Protein AF-0000000079396011 (afdb_homodimer)

Foldseek 3Di:
DCPPPPPQPQQQALLSVQLVVLVVVLVVQVVDPVRDPVVNVVSVVSNCVSVVPVVVLLVPFDFAPLPVPPPPDDSLQGSLLRVLLVVCQVLVWQEEEEEEAHAQSSVVSNLVSHPPNGAYEYEYEPPRRPPRNVVSLVPDPSSVRYHYDYDDRLVVLVVCLVVVAATQEYEFELLDQCRLVVVCSCVVSVNYDQFHKYKYFLLCRSVLLPDPPRPDPSSVSSVVSVVSVVPDQQWDWDWDSPRSIIIMIHGDPVVVPPDDDDCVSCNNVNDDPVLLLAQALAEEEFEVLLDFLNVLQQVLNQVSHYEYEYEYLDQVSQVVSCVVSVVVVGHYHYYHADLLDLVRLLVSQVVRCVVRNAHAEYEYEWADFDFDAPVPQDVVNLCVRLSTLPVSLVSNCVNNLVRQLVVQAHFYEYEAACLLLDPDPDTHTVSNSVNSVNVLVVQLVCQVVRLVSHYAGEYEHEAAEDDPVCPDPVNVVVLCVLLVQAQQSDHHYSNQCRSVSSCSSGVVCSVDHSYYHYHHRCNSVD/DCPPPPPQPQQQFLLSVQLVVLVVVLVVQVVDPVRDPVVNVVSVVSNCVSVVPVVVLLVPFDFAPLPPPPPPDDSLQGSLLRVLLVVCLVLVWQEEEEEEAHAQSSVVSNLVSHPPNGAYEYEYEPPRRPPRNVVSLVPDPSSVRYHYDYDDRLVVLVVCLVVVAATQEYEFELLDQCRLVSVCSCVVSVNYDQFHKYKYPLLCRSVLLPDPPRPDPSSVSSVVSVVSVVPDQQWDWDWDSPRSIIIMIHGDPVVVPPDDDDCVSCNNVNDDPVLLLAQALAEEEFEVLLDFLNVLQQVLNQVSHYEYEYEYLDQVSQVVSCVVSVVVVGHYHYHHADLLDLVRLLVSQVVRCVVRNAHAEYEYEWADFDFDAPVPQDVVNLCVRLSTLPVSLVSNCVNNLVRQLVVQAHFYEYEAACLLQDPDPDTHTVSNSVNSVNVLVVQLVCQVVCLVSHYAGEYEHEAAEDDPVCPDPVNVVVLCVLLVQAQQSDHHYSNQCSSVSSCSSGVVCSVDHSYYHYHHRCNSVD

Radius of gyration: 31.45 Å; Cα contacts (8 Å, |Δi|>4): 2269; chains: 2; bounding box: 65×108×81 Å

Nearest PDB structures (foldseek):
  4g81-assembly1_D  TM=9.271E-01  e=4.682E-23  Salmonella enterica subsp. enterica serovar Enteritidis str. P125109
  4z9x-assembly1_A  TM=9.134E-01  e=8.597E-23  Streptococcus pyogenes serotype M1
  4itu-assembly1_B  TM=9.196E-01  e=2.199E-22  Xanthobacter autotrophicus Py2
  1x7g-assembly1_B-2  TM=9.383E-01  e=4.853E-21  Streptomyces coelicolor
  1w4z-assembly1_B-2  TM=9.283E-01  e=3.176E-20  Streptomyces coelicolor

Organism: Sphenodon punctatus (NCBI:txid8508)

InterPro domains:
  IPR002347 Short-chain dehydrogenase/reductase SDR [PF13561] (291-523)
  IPR002347 Short-chain dehydrogenase/reductase SDR [PR00080] (357-368)
  IPR002347 Short-chain dehydrogenase/reductase SDR [PR00080] (410-418)
  IPR002347 Short-chain dehydrogenase/reductase SDR [PR00080] (432-451)
  IPR002347 Short-chain dehydrogenase/reductase SDR [PR00081] (283-300)
  IPR002347 Short-chain dehydrogenase/reductase SDR [PR00081] (357-368)
  IPR002347 Short-chain dehydrogenase/reductase SDR [PR00081] (404-420)
  IPR002347 Short-chain dehydrogenase/reductase SDR [PR00081] (432-451)
  IPR002347 Short-chain dehydrogenase/reductase SDR [PR00081] (453-470)
  IPR002347 Short-chain dehydrogenase/reductase SDR [PR00081] (487-507)
  IPR002935 Class I-like SAM-dependent O-methyltransferase [PF01596] (71-251)
  IPR002935 Class I-like SAM-dependent O-methyltransferase [PS51682] (33-252)
  IPR029063 S-adenosyl-L-methionine-dependent methyltransferase superfamily [G3DSA:3.40.50.150] (39-252)
  IPR029063 S-adenosyl-L-methionine-dependent methyltransferase superfamily [SSF53335] (78-248)
  IPR036291 NAD(P)-binding domain superfamily [SSF51735] (280-525)

pLDDT: mean 86.31, std 14.1, range [21.58, 98.88]

Secondary structure (DSSP, 8-state):
----------TTSHHHHHHHHHHHHHHHHHH-TTS-HHHHHHHHHHHHHHHHHHHHHHHHSPPPGGGGS--SS-THHHHHHHHHHHHHHHHT-SEEEEES---HHHHHHHHHHS-TT-EEEEEE-TTHHHHHHHHHHTT-GGGGGEEEEES-HHHHHHHHHHTT--EEEEEEESSSTTHHHHHHHHHHTT-EEEEEEEEEE-SSGGGGGG-TT---HHHHHHHHHHHHHHH-TTEEEEEE-STT-EEEEEE-SGGGGGS---TTTS-GGG--TGGGG--TT-EEEEETTTSHHHHHHHHHHHHTT-EEEEEESSHHHHHHHHHHHHHTT--EEEEE--TTSHHHHHHHHHHHHHHHS---EEEE-------B-TTT--HHHHHHHHIIIIIHHHHHHHHHHHHHHHHT-EEEEEE--GGGTS--SSS-BHHHHHHHHHHHHHHHHHHHHHGGGTEEEEEEEE-SB--GGGGSGGGHHHHHHHHHHSTTSSPBPTHHHHHHHHHHHSGGGTT--S-EEEESTTGGG-/----------TTSHHHHHHHHHHHHHHHHHH-TTS-HHHHHHHHHHHHHHHHHHHHHHHHSPPPGGGGS--SS-THHHHHHHHHHHHHHHHT-SEEEEES---HHHHHHHHHHS-TT-EEEEEE-TTHHHHHHHHHHTT-GGGGGEEEEES-HHHHHHHHHHTT--EEEEEEESSSTTHHHHHHHHHHTT-EEEEEEEEEE-SSGGGGGG-TT---HHHHHHHHHHHHHHH-TTEEEEEE-STT-EEEEEE-SGGGGGS---TTTS-GGG--TGGGG--TT-EEEEETTTSHHHHHHHHHHHHTT-EEEEEESSHHHHHHHHHHHHHTT--EEEEE--TTSHHHHHHHHHHHHHHHS---EEEE-------B-TTT--HHHHHHHHIIIIIHHHHHHHHHHHHHHHHT-EEEEEE--GGGTS--SSS-BHHHHHHHHHHHHHHHHHHHHHGGGTEEEEEEEE-SB--GGGGSGGGHHHHHHHHHHSTTSSPBPTHHHHHHHHHHHSGGGTT--S-EEEESTTGGG-

Solvent-accessible surface area (backbone atoms only — not comparable to full-atom values): 52018 Å² total; per-residue (Å²): 137,83,79,71,71,73,77,65,87,51,57,55,12,38,56,27,40,32,24,51,28,32,48,55,24,44,54,49,44,69,74,34,84,70,38,55,68,69,37,51,51,28,39,48,52,28,25,52,48,38,62,39,45,62,62,47,40,48,68,5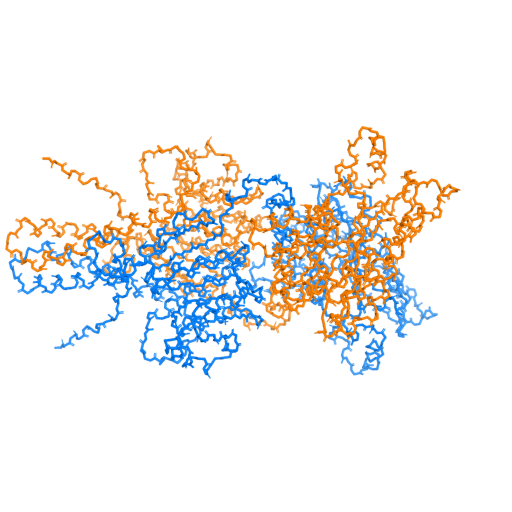3,25,46,80,63,78,83,52,76,66,72,67,85,75,73,69,70,36,52,50,52,10,40,48,49,21,49,52,40,52,58,56,62,38,43,33,36,38,37,41,45,72,65,55,23,60,26,53,49,37,37,43,65,55,31,43,80,86,22,38,34,40,37,31,16,45,85,67,68,38,52,59,47,33,52,68,51,39,78,77,42,93,47,33,81,32,55,45,80,44,75,40,64,50,70,58,52,54,51,49,39,42,56,55,58,46,61,21,36,30,36,37,36,32,31,84,39,96,59,32,55,57,52,52,47,51,36,64,76,54,38,31,42,34,54,88,21,41,36,39,32,32,36,57,28,52,38,38,42,37,69,42,88,84,60,81,52,64,66,33,51,49,23,38,49,32,52,50,52,56,58,69,34,70,61,43,37,40,38,58,40,75,45,64,25,15,34,31,43,32,33,66,36,77,70,70,60,72,87,50,84,81,41,52,66,76,52,18,59,77,56,31,54,61,71,62,41,43,45,30,69,87,34,31,31,37,24,31,38,14,37,44,68,59,22,31,28,44,46,46,31,39,26,71,34,40,16,32,32,36,22,25,11,72,48,45,69,36,5,40,52,45,30,49,54,33,45,75,52,30,30,56,55,43,54,38,62,35,53,58,77,36,66,69,37,44,53,46,54,51,50,52,41,28,73,48,51,70,49,59,37,33,42,33,50,48,49,67,68,82,65,75,37,50,72,93,65,55,46,67,67,57,38,50,51,36,35,41,41,40,31,52,26,45,50,52,50,50,52,58,52,42,54,55,10,51,72,71,45,36,26,25,36,37,35,58,44,29,40,41,45,76,31,84,66,73,88,62,40,35,54,51,41,30,53,25,24,36,46,37,51,52,50,27,31,51,52,7,38,72,31,28,60,46,36,24,31,19,28,29,38,16,43,38,64,62,67,46,81,82,58,68,40,78,88,35,44,67,57,48,53,51,49,33,70,58,22,41,42,53,55,68,41,48,49,71,53,49,22,49,57,54,32,45,61,62,14,70,42,31,71,50,37,26,33,37,75,48,62,39,40,27,26,28,79,80,101,138,83,80,72,71,74,78,66,88,50,55,56,12,39,55,26,40,32,25,52,28,33,48,55,26,44,53,47,43,70,74,34,83,68,39,55,68,69,39,51,50,27,39,48,52,29,26,52,50,38,62,37,45,62,61,47,38,49,68,53,26,47,81,64,81,82,54,75,68,70,66,85,73,74,69,69,38,52,51,50,10,40,48,49,20,49,53,40,51,57,58,62,37,42,34,34,37,35,41,46,71,65,55,24,61,27,52,49,36,37,43,64,54,29,42,80,86,23,38,34,41,38,31,17,44,83,66,67,39,52,59,47,33,52,68,49,39,80,77,43,92,47,33,81,32,54,44,80,46,77,39,63,52,70,59,50,54,51,48,40,41,59,54,60,46,59,20,36,30,37,37,36,32,31,86,40,94,58,32,54,57,51,55,48,52,36,64,76,54,37,33,43,35,54,88,20,39,37,39,35,34,36,55,28,53,36,37,43,35,70,44,88,86,60,81,53,65,65,31,50,50,23,38,49,33,52,50,52,55,59,69,33,70,62,43,36,39,36,56,40,76,46,62,25,15,35,31,44,31,34,65,36,76,72,70,59,70,84,50,85,81,41,52,67,75,52,18,60,79,56,30,54,61,71,62,40,42,44,30,69,88,35,30,33,37,23,31,39,13,36,45,68,58,21,31,27,43,45,46,30,40,28,71,35,40,16,32,32,35,22,25,11,69,48,46,68,36,6,41,51,46,32,50,56,34,46,75,53,30,30,57,56,43,57,38,62,36,53,59,75,36,67,68,38,44,52,45,53,53,50,53,42,29,73,48,50,69,48,60,37,32,41,33,48,47,49,65,67,81,65,77,36,52,70,94,64,56,46,68,66,57,38,51,52,36,36,39,41,39,31,51,25,44,50,53,50,49,52,59,54,43,54,57,8,52,72,72,46,36,28,26,36,40,34,56,43,29,42,41,44,76,31,84,65,74,88,61,42,35,54,52,42,30,53,26,24,35,46,37,51,53,50,27,32,52,51,6,37,72,31,29,61,45,36,24,30,19,29,30,39,16,44,38,64,61,66,47,82,81,58,70,40,79,88,34,43,68,58,46,54,51,49,34,70,59,22,40,42,55,55,68,39,50,48,72,52,49,23,50,57,52,34,44,61,61,15,69,43,32,71,49,37,27,32,37,75,50,61,40,39,26,25,30,80,79,101

Structure (mmCIF, N/CA/C/O backbone):
data_AF-0000000079396011-model_v1
#
loop_
_entity.id
_entity.type
_entity.pdbx_description
1 polymer 'D-arabinitol 2-dehydrogenase'
#
loop_
_atom_site.group_PDB
_atom_site.id
_atom_site.type_symbol
_atom_site.label_atom_id
_atom_site.label_alt_id
_atom_site.label_comp_id
_atom_site.label_asym_id
_atom_site.label_entity_id
_atom_site.label_seq_id
_atom_site.pdbx_PDB_ins_code
_atom_site.Cartn_x
_atom_site.Cartn_y
_atom_site.Cartn_z
_atom_site.occupancy
_atom_site.B_iso_or_equiv
_atom_site.auth_seq_id
_atom_site.auth_comp_id
_atom_site.auth_asym_id
_atom_site.auth_atom_id
_atom_site.pdbx_PDB_model_num
ATOM 1 N N . MET A 1 1 ? 9.898 59.906 2.256 1 21.64 1 MET A N 1
ATOM 2 C CA . MET A 1 1 ? 10.148 58.594 1.69 1 21.64 1 MET A CA 1
ATOM 3 C C . MET A 1 1 ? 9.109 57.594 2.174 1 21.64 1 MET A C 1
ATOM 5 O O . MET A 1 1 ? 8.961 57.344 3.377 1 21.64 1 MET A O 1
ATOM 9 N N . ASP A 1 2 ? 7.895 57.469 1.49 1 21.97 2 ASP A N 1
ATOM 10 C CA . ASP A 1 2 ? 6.508 57.031 1.539 1 21.97 2 ASP A CA 1
ATOM 11 C C . ASP A 1 2 ? 6.43 55.5 1.635 1 21.97 2 ASP A C 1
ATOM 13 O O . ASP A 1 2 ? 6.652 54.812 0.645 1 21.97 2 ASP A O 1
ATOM 17 N N . THR A 1 3 ? 7.082 54.938 2.65 1 25.16 3 THR A N 1
ATOM 18 C CA . THR A 1 3 ? 7.141 53.5 2.914 1 25.16 3 THR A CA 1
ATOM 19 C C . THR A 1 3 ? 5.746 52.906 2.867 1 25.16 3 THR A C 1
ATOM 21 O O . THR A 1 3 ? 4.984 53 3.834 1 25.16 3 THR A O 1
ATOM 24 N N . ARG A 1 4 ? 5.023 53.094 1.788 1 29.58 4 ARG A N 1
ATOM 25 C CA . ARG A 1 4 ? 3.783 52.438 1.397 1 29.58 4 ARG A CA 1
ATOM 26 C C . ARG A 1 4 ? 3.838 50.938 1.707 1 29.58 4 ARG A C 1
ATOM 28 O O . ARG A 1 4 ? 4.531 50.188 1.023 1 29.58 4 ARG A O 1
ATOM 35 N N . PHE A 1 5 ? 3.807 50.656 2.943 1 28.02 5 PHE A N 1
ATOM 36 C CA . PHE A 1 5 ? 3.6 49.312 3.441 1 28.02 5 PHE A CA 1
ATOM 37 C C . PHE A 1 5 ? 2.533 48.594 2.623 1 28.02 5 PHE A C 1
ATOM 39 O O . PHE A 1 5 ? 1.405 49.062 2.506 1 28.02 5 PHE A O 1
ATOM 46 N N . LEU A 1 6 ? 2.879 48.125 1.512 1 27.91 6 LEU A N 1
ATOM 47 C CA . LEU A 1 6 ? 2.076 47.219 0.703 1 27.91 6 LEU A CA 1
ATOM 48 C C . LEU A 1 6 ? 1.192 46.344 1.584 1 27.91 6 LEU A C 1
ATOM 50 O O . LEU A 1 6 ? 1.689 45.656 2.469 1 27.91 6 LEU A O 1
ATOM 54 N N . CYS A 1 7 ? 0.011 46.812 1.897 1 28.09 7 CYS A N 1
ATOM 55 C CA . CYS A 1 7 ? -1.134 46.188 2.527 1 28.09 7 CYS A CA 1
ATOM 56 C C . CYS A 1 7 ? -1.264 44.719 2.062 1 28.09 7 CYS A C 1
ATOM 58 O O . CYS A 1 7 ? -1.711 44.469 0.944 1 28.09 7 CYS A O 1
ATOM 60 N N . PHE A 1 8 ? -0.29 43.969 2.24 1 31 8 PHE A N 1
ATOM 61 C CA . PHE A 1 8 ? -0.362 42.531 1.984 1 31 8 PHE A CA 1
ATOM 62 C C . PHE A 1 8 ? -1.705 41.969 2.434 1 31 8 PHE A C 1
ATOM 64 O O . PHE A 1 8 ? -2.236 42.375 3.471 1 31 8 PHE A O 1
ATOM 71 N N . SER A 1 9 ? -2.602 41.688 1.634 1 34.16 9 SER A N 1
ATOM 72 C CA . SER A 1 9 ? -3.842 40.938 1.716 1 34.16 9 SER A CA 1
ATOM 73 C C . SER A 1 9 ? -3.725 39.812 2.729 1 34.16 9 SER A C 1
ATOM 75 O O . SER A 1 9 ? -3.504 38.656 2.355 1 34.16 9 SER A O 1
ATOM 77 N N . VAL A 1 10 ? -2.984 39.844 3.83 1 38.88 10 VAL A N 1
ATOM 78 C CA . VAL A 1 10 ? -2.562 38.969 4.91 1 38.88 10 VAL A CA 1
ATOM 79 C C . VAL A 1 10 ? -3.783 38.5 5.707 1 38.88 10 VAL A C 1
ATOM 81 O O . VAL A 1 10 ? -3.662 37.688 6.625 1 38.88 10 VAL A O 1
ATOM 84 N N . SER A 1 11 ? -5.031 39.062 5.426 1 43.94 11 SER A N 1
ATOM 85 C CA . SER A 1 11 ? -6.117 39.062 6.398 1 43.94 11 SER A CA 1
ATOM 86 C C . SER A 1 11 ? -6.871 37.719 6.375 1 43.94 11 SER A C 1
ATOM 88 O O . SER A 1 11 ? -7.887 37.594 7.059 1 43.94 11 SER A O 1
ATOM 90 N N . GLU A 1 12 ? -6.355 36.875 5.668 1 50.56 12 GLU A N 1
ATOM 91 C CA . GLU A 1 12 ? -7.312 35.781 5.555 1 50.56 12 GLU A CA 1
ATOM 92 C C . GLU A 1 12 ? -7.074 34.719 6.633 1 50.56 12 GLU A C 1
ATOM 94 O O . GLU A 1 12 ? -7.801 33.719 6.711 1 50.56 12 GLU A O 1
ATOM 99 N N . THR A 1 13 ? -6.082 35.062 7.543 1 58.91 13 THR A N 1
ATOM 100 C CA . THR A 1 13 ? -5.797 34.094 8.602 1 58.91 13 THR A CA 1
ATOM 101 C C . THR A 1 13 ? -6.039 34.719 9.977 1 58.91 13 THR A C 1
ATOM 103 O O . THR A 1 13 ? -6.051 35.938 10.117 1 58.91 13 THR A O 1
ATOM 106 N N . PRO A 1 14 ? -6.406 33.875 10.93 1 59.97 14 PRO A N 1
ATOM 107 C CA . PRO A 1 14 ? -6.484 34.438 12.281 1 59.97 14 PRO A CA 1
ATOM 108 C C . PRO A 1 14 ? -5.238 35.25 12.656 1 59.97 14 PRO A C 1
ATOM 110 O O . PRO A 1 14 ? -5.348 36.344 13.227 1 59.97 14 PRO A O 1
ATOM 113 N N . ILE A 1 15 ? -4.18 34.719 12.195 1 64.69 15 ILE A N 1
ATOM 114 C CA . ILE A 1 15 ? -2.918 35.375 12.508 1 64.69 15 ILE A CA 1
ATOM 115 C C . ILE A 1 15 ? -2.84 36.719 11.773 1 64.69 15 ILE A C 1
ATOM 117 O O . ILE A 1 15 ? -2.367 37.719 12.328 1 64.69 15 ILE A O 1
ATOM 121 N N . GLY A 1 16 ? -3.379 36.656 10.562 1 62.91 16 GLY A N 1
ATOM 122 C CA . GLY A 1 16 ? -3.43 37.906 9.805 1 62.91 16 GLY A CA 1
ATOM 123 C C . GLY A 1 16 ? -4.293 38.969 10.453 1 62.91 16 GLY A C 1
ATOM 124 O O . GLY A 1 16 ? -3.922 40.156 10.484 1 62.91 16 GLY A O 1
ATOM 125 N N . LEU A 1 17 ? -5.402 38.562 10.961 1 64.31 17 LEU A N 1
ATOM 126 C CA . LEU A 1 17 ? -6.293 39.5 11.617 1 64.31 17 LEU A CA 1
ATOM 127 C C . LEU A 1 17 ? -5.66 40.062 12.891 1 64.31 17 LEU A C 1
ATOM 129 O O . LEU A 1 17 ? -5.852 41.219 13.234 1 64.31 17 LEU A O 1
ATOM 133 N N . ILE A 1 18 ? -4.984 39.188 13.594 1 71.31 18 ILE A N 1
ATOM 134 C CA . ILE A 1 18 ? -4.262 39.656 14.781 1 71.31 18 ILE A CA 1
ATOM 135 C C . ILE A 1 18 ? -3.258 40.75 14.383 1 71.31 18 ILE A C 1
ATOM 137 O O . ILE A 1 18 ? -3.211 41.812 14.992 1 71.31 18 ILE A O 1
ATOM 141 N N . ALA A 1 19 ? -2.619 40.469 13.289 1 67.44 19 ALA A N 1
ATOM 142 C CA . ALA A 1 19 ? -1.616 41.406 12.812 1 67.44 19 ALA A CA 1
ATOM 143 C C . ALA A 1 19 ? -2.258 42.75 12.422 1 67.44 19 ALA A C 1
ATOM 145 O O . ALA A 1 19 ? -1.713 43.812 12.711 1 67.44 19 ALA A O 1
ATOM 146 N N . GLU A 1 20 ? -3.365 42.625 11.734 1 69.19 20 GLU A N 1
ATOM 147 C CA . GLU A 1 20 ? -4.066 43.844 11.312 1 69.19 20 GLU A CA 1
ATOM 148 C C . GLU A 1 20 ? -4.453 44.688 12.516 1 69.19 20 GLU A C 1
ATOM 150 O O . GLU A 1 20 ? -4.234 45.906 12.516 1 69.19 20 GLU A O 1
ATOM 155 N N . ASN A 1 21 ? -5.031 44.125 13.523 1 72.31 21 ASN A N 1
ATOM 156 C CA . ASN A 1 21 ? -5.453 44.875 14.711 1 72.31 21 ASN A CA 1
ATOM 157 C C . ASN A 1 21 ? -4.254 45.406 15.492 1 72.31 21 ASN A C 1
ATOM 159 O O . ASN A 1 21 ? -4.305 46.5 16.031 1 72.31 21 ASN A O 1
ATOM 163 N N . LEU A 1 22 ? -3.242 44.562 15.469 1 75.19 22 LEU A N 1
ATOM 164 C CA . LEU A 1 22 ? -2.031 45 16.141 1 75.19 22 LEU A CA 1
ATOM 165 C C . LEU A 1 22 ? -1.407 46.188 15.406 1 75.19 22 LEU A C 1
ATOM 167 O O . LEU A 1 22 ? -0.896 47.125 16.047 1 75.19 22 LEU A O 1
ATOM 171 N N . SER A 1 23 ? -1.498 46.156 14.117 1 72.38 23 SER A N 1
ATOM 172 C CA . SER A 1 23 ? -0.985 47.25 13.32 1 72.38 23 SER A CA 1
ATOM 173 C C . SER A 1 23 ? -1.777 48.531 13.586 1 72.38 23 SER A C 1
ATOM 175 O O . SER A 1 23 ? -1.195 49.625 13.758 1 72.38 23 SER A O 1
ATOM 177 N N . LYS A 1 24 ? -3.07 48.438 13.578 1 72 24 LYS A N 1
ATOM 178 C CA . LYS A 1 24 ? -3.922 49.562 13.891 1 72 24 LYS A CA 1
ATOM 179 C C . LYS A 1 24 ? -3.619 50.125 15.289 1 72 24 LYS A C 1
ATOM 181 O O . LYS A 1 24 ? -3.512 51.344 15.469 1 72 24 LYS A O 1
ATOM 186 N N . ALA A 1 25 ? -3.48 49.188 16.219 1 74.94 25 ALA A N 1
ATOM 187 C CA . ALA A 1 25 ? -3.162 49.562 17.594 1 74.94 25 ALA A CA 1
ATOM 188 C C . ALA A 1 25 ? -1.828 50.312 17.656 1 74.94 25 ALA A C 1
ATOM 190 O O . ALA A 1 25 ? -1.706 51.312 18.344 1 74.94 25 ALA A O 1
ATOM 191 N N . ARG A 1 26 ? -0.931 49.812 16.953 1 77.94 26 ARG A N 1
ATOM 192 C CA . ARG A 1 26 ? 0.401 50.406 16.938 1 77.94 26 ARG A CA 1
ATOM 193 C C . ARG A 1 26 ? 0.36 51.812 16.344 1 77.94 26 ARG A C 1
ATOM 195 O O . ARG A 1 26 ? 1.016 52.75 16.859 1 77.94 26 ARG A O 1
ATOM 202 N N . GLU A 1 27 ? -0.329 51.969 15.266 1 78.81 27 GLU A N 1
ATOM 203 C CA . GLU A 1 27 ? -0.45 53.281 14.648 1 78.81 27 GLU A CA 1
ATOM 204 C C . GLU A 1 27 ? -1.048 54.281 15.617 1 78.81 27 GLU A C 1
ATOM 206 O O . GLU A 1 27 ? -0.575 55.438 15.703 1 78.81 27 GLU A O 1
ATOM 211 N N . ILE A 1 28 ? -2.047 53.875 16.328 1 79.75 28 ILE A N 1
ATOM 212 C CA . ILE A 1 28 ? -2.684 54.75 17.312 1 79.75 28 ILE A CA 1
ATOM 213 C C . ILE A 1 28 ? -1.695 55.062 18.422 1 79.75 28 ILE A C 1
ATOM 215 O O . ILE A 1 28 ? -1.584 56.219 18.859 1 79.75 28 ILE A O 1
ATOM 219 N N . ALA A 1 29 ? -1.01 54.062 18.844 1 81.94 29 ALA A N 1
ATOM 220 C CA . ALA A 1 29 ? -0.06 54.219 19.953 1 81.94 29 ALA A CA 1
ATOM 221 C C . ALA A 1 29 ? 1.081 55.156 19.562 1 81.94 29 ALA A C 1
ATOM 223 O O . ALA A 1 29 ? 1.572 55.938 20.391 1 81.94 29 ALA A O 1
ATOM 224 N N . LEU A 1 30 ? 1.461 55.188 18.344 1 81.06 30 LEU A N 1
ATOM 225 C CA . LEU A 1 30 ? 2.562 56.031 17.859 1 81.06 30 LEU A CA 1
ATOM 226 C C . LEU A 1 30 ? 2.133 57.469 17.734 1 81.06 30 LEU A C 1
ATOM 228 O O . LEU A 1 30 ? 2.943 58.375 17.922 1 81.06 30 LEU A O 1
ATOM 232 N N . ARG A 1 31 ? 0.883 57.688 17.391 1 79.81 31 ARG A N 1
ATOM 233 C CA . ARG A 1 31 ? 0.374 59.031 17.156 1 79.81 31 ARG A CA 1
ATOM 234 C C . ARG A 1 31 ? 0.051 59.75 18.469 1 79.81 31 ARG A C 1
ATOM 236 O O . ARG A 1 31 ? -0.053 60.969 18.516 1 79.81 31 ARG A O 1
ATOM 243 N N . ASP A 1 32 ? -0.149 58.938 19.531 1 85.5 32 ASP A N 1
ATOM 244 C CA . ASP A 1 32 ? -0.536 59.5 20.812 1 85.5 32 ASP A CA 1
ATOM 245 C C . ASP A 1 32 ? 0.617 59.438 21.812 1 85.5 32 ASP A C 1
ATOM 247 O O . ASP A 1 32 ? 0.882 58.406 22.391 1 85.5 32 ASP A O 1
ATOM 251 N N . PRO A 1 33 ? 1.31 60.531 22.031 1 82.12 33 PRO A N 1
ATOM 252 C CA . PRO A 1 33 ? 2.469 60.562 22.922 1 82.12 33 PRO A CA 1
ATOM 253 C C . PRO A 1 33 ? 2.104 60.188 24.359 1 82.12 33 PRO A C 1
ATOM 255 O O . PRO A 1 33 ? 2.986 59.906 25.172 1 82.12 33 PRO A O 1
ATOM 258 N N . ARG A 1 34 ? 0.859 60.188 24.734 1 86.25 34 ARG A N 1
ATOM 259 C CA . ARG A 1 34 ? 0.421 59.844 26.094 1 86.25 34 ARG A CA 1
ATOM 260 C C . ARG A 1 34 ? 0.469 58.344 26.328 1 86.25 34 ARG A C 1
ATOM 262 O O . ARG A 1 34 ? 0.412 57.875 27.484 1 86.25 34 ARG A O 1
ATOM 269 N N . VAL A 1 35 ? 0.624 57.562 25.25 1 87.56 35 VAL A N 1
ATOM 270 C CA . VAL A 1 35 ? 0.664 56.094 25.391 1 87.56 35 VAL A CA 1
ATOM 271 C C . VAL A 1 35 ? 1.999 55.688 26 1 87.56 35 VAL A C 1
ATOM 273 O O . VAL A 1 35 ? 3.062 56.094 25.516 1 87.56 35 VAL A O 1
ATOM 276 N N . PRO A 1 36 ? 1.975 54.906 27.062 1 86.25 36 PRO A N 1
ATOM 277 C CA . PRO A 1 36 ? 3.195 54.469 27.734 1 86.25 36 PRO A CA 1
ATOM 278 C C . PRO A 1 36 ? 4.152 53.719 26.797 1 86.25 36 PRO A C 1
ATOM 280 O O . PRO A 1 36 ? 3.709 52.969 25.938 1 86.25 36 PRO A O 1
ATOM 283 N N . GLU A 1 37 ? 5.426 53.969 27.062 1 84.19 37 GLU A N 1
ATOM 284 C CA . GLU A 1 37 ? 6.473 53.344 26.234 1 84.19 37 GLU A CA 1
ATOM 285 C C . GLU A 1 37 ? 6.422 51.844 26.328 1 84.19 37 GLU A C 1
ATOM 287 O O . GLU A 1 37 ? 6.645 51.156 25.328 1 84.19 37 GLU A O 1
ATOM 292 N N . MET A 1 38 ? 6.148 51.344 27.422 1 80.62 38 MET A N 1
ATOM 293 C CA . MET A 1 38 ? 6.09 49.875 27.625 1 80.62 38 MET A CA 1
ATOM 294 C C . MET A 1 38 ? 4.965 49.281 26.797 1 80.62 38 MET A C 1
ATOM 296 O O . MET A 1 38 ? 5.102 48.156 26.281 1 80.62 38 MET A O 1
ATOM 300 N N . LEU A 1 39 ? 3.879 49.969 26.672 1 83.81 39 LEU A N 1
ATOM 301 C CA . LEU A 1 39 ? 2.766 49.5 25.859 1 83.81 39 LEU A CA 1
ATOM 302 C C . LEU A 1 39 ? 3.158 49.469 24.375 1 83.81 39 LEU A C 1
ATOM 304 O O . LEU A 1 39 ? 2.885 48.469 23.688 1 83.81 39 LEU A O 1
ATOM 308 N N . ARG A 1 40 ? 3.826 50.438 23.953 1 81.81 40 ARG A N 1
ATOM 309 C CA . ARG A 1 40 ? 4.312 50.5 22.578 1 81.81 40 ARG A CA 1
ATOM 310 C C . ARG A 1 40 ? 5.273 49.344 22.281 1 81.81 40 ARG A C 1
ATOM 312 O O . ARG A 1 40 ? 5.23 48.75 21.203 1 81.81 40 ARG A O 1
ATOM 319 N N . HIS A 1 41 ? 6.055 49.125 23.281 1 79.75 41 HIS A N 1
ATOM 320 C CA . HIS A 1 41 ? 7.055 48.062 23.141 1 79.75 41 HIS A CA 1
ATOM 321 C C . HIS A 1 41 ? 6.391 46.719 22.969 1 79.75 41 HIS A C 1
ATOM 323 O O . HIS A 1 41 ? 6.715 45.969 22.031 1 79.75 41 HIS A O 1
ATOM 329 N N . HIS A 1 42 ? 5.457 46.375 23.781 1 77.25 42 HIS A N 1
ATOM 330 C CA . HIS A 1 42 ? 4.77 45.094 23.703 1 77.25 42 HIS A CA 1
ATOM 331 C C . HIS A 1 42 ? 3.945 44.969 22.422 1 77.25 42 HIS A C 1
ATOM 333 O O . HIS A 1 42 ? 3.875 43.875 21.828 1 77.25 42 HIS A O 1
ATOM 339 N N . LEU A 1 43 ? 3.355 46 22.031 1 79.56 43 LEU A N 1
ATOM 340 C CA . LEU A 1 43 ? 2.576 46 20.797 1 79.56 43 LEU A CA 1
ATOM 341 C C . LEU A 1 43 ? 3.463 45.75 19.594 1 79.56 43 LEU A C 1
ATOM 343 O O . LEU A 1 43 ? 3.074 45 18.688 1 79.56 43 LEU A O 1
ATOM 347 N N . GLN A 1 44 ? 4.598 46.344 19.672 1 79.5 44 GLN A N 1
ATOM 348 C CA . GLN A 1 44 ? 5.523 46.156 18.562 1 79.5 44 GLN A CA 1
ATOM 349 C C . GLN A 1 44 ? 6.012 44.719 18.484 1 79.5 44 GLN A C 1
ATOM 351 O O . GLN A 1 44 ? 6.102 44.156 17.391 1 79.5 44 GLN A O 1
ATOM 356 N N . ILE A 1 45 ? 6.34 44.125 19.562 1 73.19 45 ILE A N 1
ATOM 357 C CA . ILE A 1 45 ? 6.781 42.75 19.594 1 73.19 45 ILE A CA 1
ATOM 358 C C . ILE A 1 45 ? 5.684 41.844 19.047 1 73.19 45 ILE A C 1
ATOM 360 O O . ILE A 1 45 ? 5.949 40.969 18.219 1 73.19 45 ILE A O 1
ATOM 364 N N . ALA A 1 46 ? 4.469 42.062 19.516 1 73.62 46 ALA A N 1
ATOM 365 C CA . ALA A 1 46 ? 3.334 41.281 19.062 1 73.62 46 ALA A CA 1
ATOM 366 C C . ALA A 1 46 ? 3.137 41.406 17.562 1 73.62 46 ALA A C 1
ATOM 368 O O . ALA A 1 46 ? 2.875 40.406 16.875 1 73.62 46 ALA A O 1
ATOM 369 N N . LEU A 1 47 ? 3.291 42.562 17.141 1 77.25 47 LEU A N 1
ATOM 370 C CA . LEU A 1 47 ? 3.117 42.812 15.711 1 77.25 47 LEU A CA 1
ATOM 371 C C . LEU A 1 47 ? 4.215 42.156 14.898 1 77.25 47 LEU A C 1
ATOM 373 O O . LEU A 1 47 ? 3.941 41.531 13.859 1 77.25 47 LEU A O 1
ATOM 377 N N . ASP A 1 48 ? 5.422 42.312 15.312 1 75.56 48 ASP A N 1
ATOM 378 C CA . ASP A 1 48 ? 6.539 41.688 14.602 1 75.56 48 ASP A CA 1
ATOM 379 C C . ASP A 1 48 ? 6.383 40.156 14.539 1 75.56 48 ASP A C 1
ATOM 381 O O . ASP A 1 48 ? 6.645 39.562 13.5 1 75.56 48 ASP A O 1
ATOM 385 N N . LEU A 1 49 ? 5.977 39.562 15.609 1 69.19 49 LEU A N 1
ATOM 386 C CA . LEU A 1 49 ? 5.77 38.125 15.68 1 69.19 49 LEU A CA 1
ATOM 387 C C . LEU A 1 49 ? 4.676 37.688 14.719 1 69.19 49 LEU A C 1
ATOM 389 O O . LEU A 1 49 ? 4.828 36.688 14.016 1 69.19 49 LEU A O 1
ATOM 393 N N . ASP A 1 50 ? 3.646 38.406 14.711 1 71.31 50 ASP A N 1
ATOM 394 C CA . ASP A 1 50 ? 2.5 38.062 13.883 1 71.31 50 ASP A CA 1
ATOM 395 C C . ASP A 1 50 ? 2.799 38.281 12.406 1 71.31 50 ASP A C 1
ATOM 397 O O . ASP A 1 50 ? 2.57 37.406 11.578 1 71.31 50 ASP A O 1
ATOM 401 N N . ALA A 1 51 ? 3.35 39.406 12.07 1 71.06 51 ALA A N 1
ATOM 402 C CA . ALA A 1 51 ? 3.57 39.812 10.68 1 71.06 51 ALA A CA 1
ATOM 403 C C . ALA A 1 51 ? 4.668 38.969 10.039 1 71.06 51 ALA A C 1
ATOM 405 O O . ALA A 1 51 ? 4.691 38.781 8.82 1 71.06 51 ALA A O 1
ATOM 406 N N . GLY A 1 52 ? 5.539 38.438 10.852 1 73.5 52 GLY A N 1
ATOM 407 C CA . GLY A 1 52 ? 6.668 37.688 10.312 1 73.5 52 GLY A CA 1
ATOM 408 C C . GLY A 1 52 ? 6.352 36.25 10.055 1 73.5 52 GLY A C 1
ATOM 409 O O . GLY A 1 52 ? 7.082 35.562 9.344 1 73.5 52 GLY A O 1
ATOM 410 N N . LEU A 1 53 ? 5.316 35.75 10.586 1 77.06 53 LEU A N 1
ATOM 411 C CA . LEU A 1 53 ? 5.043 34.312 10.562 1 77.06 53 LEU A CA 1
ATOM 412 C C . LEU A 1 53 ? 4.723 33.844 9.148 1 77.06 53 LEU A C 1
ATOM 414 O O . LEU A 1 53 ? 5.387 32.938 8.617 1 77.06 53 LEU A O 1
ATOM 418 N N . ASN A 1 54 ? 3.742 34.406 8.461 1 73.62 54 ASN A N 1
ATOM 419 C CA . ASN A 1 54 ? 3.281 33.938 7.156 1 73.62 54 ASN A CA 1
ATOM 420 C C . ASN A 1 54 ? 4.391 34 6.109 1 73.62 54 ASN A C 1
ATOM 422 O O . ASN A 1 54 ? 4.641 33.031 5.406 1 73.62 54 ASN A O 1
ATOM 426 N N . PRO A 1 55 ? 5.102 35.188 6.031 1 76.44 55 PRO A N 1
ATOM 427 C CA . PRO A 1 55 ? 6.223 35.219 5.09 1 76.44 55 PRO A CA 1
ATOM 428 C C . PRO A 1 55 ? 7.273 34.156 5.371 1 76.44 55 PRO A C 1
ATOM 430 O O . PRO A 1 55 ? 7.863 33.594 4.438 1 76.44 55 PRO A O 1
ATOM 433 N N . TYR A 1 56 ? 7.504 33.906 6.609 1 83.06 56 TYR A N 1
ATOM 434 C CA . TYR A 1 56 ? 8.484 32.906 6.977 1 83.06 56 TYR A CA 1
ATOM 435 C C . TYR A 1 56 ? 8.031 31.516 6.523 1 83.06 56 TYR A C 1
ATOM 437 O O . TYR A 1 56 ? 8.82 30.75 5.961 1 83.06 56 TYR A O 1
ATOM 445 N N . LEU A 1 57 ? 6.797 31.188 6.758 1 80.56 57 LEU A N 1
ATOM 446 C CA . LEU A 1 57 ? 6.262 29.891 6.348 1 80.56 57 LEU A CA 1
ATOM 447 C C . LEU A 1 57 ? 6.355 29.719 4.836 1 80.56 57 LEU A C 1
ATOM 449 O O . LEU A 1 57 ? 6.684 28.641 4.352 1 80.56 57 LEU A O 1
ATOM 453 N N . GLU A 1 58 ? 6.047 30.719 4.098 1 79.44 58 GLU A N 1
ATOM 454 C CA . GLU A 1 58 ? 6.098 30.672 2.641 1 79.44 58 GLU A CA 1
ATOM 455 C C . GLU A 1 58 ? 7.527 30.469 2.143 1 79.44 58 GLU A C 1
ATOM 457 O O . GLU A 1 58 ? 7.762 29.688 1.217 1 79.44 58 GLU A O 1
ATOM 462 N N . THR A 1 59 ? 8.414 31.172 2.803 1 81.31 59 THR A N 1
ATOM 463 C CA . THR A 1 59 ? 9.812 31.094 2.393 1 81.31 59 THR A CA 1
ATOM 464 C C . THR A 1 59 ? 10.398 29.719 2.699 1 81.31 59 THR A C 1
ATOM 466 O O . THR A 1 59 ? 11.219 29.203 1.938 1 81.31 59 THR A O 1
ATOM 469 N N . MET A 1 60 ? 9.938 29.156 3.762 1 83.5 60 MET A N 1
ATOM 470 C CA . MET A 1 60 ? 10.5 27.891 4.199 1 83.5 60 MET A CA 1
ATOM 471 C C . MET A 1 60 ? 9.859 26.719 3.459 1 83.5 60 MET A C 1
ATOM 473 O O . MET A 1 60 ? 10.391 25.609 3.459 1 83.5 60 MET A O 1
ATOM 477 N N . GLY A 1 61 ? 8.781 26.984 2.797 1 80.5 61 GLY A N 1
ATOM 478 C CA . GLY A 1 61 ? 8.133 25.938 2.031 1 80.5 61 GLY A CA 1
ATOM 479 C C . GLY A 1 61 ? 8.773 25.688 0.678 1 80.5 61 GLY A C 1
ATOM 480 O O . GLY A 1 61 ? 9.289 26.625 0.056 1 80.5 61 GLY A O 1
ATOM 481 N N . THR A 1 62 ? 8.789 24.375 0.248 1 74.75 62 THR A N 1
ATOM 482 C CA . THR A 1 62 ? 9.305 24.062 -1.08 1 74.75 62 THR A CA 1
ATOM 483 C C . THR A 1 62 ? 8.367 24.594 -2.162 1 74.75 62 THR A C 1
ATOM 485 O O . THR A 1 62 ? 7.168 24.328 -2.135 1 74.75 62 THR A O 1
ATOM 488 N N . PRO A 1 63 ? 8.977 25.344 -3.082 1 71.38 63 PRO A N 1
ATOM 489 C CA . PRO A 1 63 ? 8.133 25.938 -4.125 1 71.38 63 PRO A CA 1
ATOM 490 C C . PRO A 1 63 ? 7.57 24.906 -5.09 1 71.38 63 PRO A C 1
ATOM 492 O O . PRO A 1 63 ? 8.195 23.859 -5.324 1 71.38 63 PRO A O 1
ATOM 495 N N . THR A 1 64 ? 6.426 25.094 -5.539 1 68 64 THR A N 1
ATOM 496 C CA . THR A 1 64 ? 5.797 24.25 -6.547 1 68 64 THR A CA 1
ATOM 497 C C . THR A 1 64 ? 6.23 24.672 -7.949 1 68 64 THR A C 1
ATOM 499 O O . THR A 1 64 ? 6.676 25.797 -8.156 1 68 64 THR A O 1
ATOM 502 N N . LYS A 1 65 ? 6.449 23.781 -8.875 1 59.62 65 LYS A N 1
ATOM 503 C CA . LYS A 1 65 ? 6.875 24.062 -10.242 1 59.62 65 LYS A CA 1
ATOM 504 C C . LYS A 1 65 ? 5.93 25.047 -10.914 1 59.62 65 LYS A C 1
ATOM 506 O O . LYS A 1 65 ? 6.312 25.734 -11.867 1 59.62 65 LYS A O 1
ATOM 511 N N . SER A 1 66 ? 4.688 25 -10.648 1 52.28 66 SER A N 1
ATOM 512 C CA . SER A 1 66 ? 3.713 25.891 -11.281 1 52.28 66 SER A CA 1
ATOM 513 C C . SER A 1 66 ? 4.098 27.344 -11.102 1 52.28 66 SER A C 1
ATOM 515 O O . SER A 1 66 ? 3.387 28.25 -11.562 1 52.28 66 SER A O 1
ATOM 517 N N . ARG A 1 67 ? 5.227 27.703 -10.484 1 51 67 ARG A N 1
ATOM 518 C CA . ARG A 1 67 ? 5.656 29.078 -10.234 1 51 67 ARG A CA 1
ATOM 519 C C . ARG A 1 67 ? 6.023 29.781 -11.539 1 51 67 ARG A C 1
ATOM 521 O O . ARG A 1 67 ? 6.285 30.984 -11.547 1 51 67 ARG A O 1
ATOM 528 N N . ASP A 1 68 ? 6.461 29.094 -12.547 1 46.56 68 ASP A N 1
ATOM 529 C CA . ASP A 1 68 ? 7.125 29.938 -13.531 1 46.56 68 ASP A CA 1
ATOM 530 C C . ASP A 1 68 ? 6.254 31.141 -13.906 1 46.56 68 ASP A C 1
ATOM 532 O O . ASP A 1 68 ? 6.684 32.031 -14.648 1 46.56 68 ASP A O 1
ATOM 536 N N . LYS A 1 69 ? 4.938 31.109 -14.18 1 42.69 69 LYS A N 1
ATOM 537 C CA . LYS A 1 69 ? 4.473 32.406 -14.625 1 42.69 69 LYS A CA 1
ATOM 538 C C . LYS A 1 69 ? 4.051 33.281 -13.445 1 42.69 69 LYS A C 1
ATOM 540 O O . LYS A 1 69 ? 3.111 32.969 -12.727 1 42.69 69 LYS A O 1
ATOM 545 N N . PRO A 1 70 ? 5.07 33.969 -12.898 1 39.56 70 PRO A N 1
ATOM 546 C CA . PRO A 1 70 ? 4.68 34.969 -11.883 1 39.56 70 PRO A CA 1
ATOM 547 C C . PRO A 1 70 ? 3.318 35.594 -12.164 1 39.56 70 PRO A C 1
ATOM 549 O O . PRO A 1 70 ? 3.197 36.438 -13.062 1 39.56 70 PRO A O 1
ATOM 552 N N . HIS A 1 71 ? 2.342 34.938 -12.43 1 36.97 71 HIS A N 1
ATOM 553 C CA . HIS A 1 71 ? 1.284 35.938 -12.469 1 36.97 71 HIS A CA 1
ATOM 554 C C . HIS A 1 71 ? 1.26 36.75 -11.188 1 36.97 71 HIS A C 1
ATOM 556 O O . HIS A 1 71 ? 1.539 36.219 -10.102 1 36.97 71 HIS A O 1
ATOM 562 N N . GLN A 1 72 ? 1.5 38.062 -11.219 1 36.06 72 GLN A N 1
ATOM 563 C CA . GLN A 1 72 ? 1.589 39.125 -10.227 1 36.06 72 GLN A CA 1
ATOM 564 C C . GLN A 1 72 ? 0.859 38.75 -8.945 1 36.06 72 GLN A C 1
ATOM 566 O O . GLN A 1 72 ? 1.136 39.281 -7.879 1 36.06 72 GLN A O 1
ATOM 571 N N . GLY A 1 73 ? -0.403 38.25 -8.898 1 36.88 73 GLY A N 1
ATOM 572 C CA . GLY A 1 73 ? -1.297 38.531 -7.781 1 36.88 73 GLY A CA 1
ATOM 573 C C . GLY A 1 73 ? -1.023 37.625 -6.582 1 36.88 73 GLY A C 1
ATOM 574 O O . GLY A 1 73 ? -0.466 38.094 -5.582 1 36.88 73 GLY A O 1
ATOM 575 N N . CYS A 1 74 ? -1.867 36.469 -6.043 1 42.88 74 CYS A N 1
ATOM 576 C CA . CYS A 1 74 ? -2.252 36.062 -4.691 1 42.88 74 CYS A CA 1
ATOM 577 C C . CYS A 1 74 ? -1.282 35.031 -4.129 1 42.88 74 CYS A C 1
ATOM 579 O O . CYS A 1 74 ? -1.319 33.875 -4.516 1 42.88 74 CYS A O 1
ATOM 581 N N . SER A 1 75 ? 0.001 35.406 -3.461 1 47.62 75 SER A N 1
ATOM 582 C CA . SER A 1 75 ? 0.955 34.688 -2.641 1 47.62 75 SER A CA 1
ATOM 583 C C . SER A 1 75 ? 0.254 33.625 -1.792 1 47.62 75 SER A C 1
ATOM 585 O O . SER A 1 75 ? 0.791 32.531 -1.578 1 47.62 75 SER A O 1
ATOM 587 N N . SER A 1 76 ? -0.962 33.969 -1.355 1 54.16 76 SER A N 1
ATOM 588 C CA . SER A 1 76 ? -1.692 33.094 -0.435 1 54.16 76 SER A CA 1
ATOM 589 C C . SER A 1 76 ? -2.018 31.766 -1.08 1 54.16 76 SER A C 1
ATOM 591 O O . SER A 1 76 ? -2 30.719 -0.413 1 54.16 76 SER A O 1
ATOM 593 N N . GLY A 1 77 ? -2.031 31.766 -2.428 1 61.28 77 GLY A N 1
ATOM 594 C CA . GLY A 1 77 ? -2.375 30.531 -3.104 1 61.28 77 GLY A CA 1
ATOM 595 C C . GLY A 1 77 ? -1.212 29.547 -3.191 1 61.28 77 GLY A C 1
ATOM 596 O O . GLY A 1 77 ? -1.414 28.344 -3.248 1 61.28 77 GLY A O 1
ATOM 597 N N . GLN A 1 78 ? -0.028 30.094 -3 1 71.31 78 GLN A N 1
ATOM 598 C CA . GLN A 1 78 ? 1.154 29.25 -3.143 1 71.31 78 GLN A CA 1
ATOM 599 C C . GLN A 1 78 ? 1.388 28.406 -1.888 1 71.31 78 GLN A C 1
ATOM 601 O O . GLN A 1 78 ? 1.68 27.219 -1.977 1 71.31 78 GLN A O 1
ATOM 606 N N . ALA A 1 79 ? 1.242 29.094 -0.764 1 76.06 79 ALA A N 1
ATOM 607 C CA . ALA A 1 79 ? 1.453 28.375 0.492 1 76.06 79 ALA A CA 1
ATOM 608 C C . ALA A 1 79 ? 0.432 27.266 0.663 1 76.06 79 ALA A C 1
ATOM 610 O O . ALA A 1 79 ? 0.778 26.156 1.086 1 76.06 79 ALA A O 1
ATOM 611 N N . GLU A 1 80 ? -0.798 27.594 0.268 1 82.25 80 GLU A N 1
ATOM 612 C CA . GLU A 1 80 ? -1.851 26.578 0.354 1 82.25 80 GLU A CA 1
ATOM 613 C C . GLU A 1 80 ? -1.562 25.406 -0.57 1 82.25 80 GLU A C 1
ATOM 615 O O . GLU A 1 80 ? -1.729 24.25 -0.179 1 82.25 80 GLU A O 1
ATOM 620 N N . GLY A 1 81 ? -1.144 25.766 -1.728 1 86.62 81 GLY A N 1
ATOM 621 C CA . GLY A 1 81 ? -0.829 24.734 -2.697 1 86.62 81 GLY A CA 1
ATOM 622 C C . GLY A 1 81 ? 0.27 23.797 -2.234 1 86.62 81 GLY A C 1
ATOM 623 O O . GLY A 1 81 ? 0.202 22.578 -2.467 1 86.62 81 GLY A O 1
ATOM 624 N N . GLN A 1 82 ? 1.249 24.375 -1.545 1 87.88 82 GLN A N 1
ATOM 625 C CA . GLN A 1 82 ? 2.348 23.562 -1.024 1 87.88 82 GLN A CA 1
ATOM 626 C C . GLN A 1 82 ? 1.855 22.578 0.025 1 87.88 82 GLN A C 1
ATOM 628 O O . GLN A 1 82 ? 2.254 21.406 0.021 1 87.88 82 GLN A O 1
ATOM 633 N N . VAL A 1 83 ? 0.98 23.016 0.848 1 90.06 83 VAL A N 1
ATOM 634 C CA . VAL A 1 83 ? 0.46 22.188 1.928 1 90.06 83 VAL A CA 1
ATOM 635 C C . VAL A 1 83 ? -0.41 21.078 1.35 1 90.06 83 VAL A C 1
ATOM 637 O O . VAL A 1 83 ? -0.261 19.906 1.717 1 90.06 83 VAL A O 1
ATOM 640 N N . TYR A 1 84 ? -1.31 21.484 0.381 1 93.31 84 TYR A N 1
ATOM 641 C CA . TYR A 1 84 ? -2.182 20.5 -0.233 1 93.31 84 TYR A CA 1
ATOM 642 C C . TYR A 1 84 ? -1.37 19.438 -0.974 1 93.31 84 TYR A C 1
ATOM 644 O O . TYR A 1 84 ? -1.639 18.25 -0.852 1 93.31 84 TYR A O 1
ATOM 652 N N . ARG A 1 85 ? -0.418 19.938 -1.692 1 92.44 85 ARG A N 1
ATOM 653 C CA . ARG A 1 85 ? 0.458 19.031 -2.422 1 92.44 85 ARG A CA 1
ATOM 654 C C . ARG A 1 85 ? 1.123 18.031 -1.478 1 92.44 85 ARG A C 1
ATOM 656 O O . ARG A 1 85 ? 1.191 16.844 -1.773 1 92.44 85 ARG A O 1
ATOM 663 N N . MET A 1 86 ? 1.604 18.484 -0.351 1 92.19 86 MET A N 1
ATOM 664 C CA . MET A 1 86 ? 2.248 17.625 0.639 1 92.19 86 MET A CA 1
ATOM 665 C C . MET A 1 86 ? 1.285 16.547 1.14 1 92.19 86 MET A C 1
ATOM 667 O O . MET A 1 86 ? 1.643 15.375 1.213 1 92.19 86 MET A O 1
ATOM 671 N N . PHE A 1 87 ? 0.067 16.922 1.409 1 92.44 87 PHE A N 1
ATOM 672 C CA . PHE A 1 87 ? -0.909 15.953 1.903 1 92.44 87 PHE A CA 1
ATOM 673 C C . PHE A 1 87 ? -1.228 14.914 0.837 1 92.44 87 PHE A C 1
ATOM 675 O O . PHE A 1 87 ? -1.361 13.727 1.143 1 92.44 87 PHE A O 1
ATOM 682 N N . VAL A 1 88 ? -1.356 15.398 -0.414 1 93.25 88 VAL A N 1
ATOM 683 C CA . VAL A 1 88 ? -1.623 14.492 -1.525 1 93.25 88 VAL A CA 1
ATOM 684 C C . VAL A 1 88 ? -0.518 13.445 -1.613 1 93.25 88 VAL A C 1
ATOM 686 O O . VAL A 1 88 ? -0.795 12.25 -1.78 1 93.25 88 VAL A O 1
ATOM 689 N N . GLN A 1 89 ? 0.666 13.836 -1.455 1 89.38 89 GLN A N 1
ATOM 690 C CA . GLN A 1 89 ? 1.816 12.945 -1.565 1 89.38 89 GLN A CA 1
ATOM 691 C C . GLN A 1 89 ? 1.909 12.016 -0.36 1 89.38 89 GLN A C 1
ATOM 693 O O . GLN A 1 89 ? 2.225 10.836 -0.506 1 89.38 89 GLN A O 1
ATOM 698 N N . LEU A 1 90 ? 1.634 12.57 0.801 1 88 90 LEU A N 1
ATOM 699 C CA . LEU A 1 90 ? 1.729 11.781 2.02 1 88 90 LEU A CA 1
ATOM 700 C C . LEU A 1 90 ? 0.731 10.625 1.998 1 88 90 LEU A C 1
ATOM 702 O O . LEU A 1 90 ? 1.06 9.508 2.396 1 88 90 LEU A O 1
ATOM 706 N N . VAL A 1 91 ? -0.486 10.914 1.48 1 88.31 91 VAL A N 1
ATOM 707 C CA . VAL A 1 91 ? -1.522 9.883 1.511 1 88.31 91 VAL A CA 1
ATOM 708 C C . VAL A 1 91 ? -1.497 9.086 0.209 1 88.31 91 VAL A C 1
ATOM 710 O O . VAL A 1 91 ? -2.264 8.133 0.043 1 88.31 91 VAL A O 1
ATOM 713 N N . ARG A 1 92 ? -0.632 9.477 -0.692 1 86.56 92 ARG A N 1
ATOM 714 C CA . ARG A 1 92 ? -0.531 8.844 -2.002 1 86.56 92 ARG A CA 1
ATOM 715 C C . ARG A 1 92 ? -1.889 8.797 -2.695 1 86.56 92 ARG A C 1
ATOM 717 O O . ARG A 1 92 ? -2.334 7.727 -3.127 1 86.56 92 ARG A O 1
ATOM 724 N N . ALA A 1 93 ? -2.494 9.984 -2.793 1 91.62 93 ALA A N 1
ATOM 725 C CA . ALA A 1 93 ? -3.834 10.102 -3.365 1 91.62 93 ALA A CA 1
ATOM 726 C C . ALA A 1 93 ? -3.803 9.898 -4.879 1 91.62 93 ALA A C 1
ATOM 728 O O . ALA A 1 93 ? -2.83 10.266 -5.539 1 91.62 93 ALA A O 1
ATOM 729 N N . ARG A 1 94 ? -4.848 9.289 -5.398 1 90.62 94 ARG A N 1
ATOM 730 C CA . ARG A 1 94 ? -5.027 9.125 -6.836 1 90.62 94 ARG A CA 1
ATOM 731 C C . ARG A 1 94 ? -6.289 9.836 -7.316 1 90.62 94 ARG A C 1
ATOM 733 O O . ARG A 1 94 ? -6.34 10.32 -8.445 1 90.62 94 ARG A O 1
ATOM 740 N N . ARG A 1 95 ? -7.316 9.82 -6.594 1 94.38 95 ARG A N 1
ATOM 741 C CA . ARG A 1 95 ? -8.594 10.445 -6.906 1 94.38 95 ARG A CA 1
ATOM 742 C C . ARG A 1 95 ? -8.977 11.477 -5.848 1 94.38 95 ARG A C 1
ATOM 744 O O . ARG A 1 95 ? -9.117 11.141 -4.672 1 94.38 95 ARG A O 1
ATOM 751 N N . ILE A 1 96 ? -9.172 12.727 -6.254 1 97.19 96 ILE A N 1
ATOM 752 C CA . ILE A 1 96 ? -9.445 13.82 -5.328 1 97.19 96 ILE A CA 1
ATOM 753 C C . ILE A 1 96 ? -10.781 14.477 -5.691 1 97.19 96 ILE A C 1
ATOM 755 O O . ILE A 1 96 ? -11.07 14.695 -6.867 1 97.19 96 ILE A O 1
ATOM 759 N N . LEU A 1 97 ? -11.625 14.719 -4.715 1 97.56 97 LEU A N 1
ATOM 760 C CA . LEU A 1 97 ? -12.867 15.469 -4.875 1 97.56 97 LEU A CA 1
ATOM 761 C C . LEU A 1 97 ? -12.773 16.828 -4.184 1 97.56 97 LEU A C 1
ATOM 763 O O . LEU A 1 97 ? -12.438 16.906 -3 1 97.56 97 LEU A O 1
ATOM 767 N N . LEU A 1 98 ? -12.961 17.891 -4.934 1 96.56 98 LEU A N 1
ATOM 768 C CA . LEU A 1 98 ? -13.016 19.234 -4.383 1 96.56 98 LEU A CA 1
ATOM 769 C C . LEU A 1 98 ? -14.453 19.75 -4.332 1 96.56 98 LEU A C 1
ATOM 771 O O . LEU A 1 98 ? -15.133 19.797 -5.359 1 96.56 98 LEU A O 1
ATOM 775 N N . ILE A 1 99 ? -14.906 20.078 -3.211 1 96.12 99 ILE A N 1
ATOM 776 C CA . ILE A 1 99 ? -16.266 20.594 -3.012 1 96.12 99 ILE A CA 1
ATOM 777 C C . ILE A 1 99 ? -16.219 22.047 -2.586 1 96.12 99 ILE A C 1
ATOM 779 O O . ILE A 1 99 ? -15.828 22.359 -1.458 1 96.12 99 ILE A O 1
ATOM 783 N N . GLY A 1 100 ? -16.625 23 -3.418 1 92.31 100 GLY A N 1
ATOM 784 C CA . GLY A 1 100 ? -16.609 24.422 -3.115 1 92.31 100 GLY A CA 1
ATOM 785 C C . GLY A 1 100 ? -15.617 25.188 -3.965 1 92.31 100 GLY A C 1
ATOM 786 O O . GLY A 1 100 ? -15.398 24.859 -5.129 1 92.31 100 GLY A O 1
ATOM 787 N N . ILE A 1 101 ? -15.07 26.234 -3.428 1 87.94 101 ILE A N 1
ATOM 788 C CA . ILE A 1 101 ? -14.227 27.141 -4.199 1 87.94 101 ILE A CA 1
ATOM 789 C C . ILE A 1 101 ? -12.773 26.969 -3.775 1 87.94 101 ILE A C 1
ATOM 791 O O . ILE A 1 101 ? -12.453 27.062 -2.59 1 87.94 101 ILE A O 1
ATOM 795 N N . PHE A 1 102 ? -11.953 26.719 -4.746 1 88.81 102 PHE A N 1
ATOM 796 C CA . PHE A 1 102 ? -10.523 26.562 -4.504 1 88.81 102 PHE A CA 1
ATOM 797 C C . PHE A 1 102 ? -9.711 27.375 -5.504 1 88.81 102 PHE A C 1
ATOM 799 O O . PHE A 1 102 ? -10.125 27.547 -6.648 1 88.81 102 PHE A O 1
ATOM 806 N N . LYS A 1 103 ? -8.602 27.875 -5.043 1 83.88 103 LYS A N 1
ATOM 807 C CA . LYS A 1 103 ? -7.719 28.641 -5.906 1 83.88 103 LYS A CA 1
ATOM 808 C C . LYS A 1 103 ? -7.082 27.766 -6.977 1 83.88 103 LYS A C 1
ATOM 810 O O . LYS A 1 103 ? -6.699 26.625 -6.699 1 83.88 103 LYS A O 1
ATOM 815 N N . GLY A 1 104 ? -6.977 28.266 -8.148 1 84.25 104 GLY A N 1
ATOM 816 C CA . GLY A 1 104 ? -6.453 27.516 -9.281 1 84.25 104 GLY A CA 1
ATOM 817 C C . GLY A 1 104 ? -5.055 26.984 -9.055 1 84.25 104 GLY A C 1
ATOM 818 O O . GLY A 1 104 ? -4.77 25.828 -9.375 1 84.25 104 GLY A O 1
ATOM 819 N N . ASN A 1 105 ? -4.18 27.781 -8.461 1 83.69 105 ASN A N 1
ATOM 820 C CA . ASN A 1 105 ? -2.805 27.359 -8.227 1 83.69 105 ASN A CA 1
ATOM 821 C C . ASN A 1 105 ? -2.738 26.188 -7.242 1 83.69 105 ASN A C 1
ATOM 823 O O . ASN A 1 105 ? -1.893 25.312 -7.383 1 83.69 105 ASN A O 1
ATOM 827 N N . ALA A 1 106 ? -3.623 26.25 -6.305 1 88.81 106 ALA A N 1
ATOM 828 C CA . ALA A 1 106 ? -3.66 25.156 -5.34 1 88.81 106 ALA A CA 1
ATOM 829 C C . ALA A 1 106 ? -4.129 23.859 -5.996 1 88.81 106 ALA A C 1
ATOM 831 O O . ALA A 1 106 ? -3.582 22.797 -5.723 1 88.81 106 ALA A O 1
ATOM 832 N N . VAL A 1 107 ? -5.102 23.969 -6.883 1 91.12 107 VAL A N 1
ATOM 833 C CA . VAL A 1 107 ? -5.625 22.812 -7.586 1 91.12 107 VAL A CA 1
ATOM 834 C C . VAL A 1 107 ? -4.547 22.234 -8.5 1 91.12 107 VAL A C 1
ATOM 836 O O . VAL A 1 107 ? -4.355 21.016 -8.547 1 91.12 107 VAL A O 1
ATOM 839 N N . LEU A 1 108 ? -3.838 23.109 -9.141 1 89.44 108 LEU A N 1
ATOM 840 C CA . LEU A 1 108 ? -2.771 22.656 -10.031 1 89.44 108 LEU A CA 1
ATOM 841 C C . LEU A 1 108 ? -1.654 21.984 -9.242 1 89.44 108 LEU A C 1
ATOM 843 O O . LEU A 1 108 ? -1.091 20.984 -9.695 1 89.44 108 LEU A O 1
ATOM 847 N N . ALA A 1 109 ? -1.324 22.578 -8.094 1 90 109 ALA A N 1
ATOM 848 C CA . ALA A 1 109 ? -0.302 21.984 -7.242 1 90 109 ALA A CA 1
ATOM 849 C C . ALA A 1 109 ? -0.678 20.547 -6.855 1 90 109 ALA A C 1
ATOM 851 O O . ALA A 1 109 ? 0.177 19.672 -6.828 1 90 109 ALA A O 1
ATOM 852 N N . MET A 1 110 ? -1.948 20.297 -6.598 1 93.19 110 MET A N 1
ATOM 853 C CA . MET A 1 110 ? -2.42 18.953 -6.27 1 93.19 110 MET A CA 1
ATOM 854 C C . MET A 1 110 ? -2.322 18.031 -7.48 1 93.19 110 MET A C 1
ATOM 856 O O . MET A 1 110 ? -1.873 16.891 -7.363 1 93.19 110 MET A O 1
ATOM 860 N N . ALA A 1 111 ? -2.738 18.531 -8.625 1 92.75 111 ALA A N 1
ATOM 861 C CA . ALA A 1 111 ? -2.719 17.734 -9.852 1 92.75 111 ALA A CA 1
ATOM 862 C C . ALA A 1 111 ? -1.303 17.281 -10.188 1 92.75 111 ALA A C 1
ATOM 864 O O . ALA A 1 111 ? -1.102 16.156 -10.648 1 92.75 111 ALA A O 1
ATOM 865 N N . GLU A 1 112 ? -0.37 18.125 -9.914 1 88.31 112 GLU A N 1
ATOM 866 C CA . GLU A 1 112 ? 1.032 17.812 -10.18 1 88.31 112 GLU A CA 1
ATOM 867 C C . GLU A 1 112 ? 1.524 16.656 -9.328 1 88.31 112 GLU A C 1
ATOM 869 O O . GLU A 1 112 ? 2.424 15.914 -9.727 1 88.31 112 GLU A O 1
ATOM 874 N N . ALA A 1 113 ? 0.983 16.547 -8.195 1 89.75 113 ALA A N 1
ATOM 875 C CA . ALA A 1 113 ? 1.43 15.539 -7.25 1 89.75 113 ALA A CA 1
ATOM 876 C C . ALA A 1 113 ? 0.756 14.195 -7.527 1 89.75 113 ALA A C 1
ATOM 878 O O . ALA A 1 113 ? 1.146 13.172 -6.965 1 89.75 113 ALA A O 1
ATOM 879 N N . LEU A 1 114 ? -0.272 14.125 -8.406 1 90.69 114 LEU A N 1
ATOM 880 C CA . LEU A 1 114 ? -0.995 12.898 -8.719 1 90.69 114 LEU A CA 1
ATOM 881 C C . LEU A 1 114 ? -0.229 12.062 -9.734 1 90.69 114 LEU A C 1
ATOM 883 O O . LEU A 1 114 ? 0.528 12.602 -10.547 1 90.69 114 LEU A O 1
ATOM 887 N N . PRO A 1 115 ? -0.351 10.719 -9.648 1 86.44 115 PRO A N 1
ATOM 888 C CA . PRO A 1 115 ? 0.189 9.891 -10.734 1 86.44 115 PRO A CA 1
ATOM 889 C C . PRO A 1 115 ? -0.493 10.164 -12.07 1 86.44 115 PRO A C 1
ATOM 891 O O . PRO A 1 115 ? -1.481 10.898 -12.133 1 86.44 115 PRO A O 1
ATOM 894 N N . ASP A 1 116 ? 0.029 9.555 -13.156 1 84.69 116 ASP A N 1
ATOM 895 C CA . ASP A 1 116 ? -0.457 9.828 -14.508 1 84.69 116 ASP A CA 1
ATOM 896 C C . ASP A 1 116 ? -1.918 9.414 -14.656 1 84.69 116 ASP A C 1
ATOM 898 O O . ASP A 1 116 ? -2.678 10.047 -15.398 1 84.69 116 ASP A O 1
ATOM 902 N N . ASP A 1 117 ? -2.316 8.477 -13.969 1 82.81 117 ASP A N 1
ATOM 903 C CA . ASP A 1 117 ? -3.684 7.977 -14.094 1 82.81 117 ASP A CA 1
ATOM 904 C C . ASP A 1 117 ? -4.574 8.531 -12.984 1 82.81 117 ASP A C 1
ATOM 906 O O . ASP A 1 117 ? -5.711 8.078 -12.812 1 82.81 117 ASP A O 1
ATOM 910 N N . GLY A 1 118 ? -4.086 9.516 -12.25 1 89.5 118 GLY A N 1
ATOM 911 C CA . GLY A 1 118 ? -4.875 10.141 -11.203 1 89.5 118 GLY A CA 1
ATOM 912 C C . GLY A 1 118 ? -5.785 11.242 -11.719 1 89.5 118 GLY A C 1
ATOM 913 O O . GLY A 1 118 ? -5.711 11.617 -12.891 1 89.5 118 GLY A O 1
ATOM 914 N N . GLY A 1 119 ? -6.703 11.711 -10.859 1 93.88 119 GLY A N 1
ATOM 915 C CA . GLY A 1 119 ? -7.629 12.742 -11.297 1 93.88 119 GLY A CA 1
ATOM 916 C C . GLY A 1 119 ? -8.227 13.531 -10.141 1 93.88 119 GLY A C 1
ATOM 917 O O . GLY A 1 119 ? -8.289 13.047 -9.016 1 93.88 119 GLY A O 1
ATOM 918 N N . ILE A 1 120 ? -8.641 14.789 -10.508 1 96.19 120 ILE A N 1
ATOM 919 C CA . ILE A 1 120 ? -9.328 15.68 -9.578 1 96.19 120 ILE A CA 1
ATOM 920 C C . ILE A 1 120 ? -10.711 16.031 -10.125 1 96.19 120 ILE A C 1
ATOM 922 O O . ILE A 1 120 ? -10.844 16.469 -11.266 1 96.19 120 ILE A O 1
ATOM 926 N N . THR A 1 121 ? -11.742 15.75 -9.383 1 95.94 121 THR A N 1
ATOM 927 C CA . THR A 1 121 ? -13.102 16.203 -9.688 1 95.94 121 THR A CA 1
ATOM 928 C C . THR A 1 121 ? -13.453 17.438 -8.875 1 95.94 121 THR A C 1
ATOM 930 O O . THR A 1 121 ? -13.398 17.422 -7.641 1 95.94 121 THR A O 1
ATOM 933 N N . VAL A 1 122 ? -13.75 18.516 -9.531 1 94 122 VAL A N 1
ATOM 934 C CA . VAL A 1 122 ? -14.102 19.766 -8.867 1 94 122 VAL A CA 1
ATOM 935 C C . VAL A 1 122 ? -15.609 19.984 -8.953 1 94 122 VAL A C 1
ATOM 937 O O . VAL A 1 122 ? -16.172 20.047 -10.047 1 94 122 VAL A O 1
ATOM 940 N N . CYS A 1 123 ? -16.203 20.062 -7.773 1 93 123 CYS A N 1
ATOM 941 C CA . CYS A 1 123 ? -17.641 20.359 -7.684 1 93 123 CYS A CA 1
ATOM 942 C C . CYS A 1 123 ? -17.859 21.797 -7.25 1 93 123 CYS A C 1
ATOM 944 O O . CYS A 1 123 ? -17.469 22.188 -6.152 1 93 123 CYS A O 1
ATOM 946 N N . GLY A 1 124 ? -18.469 22.562 -8.023 1 86.62 124 GLY A N 1
ATOM 947 C CA . GLY A 1 124 ? -18.734 23.938 -7.676 1 86.62 124 GLY A CA 1
ATOM 948 C C . GLY A 1 124 ? -19.875 24.547 -8.477 1 86.62 124 GLY A C 1
ATOM 949 O O . GLY A 1 124 ? -20.438 23.891 -9.352 1 86.62 124 GLY A O 1
ATOM 950 N N . VAL A 1 125 ? -20.344 25.688 -8.039 1 80.12 125 VAL A N 1
ATOM 951 C CA . VAL A 1 125 ? -21.438 26.391 -8.695 1 80.12 125 VAL A CA 1
ATOM 952 C C . VAL A 1 125 ? -20.875 27.5 -9.586 1 80.12 125 VAL A C 1
ATOM 954 O O . VAL A 1 125 ? -19.797 28.031 -9.328 1 80.12 125 VAL A O 1
ATOM 957 N N . GLU A 1 126 ? -21.406 27.688 -10.828 1 66.12 126 GLU A N 1
ATOM 958 C CA . GLU A 1 126 ? -21.078 28.859 -11.641 1 66.12 126 GLU A CA 1
ATOM 959 C C . GLU A 1 126 ? -21.453 30.156 -10.922 1 66.12 126 GLU A C 1
ATOM 961 O O . GLU A 1 126 ? -22.438 30.188 -10.172 1 66.12 126 GLU A O 1
ATOM 966 N N . PRO A 1 127 ? -20.547 31.266 -11.039 1 60.06 127 PRO A N 1
ATOM 967 C CA . PRO A 1 127 ? -19.312 31.438 -11.812 1 60.06 127 PRO A CA 1
ATOM 968 C C . PRO A 1 127 ? -18.062 31.109 -11.008 1 60.06 127 PRO A C 1
ATOM 970 O O . PRO A 1 127 ? -16.953 31.141 -11.555 1 60.06 127 PRO A O 1
ATOM 973 N N . ASP A 1 128 ? -18.234 30.828 -9.758 1 59.06 128 ASP A N 1
ATOM 974 C CA . ASP A 1 128 ? -17.172 30.844 -8.773 1 59.06 128 ASP A CA 1
ATOM 975 C C . ASP A 1 128 ? -16.062 29.844 -9.148 1 59.06 128 ASP A C 1
ATOM 977 O O . ASP A 1 128 ? -14.875 30.172 -9.047 1 59.06 128 ASP A O 1
ATOM 981 N N . VAL A 1 129 ? -16.406 28.656 -9.453 1 60.69 129 VAL A N 1
ATOM 982 C CA . VAL A 1 129 ? -15.422 27.609 -9.664 1 60.69 129 VAL A CA 1
ATOM 983 C C . VAL A 1 129 ? -14.656 27.859 -10.961 1 60.69 129 VAL A C 1
ATOM 985 O O . VAL A 1 129 ? -13.453 27.609 -11.039 1 60.69 129 VAL A O 1
ATOM 988 N N . GLY A 1 130 ? -15.266 28.547 -12 1 57.22 130 GLY A N 1
ATOM 989 C CA . GLY A 1 130 ? -14.867 28.547 -13.398 1 57.22 130 GLY A CA 1
ATOM 990 C C . GLY A 1 130 ? -13.719 29.5 -13.688 1 57.22 130 GLY A C 1
ATOM 991 O O . GLY A 1 130 ? -12.789 29.156 -14.422 1 57.22 130 GLY A O 1
ATOM 992 N N . VAL A 1 131 ? -13.766 30.625 -13.023 1 54.97 131 VAL A N 1
ATOM 993 C CA . VAL A 1 131 ? -12.836 31.625 -13.523 1 54.97 131 VAL A CA 1
ATOM 994 C C . VAL A 1 131 ? -11.43 31.344 -13 1 54.97 131 VAL A C 1
ATOM 996 O O . VAL A 1 131 ? -10.461 31.375 -13.758 1 54.97 131 VAL A O 1
ATOM 999 N N . SER A 1 132 ? -11.391 30.922 -11.734 1 64.5 132 SER A N 1
ATOM 1000 C CA . SER A 1 132 ? -10.062 30.766 -11.148 1 64.5 132 SER A CA 1
ATOM 1001 C C . SER A 1 132 ? -9.375 29.5 -11.648 1 64.5 132 SER A C 1
ATOM 1003 O O . SER A 1 132 ? -8.203 29.531 -12.023 1 64.5 132 SER A O 1
ATOM 1005 N N . ILE A 1 133 ? -10.141 28.5 -11.844 1 73.06 133 ILE A N 1
ATOM 1006 C CA . ILE A 1 133 ? -9.531 27.219 -12.219 1 73.06 133 ILE A CA 1
ATOM 1007 C C . ILE A 1 133 ? -9.312 27.188 -13.734 1 73.06 133 ILE A C 1
ATOM 1009 O O . ILE A 1 133 ? -8.266 26.734 -14.203 1 73.06 133 ILE A O 1
ATOM 1013 N N . ARG A 1 134 ? -10.18 27.75 -14.516 1 70.12 134 ARG A N 1
ATOM 1014 C CA . ARG A 1 134 ? -10.086 27.734 -15.969 1 70.12 134 ARG A CA 1
ATOM 1015 C C . ARG A 1 134 ? -8.891 28.547 -16.453 1 70.12 134 ARG A C 1
ATOM 1017 O O . ARG A 1 134 ? -8.227 28.156 -17.422 1 70.12 134 ARG A O 1
ATOM 1024 N N . ASP A 1 135 ? -8.688 29.547 -15.672 1 69.62 135 ASP A N 1
ATOM 1025 C CA . ASP A 1 135 ? -7.59 30.422 -16.062 1 69.62 135 ASP A CA 1
ATOM 1026 C C . ASP A 1 135 ? -6.246 29.703 -15.922 1 69.62 135 ASP A C 1
ATOM 1028 O O . ASP A 1 135 ? -5.309 29.984 -16.672 1 69.62 135 ASP A O 1
ATOM 1032 N N . VAL A 1 136 ? -6.238 28.797 -15.016 1 71.12 136 VAL A N 1
ATOM 1033 C CA . VAL A 1 136 ? -4.965 28.141 -14.75 1 71.12 136 VAL A CA 1
ATOM 1034 C C . VAL A 1 136 ? -4.863 26.844 -15.555 1 71.12 136 VAL A C 1
ATOM 1036 O O . VAL A 1 136 ? -3.76 26.391 -15.859 1 71.12 136 VAL A O 1
ATOM 1039 N N . LEU A 1 137 ? -5.934 26.297 -16 1 72.31 137 LEU A N 1
ATOM 1040 C CA . LEU A 1 137 ? -5.953 24.984 -16.656 1 72.31 137 LEU A CA 1
ATOM 1041 C C . LEU A 1 137 ? -5.402 25.062 -18.078 1 72.31 137 LEU A C 1
ATOM 1043 O O . LEU A 1 137 ? -4.879 24.078 -18.594 1 72.31 137 LEU A O 1
ATOM 1047 N N . GLY A 1 138 ? -5.465 26.172 -18.719 1 67.31 138 GLY A N 1
ATOM 1048 C CA . GLY A 1 138 ? -5.074 26.266 -20.109 1 67.31 138 GLY A CA 1
ATOM 1049 C C . GLY A 1 138 ? -3.582 26.094 -20.328 1 67.31 138 GLY A C 1
ATOM 1050 O O . GLY A 1 138 ? -3.133 25.891 -21.453 1 67.31 138 GLY A O 1
ATOM 1051 N N . HIS A 1 139 ? -2.76 25.969 -19.281 1 70.12 139 HIS A N 1
ATOM 1052 C CA . HIS A 1 139 ? -1.332 26.047 -19.578 1 70.12 139 HIS A CA 1
ATOM 1053 C C . HIS A 1 139 ? -0.57 24.922 -18.875 1 70.12 139 HIS A C 1
ATOM 1055 O O . HIS A 1 139 ? 0.66 24.953 -18.797 1 70.12 139 HIS A O 1
ATOM 1061 N N . SER A 1 140 ? -1.163 23.984 -18.359 1 80 140 SER A N 1
ATOM 1062 C CA . SER A 1 140 ? -0.43 22.953 -17.641 1 80 140 SER A CA 1
ATOM 1063 C C . SER A 1 140 ? -0.721 21.562 -18.203 1 80 140 SER A C 1
ATOM 1065 O O . SER A 1 140 ? -1.86 21.266 -18.562 1 80 140 SER A O 1
ATOM 1067 N N . PRO A 1 141 ? 0.321 20.797 -18.438 1 82.94 141 PRO A N 1
ATOM 1068 C CA . PRO A 1 141 ? 0.098 19.406 -18.875 1 82.94 141 PRO A CA 1
ATOM 1069 C C . PRO A 1 141 ? -0.724 18.594 -17.875 1 82.94 141 PRO A C 1
ATOM 1071 O O . PRO A 1 141 ? -1.271 17.547 -18.219 1 82.94 141 PRO A O 1
ATOM 1074 N N . HIS A 1 142 ? -0.893 19.125 -16.734 1 87.31 142 HIS A N 1
ATOM 1075 C CA . HIS A 1 142 ? -1.615 18.391 -15.703 1 87.31 142 HIS A CA 1
ATOM 1076 C C . HIS A 1 142 ? -3.088 18.781 -15.672 1 87.31 142 HIS A C 1
ATOM 1078 O O . HIS A 1 142 ? -3.871 18.234 -14.898 1 87.31 142 HIS A O 1
ATOM 1084 N N . ALA A 1 143 ? -3.461 19.656 -16.547 1 86.94 143 ALA A N 1
ATOM 1085 C CA . ALA A 1 143 ? -4.848 20.125 -16.609 1 86.94 143 ALA A CA 1
ATOM 1086 C C . ALA A 1 143 ? -5.781 18.984 -17.031 1 86.94 143 ALA A C 1
ATOM 1088 O O . ALA A 1 143 ? -6.965 19 -16.672 1 86.94 143 ALA A O 1
ATOM 1089 N N . GLN A 1 144 ? -5.25 18.031 -17.672 1 88.69 144 GLN A N 1
ATOM 1090 C CA . GLN A 1 144 ? -6.051 16.906 -18.156 1 88.69 144 GLN A CA 1
ATOM 1091 C C . GLN A 1 144 ? -6.559 16.062 -17 1 88.69 144 GLN A C 1
ATOM 1093 O O . GLN A 1 144 ? -7.512 15.297 -17.156 1 88.69 144 GLN A O 1
ATOM 1098 N N . LYS A 1 145 ? -5.918 16.234 -15.859 1 92.69 145 LYS A N 1
ATOM 1099 C CA . LYS A 1 145 ? -6.309 15.445 -14.695 1 92.69 145 LYS A CA 1
ATOM 1100 C C . LYS A 1 145 ? -7.488 16.078 -13.969 1 92.69 145 LYS A C 1
ATOM 1102 O O . LYS A 1 145 ? -8.055 15.484 -13.055 1 92.69 145 LYS A O 1
ATOM 1107 N N . ILE A 1 146 ? -7.859 17.312 -14.391 1 92.88 146 ILE A N 1
ATOM 1108 C CA . ILE A 1 146 ? -8.859 18.078 -13.664 1 92.88 146 ILE A CA 1
ATOM 1109 C C . ILE A 1 146 ? -10.195 18.031 -14.414 1 92.88 146 ILE A C 1
ATOM 1111 O O . ILE A 1 146 ? -10.273 18.453 -15.562 1 92.88 146 ILE A O 1
ATOM 1115 N N . ASN A 1 147 ? -11.242 17.5 -13.766 1 91.94 147 ASN A N 1
ATOM 1116 C CA . ASN A 1 147 ? -12.594 17.438 -14.305 1 91.94 147 ASN A CA 1
ATOM 1117 C C . ASN A 1 147 ? -13.539 18.359 -13.539 1 91.94 147 ASN A C 1
ATOM 1119 O O . ASN A 1 147 ? -13.797 18.156 -12.352 1 91.94 147 ASN A O 1
ATOM 1123 N N . LEU A 1 148 ? -14.102 19.312 -14.227 1 90.38 148 LEU A N 1
ATOM 1124 C CA . LEU A 1 148 ? -14.992 20.281 -13.602 1 90.38 148 LEU A CA 1
ATOM 1125 C C . LEU A 1 148 ? -16.453 19.875 -13.758 1 90.38 148 LEU A C 1
ATOM 1127 O O . LEU A 1 148 ? -16.906 19.562 -14.867 1 90.38 148 LEU A O 1
ATOM 1131 N N . LYS A 1 149 ? -17.109 19.75 -12.633 1 91.62 149 LYS A N 1
ATOM 1132 C CA . LYS A 1 149 ? -18.547 19.531 -12.594 1 91.62 149 LYS A CA 1
ATOM 1133 C C . LYS A 1 149 ? -19.281 20.75 -12.078 1 91.62 149 LYS A C 1
ATOM 1135 O O . LYS A 1 149 ? -19.312 21 -10.867 1 91.62 149 LYS A O 1
ATOM 1140 N N . VAL A 1 150 ? -19.922 21.469 -12.984 1 88.25 150 VAL A N 1
ATOM 1141 C CA . VAL A 1 150 ? -20.594 22.719 -12.633 1 88.25 150 VAL A CA 1
ATOM 1142 C C . VAL A 1 150 ? -22.078 22.469 -12.445 1 88.25 150 VAL A C 1
ATOM 1144 O O . VAL A 1 150 ? -22.734 21.875 -13.312 1 88.25 150 VAL A O 1
ATOM 1147 N N . GLY A 1 151 ? -22.641 22.844 -11.375 1 89.19 151 GLY A N 1
ATOM 1148 C CA . GLY A 1 151 ? -24.031 22.672 -11.008 1 89.19 151 GLY A CA 1
ATOM 1149 C C . GLY A 1 151 ? -24.266 22.656 -9.508 1 89.19 151 GLY A C 1
ATOM 1150 O O . GLY A 1 151 ? -23.328 22.938 -8.734 1 89.19 151 GLY A O 1
ATOM 1151 N N . PRO A 1 152 ? -25.531 22.5 -9.141 1 91.56 152 PRO A N 1
ATOM 1152 C CA . PRO A 1 152 ? -25.75 22.391 -7.695 1 91.56 152 PRO A CA 1
ATOM 1153 C C . PRO A 1 152 ? -24.922 21.297 -7.043 1 91.56 152 PRO A C 1
ATOM 1155 O O . PRO A 1 152 ? -24.969 20.141 -7.477 1 91.56 152 PRO A O 1
ATOM 1158 N N . ILE A 1 153 ? -24.156 21.609 -6.062 1 93.69 153 ILE A N 1
ATOM 1159 C CA . ILE A 1 153 ? -23.156 20.734 -5.445 1 93.69 153 ILE A CA 1
ATOM 1160 C C . ILE A 1 153 ? -23.859 19.484 -4.914 1 93.69 153 ILE A C 1
ATOM 1162 O O . ILE A 1 153 ? -23.375 18.359 -5.125 1 93.69 153 ILE A O 1
ATOM 1166 N N . ALA A 1 154 ? -24.984 19.656 -4.258 1 94.31 154 ALA A N 1
ATOM 1167 C CA . ALA A 1 154 ? -25.688 18.516 -3.676 1 94.31 154 ALA A CA 1
ATOM 1168 C C . ALA A 1 154 ? -26.078 17.5 -4.75 1 94.31 154 ALA A C 1
ATOM 1170 O O . ALA A 1 154 ? -25.922 16.297 -4.562 1 94.31 154 ALA A O 1
ATOM 1171 N N . GLU A 1 155 ? -26.516 18.016 -5.863 1 94.31 155 GLU A N 1
ATOM 1172 C CA . GLU A 1 155 ? -26.906 17.141 -6.969 1 94.31 155 GLU A CA 1
ATOM 1173 C C . GLU A 1 155 ? -25.688 16.422 -7.566 1 94.31 155 GLU A C 1
ATOM 1175 O O . GLU A 1 155 ? -25.766 15.242 -7.91 1 94.31 155 GLU A O 1
ATOM 1180 N N . THR A 1 156 ? -24.672 17.188 -7.676 1 94.56 156 THR A N 1
ATOM 1181 C CA . THR A 1 156 ? -23.438 16.594 -8.203 1 94.56 156 THR A CA 1
ATOM 1182 C C . THR A 1 156 ? -22.953 15.477 -7.297 1 94.56 156 THR A C 1
ATOM 1184 O O . THR A 1 156 ? -22.562 14.406 -7.777 1 94.56 156 THR A O 1
ATOM 1187 N N . LEU A 1 157 ? -22.938 15.656 -5.977 1 95.5 157 LEU A N 1
ATOM 1188 C CA . LEU A 1 157 ? -22.5 14.648 -5.016 1 95.5 157 LEU A CA 1
ATOM 1189 C C . LEU A 1 157 ? -23.391 13.406 -5.082 1 95.5 157 LEU A C 1
ATOM 1191 O O . LEU A 1 157 ? -22.891 12.281 -5.043 1 95.5 157 LEU A O 1
ATOM 1195 N N . GLU A 1 158 ? -24.688 13.648 -5.266 1 93.75 158 GLU A N 1
ATOM 1196 C CA . GLU A 1 158 ? -25.609 12.531 -5.414 1 93.75 158 GLU A CA 1
ATOM 1197 C C . GLU A 1 158 ? -25.328 11.75 -6.699 1 93.75 158 GLU A C 1
ATOM 1199 O O . GLU A 1 158 ? -25.422 10.523 -6.711 1 93.75 158 GLU A O 1
ATOM 1204 N N . GLY A 1 159 ? -25.031 12.523 -7.711 1 92.69 159 GLY A N 1
ATOM 1205 C CA . GLY A 1 159 ? -24.672 11.875 -8.969 1 92.69 159 GLY A CA 1
ATOM 1206 C C . GLY A 1 159 ? -23.422 11.031 -8.859 1 92.69 159 GLY A C 1
ATOM 1207 O O . GLY A 1 159 ? -23.359 9.938 -9.422 1 92.69 159 GLY A O 1
ATOM 1208 N N . LEU A 1 160 ? -22.438 11.523 -8.156 1 92.75 160 LEU A N 1
ATOM 1209 C CA . LEU A 1 160 ? -21.203 10.773 -7.945 1 92.75 160 LEU A CA 1
ATOM 1210 C C . LEU A 1 160 ? -21.469 9.492 -7.16 1 92.75 160 LEU A C 1
ATOM 1212 O O . LEU A 1 160 ? -20.891 8.445 -7.461 1 92.75 160 LEU A O 1
ATOM 1216 N N . PHE A 1 161 ? -22.359 9.664 -6.207 1 88.81 161 PHE A N 1
ATOM 1217 C CA . PHE A 1 161 ? -22.766 8.5 -5.43 1 88.81 161 PHE A CA 1
ATOM 1218 C C . PHE A 1 161 ? -23.469 7.473 -6.316 1 88.81 161 PHE A C 1
ATOM 1220 O O . PHE A 1 161 ? -23.156 6.281 -6.262 1 88.81 161 PHE A O 1
ATOM 1227 N N . ALA A 1 162 ? -24.359 7.957 -7.109 1 86.5 162 ALA A N 1
ATOM 1228 C CA . ALA A 1 162 ? -25.125 7.082 -8 1 86.5 162 ALA A CA 1
ATOM 1229 C C . ALA A 1 162 ? -24.203 6.359 -8.977 1 86.5 162 ALA A C 1
ATOM 1231 O O . ALA A 1 162 ? -24.469 5.211 -9.344 1 86.5 162 ALA A O 1
ATOM 1232 N N . ALA A 1 163 ? -23.109 6.988 -9.273 1 85.12 163 ALA A N 1
ATOM 1233 C CA . ALA A 1 163 ? -22.156 6.414 -10.211 1 85.12 163 ALA A CA 1
ATOM 1234 C C . ALA A 1 163 ? -21.156 5.504 -9.5 1 85.12 163 ALA A C 1
ATOM 1236 O O . ALA A 1 163 ? -20.25 4.945 -10.125 1 85.12 163 ALA A O 1
ATOM 1237 N N . GLY A 1 164 ? -21.297 5.418 -8.133 1 82.94 164 GLY A N 1
ATOM 1238 C CA . GLY A 1 164 ? -20.438 4.543 -7.348 1 82.94 164 GLY A CA 1
ATOM 1239 C C . GLY A 1 164 ? -19.031 5.078 -7.184 1 82.94 164 GLY A C 1
ATOM 1240 O O . GLY A 1 164 ? -18.094 4.312 -6.949 1 82.94 164 GLY A O 1
ATOM 1241 N N . LYS A 1 165 ? -18.828 6.367 -7.309 1 88.38 165 LYS A N 1
ATOM 1242 C CA . LYS A 1 165 ? -17.484 6.953 -7.207 1 88.38 165 LYS A CA 1
ATOM 1243 C C . LYS A 1 165 ? -17.047 7.055 -5.75 1 88.38 165 LYS A C 1
ATOM 1245 O O . LYS A 1 165 ? -17.875 7.211 -4.852 1 88.38 165 LYS A O 1
ATOM 1250 N N . ASP A 1 166 ? -15.836 6.797 -5.543 1 90.56 166 ASP A N 1
ATOM 1251 C CA . ASP A 1 166 ? -15.219 7.102 -4.254 1 90.56 166 ASP A CA 1
ATOM 1252 C C . ASP A 1 166 ? -13.852 7.75 -4.441 1 90.56 166 ASP A C 1
ATOM 1254 O O . ASP A 1 166 ? -13.32 7.785 -5.555 1 90.56 166 ASP A O 1
ATOM 1258 N N . PHE A 1 167 ? -13.414 8.414 -3.41 1 94 167 PHE A N 1
ATOM 1259 C CA . PHE A 1 167 ? -12.219 9.242 -3.521 1 94 167 PHE A CA 1
ATOM 1260 C C . PHE A 1 167 ? -11.258 8.969 -2.367 1 94 167 PHE A C 1
ATOM 1262 O O . PHE A 1 167 ? -11.688 8.625 -1.264 1 94 167 PHE A O 1
ATOM 1269 N N . ASP A 1 168 ? -9.938 9.188 -2.648 1 92.69 168 ASP A N 1
ATOM 1270 C CA . ASP A 1 168 ? -8.883 9.078 -1.641 1 92.69 168 ASP A CA 1
ATOM 1271 C C . ASP A 1 168 ? -8.883 10.297 -0.724 1 92.69 168 ASP A C 1
ATOM 1273 O O . ASP A 1 168 ? -8.586 10.188 0.468 1 92.69 168 ASP A O 1
ATOM 1277 N N . MET A 1 169 ? -9.07 11.375 -1.349 1 96.06 169 MET A N 1
ATOM 1278 C CA . MET A 1 169 ? -9.039 12.641 -0.625 1 96.06 169 MET A CA 1
ATOM 1279 C C . MET A 1 169 ? -10.203 13.531 -1.04 1 96.06 169 MET A C 1
ATOM 1281 O O . MET A 1 169 ? -10.531 13.625 -2.225 1 96.06 169 MET A O 1
ATOM 1285 N N . ILE A 1 170 ? -10.805 14.102 -0.082 1 97.62 170 ILE A N 1
ATOM 1286 C CA . ILE A 1 170 ? -11.898 15.031 -0.331 1 97.62 170 ILE A CA 1
ATOM 1287 C C . ILE A 1 170 ? -11.609 16.359 0.352 1 97.62 170 ILE A C 1
ATOM 1289 O O . ILE A 1 170 ? -11.281 16.406 1.539 1 97.62 170 ILE A O 1
ATOM 1293 N N . PHE A 1 171 ? -11.625 17.375 -0.406 1 97.5 171 PHE A N 1
ATOM 1294 C CA . PHE A 1 171 ? -11.516 18.734 0.129 1 97.5 171 PHE A CA 1
ATOM 1295 C C . PHE A 1 171 ? -12.875 19.406 0.195 1 97.5 171 PHE A C 1
ATOM 1297 O O . PHE A 1 171 ? -13.625 19.391 -0.782 1 97.5 171 PHE A O 1
ATOM 1304 N N . LEU A 1 172 ? -13.211 19.922 1.305 1 97.12 172 LEU A N 1
ATOM 1305 C CA . LEU A 1 172 ? -14.469 20.625 1.517 1 97.12 172 LEU A CA 1
ATOM 1306 C C . LEU A 1 172 ? -14.219 22.062 1.978 1 97.12 172 LEU A C 1
ATOM 1308 O O . LEU A 1 172 ? -13.539 22.281 2.98 1 97.12 172 LEU A O 1
ATOM 1312 N N . ASP A 1 173 ? -14.688 23.016 1.218 1 94.25 173 ASP A N 1
ATOM 1313 C CA . ASP A 1 173 ? -14.656 24.422 1.627 1 94.25 173 ASP A CA 1
ATOM 1314 C C . ASP A 1 173 ? -15.719 24.719 2.678 1 94.25 173 ASP A C 1
ATOM 1316 O O . ASP A 1 173 ? -16.922 24.703 2.375 1 94.25 173 ASP A O 1
ATOM 1320 N N . ALA A 1 174 ? -15.312 24.984 3.871 1 94.56 174 ALA A N 1
ATOM 1321 C CA . ALA A 1 174 ? -16.234 25.219 4.977 1 94.56 174 ALA A CA 1
ATOM 1322 C C . ALA A 1 174 ? -17.016 26.5 4.766 1 94.56 174 ALA A C 1
ATOM 1324 O O . ALA A 1 174 ? -18.078 26.703 5.363 1 94.56 174 ALA A O 1
ATOM 1325 N N . ASP A 1 175 ? -16.422 27.406 3.998 1 88.75 175 ASP A N 1
ATOM 1326 C CA . ASP A 1 175 ? -17.047 28.703 3.752 1 88.75 175 ASP A CA 1
ATOM 1327 C C . ASP A 1 175 ? -18.125 28.594 2.674 1 88.75 175 ASP A C 1
ATOM 1329 O O . ASP A 1 175 ? -18.094 29.312 1.673 1 88.75 175 ASP A O 1
ATOM 1333 N N . GLN A 1 176 ? -18.906 27.547 2.684 1 87.31 176 GLN A N 1
ATOM 1334 C CA . GLN A 1 176 ? -20.062 27.328 1.83 1 87.31 176 GLN A CA 1
ATOM 1335 C C . GLN A 1 176 ? -21.344 27.281 2.654 1 87.31 176 GLN A C 1
ATOM 1337 O O . GLN A 1 176 ? -21.344 26.812 3.797 1 87.31 176 GLN A O 1
ATOM 1342 N N . ARG A 1 177 ? -22.406 27.797 2.135 1 82.12 177 ARG A N 1
ATOM 1343 C CA . ARG A 1 177 ? -23.672 27.891 2.848 1 82.12 177 ARG A CA 1
ATOM 1344 C C . ARG A 1 177 ? -24.172 26.516 3.291 1 82.12 177 ARG A C 1
ATOM 1346 O O . ARG A 1 177 ? -24.656 26.359 4.414 1 82.12 177 ARG A O 1
ATOM 1353 N N . ASP A 1 178 ? -24.016 25.484 2.521 1 91 178 ASP A N 1
ATOM 1354 C CA . ASP A 1 178 ? -24.547 24.156 2.836 1 91 178 ASP A CA 1
ATOM 1355 C C . ASP A 1 178 ? -23.422 23.172 3.088 1 91 178 ASP A C 1
ATOM 1357 O O . ASP A 1 178 ? -23.547 21.984 2.768 1 91 178 ASP A O 1
ATOM 1361 N N . ALA A 1 179 ? -22.359 23.672 3.707 1 94.44 179 ALA A N 1
ATOM 1362 C CA . ALA A 1 179 ? -21.172 22.844 3.877 1 94.44 179 ALA A CA 1
ATOM 1363 C C . ALA A 1 179 ? -21.469 21.641 4.773 1 94.44 179 ALA A C 1
ATOM 1365 O O . ALA A 1 179 ? -20.969 20.547 4.543 1 94.44 179 ALA A O 1
ATOM 1366 N N . ALA A 1 180 ? -22.266 21.828 5.82 1 95.25 180 ALA A N 1
ATOM 1367 C CA . ALA A 1 180 ? -22.625 20.734 6.727 1 95.25 180 ALA A CA 1
ATOM 1368 C C . ALA A 1 180 ? -23.375 19.625 5.988 1 95.25 180 ALA A C 1
ATOM 1370 O O . ALA A 1 180 ? -23.141 18.438 6.238 1 95.25 180 ALA A O 1
ATOM 1371 N N . ASN A 1 181 ? -24.234 20.031 5.125 1 95.5 181 ASN A N 1
ATOM 1372 C CA . ASN A 1 181 ? -24.953 19.062 4.305 1 95.5 181 ASN A CA 1
ATOM 1373 C C . ASN A 1 181 ? -24.016 18.312 3.373 1 95.5 181 ASN A C 1
ATOM 1375 O O . ASN A 1 181 ? -24.141 17.094 3.217 1 95.5 181 ASN A O 1
ATOM 1379 N N . TYR A 1 182 ? -23.125 19.047 2.746 1 96.19 182 TYR A N 1
ATOM 1380 C CA . TYR A 1 182 ? -22.156 18.391 1.862 1 96.19 182 TYR A CA 1
ATOM 1381 C C . TYR A 1 182 ? -21.328 17.359 2.619 1 96.19 182 TYR A C 1
ATOM 1383 O O . TYR A 1 182 ? -21.109 16.25 2.123 1 96.19 182 TYR A O 1
ATOM 1391 N N . TYR A 1 183 ? -20.875 17.719 3.824 1 96.94 183 TYR A N 1
ATOM 1392 C CA . TYR A 1 183 ? -20.141 16.812 4.688 1 96.94 183 TYR A CA 1
ATOM 1393 C C . TYR A 1 183 ? -20.938 15.539 4.957 1 96.94 183 TYR A C 1
ATOM 1395 O O . TYR A 1 183 ? -20.422 14.43 4.824 1 96.94 183 TYR A O 1
ATOM 1403 N N . SER A 1 184 ? -22.188 15.703 5.258 1 95.44 184 SER A N 1
ATOM 1404 C CA . SER A 1 184 ? -23.047 14.562 5.539 1 95.44 184 SER A CA 1
ATOM 1405 C C . SER A 1 184 ? -23.219 13.688 4.305 1 95.44 184 SER A C 1
ATOM 1407 O O . SER A 1 184 ? -23.188 12.453 4.406 1 95.44 184 SER A O 1
ATOM 1409 N N . LEU A 1 185 ? -23.391 14.305 3.178 1 95.06 185 LEU A N 1
ATOM 1410 C CA . LEU A 1 185 ? -23.547 13.562 1.933 1 95.06 185 LEU A CA 1
ATOM 1411 C C . LEU A 1 185 ? -22.312 12.734 1.631 1 95.06 185 LEU A C 1
ATOM 1413 O O . LEU A 1 185 ? -22.406 11.594 1.164 1 95.06 185 LEU A O 1
ATOM 1417 N N . VAL A 1 186 ? -21.141 13.281 1.907 1 94.75 186 VAL A N 1
ATOM 1418 C CA . VAL A 1 186 ? -19.875 12.609 1.646 1 94.75 186 VAL A CA 1
ATOM 1419 C C . VAL A 1 186 ? -19.781 11.344 2.494 1 94.75 186 VAL A C 1
ATOM 1421 O O . VAL A 1 186 ? -19.469 10.266 1.979 1 94.75 186 VAL A O 1
ATOM 1424 N N . LEU A 1 187 ? -20.078 11.438 3.807 1 91.88 187 LEU A N 1
ATOM 1425 C CA . LEU A 1 187 ? -19.891 10.32 4.727 1 91.88 187 LEU A CA 1
ATOM 1426 C C . LEU A 1 187 ? -21.031 9.312 4.605 1 91.88 187 LEU A C 1
ATOM 1428 O O . LEU A 1 187 ? -20.797 8.102 4.633 1 91.88 187 LEU A O 1
ATOM 1432 N N . ASP A 1 188 ? -22.266 9.836 4.41 1 90.06 188 ASP A N 1
ATOM 1433 C CA . ASP A 1 188 ? -23.438 8.969 4.355 1 90.06 188 ASP A CA 1
ATOM 1434 C C . ASP A 1 188 ? -23.422 8.109 3.09 1 90.06 188 ASP A C 1
ATOM 1436 O O . ASP A 1 188 ? -23.938 6.992 3.088 1 90.06 188 ASP A O 1
ATOM 1440 N N . ASN A 1 189 ? -22.812 8.648 2.074 1 88.62 189 ASN A N 1
ATOM 1441 C CA . ASN A 1 189 ? -22.844 7.945 0.795 1 88.62 189 ASN A CA 1
ATOM 1442 C C . ASN A 1 189 ? -21.5 7.297 0.477 1 88.62 189 ASN A C 1
ATOM 1444 O O . ASN A 1 189 ? -21.25 6.898 -0.663 1 88.62 189 ASN A O 1
ATOM 1448 N N . HIS A 1 190 ? -20.562 7.246 1.396 1 87.06 190 HIS A N 1
ATOM 1449 C CA . HIS A 1 190 ? -19.281 6.562 1.311 1 87.06 190 HIS A CA 1
ATOM 1450 C C . HIS A 1 190 ? -18.484 7.031 0.097 1 87.06 190 HIS A C 1
ATOM 1452 O O . HIS A 1 190 ? -17.938 6.211 -0.651 1 87.06 190 HIS A O 1
ATOM 1458 N N . LEU A 1 191 ? -18.547 8.383 -0.087 1 92.5 191 LEU A N 1
ATOM 1459 C CA . LEU A 1 191 ? -17.719 8.961 -1.139 1 92.5 191 LEU A CA 1
ATOM 1460 C C . LEU A 1 191 ? -16.25 8.922 -0.757 1 92.5 191 LEU A C 1
ATOM 1462 O O . LEU A 1 191 ? -15.375 9.039 -1.62 1 92.5 191 LEU A O 1
ATOM 1466 N N . LEU A 1 192 ? -16 8.805 0.555 1 92.56 192 LEU A N 1
ATOM 1467 C CA . LEU A 1 192 ? -14.633 8.664 1.034 1 92.56 192 LEU A CA 1
ATOM 1468 C C . LEU A 1 192 ? -14.242 7.195 1.142 1 92.56 192 LEU A C 1
ATOM 1470 O O . LEU A 1 192 ? -14.945 6.406 1.777 1 92.56 192 LEU A O 1
ATOM 1474 N N . ARG A 1 193 ? -13.148 6.934 0.529 1 88.5 193 ARG A N 1
ATOM 1475 C CA . ARG A 1 193 ? -12.641 5.57 0.63 1 88.5 193 ARG A CA 1
ATOM 1476 C C . ARG A 1 193 ? -12.25 5.234 2.066 1 88.5 193 ARG A C 1
ATOM 1478 O O . ARG A 1 193 ? -12.086 6.133 2.896 1 88.5 193 ARG A O 1
ATOM 1485 N N . MET A 1 194 ? -12.055 3.916 2.297 1 84.88 194 MET A N 1
ATOM 1486 C CA . MET A 1 194 ? -11.797 3.4 3.639 1 84.88 194 MET A CA 1
ATOM 1487 C C . MET A 1 194 ? -10.594 4.094 4.266 1 84.88 194 MET A C 1
ATOM 1489 O O . MET A 1 194 ? -10.648 4.508 5.426 1 84.88 194 MET A O 1
ATOM 1493 N N . ASP A 1 195 ? -9.523 4.281 3.574 1 83.62 195 ASP A N 1
ATOM 1494 C CA . ASP A 1 195 ? -8.297 4.859 4.121 1 83.62 195 ASP A CA 1
ATOM 1495 C C . ASP A 1 195 ? -8.062 6.266 3.576 1 83.62 195 ASP A C 1
ATOM 1497 O O . ASP A 1 195 ? -6.922 6.723 3.5 1 83.62 195 ASP A O 1
ATOM 1501 N N . GLY A 1 196 ? -9.203 6.879 3.268 1 89.62 196 GLY A N 1
ATOM 1502 C CA . GLY A 1 196 ? -9.078 8.211 2.707 1 89.62 196 GLY A CA 1
ATOM 1503 C C . GLY A 1 196 ? -9.023 9.305 3.762 1 89.62 196 GLY A C 1
ATOM 1504 O O . GLY A 1 196 ? -9.031 9.016 4.961 1 89.62 196 GLY A O 1
ATOM 1505 N N . MET A 1 197 ? -8.891 10.555 3.262 1 94.25 197 MET A N 1
ATOM 1506 C CA . MET A 1 197 ? -8.773 11.734 4.113 1 94.25 197 MET A CA 1
ATOM 1507 C C . MET A 1 197 ? -9.695 12.852 3.625 1 94.25 197 MET A C 1
ATOM 1509 O O . MET A 1 197 ? -9.883 13.023 2.42 1 94.25 197 MET A O 1
ATOM 1513 N N . ILE A 1 198 ? -10.289 13.539 4.594 1 96.44 198 ILE A N 1
ATOM 1514 C CA . ILE A 1 198 ? -11.039 14.75 4.273 1 96.44 198 ILE A CA 1
ATOM 1515 C C . ILE A 1 198 ? -10.289 15.969 4.805 1 96.44 198 ILE A C 1
ATOM 1517 O O . ILE A 1 198 ? -9.82 15.969 5.945 1 96.44 198 ILE A O 1
ATOM 1521 N N . CYS A 1 199 ? -10.086 16.875 3.977 1 96.62 199 CYS A N 1
ATOM 1522 C CA . CYS A 1 199 ? -9.531 18.156 4.363 1 96.62 199 CYS A CA 1
ATOM 1523 C C . CYS A 1 199 ? -10.594 19.25 4.289 1 96.62 199 CYS A C 1
ATOM 1525 O O . CYS A 1 199 ? -11.023 19.641 3.197 1 96.62 199 CYS A O 1
ATOM 1527 N N . VAL A 1 200 ? -11.023 19.734 5.43 1 96.38 200 VAL A N 1
ATOM 1528 C CA . VAL A 1 200 ? -11.961 20.859 5.461 1 96.38 200 VAL A CA 1
ATOM 1529 C C . VAL A 1 200 ? -11.195 22.172 5.609 1 96.38 200 VAL A C 1
ATOM 1531 O O . VAL A 1 200 ? -10.461 22.359 6.582 1 96.38 200 VAL A O 1
ATOM 1534 N N . VAL A 1 201 ? -11.414 23.031 4.609 1 93.06 201 VAL A N 1
ATOM 1535 C CA . VAL A 1 201 ? -10.625 24.25 4.59 1 93.06 201 VAL A CA 1
ATOM 1536 C C . VAL A 1 201 ? -11.492 25.438 5.031 1 93.06 201 VAL A C 1
ATOM 1538 O O . VAL A 1 201 ? -12.719 25.375 4.953 1 93.06 201 VAL A O 1
ATOM 1541 N N . ASN A 1 202 ? -10.812 26.469 5.594 1 89.38 202 ASN A N 1
ATOM 1542 C CA . ASN A 1 202 ? -11.445 27.688 6.074 1 89.38 202 ASN A CA 1
ATOM 1543 C C . ASN A 1 202 ? -12.266 27.438 7.332 1 89.38 202 ASN A C 1
ATOM 1545 O O . ASN A 1 202 ? -13.32 28.047 7.523 1 89.38 202 ASN A O 1
ATOM 1549 N N . THR A 1 203 ? -11.812 26.562 8.148 1 91.94 203 THR A N 1
ATOM 1550 C CA . THR A 1 203 ? -12.555 26.141 9.328 1 91.94 203 THR A CA 1
ATOM 1551 C C . THR A 1 203 ? -12.422 27.172 10.445 1 91.94 203 THR A C 1
ATOM 1553 O O . THR A 1 203 ? -13.164 27.125 11.438 1 91.94 203 THR A O 1
ATOM 1556 N N . LEU A 1 204 ? -11.531 28.125 10.344 1 85.5 204 LEU A N 1
ATOM 1557 C CA . LEU A 1 204 ? -11.336 29.125 11.391 1 85.5 204 LEU A CA 1
ATOM 1558 C C . LEU A 1 204 ? -11.812 30.5 10.938 1 85.5 204 LEU A C 1
ATOM 1560 O O . LEU A 1 204 ? -11.977 31.406 11.75 1 85.5 204 LEU A O 1
ATOM 1564 N N . MET A 1 205 ? -12.164 30.719 9.781 1 78.5 205 MET A N 1
ATOM 1565 C CA . MET A 1 205 ? -12.688 31.938 9.18 1 78.5 205 MET A CA 1
ATOM 1566 C C . MET A 1 205 ? -12.047 33.188 9.797 1 78.5 205 MET A C 1
ATOM 1568 O O . MET A 1 205 ? -12.734 34.031 10.336 1 78.5 205 MET A O 1
ATOM 1572 N N . LYS A 1 206 ? -10.742 33.312 9.664 1 68 206 LYS A N 1
ATOM 1573 C CA . LYS A 1 206 ? -10.016 34.469 10.188 1 68 206 LYS A CA 1
ATOM 1574 C C . LYS A 1 206 ? -10.164 34.562 11.703 1 68 206 LYS A C 1
ATOM 1576 O O . LYS A 1 206 ? -10.188 35.656 12.258 1 68 206 LYS A O 1
ATOM 1581 N N . GLY A 1 207 ? -10.547 33.5 12.375 1 73.75 207 GLY A N 1
ATOM 1582 C CA . GLY A 1 207 ? -10.648 33.438 13.828 1 73.75 207 GLY A CA 1
ATOM 1583 C C . GLY A 1 207 ? -12.039 33.75 14.336 1 73.75 207 GLY A C 1
ATOM 1584 O O . GLY A 1 207 ? -12.328 33.594 15.523 1 73.75 207 GLY A O 1
ATOM 1585 N N . GLN A 1 208 ? -12.945 34.094 13.516 1 73.88 208 GLN A N 1
ATOM 1586 C CA . GLN A 1 208 ? -14.289 34.531 13.914 1 73.88 208 GLN A CA 1
ATOM 1587 C C . GLN A 1 208 ? -15.086 33.344 14.469 1 73.88 208 GLN A C 1
ATOM 1589 O O . GLN A 1 208 ? -15.992 33.531 15.289 1 73.88 208 GLN A O 1
ATOM 1594 N N . VAL A 1 209 ? -14.68 32.25 14.141 1 81.62 209 VAL A N 1
ATOM 1595 C CA . VAL A 1 209 ? -15.438 31.062 14.453 1 81.62 209 VAL A CA 1
ATOM 1596 C C . VAL A 1 209 ? -15.391 30.781 15.953 1 81.62 209 VAL A C 1
ATOM 1598 O O . VAL A 1 209 ? -16.328 30.234 16.516 1 81.62 209 VAL A O 1
ATOM 1601 N N . TYR A 1 210 ? -14.383 31.125 16.625 1 78.44 210 TYR A N 1
ATOM 1602 C CA . TYR A 1 210 ? -14.289 30.75 18.031 1 78.44 210 TYR A CA 1
ATOM 1603 C C . TYR A 1 210 ? -14.461 31.969 18.922 1 78.44 210 TYR A C 1
ATOM 1605 O O . TYR A 1 210 ? -14.281 31.875 20.141 1 78.44 210 TYR A O 1
ATOM 1613 N N . LEU A 1 211 ? -14.797 33.062 18.281 1 77.56 211 LEU A N 1
ATOM 1614 C CA . LEU A 1 211 ? -15.125 34.25 19.078 1 77.56 211 LEU A CA 1
ATOM 1615 C C . LEU A 1 211 ? -16.547 34.156 19.625 1 77.56 211 LEU A C 1
ATOM 1617 O O . LEU A 1 211 ? -17.469 33.75 18.906 1 77.56 211 LEU A O 1
ATOM 1621 N N . GLU A 1 212 ? -16.734 34.344 20.828 1 74.69 212 GLU A N 1
ATOM 1622 C CA . GLU A 1 212 ? -18 34.156 21.5 1 74.69 212 GLU A CA 1
ATOM 1623 C C . GLU A 1 212 ? -19.062 35.094 20.938 1 74.69 212 GLU A C 1
ATOM 1625 O O . GLU A 1 212 ? -20.219 34.719 20.75 1 74.69 212 GLU A O 1
ATOM 1630 N N . ASN A 1 213 ? -18.797 36.344 20.609 1 75.38 213 ASN A N 1
ATOM 1631 C CA . ASN A 1 213 ? -19.828 37.312 20.25 1 75.38 213 ASN A CA 1
ATOM 1632 C C . ASN A 1 213 ? -19.844 37.594 18.75 1 75.38 213 ASN A C 1
ATOM 1634 O O . ASN A 1 213 ? -20.234 38.688 18.312 1 75.38 213 ASN A O 1
ATOM 1638 N N . THR A 1 214 ? -19.516 36.625 17.984 1 78.31 214 THR A N 1
ATOM 1639 C CA . THR A 1 214 ? -19.531 36.844 16.547 1 78.31 214 THR A CA 1
ATOM 1640 C C . THR A 1 214 ? -20.953 36.844 16.016 1 78.31 214 THR A C 1
ATOM 1642 O O . THR A 1 214 ? -21.797 36.062 16.469 1 78.31 214 THR A O 1
ATOM 1645 N N . SER A 1 215 ? -21.266 37.844 15.117 1 78.75 215 SER A N 1
ATOM 1646 C CA . SER A 1 215 ? -22.578 37.875 14.469 1 78.75 215 SER A CA 1
ATOM 1647 C C . SER A 1 215 ? -22.469 37.594 12.977 1 78.75 215 SER A C 1
ATOM 1649 O O . SER A 1 215 ? -23.438 37.688 12.242 1 78.75 215 SER A O 1
ATOM 1651 N N . ASP A 1 216 ? -21.297 37.25 12.523 1 81.5 216 ASP A N 1
ATOM 1652 C CA . ASP A 1 216 ? -21.094 36.906 11.117 1 81.5 216 ASP A CA 1
ATOM 1653 C C . ASP A 1 216 ? -21.766 35.594 10.766 1 81.5 216 ASP A C 1
ATOM 1655 O O . ASP A 1 216 ? -21.438 34.531 11.336 1 81.5 216 ASP A O 1
ATOM 1659 N N . GLU A 1 217 ? -22.688 35.594 9.891 1 84.31 217 GLU A N 1
ATOM 1660 C CA . GLU A 1 217 ? -23.484 34.438 9.539 1 84.31 217 GLU A CA 1
ATOM 1661 C C . GLU A 1 217 ? -22.625 33.312 8.969 1 84.31 217 GLU A C 1
ATOM 1663 O O . GLU A 1 217 ? -22.859 32.125 9.227 1 84.31 217 GLU A O 1
ATOM 1668 N N . ASN A 1 218 ? -21.656 33.688 8.195 1 85.19 218 ASN A N 1
ATOM 1669 C CA . ASN A 1 218 ? -20.766 32.688 7.633 1 85.19 218 ASN A CA 1
ATOM 1670 C C . ASN A 1 218 ? -19.922 32.031 8.719 1 85.19 218 ASN A C 1
ATOM 1672 O O . ASN A 1 218 ? -19.734 30.797 8.688 1 85.19 218 ASN A O 1
ATOM 1676 N N . ALA A 1 219 ? -19.469 32.812 9.641 1 86 219 ALA A N 1
ATOM 1677 C CA . ALA A 1 219 ? -18.688 32.25 10.75 1 86 219 ALA A CA 1
ATOM 1678 C C . ALA A 1 219 ? -19.516 31.312 11.594 1 86 219 ALA A C 1
ATOM 1680 O O . ALA A 1 219 ? -19.031 30.266 12.039 1 86 219 ALA A O 1
ATOM 1681 N N . LEU A 1 220 ? -20.719 31.719 11.773 1 88.25 220 LEU A N 1
ATOM 1682 C CA . LEU A 1 220 ? -21.609 30.875 12.555 1 88.25 220 LEU A CA 1
ATOM 1683 C C . LEU A 1 220 ? -21.891 29.562 11.828 1 88.25 220 LEU A C 1
ATOM 1685 O O . LEU A 1 220 ? -21.984 28.516 12.461 1 88.25 220 LEU A O 1
ATOM 1689 N N . ALA A 1 221 ? -22.031 29.672 10.531 1 90.56 221 ALA A N 1
ATOM 1690 C CA . ALA A 1 221 ? -22.25 28.453 9.734 1 90.56 221 ALA A CA 1
ATOM 1691 C C . ALA A 1 221 ? -21.047 27.531 9.82 1 90.56 221 ALA A C 1
ATOM 1693 O O . ALA A 1 221 ? -21.203 26.312 9.961 1 90.56 221 ALA A O 1
ATOM 1694 N N . VAL A 1 222 ? -19.875 28.062 9.742 1 92.75 222 VAL A N 1
ATOM 1695 C CA . VAL A 1 222 ? -18.656 27.266 9.844 1 92.75 222 VAL A CA 1
ATOM 1696 C C . VAL A 1 222 ? -18.547 26.656 11.242 1 92.75 222 VAL A C 1
ATOM 1698 O O . VAL A 1 222 ? -18.141 25.5 11.398 1 92.75 222 VAL A O 1
ATOM 1701 N N . ARG A 1 223 ? -18.875 27.438 12.266 1 90.44 223 ARG A N 1
ATOM 1702 C CA . ARG A 1 223 ? -18.891 26.938 13.641 1 90.44 223 ARG A CA 1
ATOM 1703 C C . ARG A 1 223 ? -19.812 25.734 13.766 1 90.44 223 ARG A C 1
ATOM 1705 O O . ARG A 1 223 ? -19.469 24.75 14.414 1 90.44 223 ARG A O 1
ATOM 1712 N N . LYS A 1 224 ? -20.922 25.875 13.18 1 91.81 224 LYS A N 1
ATOM 1713 C CA . LYS A 1 224 ? -21.875 24.75 13.195 1 91.81 224 LYS A CA 1
ATOM 1714 C C . LYS A 1 224 ? -21.281 23.516 12.523 1 91.81 224 LYS A C 1
ATOM 1716 O O . LYS A 1 224 ? -21.406 22.406 13.039 1 91.81 224 LYS A O 1
ATOM 1721 N N . LEU A 1 225 ? -20.688 23.703 11.383 1 95.12 225 LEU A N 1
ATOM 1722 C CA . LEU A 1 225 ? -20.031 22.594 10.695 1 95.12 225 LEU A CA 1
ATOM 1723 C C . LEU A 1 225 ? -18.969 21.953 11.594 1 95.12 225 LEU A C 1
ATOM 1725 O O . LEU A 1 225 ? -18.922 20.719 11.711 1 95.12 225 LEU A O 1
ATOM 1729 N N . ASN A 1 226 ? -18.141 22.766 12.188 1 94.06 226 ASN A N 1
ATOM 1730 C CA . ASN A 1 226 ? -17.109 22.266 13.078 1 94.06 226 ASN A CA 1
ATOM 1731 C C . ASN A 1 226 ? -17.703 21.406 14.195 1 94.06 226 ASN A C 1
ATOM 1733 O O . ASN A 1 226 ? -17.156 20.375 14.555 1 94.06 226 ASN A O 1
ATOM 1737 N N . GLN A 1 227 ? -18.828 21.844 14.711 1 92.06 227 GLN A N 1
ATOM 1738 C CA . GLN A 1 227 ? -19.5 21.125 15.781 1 92.06 227 GLN A CA 1
ATOM 1739 C C . GLN A 1 227 ? -20.062 19.797 15.273 1 92.06 227 GLN A C 1
ATOM 1741 O O . GLN A 1 227 ? -19.969 18.766 15.961 1 92.06 227 GLN A O 1
ATOM 1746 N N . VAL A 1 228 ? -20.594 19.844 14.117 1 94.69 228 VAL A N 1
ATOM 1747 C CA . VAL A 1 228 ? -21.125 18.641 13.5 1 94.69 228 VAL A CA 1
ATOM 1748 C C . VAL A 1 228 ? -20.016 17.609 13.328 1 94.69 228 VAL A C 1
ATOM 1750 O O . VAL A 1 228 ? -20.188 16.438 13.672 1 94.69 228 VAL A O 1
ATOM 1753 N N . ILE A 1 229 ? -18.906 18 12.844 1 94.75 229 ILE A N 1
ATOM 1754 C CA . ILE A 1 229 ? -17.766 17.109 12.617 1 94.75 229 ILE A CA 1
ATOM 1755 C C . ILE A 1 229 ? -17.25 16.578 13.953 1 94.75 229 ILE A C 1
ATOM 1757 O O . ILE A 1 229 ? -17 15.383 14.094 1 94.75 229 ILE A O 1
ATOM 1761 N N . ASN A 1 230 ? -17.141 17.484 14.906 1 92.31 230 ASN A N 1
ATOM 1762 C CA . ASN A 1 230 ? -16.625 17.125 16.219 1 92.31 230 ASN A CA 1
ATOM 1763 C C . ASN A 1 230 ? -17.516 16.094 16.906 1 92.31 230 ASN A C 1
ATOM 1765 O O . ASN A 1 230 ? -17.031 15.258 17.672 1 92.31 230 ASN A O 1
ATOM 1769 N N . SER A 1 231 ? -18.781 16.109 16.641 1 91.56 231 SER A N 1
ATOM 1770 C CA . SER A 1 231 ? -19.734 15.211 17.281 1 91.56 231 SER A CA 1
ATOM 1771 C C . SER A 1 231 ? -19.922 13.93 16.453 1 91.56 231 SER A C 1
ATOM 1773 O O . SER A 1 231 ? -20.625 13.016 16.891 1 91.56 231 SER A O 1
ATOM 1775 N N . ASP A 1 232 ? -19.359 13.852 15.312 1 92.12 232 ASP A N 1
ATOM 1776 C CA . ASP A 1 232 ? -19.516 12.695 14.438 1 92.12 232 ASP A CA 1
ATOM 1777 C C . ASP A 1 232 ? -18.547 11.578 14.828 1 92.12 232 ASP A C 1
ATOM 1779 O O . ASP A 1 232 ? -17.344 11.695 14.594 1 92.12 232 ASP A O 1
ATOM 1783 N N . HIS A 1 233 ? -19 10.469 15.328 1 87.25 233 HIS A N 1
ATOM 1784 C CA . HIS A 1 233 ? -18.156 9.383 15.836 1 87.25 233 HIS A CA 1
ATOM 1785 C C . HIS A 1 233 ? -17.547 8.578 14.695 1 87.25 233 HIS A C 1
ATOM 1787 O O . HIS A 1 233 ? -16.656 7.762 14.922 1 87.25 233 HIS A O 1
ATOM 1793 N N . ARG A 1 234 ? -17.938 8.859 13.516 1 88.81 234 ARG A N 1
ATOM 1794 C CA . ARG A 1 234 ? -17.422 8.125 12.367 1 88.81 234 ARG A CA 1
ATOM 1795 C C . ARG A 1 234 ? -16.031 8.617 11.992 1 88.81 234 ARG A C 1
ATOM 1797 O O . ARG A 1 234 ? -15.305 7.938 11.258 1 88.81 234 ARG A O 1
ATOM 1804 N N . VAL A 1 235 ? -15.719 9.812 12.492 1 91.38 235 VAL A N 1
ATOM 1805 C CA . VAL A 1 235 ? -14.453 10.375 12.031 1 91.38 235 VAL A CA 1
ATOM 1806 C C . VAL A 1 235 ? -13.625 10.836 13.234 1 91.38 235 VAL A C 1
ATOM 1808 O O . VAL A 1 235 ? -14.164 11.031 14.328 1 91.38 235 VAL A O 1
ATOM 1811 N N . GLU A 1 236 ? -12.336 10.867 13.023 1 91.12 236 GLU A N 1
ATOM 1812 C CA . GLU A 1 236 ? -11.375 11.57 13.875 1 91.12 236 GLU A CA 1
ATOM 1813 C C . GLU A 1 236 ? -10.805 12.797 13.164 1 91.12 236 GLU A C 1
ATOM 1815 O O . GLU A 1 236 ? -10.703 12.812 11.93 1 91.12 236 GLU A O 1
ATOM 1820 N N . GLN A 1 237 ? -10.531 13.844 13.977 1 92.44 237 GLN A N 1
ATOM 1821 C CA . GLN A 1 237 ? -10.109 15.07 13.312 1 92.44 237 GLN A CA 1
ATOM 1822 C C . GLN A 1 237 ? -9.008 15.773 14.102 1 92.44 237 GLN A C 1
ATOM 1824 O O . GLN A 1 237 ? -8.875 15.57 15.312 1 92.44 237 GLN A O 1
ATOM 1829 N N . VAL A 1 238 ? -8.172 16.531 13.406 1 91.06 238 VAL A N 1
ATOM 1830 C CA . VAL A 1 238 ? -7.281 17.531 13.961 1 91.06 238 VAL A CA 1
ATOM 1831 C C . VAL A 1 238 ? -7.395 18.828 13.148 1 91.06 238 VAL A C 1
ATOM 1833 O O . VAL A 1 238 ? -7.574 18.781 11.93 1 91.06 238 VAL A O 1
ATOM 1836 N N . MET A 1 239 ? -7.336 19.906 13.883 1 89.81 239 MET A N 1
ATOM 1837 C CA . MET A 1 239 ? -7.414 21.203 13.227 1 89.81 239 MET A CA 1
ATOM 1838 C C . MET A 1 239 ? -6.051 21.875 13.195 1 89.81 239 MET A C 1
ATOM 1840 O O . MET A 1 239 ? -5.363 21.953 14.219 1 89.81 239 MET A O 1
ATOM 1844 N N . LEU A 1 240 ? -5.672 22.297 12.031 1 86.19 240 LEU A N 1
ATOM 1845 C CA . LEU A 1 240 ? -4.418 23.016 11.828 1 86.19 240 LEU A CA 1
ATOM 1846 C C . LEU A 1 240 ? -4.676 24.5 11.602 1 86.19 240 LEU A C 1
ATOM 1848 O O . LEU A 1 240 ? -5.488 24.875 10.75 1 86.19 240 LEU A O 1
ATOM 1852 N N . PRO A 1 241 ? -3.998 25.344 12.359 1 82.38 241 PRO A N 1
ATOM 1853 C CA . PRO A 1 241 ? -4.199 26.781 12.203 1 82.38 241 PRO A CA 1
ATOM 1854 C C . PRO A 1 241 ? -3.398 27.375 11.047 1 82.38 241 PRO A C 1
ATOM 1856 O O . PRO A 1 241 ? -2.574 28.266 11.242 1 82.38 241 PRO A O 1
ATOM 1859 N N . MET A 1 242 ? -3.66 26.844 9.93 1 78.62 242 MET A N 1
ATOM 1860 C CA . MET A 1 242 ? -3.039 27.312 8.695 1 78.62 242 MET A CA 1
ATOM 1861 C C . MET A 1 242 ? -4.066 28 7.793 1 78.62 242 MET A C 1
ATOM 1863 O O . MET A 1 242 ? -5.188 27.516 7.645 1 78.62 242 MET A O 1
ATOM 1867 N N . GLN A 1 243 ? -3.59 29.234 7.309 1 74.25 243 GLN A N 1
ATOM 1868 C CA . GLN A 1 243 ? -4.469 30.016 6.438 1 74.25 243 GLN A CA 1
ATOM 1869 C C . GLN A 1 243 ? -5.84 30.203 7.078 1 74.25 243 GLN A C 1
ATOM 1871 O O . GLN A 1 243 ? -5.941 30.703 8.203 1 74.25 243 GLN A O 1
ATOM 1876 N N . GLY A 1 244 ? -6.91 29.828 6.457 1 77.5 244 GLY A N 1
ATOM 1877 C CA . GLY A 1 244 ? -8.25 29.922 7.023 1 77.5 244 GLY A CA 1
ATOM 1878 C C . GLY A 1 244 ? -8.602 28.75 7.922 1 77.5 244 GLY A C 1
ATOM 1879 O O . GLY A 1 244 ? -9.742 28.641 8.375 1 77.5 244 GLY A O 1
ATOM 1880 N N . GLY A 1 245 ? -7.629 28.016 8.305 1 86.25 245 GLY A N 1
ATOM 1881 C CA . GLY A 1 245 ? -7.867 26.812 9.086 1 86.25 245 GLY A CA 1
ATOM 1882 C C . GLY A 1 245 ? -8.055 25.578 8.219 1 86.25 245 GLY A C 1
ATOM 1883 O O . GLY A 1 245 ? -8.734 25.625 7.195 1 86.25 245 GLY A O 1
ATOM 1884 N N . ILE A 1 246 ? -7.402 24.5 8.578 1 91 246 ILE A N 1
ATOM 1885 C CA . ILE A 1 246 ? -7.543 23.219 7.879 1 91 246 ILE A CA 1
ATOM 1886 C C . ILE A 1 246 ? -7.84 22.109 8.883 1 91 246 ILE A C 1
ATOM 1888 O O . ILE A 1 246 ? -7.059 21.875 9.805 1 91 246 ILE A O 1
ATOM 1892 N N . SER A 1 247 ? -9 21.531 8.781 1 94.44 247 SER A N 1
ATOM 1893 C CA . SER A 1 247 ? -9.297 20.328 9.562 1 94.44 247 SER A CA 1
ATOM 1894 C C . SER A 1 247 ? -9.023 19.062 8.758 1 94.44 247 SER A C 1
ATOM 1896 O O . SER A 1 247 ? -9.531 18.906 7.645 1 94.44 247 SER A O 1
ATOM 1898 N N . ILE A 1 248 ? -8.188 18.234 9.281 1 94.88 248 ILE A N 1
ATOM 1899 C CA . ILE A 1 248 ? -7.891 16.953 8.672 1 94.88 248 ILE A CA 1
ATOM 1900 C C . ILE A 1 248 ? -8.719 15.859 9.352 1 94.88 248 ILE A C 1
ATOM 1902 O O . ILE A 1 248 ? -8.695 15.719 10.57 1 94.88 248 ILE A O 1
ATOM 1906 N N . LEU A 1 249 ? -9.516 15.148 8.555 1 95.56 249 LEU A N 1
ATOM 1907 C CA . LEU A 1 249 ? -10.391 14.094 9.07 1 95.56 249 LEU A CA 1
ATOM 1908 C C . LEU A 1 249 ? -10.016 12.742 8.461 1 95.56 249 LEU A C 1
ATOM 1910 O O . LEU A 1 249 ? -9.617 12.672 7.297 1 95.56 249 LEU A O 1
ATOM 1914 N N . ARG A 1 250 ? -10.141 11.742 9.211 1 92.44 250 ARG A N 1
ATOM 1915 C CA . ARG A 1 250 ? -10.109 10.352 8.758 1 92.44 250 ARG A CA 1
ATOM 1916 C C . ARG A 1 250 ? -11.203 9.531 9.43 1 92.44 250 ARG A C 1
ATOM 1918 O O . ARG A 1 250 ? -11.727 9.922 10.477 1 92.44 250 ARG A O 1
ATOM 1925 N N . ARG A 1 251 ? -11.547 8.438 8.797 1 88.19 251 ARG A N 1
ATOM 1926 C CA . ARG A 1 251 ? -12.523 7.555 9.43 1 88.19 251 ARG A CA 1
ATOM 1927 C C . ARG A 1 251 ? -11.984 6.984 10.734 1 88.19 251 ARG A C 1
ATOM 1929 O O . ARG A 1 251 ? -10.805 6.621 10.82 1 88.19 251 ARG A O 1
ATOM 1936 N N . SER A 1 252 ? -12.891 7.023 11.711 1 84.44 252 SER A N 1
ATOM 1937 C CA . SER A 1 252 ? -12.531 6.5 13.016 1 84.44 252 SER A CA 1
ATOM 1938 C C . SER A 1 252 ? -12.547 4.973 13.031 1 84.44 252 SER A C 1
ATOM 1940 O O . SER A 1 252 ? -13.398 4.352 12.398 1 84.44 252 SER A O 1
ATOM 1942 N N . ASN A 1 253 ? -11.586 4.332 13.633 1 70.25 253 ASN A N 1
ATOM 1943 C CA . ASN A 1 253 ? -11.57 2.883 13.789 1 70.25 253 ASN A CA 1
ATOM 1944 C C . ASN A 1 253 ? -12.523 2.426 14.891 1 70.25 253 ASN A C 1
ATOM 1946 O O . ASN A 1 253 ? -12.734 1.226 15.078 1 70.25 253 ASN A O 1
ATOM 1950 N N . SER A 1 254 ? -13.078 3.266 15.727 1 59.31 254 SER A N 1
ATOM 1951 C CA . SER A 1 254 ? -13.867 2.967 16.906 1 59.31 254 SER A CA 1
ATOM 1952 C C . SER A 1 254 ? -15.203 2.332 16.547 1 59.31 254 SER A C 1
ATOM 1954 O O . SER A 1 254 ? -15.789 1.601 17.344 1 59.31 254 SER A O 1
ATOM 1956 N N . LEU A 1 255 ? -15.734 2.674 15.43 1 57.22 255 LEU A N 1
ATOM 1957 C CA . LEU A 1 255 ? -17.062 2.203 15.062 1 57.22 255 LEU A CA 1
ATOM 1958 C C . LEU A 1 255 ? -17.062 0.695 14.836 1 57.22 255 LEU A C 1
ATOM 1960 O O . LEU A 1 255 ? -18.125 0.088 14.672 1 57.22 255 LEU A O 1
ATOM 1964 N N . LEU A 1 256 ? -15.898 0.131 14.867 1 60.91 256 LEU A N 1
ATOM 1965 C CA . LEU A 1 256 ? -15.82 -1.277 14.492 1 60.91 256 LEU A CA 1
ATOM 1966 C C . LEU A 1 256 ? -16.312 -2.168 15.625 1 60.91 256 LEU A C 1
ATOM 1968 O O . LEU A 1 256 ? -16.188 -3.393 15.562 1 60.91 256 LEU A O 1
ATOM 1972 N N . GLY A 1 257 ? -17 -1.614 16.75 1 57.19 257 GLY A N 1
ATOM 1973 C CA . GLY A 1 257 ? -17.297 -2.33 17.969 1 57.19 257 GLY A CA 1
ATOM 1974 C C . GLY A 1 257 ? -18.453 -3.307 17.828 1 57.19 257 GLY A C 1
ATOM 1975 O O . GLY A 1 257 ? -18.562 -4.27 18.578 1 57.19 257 GLY A O 1
ATOM 1976 N N . GLY A 1 258 ? -19.359 -3.238 16.859 1 61.88 258 GLY A N 1
ATOM 1977 C CA . GLY A 1 258 ? -20.5 -4.137 16.906 1 61.88 258 GLY A CA 1
ATOM 1978 C C . GLY A 1 258 ? -20.266 -5.434 16.156 1 61.88 258 GLY A C 1
ATOM 1979 O O . GLY A 1 258 ? -21.109 -6.332 16.188 1 61.88 258 GLY A O 1
ATOM 1980 N N . VAL A 1 259 ? -19.188 -5.492 15.516 1 70.19 259 VAL A N 1
ATOM 1981 C CA . VAL A 1 259 ? -18.969 -6.699 14.734 1 70.19 259 VAL A CA 1
ATOM 1982 C C . VAL A 1 259 ? -17.812 -7.496 15.328 1 70.19 259 VAL A C 1
ATOM 1984 O O . VAL A 1 259 ? -16.938 -6.934 16.016 1 70.19 259 VAL A O 1
ATOM 1987 N N . MET A 1 260 ? -17.984 -8.844 15.297 1 67.38 260 MET A N 1
ATOM 1988 C CA . MET A 1 260 ? -16.922 -9.719 15.75 1 67.38 260 MET A CA 1
ATOM 1989 C C . MET A 1 260 ? -15.602 -9.383 15.062 1 67.38 260 MET A C 1
ATOM 1991 O O . MET A 1 260 ? -15.547 -9.297 13.836 1 67.38 260 MET A O 1
ATOM 1995 N N . LYS A 1 261 ? -14.68 -9.062 15.977 1 78.25 261 LYS A N 1
ATOM 1996 C CA . LYS A 1 261 ? -13.344 -8.75 15.484 1 78.25 261 LYS A CA 1
ATOM 1997 C C . LYS A 1 261 ? -12.539 -10.023 15.219 1 78.25 261 LYS A C 1
ATOM 1999 O O . LYS A 1 261 ? -12.281 -10.805 16.141 1 78.25 261 LYS A O 1
ATOM 2004 N N . ASP A 1 262 ? -12.508 -10.422 13.938 1 87.94 262 ASP A N 1
ATOM 2005 C CA . ASP A 1 262 ? -11.617 -11.508 13.523 1 87.94 262 ASP A CA 1
ATOM 2006 C C . ASP A 1 262 ? -10.57 -11.008 12.531 1 87.94 262 ASP A C 1
ATOM 2008 O O . ASP A 1 262 ? -10.5 -9.812 12.242 1 87.94 262 ASP A O 1
ATOM 2012 N N . ASP A 1 263 ? -9.727 -11.914 12.141 1 89.69 263 ASP A N 1
ATOM 2013 C CA . ASP A 1 263 ? -8.586 -11.547 11.305 1 89.69 263 ASP A CA 1
ATOM 2014 C C . ASP A 1 263 ? -9.047 -11.062 9.93 1 89.69 263 ASP A C 1
ATOM 2016 O O . ASP A 1 263 ? -8.297 -10.375 9.227 1 89.69 263 ASP A O 1
ATOM 2020 N N . VAL A 1 264 ? -10.289 -11.492 9.539 1 90.06 264 VAL A N 1
ATOM 2021 C CA . VAL A 1 264 ? -10.789 -11.039 8.25 1 90.06 264 VAL A CA 1
ATOM 2022 C C . VAL A 1 264 ? -11.289 -9.602 8.359 1 90.06 264 VAL A C 1
ATOM 2024 O O . VAL A 1 264 ? -10.898 -8.742 7.562 1 90.06 264 VAL A O 1
ATOM 2027 N N . PHE A 1 265 ? -12.062 -9.289 9.375 1 89.62 265 PHE A N 1
ATOM 2028 C CA . PHE A 1 265 ? -12.617 -7.953 9.562 1 89.62 265 PHE A CA 1
ATOM 2029 C C . PHE A 1 265 ? -11.539 -6.98 10.023 1 89.62 265 PHE A C 1
ATOM 2031 O O . PHE A 1 265 ? -11.398 -5.891 9.461 1 89.62 265 PHE A O 1
ATOM 2038 N N . GLY A 1 266 ? -10.812 -7.398 11 1 86.44 266 GLY A N 1
ATOM 2039 C CA . GLY A 1 266 ? -9.828 -6.504 11.594 1 86.44 266 GLY A CA 1
ATOM 2040 C C . GLY A 1 266 ? -8.523 -6.465 10.828 1 86.44 266 GLY A C 1
ATOM 2041 O O . GLY A 1 266 ? -7.699 -5.574 11.047 1 86.44 266 GLY A O 1
ATOM 2042 N N . GLY A 1 267 ? -8.375 -7.383 9.93 1 88.06 267 GLY A N 1
ATOM 2043 C CA . GLY A 1 267 ? -7.098 -7.527 9.25 1 88.06 267 GLY A CA 1
ATOM 2044 C C . GLY A 1 267 ? -6.137 -8.461 9.969 1 88.06 267 GLY A C 1
ATOM 2045 O O . GLY A 1 267 ? -6.047 -8.438 11.195 1 88.06 267 GLY A O 1
ATOM 2046 N N . TYR A 1 268 ? -5.426 -9.211 9.18 1 88.75 268 TYR A N 1
ATOM 2047 C CA . TYR A 1 268 ? -4.441 -10.117 9.758 1 88.75 268 TYR A CA 1
ATOM 2048 C C . TYR A 1 268 ? -3.367 -9.344 10.516 1 88.75 268 TYR A C 1
ATOM 2050 O O . TYR A 1 268 ? -2.695 -8.484 9.938 1 88.75 268 TYR A O 1
ATOM 2058 N N . CYS A 1 269 ? -3.129 -9.539 11.875 1 81.81 269 CYS A N 1
ATOM 2059 C CA . CYS A 1 269 ? -2.203 -8.836 12.758 1 81.81 269 CYS A CA 1
ATOM 2060 C C . CYS A 1 269 ? -2.457 -7.332 12.727 1 81.81 269 CYS A C 1
ATOM 2062 O O . CYS A 1 269 ? -1.517 -6.539 12.797 1 81.81 269 CYS A O 1
ATOM 2064 N N . GLY A 1 270 ? -3.758 -6.965 12.445 1 80.88 270 GLY A N 1
ATOM 2065 C CA . GLY A 1 270 ? -4.148 -5.562 12.438 1 80.88 270 GLY A CA 1
ATOM 2066 C C . GLY A 1 270 ? -3.691 -4.824 11.195 1 80.88 270 GLY A C 1
ATOM 2067 O O . GLY A 1 270 ? -3.633 -3.594 11.18 1 80.88 270 GLY A O 1
ATOM 2068 N N . CYS A 1 271 ? -3.328 -5.629 10.141 1 85.44 271 CYS A N 1
ATOM 2069 C CA . CYS A 1 271 ? -2.818 -5.023 8.914 1 85.44 271 CYS A CA 1
ATOM 2070 C C . CYS A 1 271 ? -3.861 -5.074 7.805 1 85.44 271 CYS A C 1
ATOM 2072 O O . CYS A 1 271 ? -4.535 -6.09 7.629 1 85.44 271 CYS A O 1
ATOM 2074 N N . ARG A 1 272 ? -3.994 -4.031 7.125 1 87.12 272 ARG A N 1
ATOM 2075 C CA . ARG A 1 272 ? -4.801 -4.043 5.91 1 87.12 272 ARG A CA 1
ATOM 2076 C C . ARG A 1 272 ? -4.156 -4.91 4.832 1 87.12 272 ARG A C 1
ATOM 2078 O O . ARG A 1 272 ? -2.957 -5.188 4.891 1 87.12 272 ARG A O 1
ATOM 2085 N N . ILE A 1 273 ? -4.879 -5.273 3.893 1 93.12 273 ILE A N 1
ATOM 2086 C CA . ILE A 1 273 ? -4.484 -6.316 2.953 1 93.12 273 ILE A CA 1
ATOM 2087 C C . ILE A 1 273 ? -3.227 -5.887 2.201 1 93.12 273 ILE A C 1
ATOM 2089 O O . ILE A 1 273 ? -2.293 -6.676 2.035 1 93.12 273 ILE A O 1
ATOM 2093 N N . LEU A 1 274 ? -3.1 -4.656 1.71 1 91.81 274 LEU A N 1
ATOM 2094 C CA . LEU A 1 274 ? -1.937 -4.238 0.937 1 91.81 274 LEU A CA 1
ATOM 2095 C C . LEU A 1 274 ? -0.712 -4.09 1.833 1 91.81 274 LEU A C 1
ATOM 2097 O O . LEU A 1 274 ? 0.418 -4.297 1.387 1 91.81 274 LEU A O 1
ATOM 2101 N N . ASP A 1 275 ? -0.926 -3.738 3.113 1 89.69 275 ASP A N 1
ATOM 2102 C CA . ASP A 1 275 ? 0.177 -3.588 4.059 1 89.69 275 ASP A CA 1
ATOM 2103 C C . ASP A 1 275 ? 0.842 -4.93 4.344 1 89.69 275 ASP A C 1
ATOM 2105 O O . ASP A 1 275 ? 1.999 -4.98 4.77 1 89.69 275 ASP A O 1
ATOM 2109 N N . ARG A 1 276 ? 0.1 -5.988 4.121 1 93.81 276 ARG A N 1
ATOM 2110 C CA . ARG A 1 276 ? 0.655 -7.316 4.34 1 93.81 276 ARG A CA 1
ATOM 2111 C C . ARG A 1 276 ? 1.74 -7.633 3.314 1 93.81 276 ARG A C 1
ATOM 2113 O O . ARG A 1 276 ? 2.502 -8.586 3.484 1 93.81 276 ARG A O 1
ATOM 2120 N N . LEU A 1 277 ? 1.832 -6.855 2.238 1 95.62 277 LEU A N 1
ATOM 2121 C CA . LEU A 1 277 ? 2.803 -7.102 1.177 1 95.62 277 LEU A CA 1
ATOM 2122 C C . LEU A 1 277 ? 4.07 -6.281 1.4 1 95.62 277 LEU A C 1
ATOM 2124 O O . LEU A 1 277 ? 5.043 -6.418 0.653 1 95.62 277 LEU A O 1
ATOM 2128 N N . ARG A 1 278 ? 4.094 -5.473 2.424 1 93.19 278 ARG A N 1
ATOM 2129 C CA . ARG A 1 278 ? 5.277 -4.68 2.746 1 93.19 278 ARG A CA 1
ATOM 2130 C C . ARG A 1 278 ? 6.418 -5.57 3.229 1 93.19 278 ARG A C 1
ATOM 2132 O O . ARG A 1 278 ? 6.184 -6.609 3.848 1 93.19 278 ARG A O 1
ATOM 2139 N N . LEU A 1 279 ? 7.68 -5.133 2.928 1 95.06 279 LEU A N 1
ATOM 2140 C CA . LEU A 1 279 ? 8.859 -5.914 3.273 1 95.06 279 LEU A CA 1
ATOM 2141 C C . LEU A 1 279 ? 9.773 -5.141 4.219 1 95.06 279 LEU A C 1
ATOM 2143 O O . LEU A 1 279 ? 10.992 -5.297 4.184 1 95.06 279 LEU A O 1
ATOM 2147 N N . ASP A 1 280 ? 9.141 -4.293 5.031 1 88.5 280 ASP A N 1
ATOM 2148 C CA . ASP A 1 280 ? 9.891 -3.473 5.977 1 88.5 280 ASP A CA 1
ATOM 2149 C C . ASP A 1 280 ? 10.758 -4.34 6.883 1 88.5 280 ASP A C 1
ATOM 2151 O O . ASP A 1 280 ? 10.289 -5.34 7.43 1 88.5 280 ASP A O 1
ATOM 2155 N N . GLY A 1 281 ? 12.039 -3.916 6.98 1 88.19 281 GLY A N 1
ATOM 2156 C CA . GLY A 1 281 ? 12.953 -4.586 7.887 1 88.19 281 GLY A CA 1
ATOM 2157 C C . GLY A 1 281 ? 13.555 -5.852 7.301 1 88.19 281 GLY A C 1
ATOM 2158 O O . GLY A 1 281 ? 14.43 -6.469 7.906 1 88.19 281 GLY A O 1
ATOM 2159 N N . LYS A 1 282 ? 13.125 -6.281 6.137 1 94.81 282 LYS A N 1
ATOM 2160 C CA . LYS A 1 282 ? 13.625 -7.516 5.539 1 94.81 282 LYS A CA 1
ATOM 2161 C C . LYS A 1 282 ? 14.906 -7.266 4.758 1 94.81 282 LYS A C 1
ATOM 2163 O O . LYS A 1 282 ? 15.117 -6.176 4.227 1 94.81 282 LYS A O 1
ATOM 2168 N N . VAL A 1 283 ? 15.727 -8.25 4.754 1 97.44 283 VAL A N 1
ATOM 2169 C CA . VAL A 1 283 ? 16.984 -8.234 4.012 1 97.44 283 VAL A CA 1
ATOM 2170 C C . VAL A 1 283 ? 16.906 -9.211 2.842 1 97.44 283 VAL A C 1
ATOM 2172 O O . VAL A 1 283 ? 16.641 -10.398 3.035 1 97.44 283 VAL A O 1
ATOM 2175 N N . ALA A 1 284 ? 17.125 -8.688 1.631 1 98.69 284 ALA A N 1
ATOM 2176 C CA . ALA A 1 284 ? 17.031 -9.508 0.426 1 98.69 284 ALA A CA 1
ATOM 2177 C C . ALA A 1 284 ? 18.344 -9.469 -0.37 1 98.69 284 ALA A C 1
ATOM 2179 O O . ALA A 1 284 ? 19.109 -8.516 -0.249 1 98.69 284 ALA A O 1
ATOM 2180 N N . TYR A 1 285 ? 18.594 -10.477 -1.143 1 98.69 285 TYR A N 1
ATOM 2181 C CA . TYR A 1 285 ? 19.578 -10.367 -2.209 1 98.69 285 TYR A CA 1
ATOM 2182 C C . TYR A 1 285 ? 19.031 -10.891 -3.527 1 98.69 285 TYR A C 1
ATOM 2184 O O . TYR A 1 285 ? 18.078 -11.688 -3.539 1 98.69 285 TYR A O 1
ATOM 2192 N N . VAL A 1 286 ? 19.531 -10.398 -4.609 1 98.75 286 VAL A N 1
ATOM 2193 C CA . VAL A 1 286 ? 19.141 -10.797 -5.957 1 98.75 286 VAL A CA 1
ATOM 2194 C C . VAL A 1 286 ? 20.391 -11.141 -6.77 1 98.75 286 VAL A C 1
ATOM 2196 O O . VAL A 1 286 ? 21.234 -10.281 -7.016 1 98.75 286 VAL A O 1
ATOM 2199 N N . THR A 1 287 ? 20.547 -12.438 -7.168 1 98 287 THR A N 1
ATOM 2200 C CA . THR A 1 287 ? 21.625 -12.773 -8.094 1 98 287 THR A CA 1
ATOM 2201 C C . THR A 1 287 ? 21.266 -12.375 -9.516 1 98 287 THR A C 1
ATOM 2203 O O . THR A 1 287 ? 20.078 -12.406 -9.898 1 98 287 THR A O 1
ATOM 2206 N N . GLY A 1 288 ? 22.312 -12.078 -10.289 1 96.31 288 GLY A N 1
ATOM 2207 C CA . GLY A 1 288 ? 22 -11.5 -11.586 1 96.31 288 GLY A CA 1
ATOM 2208 C C . GLY A 1 288 ? 21.188 -10.227 -11.492 1 96.31 288 GLY A C 1
ATOM 2209 O O . GLY A 1 288 ? 20.297 -9.992 -12.32 1 96.31 288 GLY A O 1
ATOM 2210 N N . GLY A 1 289 ? 21.438 -9.438 -10.461 1 96.69 289 GLY A N 1
ATOM 2211 C CA . GLY A 1 289 ? 20.609 -8.289 -10.141 1 96.69 289 GLY A CA 1
ATOM 2212 C C . GLY A 1 289 ? 21 -7.039 -10.898 1 96.69 289 GLY A C 1
ATOM 2213 O O . GLY A 1 289 ? 20.328 -6.008 -10.789 1 96.69 289 GLY A O 1
ATOM 2214 N N . GLY A 1 290 ? 22 -7.113 -11.773 1 95.44 290 GLY A N 1
ATOM 2215 C CA . GLY A 1 290 ? 22.547 -5.922 -12.398 1 95.44 290 GLY A CA 1
ATOM 2216 C C . GLY A 1 290 ? 21.812 -5.504 -13.656 1 95.44 290 GLY A C 1
ATOM 2217 O O . GLY A 1 290 ? 22.062 -4.434 -14.203 1 95.44 290 GLY A O 1
ATOM 2218 N N . GLN A 1 291 ? 20.859 -6.355 -14.133 1 92.12 291 GLN A N 1
ATOM 2219 C CA . GLN A 1 291 ? 20.125 -6.02 -15.344 1 92.12 291 GLN A CA 1
ATOM 2220 C C . GLN A 1 291 ? 18.844 -6.859 -15.469 1 92.12 291 GLN A C 1
ATOM 2222 O O . GLN A 1 291 ? 18.625 -7.777 -14.672 1 92.12 291 GLN A O 1
ATOM 2227 N N . GLY A 1 292 ? 18 -6.457 -16.375 1 92.88 292 GLY A N 1
ATOM 2228 C CA . GLY A 1 292 ? 16.844 -7.25 -16.766 1 92.88 292 GLY A CA 1
ATOM 2229 C C . GLY A 1 292 ? 15.914 -7.555 -15.609 1 92.88 292 GLY A C 1
ATOM 2230 O O . GLY A 1 292 ? 15.5 -6.648 -14.883 1 92.88 292 GLY A O 1
ATOM 2231 N N . ILE A 1 293 ? 15.609 -8.867 -15.539 1 94.62 293 ILE A N 1
ATOM 2232 C CA . ILE A 1 293 ? 14.648 -9.336 -14.547 1 94.62 293 ILE A CA 1
ATOM 2233 C C . ILE A 1 293 ? 15.211 -9.102 -13.141 1 94.62 293 ILE A C 1
ATOM 2235 O O . ILE A 1 293 ? 14.492 -8.656 -12.25 1 94.62 293 ILE A O 1
ATOM 2239 N N . GLY A 1 294 ? 16.516 -9.375 -12.969 1 96.5 294 GLY A N 1
ATOM 2240 C CA . GLY A 1 294 ? 17.141 -9.172 -11.672 1 96.5 294 GLY A CA 1
ATOM 2241 C C . GLY A 1 294 ? 17.062 -7.734 -11.188 1 96.5 294 GLY A C 1
ATOM 2242 O O . GLY A 1 294 ? 16.766 -7.477 -10.023 1 96.5 294 GLY A O 1
ATOM 2243 N N . ARG A 1 295 ? 17.344 -6.781 -12.062 1 96.44 295 ARG A N 1
ATOM 2244 C CA . ARG A 1 295 ? 17.219 -5.363 -11.742 1 96.44 295 ARG A CA 1
ATOM 2245 C C . ARG A 1 295 ? 15.781 -5.027 -11.336 1 96.44 295 ARG A C 1
ATOM 2247 O O . ARG A 1 295 ? 15.562 -4.309 -10.359 1 96.44 295 ARG A O 1
ATOM 2254 N N . ALA A 1 296 ? 14.852 -5.539 -12.094 1 96.69 296 ALA A N 1
ATOM 2255 C CA . ALA A 1 296 ? 13.438 -5.289 -11.797 1 96.69 296 ALA A CA 1
ATOM 2256 C C . ALA A 1 296 ? 13.062 -5.828 -10.422 1 96.69 296 ALA A C 1
ATOM 2258 O O . ALA A 1 296 ? 12.328 -5.176 -9.672 1 96.69 296 ALA A O 1
ATOM 2259 N N . PHE A 1 297 ? 13.57 -7.023 -10.102 1 98.19 297 PHE A N 1
ATOM 2260 C CA . PHE A 1 297 ? 13.297 -7.605 -8.789 1 98.19 297 PHE A CA 1
ATOM 2261 C C . PHE A 1 297 ? 13.93 -6.766 -7.684 1 98.19 297 PHE A C 1
ATOM 2263 O O . PHE A 1 297 ? 13.297 -6.516 -6.652 1 98.19 297 PHE A O 1
ATOM 2270 N N . ALA A 1 298 ? 15.141 -6.297 -7.891 1 98.31 298 ALA A N 1
ATOM 2271 C CA . ALA A 1 298 ? 15.812 -5.48 -6.887 1 98.31 298 ALA A CA 1
ATOM 2272 C C . ALA A 1 298 ? 15.008 -4.223 -6.574 1 98.31 298 ALA A C 1
ATOM 2274 O O . ALA A 1 298 ? 14.781 -3.896 -5.402 1 98.31 298 ALA A O 1
ATOM 2275 N N . HIS A 1 299 ? 14.562 -3.582 -7.602 1 96.56 299 HIS A N 1
ATOM 2276 C CA . HIS A 1 299 ? 13.75 -2.381 -7.418 1 96.56 299 HIS A CA 1
ATOM 2277 C C . HIS A 1 299 ? 12.445 -2.703 -6.699 1 96.56 299 HIS A C 1
ATOM 2279 O O . HIS A 1 299 ? 12.055 -1.997 -5.77 1 96.56 299 HIS A O 1
ATOM 2285 N N . ALA A 1 300 ? 11.781 -3.75 -7.156 1 98.12 300 ALA A N 1
ATOM 2286 C CA . ALA A 1 300 ? 10.484 -4.105 -6.586 1 98.12 300 ALA A CA 1
ATOM 2287 C C . ALA A 1 300 ? 10.602 -4.418 -5.098 1 98.12 300 ALA A C 1
ATOM 2289 O O . ALA A 1 300 ? 9.812 -3.92 -4.289 1 98.12 300 ALA A O 1
ATOM 2290 N N . LEU A 1 301 ? 11.617 -5.23 -4.711 1 98.31 301 LEU A N 1
ATOM 2291 C CA . LEU A 1 301 ? 11.828 -5.594 -3.312 1 98.31 301 LEU A CA 1
ATOM 2292 C C . LEU A 1 301 ? 12.188 -4.367 -2.48 1 98.31 301 LEU A C 1
ATOM 2294 O O . LEU A 1 301 ? 11.664 -4.184 -1.379 1 98.31 301 LEU A O 1
ATOM 2298 N N . GLY A 1 302 ? 13.031 -3.537 -2.99 1 96.12 302 GLY A N 1
ATOM 2299 C CA . GLY A 1 302 ? 13.406 -2.316 -2.299 1 96.12 302 GLY A CA 1
ATOM 2300 C C . GLY A 1 302 ? 12.242 -1.364 -2.09 1 96.12 302 GLY A C 1
ATOM 2301 O O . GLY A 1 302 ? 12.062 -0.832 -0.993 1 96.12 302 GLY A O 1
ATOM 2302 N N . GLU A 1 303 ? 11.445 -1.189 -3.152 1 93.56 303 GLU A N 1
ATOM 2303 C CA . GLU A 1 303 ? 10.297 -0.292 -3.08 1 93.56 303 GLU A CA 1
ATOM 2304 C C . GLU A 1 303 ? 9.266 -0.799 -2.08 1 93.56 303 GLU A C 1
ATOM 2306 O O . GLU A 1 303 ? 8.547 -0.007 -1.464 1 93.56 303 GLU A O 1
ATOM 2311 N N . ALA A 1 304 ? 9.258 -2.084 -1.918 1 95 304 ALA A N 1
ATOM 2312 C CA . ALA A 1 304 ? 8.328 -2.668 -0.955 1 95 304 ALA A CA 1
ATOM 2313 C C . ALA A 1 304 ? 8.875 -2.57 0.466 1 95 304 ALA A C 1
ATOM 2315 O O . ALA A 1 304 ? 8.18 -2.914 1.429 1 95 304 ALA A O 1
ATOM 2316 N N . GLY A 1 305 ? 10.203 -2.168 0.637 1 92.25 305 GLY A N 1
ATOM 2317 C CA . GLY A 1 305 ? 10.688 -1.865 1.973 1 92.25 305 GLY A CA 1
ATOM 2318 C C . GLY A 1 305 ? 11.945 -2.635 2.336 1 92.25 305 GLY A C 1
ATOM 2319 O O . GLY A 1 305 ? 12.586 -2.35 3.352 1 92.25 305 GLY A O 1
ATOM 2320 N N . ALA A 1 306 ? 12.375 -3.586 1.513 1 95.94 306 ALA A N 1
ATOM 2321 C CA . ALA A 1 306 ? 13.5 -4.441 1.858 1 95.94 306 ALA A CA 1
ATOM 2322 C C . ALA A 1 306 ? 14.828 -3.732 1.598 1 95.94 306 ALA A C 1
ATOM 2324 O O . ALA A 1 306 ? 14.906 -2.832 0.758 1 95.94 306 ALA A O 1
ATOM 2325 N N . LYS A 1 307 ? 15.852 -4.129 2.361 1 95.5 307 LYS A N 1
ATOM 2326 C CA . LYS A 1 307 ? 17.234 -3.895 1.949 1 95.5 307 LYS A CA 1
ATOM 2327 C C . LYS A 1 307 ? 17.672 -4.91 0.9 1 95.5 307 LYS A C 1
ATOM 2329 O O . LYS A 1 307 ? 17.312 -6.09 0.983 1 95.5 307 LYS A O 1
ATOM 2334 N N . VAL A 1 308 ? 18.422 -4.41 -0.082 1 97.81 308 VAL A N 1
ATOM 2335 C CA . VAL A 1 308 ? 18.656 -5.324 -1.196 1 97.81 308 VAL A CA 1
ATOM 2336 C C . VAL A 1 308 ? 20.156 -5.383 -1.518 1 97.81 308 VAL A C 1
ATOM 2338 O O . VAL A 1 308 ? 20.781 -4.352 -1.762 1 97.81 308 VAL A O 1
ATOM 2341 N N . ALA A 1 309 ? 20.688 -6.527 -1.461 1 98.62 309 ALA A N 1
ATOM 2342 C CA . ALA A 1 309 ? 22.016 -6.766 -2.018 1 98.62 309 ALA A CA 1
ATOM 2343 C C . ALA A 1 309 ? 21.938 -7.168 -3.486 1 98.62 309 ALA A C 1
ATOM 2345 O O . ALA A 1 309 ? 21.312 -8.18 -3.824 1 98.62 309 ALA A O 1
ATOM 2346 N N . ILE A 1 310 ? 22.547 -6.344 -4.32 1 98.69 310 ILE A N 1
ATOM 2347 C CA . ILE A 1 310 ? 22.594 -6.625 -5.75 1 98.69 310 ILE A CA 1
ATOM 2348 C C . ILE A 1 310 ? 23.844 -7.418 -6.09 1 98.69 310 ILE A C 1
ATOM 2350 O O . ILE A 1 310 ? 24.953 -6.891 -6.004 1 98.69 310 ILE A O 1
ATOM 2354 N N . VAL A 1 311 ? 23.672 -8.641 -6.508 1 98.44 311 VAL A N 1
ATOM 2355 C CA . VAL A 1 311 ? 24.781 -9.523 -6.812 1 98.44 311 VAL A CA 1
ATOM 2356 C C . VAL A 1 311 ? 24.891 -9.727 -8.32 1 98.44 311 VAL A C 1
ATOM 2358 O O . VAL A 1 311 ? 23.922 -10.102 -8.977 1 98.44 311 VAL A O 1
ATOM 2361 N N . ASP A 1 312 ? 26.031 -9.469 -8.844 1 97.25 312 ASP A N 1
ATOM 2362 C CA . ASP A 1 312 ? 26.281 -9.664 -10.273 1 97.25 312 ASP A CA 1
ATOM 2363 C C . ASP A 1 312 ? 27.75 -10.031 -10.523 1 97.25 312 ASP A C 1
ATOM 2365 O O . ASP A 1 312 ? 28.609 -9.734 -9.711 1 97.25 312 ASP A O 1
ATOM 2369 N N . LEU A 1 313 ? 27.922 -10.727 -11.648 1 95.31 313 LEU A N 1
ATOM 2370 C CA . LEU A 1 313 ? 29.281 -11.039 -12.07 1 95.31 313 LEU A CA 1
ATOM 2371 C C . LEU A 1 313 ? 30.094 -9.758 -12.289 1 95.31 313 LEU A C 1
ATOM 2373 O O . LEU A 1 313 ? 31.266 -9.688 -11.906 1 95.31 313 LEU A O 1
ATOM 2377 N N . MET A 1 314 ? 29.422 -8.82 -12.875 1 95.88 314 MET A N 1
ATOM 2378 C CA . MET A 1 314 ? 30.047 -7.535 -13.148 1 95.88 314 MET A CA 1
ATOM 2379 C C . MET A 1 314 ? 29.703 -6.512 -12.078 1 95.88 314 MET A C 1
ATOM 2381 O O . MET A 1 314 ? 28.562 -6.055 -11.992 1 95.88 314 MET A O 1
ATOM 2385 N N . LEU A 1 315 ? 30.641 -6.043 -11.367 1 97.25 315 LEU A N 1
ATOM 2386 C CA . LEU A 1 315 ? 30.438 -5.109 -10.266 1 97.25 315 LEU A CA 1
ATOM 2387 C C . LEU A 1 315 ? 29.781 -3.826 -10.758 1 97.25 315 LEU A C 1
ATOM 2389 O O . LEU A 1 315 ? 28.891 -3.281 -10.086 1 97.25 315 LEU A O 1
ATOM 2393 N N . ARG A 1 316 ? 30.188 -3.41 -11.953 1 96.94 316 ARG A N 1
ATOM 2394 C CA . ARG A 1 316 ? 29.672 -2.152 -12.492 1 96.94 316 ARG A CA 1
ATOM 2395 C C . ARG A 1 316 ? 28.156 -2.205 -12.656 1 96.94 316 ARG A C 1
ATOM 2397 O O . ARG A 1 316 ? 27.469 -1.215 -12.406 1 96.94 316 ARG A O 1
ATOM 2404 N N . LYS A 1 317 ? 27.656 -3.324 -13.086 1 96.25 317 LYS A N 1
ATOM 2405 C CA . LYS A 1 317 ? 26.203 -3.477 -13.266 1 96.25 317 LYS A CA 1
ATOM 2406 C C . LYS A 1 317 ? 25.484 -3.471 -11.922 1 96.25 317 LYS A C 1
ATOM 2408 O O . LYS A 1 317 ? 24.438 -2.842 -11.773 1 96.25 317 LYS A O 1
ATOM 2413 N N . ALA A 1 318 ? 26.094 -4.137 -10.938 1 97.94 318 ALA A N 1
ATOM 2414 C CA . ALA A 1 318 ? 25.531 -4.152 -9.594 1 97.94 318 ALA A CA 1
ATOM 2415 C C . ALA A 1 318 ? 25.531 -2.758 -8.984 1 97.94 318 ALA A C 1
ATOM 2417 O O . ALA A 1 318 ? 24.547 -2.344 -8.359 1 97.94 318 ALA A O 1
ATOM 2418 N N . GLU A 1 319 ? 26.547 -2.049 -9.203 1 97.38 319 GLU A N 1
ATOM 2419 C CA . GLU A 1 319 ? 26.688 -0.705 -8.648 1 97.38 319 GLU A CA 1
ATOM 2420 C C . GLU A 1 319 ? 25.703 0.263 -9.297 1 97.38 319 GLU A C 1
ATOM 2422 O O . GLU A 1 319 ? 25.188 1.172 -8.633 1 97.38 319 GLU A O 1
ATOM 2427 N N . ALA A 1 320 ? 25.516 0.048 -10.586 1 95.75 320 ALA A N 1
ATOM 2428 C CA . ALA A 1 320 ? 24.547 0.905 -11.273 1 95.75 320 ALA A CA 1
ATOM 2429 C C . ALA A 1 320 ? 23.156 0.771 -10.656 1 95.75 320 ALA A C 1
ATOM 2431 O O . ALA A 1 320 ? 22.484 1.773 -10.398 1 95.75 320 ALA A O 1
ATOM 2432 N N . VAL A 1 321 ? 22.766 -0.425 -10.391 1 96.25 321 VAL A N 1
ATOM 2433 C CA . VAL A 1 321 ? 21.453 -0.662 -9.797 1 96.25 321 VAL A CA 1
ATOM 2434 C C . VAL A 1 321 ? 21.453 -0.164 -8.352 1 96.25 321 VAL A C 1
ATOM 2436 O O . VAL A 1 321 ? 20.469 0.44 -7.906 1 96.25 321 VAL A O 1
ATOM 2439 N N . ALA A 1 322 ? 22.516 -0.352 -7.602 1 95.81 322 ALA A N 1
ATOM 2440 C CA . ALA A 1 322 ? 22.625 0.145 -6.234 1 95.81 322 ALA A CA 1
ATOM 2441 C C . ALA A 1 322 ? 22.5 1.666 -6.191 1 95.81 322 ALA A C 1
ATOM 2443 O O . ALA A 1 322 ? 21.906 2.223 -5.266 1 95.81 322 ALA A O 1
ATOM 2444 N N . TYR A 1 323 ? 23.078 2.268 -7.164 1 93 323 TYR A N 1
ATOM 2445 C CA . TYR A 1 323 ? 23 3.723 -7.238 1 93 323 TYR A CA 1
ATOM 2446 C C . TYR A 1 323 ? 21.562 4.18 -7.48 1 93 323 TYR A C 1
ATOM 2448 O O . TYR A 1 323 ? 21.094 5.141 -6.859 1 93 323 TYR A O 1
ATOM 2456 N N . GLU A 1 324 ? 20.891 3.455 -8.414 1 92.19 324 GLU A N 1
ATOM 2457 C CA . GLU A 1 324 ? 19.484 3.75 -8.633 1 92.19 324 GLU A CA 1
ATOM 2458 C C . GLU A 1 324 ? 18.688 3.654 -7.332 1 92.19 324 GLU A C 1
ATOM 2460 O O . GLU A 1 324 ? 17.875 4.531 -7.023 1 92.19 324 GLU A O 1
ATOM 2465 N N . LEU A 1 325 ? 18.969 2.602 -6.609 1 91.88 325 LEU A N 1
ATOM 2466 C CA . LEU A 1 325 ? 18.25 2.379 -5.355 1 91.88 325 LEU A CA 1
ATOM 2467 C C . LEU A 1 325 ? 18.594 3.451 -4.332 1 91.88 325 LEU A C 1
ATOM 2469 O O . LEU A 1 325 ? 17.734 3.902 -3.578 1 91.88 325 LEU A O 1
ATOM 2473 N N . LEU A 1 326 ? 19.812 3.873 -4.32 1 88 326 LEU A N 1
ATOM 2474 C CA . LEU A 1 326 ? 20.266 4.938 -3.43 1 88 326 LEU A CA 1
ATOM 2475 C C . LEU A 1 326 ? 19.5 6.227 -3.688 1 88 326 LEU A C 1
ATOM 2477 O O . LEU A 1 326 ? 19.078 6.902 -2.744 1 88 326 LEU A O 1
ATOM 2481 N N . LEU A 1 327 ? 19.281 6.484 -4.941 1 83.94 327 LEU A N 1
ATOM 2482 C CA . LEU A 1 327 ? 18.562 7.695 -5.312 1 83.94 327 LEU A CA 1
ATOM 2483 C C . LEU A 1 327 ? 17.125 7.645 -4.812 1 83.94 327 LEU A C 1
ATOM 2485 O O . LEU A 1 327 ? 16.516 8.68 -4.551 1 83.94 327 LEU A O 1
ATOM 2489 N N . LYS A 1 328 ? 16.625 6.461 -4.668 1 83.69 328 LYS A N 1
ATOM 2490 C CA . LYS A 1 328 ? 15.266 6.273 -4.18 1 83.69 328 LYS A CA 1
ATOM 2491 C C . LYS A 1 328 ? 15.227 6.23 -2.656 1 83.69 328 LYS A C 1
ATOM 2493 O O . LYS A 1 328 ? 14.148 6.117 -2.061 1 83.69 328 LYS A O 1
ATOM 2498 N N . GLY A 1 329 ? 16.438 6.242 -2.025 1 81.94 329 GLY A N 1
ATOM 2499 C CA . GLY A 1 329 ? 16.5 6.145 -0.576 1 81.94 329 GLY A CA 1
ATOM 2500 C C . GLY A 1 329 ? 16.406 4.715 -0.072 1 81.94 329 GLY A C 1
ATOM 2501 O O . GLY A 1 329 ? 16.062 4.48 1.09 1 81.94 329 GLY A O 1
ATOM 2502 N N . ILE A 1 330 ? 16.625 3.783 -0.914 1 89.56 330 ILE A N 1
ATOM 2503 C CA . ILE A 1 330 ? 16.562 2.369 -0.56 1 89.56 330 ILE A CA 1
ATOM 2504 C C . ILE A 1 330 ? 17.969 1.871 -0.191 1 89.56 330 ILE A C 1
ATOM 2506 O O . ILE A 1 330 ? 18.922 2.105 -0.924 1 89.56 330 ILE A O 1
ATOM 2510 N N . LYS A 1 331 ? 18.094 1.212 0.92 1 91.75 331 LYS A N 1
ATOM 2511 C CA . LYS A 1 331 ? 19.375 0.653 1.353 1 91.75 331 LYS A CA 1
ATOM 2512 C C . LYS A 1 331 ? 19.766 -0.546 0.495 1 91.75 331 LYS A C 1
ATOM 2514 O O . LYS A 1 331 ? 18.984 -1.479 0.324 1 91.75 331 LYS A O 1
ATOM 2519 N N . SER A 1 332 ? 20.953 -0.421 -0.056 1 94.5 332 SER A N 1
ATOM 2520 C CA . SER A 1 332 ? 21.438 -1.505 -0.909 1 94.5 332 SER A CA 1
ATOM 2521 C C . SER A 1 332 ? 22.953 -1.602 -0.886 1 94.5 332 SER A C 1
ATOM 2523 O O . SER A 1 332 ? 23.641 -0.69 -0.406 1 94.5 332 SER A O 1
ATOM 2525 N N . ILE A 1 333 ? 23.438 -2.746 -1.258 1 95.94 333 ILE A N 1
ATOM 2526 C CA . ILE A 1 333 ? 24.859 -2.943 -1.478 1 95.94 333 ILE A CA 1
ATOM 2527 C C . ILE A 1 333 ? 25.094 -3.713 -2.777 1 95.94 333 ILE A C 1
ATOM 2529 O O . ILE A 1 333 ? 24.219 -4.48 -3.207 1 95.94 333 ILE A O 1
ATOM 2533 N N . ALA A 1 334 ? 26.172 -3.348 -3.428 1 98.38 334 ALA A N 1
ATOM 2534 C CA . ALA A 1 334 ? 26.594 -4.047 -4.641 1 98.38 334 ALA A CA 1
ATOM 2535 C C . ALA A 1 334 ? 27.672 -5.074 -4.332 1 98.38 334 ALA A C 1
ATOM 2537 O O . ALA A 1 334 ? 28.641 -4.77 -3.631 1 98.38 334 ALA A O 1
ATOM 2538 N N . ILE A 1 335 ? 27.5 -6.281 -4.793 1 98.25 335 ILE A N 1
ATOM 2539 C CA . ILE A 1 335 ? 28.469 -7.348 -4.562 1 98.25 335 ILE A CA 1
ATOM 2540 C C . ILE A 1 335 ? 28.844 -8 -5.895 1 98.25 335 ILE A C 1
ATOM 2542 O O . ILE A 1 335 ? 27.969 -8.477 -6.625 1 98.25 335 ILE A O 1
ATOM 2546 N N . ALA A 1 336 ? 30.109 -7.953 -6.246 1 98 336 ALA A N 1
ATOM 2547 C CA . ALA A 1 336 ? 30.609 -8.742 -7.371 1 98 336 ALA A CA 1
ATOM 2548 C C . ALA A 1 336 ? 30.875 -10.18 -6.957 1 98 336 ALA A C 1
ATOM 2550 O O . ALA A 1 336 ? 31.609 -10.438 -6.004 1 98 336 ALA A O 1
ATOM 2551 N N . ALA A 1 337 ? 30.234 -11.062 -7.672 1 96.5 337 ALA A N 1
ATOM 2552 C CA . ALA A 1 337 ? 30.453 -12.469 -7.344 1 96.5 337 ALA A CA 1
ATOM 2553 C C . ALA A 1 337 ? 30.172 -13.359 -8.547 1 96.5 337 ALA A C 1
ATOM 2555 O O . ALA A 1 337 ? 29.266 -13.094 -9.328 1 96.5 337 ALA A O 1
ATOM 2556 N N . ASP A 1 338 ? 30.984 -14.328 -8.719 1 94.88 338 ASP A N 1
ATOM 2557 C CA . ASP A 1 338 ? 30.719 -15.453 -9.609 1 94.88 338 ASP A CA 1
ATOM 2558 C C . ASP A 1 338 ? 30.016 -16.594 -8.859 1 94.88 338 ASP A C 1
ATOM 2560 O O . ASP A 1 338 ? 30.672 -17.406 -8.211 1 94.88 338 ASP A O 1
ATOM 2564 N N . VAL A 1 339 ? 28.75 -16.688 -9.031 1 92 339 VAL A N 1
ATOM 2565 C CA . VAL A 1 339 ? 27.938 -17.578 -8.211 1 92 339 VAL A CA 1
ATOM 2566 C C . VAL A 1 339 ? 28.234 -19.031 -8.586 1 92 339 VAL A C 1
ATOM 2568 O O . VAL A 1 339 ? 27.844 -19.953 -7.867 1 92 339 VAL A O 1
ATOM 2571 N N . SER A 1 340 ? 28.938 -19.234 -9.672 1 89.31 340 SER A N 1
ATOM 2572 C CA . SER A 1 340 ? 29.328 -20.594 -10.016 1 89.31 340 SER A CA 1
ATOM 2573 C C . SER A 1 340 ? 30.422 -21.109 -9.078 1 89.31 340 SER A C 1
ATOM 2575 O O . SER A 1 340 ? 30.703 -22.297 -9.047 1 89.31 340 SER A O 1
ATOM 2577 N N . LYS A 1 341 ? 30.969 -20.266 -8.328 1 92.06 341 LYS A N 1
ATOM 2578 C CA . LYS A 1 341 ? 31.984 -20.609 -7.34 1 92.06 341 LYS A CA 1
ATOM 2579 C C . LYS A 1 341 ? 31.375 -20.672 -5.934 1 92.06 341 LYS A C 1
ATOM 2581 O O . LYS A 1 341 ? 30.938 -19.641 -5.398 1 92.06 341 LYS A O 1
ATOM 2586 N N . PRO A 1 342 ? 31.453 -21.812 -5.293 1 91.81 342 PRO A N 1
ATOM 2587 C CA . PRO A 1 342 ? 30.875 -21.953 -3.955 1 91.81 342 PRO A CA 1
ATOM 2588 C C . PRO A 1 342 ? 31.438 -20.938 -2.961 1 91.81 342 PRO A C 1
ATOM 2590 O O . PRO A 1 342 ? 30.688 -20.438 -2.105 1 91.81 342 PRO A O 1
ATOM 2593 N N . GLU A 1 343 ? 32.656 -20.641 -3.1 1 95.12 343 GLU A N 1
ATOM 2594 C CA . GLU A 1 343 ? 33.281 -19.688 -2.18 1 95.12 343 GLU A CA 1
ATOM 2595 C C . GLU A 1 343 ? 32.656 -18.297 -2.33 1 95.12 343 GLU A C 1
ATOM 2597 O O . GLU A 1 343 ? 32.531 -17.562 -1.352 1 95.12 343 GLU A O 1
ATOM 2602 N N . ASP A 1 344 ? 32.312 -17.938 -3.535 1 96 344 ASP A N 1
ATOM 2603 C CA . ASP A 1 344 ? 31.672 -16.656 -3.768 1 96 344 ASP A CA 1
ATOM 2604 C C . ASP A 1 344 ? 30.266 -16.625 -3.184 1 96 344 ASP A C 1
ATOM 2606 O O . ASP A 1 344 ? 29.828 -15.594 -2.66 1 96 344 ASP A O 1
ATOM 2610 N N . VAL A 1 345 ? 29.609 -17.734 -3.275 1 95 345 VAL A N 1
ATOM 2611 C CA . VAL A 1 345 ? 28.266 -17.828 -2.697 1 95 345 VAL A CA 1
ATOM 2612 C C . VAL A 1 345 ? 28.344 -17.594 -1.188 1 95 345 VAL A C 1
ATOM 2614 O O . VAL A 1 345 ? 27.547 -16.828 -0.629 1 95 345 VAL A O 1
ATOM 2617 N N . GLN A 1 346 ? 29.281 -18.234 -0.599 1 95.06 346 GLN A N 1
ATOM 2618 C CA . GLN A 1 346 ? 29.469 -18.062 0.836 1 95.06 346 GLN A CA 1
ATOM 2619 C C . GLN A 1 346 ? 29.844 -16.609 1.165 1 95.06 346 GLN A C 1
ATOM 2621 O O . GLN A 1 346 ? 29.344 -16.047 2.141 1 95.06 346 GLN A O 1
ATOM 2626 N N . ARG A 1 347 ? 30.609 -16.031 0.361 1 97.31 347 ARG A N 1
ATOM 2627 C CA . ARG A 1 347 ? 31.047 -14.648 0.581 1 97.31 347 ARG A CA 1
ATOM 2628 C C . ARG A 1 347 ? 29.875 -13.688 0.459 1 97.31 347 ARG A C 1
ATOM 2630 O O . ARG A 1 347 ? 29.781 -12.711 1.215 1 97.31 347 ARG A O 1
ATOM 2637 N N . ILE A 1 348 ? 29.062 -13.898 -0.498 1 97.38 348 ILE A N 1
ATOM 2638 C CA . ILE A 1 348 ? 27.859 -13.078 -0.654 1 97.38 348 ILE A CA 1
ATOM 2639 C C . ILE A 1 348 ? 27.078 -13.039 0.66 1 97.38 348 ILE A C 1
ATOM 2641 O O . ILE A 1 348 ? 26.781 -11.961 1.18 1 97.38 348 ILE A O 1
ATOM 2645 N N . LEU A 1 349 ? 26.828 -14.211 1.234 1 97.56 349 LEU A N 1
ATOM 2646 C CA . LEU A 1 349 ? 26 -14.32 2.43 1 97.56 349 LEU A CA 1
ATOM 2647 C C . LEU A 1 349 ? 26.719 -13.758 3.646 1 97.56 349 LEU A C 1
ATOM 2649 O O . LEU A 1 349 ? 26.109 -13.086 4.484 1 97.56 349 LEU A O 1
ATOM 2653 N N . GLU A 1 350 ? 27.984 -14.008 3.703 1 97.25 350 GLU A N 1
ATOM 2654 C CA . GLU A 1 350 ? 28.766 -13.453 4.801 1 97.25 350 GLU A CA 1
ATOM 2655 C C . GLU A 1 350 ? 28.75 -11.922 4.766 1 97.25 350 GLU A C 1
ATOM 2657 O O . GLU A 1 350 ? 28.609 -11.281 5.809 1 97.25 350 GLU A O 1
ATOM 2662 N N . THR A 1 351 ? 28.891 -11.359 3.596 1 97.06 351 THR A N 1
ATOM 2663 C CA . THR A 1 351 ? 28.875 -9.914 3.436 1 97.06 351 THR A CA 1
ATOM 2664 C C . THR A 1 351 ? 27.531 -9.336 3.891 1 97.06 351 THR A C 1
ATOM 2666 O O . THR A 1 351 ? 27.5 -8.336 4.605 1 97.06 351 THR A O 1
ATOM 2669 N N . ILE A 1 352 ? 26.5 -9.969 3.553 1 97.12 352 ILE A N 1
ATOM 2670 C CA . ILE A 1 352 ? 25.156 -9.5 3.889 1 97.12 352 ILE A CA 1
ATOM 2671 C C . ILE A 1 352 ? 24.922 -9.625 5.395 1 97.12 352 ILE A C 1
ATOM 2673 O O . ILE A 1 352 ? 24.438 -8.688 6.031 1 97.12 352 ILE A O 1
ATOM 2677 N N . VAL A 1 353 ? 25.281 -10.773 5.961 1 96.12 353 VAL A N 1
ATOM 2678 C CA . VAL A 1 353 ? 25.094 -11.016 7.387 1 96.12 353 VAL A CA 1
ATOM 2679 C C . VAL A 1 353 ? 25.953 -10.047 8.195 1 96.12 353 VAL A C 1
ATOM 2681 O O . VAL A 1 353 ? 25.5 -9.523 9.219 1 96.12 353 VAL A O 1
ATOM 2684 N N . ASP A 1 354 ? 27.141 -9.82 7.715 1 95 354 ASP A N 1
ATOM 2685 C CA . ASP A 1 354 ? 28.016 -8.867 8.398 1 95 354 ASP A CA 1
ATOM 2686 C C . ASP A 1 354 ? 27.406 -7.465 8.391 1 95 354 ASP A C 1
ATOM 2688 O O . ASP A 1 354 ? 27.516 -6.734 9.383 1 95 354 ASP A O 1
ATOM 2692 N N . ARG A 1 355 ? 26.75 -7.152 7.324 1 92.19 355 ARG A N 1
ATOM 2693 C CA . ARG A 1 355 ? 26.25 -5.797 7.16 1 92.19 355 ARG A CA 1
ATOM 2694 C C . ARG A 1 355 ? 24.891 -5.625 7.852 1 92.19 355 ARG A C 1
ATOM 2696 O O . ARG A 1 355 ? 24.656 -4.605 8.5 1 92.19 355 ARG A O 1
ATOM 2703 N N . TRP A 1 356 ? 24.062 -6.59 7.645 1 93.38 356 TRP A N 1
ATOM 2704 C CA . TRP A 1 356 ? 22.672 -6.355 8.062 1 93.38 356 TRP A CA 1
ATOM 2705 C C . TRP A 1 356 ? 22.219 -7.418 9.055 1 93.38 356 TRP A C 1
ATOM 2707 O O . TRP A 1 356 ? 21.062 -7.426 9.477 1 93.38 356 TRP A O 1
ATOM 2717 N N . GLY A 1 357 ? 22.984 -8.414 9.406 1 93.31 357 GLY A N 1
ATOM 2718 C CA . GLY A 1 357 ? 22.734 -9.352 10.492 1 93.31 357 GLY A CA 1
ATOM 2719 C C . GLY A 1 357 ? 22.125 -10.656 10.023 1 93.31 357 GLY A C 1
ATOM 2720 O O . GLY A 1 357 ? 22.281 -11.688 10.68 1 93.31 357 GLY A O 1
ATOM 2721 N N . THR A 1 358 ? 21.422 -10.672 8.922 1 96 358 THR A N 1
ATOM 2722 C CA . THR A 1 358 ? 20.734 -11.875 8.469 1 96 358 THR A CA 1
ATOM 2723 C C . THR A 1 358 ? 20.297 -11.727 7.012 1 96 358 THR A C 1
ATOM 2725 O O . THR A 1 358 ? 20.641 -10.742 6.352 1 96 358 THR A O 1
ATOM 2728 N N . VAL A 1 359 ? 19.609 -12.75 6.477 1 97.56 359 VAL A N 1
ATOM 2729 C CA . VAL A 1 359 ? 18.953 -12.75 5.172 1 97.56 359 VAL A CA 1
ATOM 2730 C C . VAL A 1 359 ? 17.562 -13.344 5.289 1 97.56 359 VAL A C 1
ATOM 2732 O O . VAL A 1 359 ? 17.391 -14.445 5.828 1 97.56 359 VAL A O 1
ATOM 2735 N N . HIS A 1 360 ? 16.594 -12.586 4.793 1 98.38 360 HIS A N 1
ATOM 2736 C CA . HIS A 1 360 ? 15.211 -13.047 4.879 1 98.38 360 HIS A CA 1
ATOM 2737 C C . HIS A 1 360 ? 14.711 -13.539 3.525 1 98.38 360 HIS A C 1
ATOM 2739 O O . HIS A 1 360 ? 13.852 -14.422 3.459 1 98.38 360 HIS A O 1
ATOM 2745 N N . ILE A 1 361 ? 15.188 -12.922 2.426 1 98.88 361 ILE A N 1
ATOM 2746 C CA . ILE A 1 361 ? 14.688 -13.18 1.082 1 98.88 361 ILE A CA 1
ATOM 2747 C C . ILE A 1 361 ? 15.852 -13.461 0.137 1 98.88 361 ILE A C 1
ATOM 2749 O O . ILE A 1 361 ? 16.812 -12.68 0.066 1 98.88 361 ILE A O 1
ATOM 2753 N N . ALA A 1 362 ? 15.789 -14.586 -0.53 1 98.81 362 ALA A N 1
ATOM 2754 C CA . ALA A 1 362 ? 16.781 -14.938 -1.548 1 98.81 362 ALA A CA 1
ATOM 2755 C C . ALA A 1 362 ? 16.125 -15.031 -2.928 1 98.81 362 ALA A C 1
ATOM 2757 O O . ALA A 1 362 ? 15.289 -15.906 -3.166 1 98.81 362 ALA A O 1
ATOM 2758 N N . CYS A 1 363 ? 16.469 -14.148 -3.787 1 98.69 363 CYS A N 1
ATOM 2759 C CA . CYS A 1 363 ? 16.047 -14.219 -5.18 1 98.69 363 CYS A CA 1
ATOM 2760 C C . CYS A 1 363 ? 17.172 -14.734 -6.07 1 98.69 363 CYS A C 1
ATOM 2762 O O . CYS A 1 363 ? 18.094 -13.984 -6.406 1 98.69 363 CYS A O 1
ATOM 2764 N N . ASN A 1 364 ? 17.078 -15.953 -6.387 1 98.06 364 ASN A N 1
ATOM 2765 C CA . ASN A 1 364 ? 18.062 -16.578 -7.266 1 98.06 364 ASN A CA 1
ATOM 2766 C C . ASN A 1 364 ? 17.656 -16.469 -8.734 1 98.06 364 ASN A C 1
ATOM 2768 O O . ASN A 1 364 ? 16.875 -17.297 -9.227 1 98.06 364 ASN A O 1
ATOM 2772 N N . ASN A 1 365 ? 18.234 -15.5 -9.406 1 96.19 365 ASN A N 1
ATOM 2773 C CA . ASN A 1 365 ? 17.781 -15.125 -10.742 1 96.19 365 ASN A CA 1
ATOM 2774 C C . ASN A 1 365 ? 18.891 -15.336 -11.781 1 96.19 365 ASN A C 1
ATOM 2776 O O . ASN A 1 365 ? 18.609 -15.375 -12.984 1 96.19 365 ASN A O 1
ATOM 2780 N N . ALA A 1 366 ? 20.141 -15.5 -11.375 1 91.81 366 ALA A N 1
ATOM 2781 C CA . ALA A 1 366 ? 21.234 -15.711 -12.32 1 91.81 366 ALA A CA 1
ATOM 2782 C C . ALA A 1 366 ? 20.984 -16.938 -13.188 1 91.81 366 ALA A C 1
ATOM 2784 O O . ALA A 1 366 ? 20.516 -17.969 -12.703 1 91.81 366 ALA A O 1
ATOM 2785 N N . GLY A 1 367 ? 21.172 -16.797 -14.445 1 89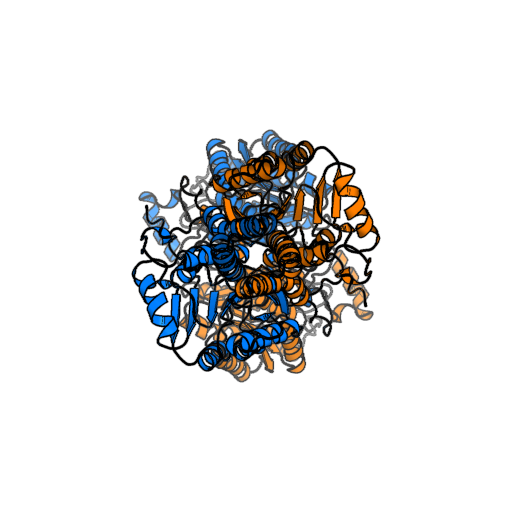.44 367 GLY A N 1
ATOM 2786 C CA . GLY A 1 367 ? 20.984 -17.891 -15.383 1 89.44 367 GLY A CA 1
ATOM 2787 C C . GLY A 1 367 ? 21.531 -17.594 -16.766 1 89.44 367 GLY A C 1
ATOM 2788 O O . GLY A 1 367 ? 21.906 -16.453 -17.062 1 89.44 367 GLY A O 1
ATOM 2789 N N . VAL A 1 368 ? 21.734 -18.625 -17.531 1 88.12 368 VAL A N 1
ATOM 2790 C CA . VAL A 1 368 ? 22.219 -18.5 -18.906 1 88.12 368 VAL A CA 1
ATOM 2791 C C . VAL A 1 368 ? 21.375 -19.375 -19.828 1 88.12 368 VAL A C 1
ATOM 2793 O O . VAL A 1 368 ? 20.719 -20.312 -19.391 1 88.12 368 VAL A O 1
ATOM 2796 N N . ASN A 1 369 ? 21.266 -18.875 -21 1 88 369 ASN A N 1
ATOM 2797 C CA . ASN A 1 369 ? 20.641 -19.656 -22.062 1 88 369 ASN A CA 1
ATOM 2798 C C . ASN A 1 369 ? 21.531 -19.75 -23.297 1 88 369 ASN A C 1
ATOM 2800 O O . ASN A 1 369 ? 22.156 -18.766 -23.703 1 88 369 ASN A O 1
ATOM 2804 N N . MET A 1 370 ? 21.734 -20.922 -23.797 1 87.5 370 MET A N 1
ATOM 2805 C CA . MET A 1 370 ? 22.422 -21.219 -25.047 1 87.5 370 MET A CA 1
ATOM 2806 C C . MET A 1 370 ? 21.547 -22.062 -25.969 1 87.5 370 MET A C 1
ATOM 2808 O O . MET A 1 370 ? 20.828 -22.953 -25.5 1 87.5 370 MET A O 1
ATOM 2812 N N . ASN A 1 371 ? 21.672 -21.734 -27.266 1 88.56 371 ASN A N 1
ATOM 2813 C CA . ASN A 1 371 ? 20.812 -22.406 -28.234 1 88.56 371 ASN A CA 1
ATOM 2814 C C . ASN A 1 371 ? 21.609 -23.312 -29.172 1 88.56 371 ASN A C 1
ATOM 2816 O O . ASN A 1 371 ? 22.656 -22.891 -29.688 1 88.56 371 ASN A O 1
ATOM 2820 N N . SER A 1 372 ? 21.203 -24.516 -29.281 1 89.81 372 SER A N 1
ATOM 2821 C CA . SER A 1 372 ? 21.719 -25.469 -30.266 1 89.81 372 SER A CA 1
ATOM 2822 C C . SER A 1 372 ? 20.719 -26.562 -30.547 1 89.81 372 SER A C 1
ATOM 2824 O O . SER A 1 372 ? 19.844 -26.844 -29.719 1 89.81 372 SER A O 1
ATOM 2826 N N . ALA A 1 373 ? 20.828 -27.109 -31.75 1 87.12 373 ALA A N 1
ATOM 2827 C CA . ALA A 1 373 ? 20.016 -28.297 -32.031 1 87.12 373 ALA A CA 1
ATOM 2828 C C . ALA A 1 373 ? 20.359 -29.422 -31.047 1 87.12 373 ALA A C 1
ATOM 2830 O O . ALA A 1 373 ? 21.516 -29.609 -30.688 1 87.12 373 ALA A O 1
ATOM 2831 N N . SER A 1 374 ? 19.297 -30.188 -30.688 1 88.06 374 SER A N 1
ATOM 2832 C CA . SER A 1 374 ? 19.453 -31.203 -29.641 1 88.06 374 SER A CA 1
ATOM 2833 C C . SER A 1 374 ? 20.531 -32.219 -30.016 1 88.06 374 SER A C 1
ATOM 2835 O O . SER A 1 374 ? 21.297 -32.656 -29.156 1 88.06 374 SER A O 1
ATOM 2837 N N . GLU A 1 375 ? 20.578 -32.531 -31.25 1 90.69 375 GLU A N 1
ATOM 2838 C CA . GLU A 1 375 ? 21.531 -33.531 -31.703 1 90.69 375 GLU A CA 1
ATOM 2839 C C . GLU A 1 375 ? 22.953 -32.969 -31.781 1 90.69 375 GLU A C 1
ATOM 2841 O O . GLU A 1 375 ? 23.922 -33.719 -31.891 1 90.69 375 GLU A O 1
ATOM 2846 N N . ASP A 1 376 ? 23.062 -31.656 -31.672 1 91.88 376 ASP A N 1
ATOM 2847 C CA . ASP A 1 376 ? 24.344 -31 -31.812 1 91.88 376 ASP A CA 1
ATOM 2848 C C . ASP A 1 376 ? 24.797 -30.375 -30.484 1 91.88 376 ASP A C 1
ATOM 2850 O O . ASP A 1 376 ? 25.891 -29.812 -30.391 1 91.88 376 ASP A O 1
ATOM 2854 N N . THR A 1 377 ? 23.938 -30.391 -29.5 1 91.12 377 THR A N 1
ATOM 2855 C CA . THR A 1 377 ? 24.281 -29.797 -28.219 1 91.12 377 THR A CA 1
ATOM 2856 C C . THR A 1 377 ? 25.531 -30.453 -27.641 1 91.12 377 THR A C 1
ATOM 2858 O O . THR A 1 377 ? 25.578 -31.672 -27.438 1 91.12 377 THR A O 1
ATOM 2861 N N . SER A 1 378 ? 26.594 -29.641 -27.391 1 93.5 378 SER A N 1
ATOM 2862 C CA . SER A 1 378 ? 27.828 -30.188 -26.859 1 93.5 378 SER A CA 1
ATOM 2863 C C . SER A 1 378 ? 27.75 -30.406 -25.344 1 93.5 378 SER A C 1
ATOM 2865 O O . SER A 1 378 ? 26.938 -29.766 -24.672 1 93.5 378 SER A O 1
ATOM 2867 N N . LEU A 1 379 ? 28.547 -31.328 -24.859 1 91.88 379 LEU A N 1
ATOM 2868 C CA . LEU A 1 379 ? 28.625 -31.547 -23.422 1 91.88 379 LEU A CA 1
ATOM 2869 C C . LEU A 1 379 ? 29.125 -30.297 -22.703 1 91.88 379 LEU A C 1
ATOM 2871 O O . LEU A 1 379 ? 28.719 -30.031 -21.578 1 91.88 379 LEU A O 1
ATOM 2875 N N . GLU A 1 380 ? 29.938 -29.578 -23.375 1 93.12 380 GLU A N 1
ATOM 2876 C CA . GLU A 1 380 ? 30.406 -28.328 -22.797 1 93.12 380 GLU A CA 1
ATOM 2877 C C . GLU A 1 380 ? 29.25 -27.359 -22.578 1 93.12 380 GLU A C 1
ATOM 2879 O O . GLU A 1 380 ? 29.125 -26.75 -21.516 1 93.12 380 GLU A O 1
ATOM 2884 N N . GLU A 1 381 ? 28.422 -27.234 -23.547 1 92.38 381 GLU A N 1
ATOM 2885 C CA . GLU A 1 381 ? 27.234 -26.391 -23.438 1 92.38 381 GLU A CA 1
ATOM 2886 C C . GLU A 1 381 ? 26.281 -26.906 -22.359 1 92.38 381 GLU A C 1
ATOM 2888 O O . GLU A 1 381 ? 25.781 -26.141 -21.547 1 92.38 381 GLU A O 1
ATOM 2893 N N . TRP A 1 382 ? 26.094 -28.203 -22.391 1 90.88 382 TRP A N 1
ATOM 2894 C CA . TRP A 1 382 ? 25.25 -28.859 -21.406 1 90.88 382 TRP A CA 1
ATOM 2895 C C . TRP A 1 382 ? 25.766 -28.594 -19.984 1 90.88 382 TRP A C 1
ATOM 2897 O O . TRP A 1 382 ? 25.016 -28.094 -19.141 1 90.88 382 TRP A O 1
ATOM 2907 N N . ASP A 1 383 ? 26.984 -28.828 -19.781 1 91.12 383 ASP A N 1
ATOM 2908 C CA . ASP A 1 383 ? 27.578 -28.703 -18.453 1 91.12 383 ASP A CA 1
ATOM 2909 C C . ASP A 1 383 ? 27.562 -27.25 -17.984 1 91.12 383 ASP A C 1
ATOM 2911 O O . ASP A 1 383 ? 27.297 -26.984 -16.812 1 91.12 383 ASP A O 1
ATOM 2915 N N . LYS A 1 384 ? 27.812 -26.375 -18.812 1 91.44 384 LYS A N 1
ATOM 2916 C CA . LYS A 1 384 ? 27.797 -24.953 -18.453 1 91.44 384 LYS A CA 1
ATOM 2917 C C . LYS A 1 384 ? 26.406 -24.5 -18.047 1 91.44 384 LYS A C 1
ATOM 2919 O O . LYS A 1 384 ? 26.234 -23.844 -17.031 1 91.44 384 LYS A O 1
ATOM 2924 N N . THR A 1 385 ? 25.438 -24.875 -18.875 1 92.38 385 THR A N 1
ATOM 2925 C CA . THR A 1 385 ? 24.047 -24.5 -18.609 1 92.38 385 THR A CA 1
ATOM 2926 C C . THR A 1 385 ? 23.578 -25.078 -17.266 1 92.38 385 THR A C 1
ATOM 2928 O O . THR A 1 385 ? 23.047 -24.359 -16.438 1 92.38 385 THR A O 1
ATOM 2931 N N . PHE A 1 386 ? 23.875 -26.344 -17.016 1 92 386 PHE A N 1
ATOM 2932 C CA . PHE A 1 386 ? 23.438 -27.016 -15.781 1 92 386 PHE A CA 1
ATOM 2933 C C . PHE A 1 386 ? 24.219 -26.469 -14.586 1 92 386 PHE A C 1
ATOM 2935 O O . PHE A 1 386 ? 23.656 -26.359 -13.484 1 92 386 PHE A O 1
ATOM 2942 N N . SER A 1 387 ? 25.422 -26.172 -14.836 1 90.94 387 SER A N 1
ATOM 2943 C CA . SER A 1 387 ? 26.234 -25.625 -13.758 1 90.94 387 SER A CA 1
ATOM 2944 C C . SER A 1 387 ? 25.672 -24.312 -13.25 1 90.94 387 SER A C 1
ATOM 2946 O O . SER A 1 387 ? 25.516 -24.109 -12.047 1 90.94 387 SER A O 1
ATOM 2948 N N . ILE A 1 388 ? 25.266 -23.516 -14.094 1 88.12 388 ILE A N 1
ATOM 2949 C CA . ILE A 1 388 ? 24.844 -22.172 -13.727 1 88.12 388 ILE A CA 1
ATOM 2950 C C . ILE A 1 388 ? 23.375 -22.188 -13.32 1 88.12 388 ILE A C 1
ATOM 2952 O O . ILE A 1 388 ? 23 -21.625 -12.281 1 88.12 388 ILE A O 1
ATOM 2956 N N . ASN A 1 389 ? 22.547 -22.828 -14.117 1 92.56 389 ASN A N 1
ATOM 2957 C CA . ASN A 1 389 ? 21.109 -22.734 -13.938 1 92.56 389 ASN A CA 1
ATOM 2958 C C . ASN A 1 389 ? 20.625 -23.594 -12.773 1 92.56 389 ASN A C 1
ATOM 2960 O O . ASN A 1 389 ? 19.625 -23.266 -12.133 1 92.56 389 ASN A O 1
ATOM 2964 N N . LEU A 1 390 ? 21.344 -24.703 -12.523 1 93.19 390 LEU A N 1
ATOM 2965 C CA . LEU A 1 390 ? 20.781 -25.609 -11.539 1 93.19 390 LEU A CA 1
ATOM 2966 C C . LEU A 1 390 ? 21.734 -25.812 -10.359 1 93.19 390 LEU A C 1
ATOM 2968 O O . LEU A 1 390 ? 21.344 -25.641 -9.203 1 93.19 390 LEU A O 1
ATOM 2972 N N . ARG A 1 391 ? 23 -26.125 -10.672 1 90.62 391 ARG A N 1
ATOM 2973 C CA . ARG A 1 391 ? 23.953 -26.375 -9.594 1 90.62 391 ARG A CA 1
ATOM 2974 C C . ARG A 1 391 ? 24.141 -25.125 -8.734 1 90.62 391 ARG A C 1
ATOM 2976 O O . ARG A 1 391 ? 24.094 -25.203 -7.508 1 90.62 391 ARG A O 1
ATOM 2983 N N . VAL A 1 392 ? 24.328 -24.078 -9.383 1 90.81 392 VAL A N 1
ATOM 2984 C CA . VAL A 1 392 ? 24.5 -22.812 -8.703 1 90.81 392 VAL A CA 1
ATOM 2985 C C . VAL A 1 392 ? 23.25 -22.484 -7.902 1 90.81 392 VAL A C 1
ATOM 2987 O O . VAL A 1 392 ? 23.328 -22 -6.766 1 90.81 392 VAL A O 1
ATOM 2990 N N . LEU A 1 393 ? 22.141 -22.703 -8.484 1 94.62 393 LEU A N 1
ATOM 2991 C CA . LEU A 1 393 ? 20.875 -22.453 -7.801 1 94.62 393 LEU A CA 1
ATOM 2992 C C . LEU A 1 393 ? 20.781 -23.297 -6.523 1 94.62 393 LEU A C 1
ATOM 2994 O O . LEU A 1 393 ? 20.391 -22.781 -5.473 1 94.62 393 LEU A O 1
ATOM 2998 N N . PHE A 1 394 ? 21.203 -24.516 -6.613 1 94.06 394 PHE A N 1
ATOM 2999 C CA . PHE A 1 394 ? 21.203 -25.391 -5.453 1 94.06 394 PHE A CA 1
ATOM 3000 C C . PHE A 1 394 ? 22.109 -24.844 -4.359 1 94.06 394 PHE A C 1
ATOM 3002 O O . PHE A 1 394 ? 21.719 -24.766 -3.195 1 94.06 394 PHE A O 1
ATOM 3009 N N . LEU A 1 395 ? 23.203 -24.391 -4.715 1 92.94 395 LEU A N 1
ATOM 3010 C CA . LEU A 1 395 ? 24.172 -23.859 -3.76 1 92.94 395 LEU A CA 1
ATOM 3011 C C . LEU A 1 395 ? 23.656 -22.609 -3.074 1 92.94 395 LEU A C 1
ATOM 3013 O O . LEU A 1 395 ? 23.766 -22.469 -1.855 1 92.94 395 LEU A O 1
ATOM 3017 N N . CYS A 1 396 ? 23.094 -21.766 -3.842 1 96.12 396 CYS A N 1
ATOM 3018 C CA . CYS A 1 396 ? 22.531 -20.531 -3.291 1 96.12 396 CYS A CA 1
ATOM 3019 C C . CYS A 1 396 ? 21.391 -20.828 -2.334 1 96.12 396 CYS A C 1
ATOM 3021 O O . CYS A 1 396 ? 21.312 -20.266 -1.24 1 96.12 396 CYS A O 1
ATOM 3023 N N . CYS A 1 397 ? 20.5 -21.734 -2.732 1 97.12 397 CYS A N 1
ATOM 3024 C CA . CYS A 1 397 ? 19.375 -22.125 -1.888 1 97.12 397 CYS A CA 1
ATOM 3025 C C . CYS A 1 397 ? 19.859 -22.719 -0.572 1 97.12 397 CYS A C 1
ATOM 3027 O O . CYS A 1 397 ? 19.359 -22.359 0.498 1 97.12 397 CYS A O 1
ATOM 3029 N N . GLN A 1 398 ? 20.766 -23.609 -0.717 1 95.44 398 GLN A N 1
ATOM 3030 C CA . GLN A 1 398 ? 21.281 -24.297 0.472 1 95.44 398 GLN A CA 1
ATOM 3031 C C . GLN A 1 398 ? 21.938 -23.297 1.433 1 95.44 398 GLN A C 1
ATOM 3033 O O . GLN A 1 398 ? 21.672 -23.328 2.637 1 95.44 398 GLN A O 1
ATOM 3038 N N . ALA A 1 399 ? 22.797 -22.438 0.904 1 95.75 399 ALA A N 1
ATOM 3039 C CA . ALA A 1 399 ? 23.5 -21.469 1.736 1 95.75 399 ALA A CA 1
ATOM 3040 C C . ALA A 1 399 ? 22.531 -20.516 2.426 1 95.75 399 ALA A C 1
ATOM 3042 O O . ALA A 1 399 ? 22.609 -20.328 3.643 1 95.75 399 ALA A O 1
ATOM 3043 N N . ALA A 1 400 ? 21.641 -19.922 1.709 1 97.75 400 ALA A N 1
ATOM 3044 C CA . ALA A 1 400 ? 20.625 -19.047 2.295 1 97.75 400 ALA A CA 1
ATOM 3045 C C . ALA A 1 400 ? 19.719 -19.812 3.242 1 97.75 400 ALA A C 1
ATOM 3047 O O . ALA A 1 400 ? 19.359 -19.328 4.316 1 97.75 400 ALA A O 1
ATOM 3048 N N . GLY A 1 401 ? 19.359 -21.031 2.834 1 97.69 401 GLY A N 1
ATOM 3049 C CA . GLY A 1 401 ? 18.469 -21.875 3.627 1 97.69 401 GLY A CA 1
ATOM 3050 C C . GLY A 1 401 ? 19.016 -22.156 5.02 1 97.69 401 GLY A C 1
ATOM 3051 O O . GLY A 1 401 ? 18.25 -22.172 5.992 1 97.69 401 GLY A O 1
ATOM 3052 N N . ARG A 1 402 ? 20.297 -22.359 5.09 1 96.44 402 ARG A N 1
ATOM 3053 C CA . ARG A 1 402 ? 20.891 -22.641 6.387 1 96.44 402 ARG A CA 1
ATOM 3054 C C . ARG A 1 402 ? 20.688 -21.484 7.355 1 96.44 402 ARG A C 1
ATOM 3056 O O . ARG A 1 402 ? 20.344 -21.688 8.516 1 96.44 402 ARG A O 1
ATOM 3063 N N . ILE A 1 403 ? 20.844 -20.312 6.879 1 97.19 403 ILE A N 1
ATOM 3064 C CA . ILE A 1 403 ? 20.641 -19.125 7.699 1 97.19 403 ILE A CA 1
ATOM 3065 C C . ILE A 1 403 ? 19.156 -19 8.062 1 97.19 403 ILE A C 1
ATOM 3067 O O . ILE A 1 403 ? 18.812 -18.766 9.227 1 97.19 403 ILE A O 1
ATOM 3071 N N . MET A 1 404 ? 18.328 -19.219 7.145 1 98.19 404 MET A N 1
ATOM 3072 C CA . MET A 1 404 ? 16.891 -19.047 7.297 1 98.19 404 MET A CA 1
ATOM 3073 C C . MET A 1 404 ? 16.312 -20.109 8.227 1 98.19 404 MET A C 1
ATOM 3075 O O . MET A 1 404 ? 15.453 -19.812 9.062 1 98.19 404 MET A O 1
ATOM 3079 N N . LEU A 1 405 ? 16.75 -21.328 8.062 1 96.94 405 LEU A N 1
ATOM 3080 C CA . LEU A 1 405 ? 16.297 -22.406 8.93 1 96.94 405 LEU A CA 1
ATOM 3081 C C . LEU A 1 405 ? 16.688 -22.141 10.375 1 96.94 405 LEU A C 1
ATOM 3083 O O . LEU A 1 405 ? 15.914 -22.406 11.297 1 96.94 405 LEU A O 1
ATOM 3087 N N . ASN A 1 406 ? 17.828 -21.547 10.586 1 96.44 406 ASN A N 1
ATOM 3088 C CA . ASN A 1 406 ? 18.281 -21.219 11.93 1 96.44 406 ASN A CA 1
ATOM 3089 C C . ASN A 1 406 ? 17.422 -20.125 12.562 1 96.44 406 ASN A C 1
ATOM 3091 O O . ASN A 1 406 ? 17.141 -20.156 13.758 1 96.44 406 ASN A O 1
ATOM 3095 N N . GLN A 1 407 ? 17 -19.172 11.766 1 96.31 407 GLN A N 1
ATOM 3096 C CA . GLN A 1 407 ? 16.219 -18.078 12.32 1 96.31 407 GLN A CA 1
ATOM 3097 C C . GLN A 1 407 ? 14.727 -18.391 12.289 1 96.31 407 GLN A C 1
ATOM 3099 O O . GLN A 1 407 ? 13.914 -17.641 12.836 1 96.31 407 GLN A O 1
ATOM 3104 N N . GLY A 1 408 ? 14.312 -19.484 11.562 1 96.88 408 GLY A N 1
ATOM 3105 C CA . GLY A 1 408 ? 12.938 -19.953 11.555 1 96.88 408 GLY A CA 1
ATOM 3106 C C . GLY A 1 408 ? 12.055 -19.219 10.57 1 96.88 408 GLY A C 1
ATOM 3107 O O . GLY A 1 408 ? 10.828 -19.25 10.688 1 96.88 408 GLY A O 1
ATOM 3108 N N . TYR A 1 409 ? 12.688 -18.547 9.664 1 97.75 409 TYR A N 1
ATOM 3109 C CA . TYR A 1 409 ? 11.938 -17.812 8.656 1 97.75 409 TYR A CA 1
ATOM 3110 C C . TYR A 1 409 ? 12.789 -17.531 7.426 1 97.75 409 TYR A C 1
ATOM 3112 O O . TYR A 1 409 ? 13.977 -17.203 7.543 1 97.75 409 TYR A O 1
ATOM 3120 N N . GLY A 1 410 ? 12.164 -17.656 6.289 1 98.31 410 GLY A N 1
ATOM 3121 C CA . GLY A 1 410 ? 12.859 -17.312 5.059 1 98.31 410 GLY A CA 1
ATOM 3122 C C . GLY A 1 410 ? 12.016 -17.516 3.816 1 98.31 410 GLY A C 1
ATOM 3123 O O . GLY A 1 410 ? 11.102 -18.344 3.805 1 98.31 410 GLY A O 1
ATOM 3124 N N . LYS A 1 411 ? 12.25 -16.734 2.789 1 98.75 411 LYS A N 1
ATOM 3125 C CA . LYS A 1 411 ? 11.617 -16.812 1.476 1 98.75 411 LYS A CA 1
ATOM 3126 C C . LYS A 1 411 ? 12.656 -16.969 0.37 1 98.75 411 LYS A C 1
ATOM 3128 O O . LYS A 1 411 ? 13.539 -16.109 0.213 1 98.75 411 LYS A O 1
ATOM 3133 N N . ILE A 1 412 ? 12.617 -18.047 -0.303 1 98.75 412 ILE A N 1
ATOM 3134 C CA . ILE A 1 412 ? 13.484 -18.25 -1.458 1 98.75 412 ILE A CA 1
ATOM 3135 C C . ILE A 1 412 ? 12.656 -18.234 -2.738 1 98.75 412 ILE A C 1
ATOM 3137 O O . ILE A 1 412 ? 11.648 -18.938 -2.844 1 98.75 412 ILE A O 1
ATOM 3141 N N . ILE A 1 413 ? 13 -17.391 -3.652 1 98.88 413 ILE A N 1
ATOM 3142 C CA . ILE A 1 413 ? 12.336 -17.234 -4.941 1 98.88 413 ILE A CA 1
ATOM 3143 C C . ILE A 1 413 ? 13.32 -17.547 -6.066 1 98.88 413 ILE A C 1
ATOM 3145 O O . ILE A 1 413 ? 14.25 -16.781 -6.312 1 98.88 413 ILE A O 1
ATOM 3149 N N . ASN A 1 414 ? 13.125 -18.609 -6.742 1 98.38 414 ASN A N 1
ATOM 3150 C CA . ASN A 1 414 ? 13.969 -19.016 -7.863 1 98.38 414 ASN A CA 1
ATOM 3151 C C . ASN A 1 414 ? 13.359 -18.594 -9.203 1 98.38 414 ASN A C 1
ATOM 3153 O O . ASN A 1 414 ? 12.141 -18.547 -9.336 1 98.38 414 ASN A O 1
ATOM 3157 N N . THR A 1 415 ? 14.203 -18.234 -10.141 1 97.19 415 THR A N 1
ATOM 3158 C CA . THR A 1 415 ? 13.719 -17.938 -11.477 1 97.19 415 THR A CA 1
ATOM 3159 C C . THR A 1 415 ? 13.812 -19.156 -12.383 1 97.19 415 THR A C 1
ATOM 3161 O O . THR A 1 415 ? 14.914 -19.594 -12.734 1 97.19 415 THR A O 1
ATOM 3164 N N . ALA A 1 416 ? 12.688 -19.688 -12.633 1 97.31 416 ALA A N 1
ATOM 3165 C CA . ALA A 1 416 ? 12.586 -20.781 -13.609 1 97.31 416 ALA A CA 1
ATOM 3166 C C . ALA A 1 416 ? 12.289 -20.234 -15 1 97.31 416 ALA A C 1
ATOM 3168 O O . ALA A 1 416 ? 12.984 -19.328 -15.477 1 97.31 416 ALA A O 1
ATOM 3169 N N . SER A 1 417 ? 11.492 -20.922 -15.773 1 94.5 417 SER A N 1
ATOM 3170 C CA . SER A 1 417 ? 11.133 -20.5 -17.125 1 94.5 417 SER A CA 1
ATOM 3171 C C . SER A 1 417 ? 9.922 -21.266 -17.641 1 94.5 417 SER A C 1
ATOM 3173 O O . SER A 1 417 ? 9.656 -22.391 -17.188 1 94.5 417 SER A O 1
ATOM 3175 N N . MET A 1 418 ? 9.211 -20.594 -18.562 1 93.31 418 MET A N 1
ATOM 3176 C CA . MET A 1 418 ? 8.148 -21.312 -19.25 1 93.31 418 MET A CA 1
ATOM 3177 C C . MET A 1 418 ? 8.703 -22.547 -19.953 1 93.31 418 MET A C 1
ATOM 3179 O O . MET A 1 418 ? 7.961 -23.516 -20.203 1 93.31 418 MET A O 1
ATOM 3183 N N . ALA A 1 419 ? 9.969 -22.562 -20.156 1 89.81 419 ALA A N 1
ATOM 3184 C CA . ALA A 1 419 ? 10.625 -23.703 -20.797 1 89.81 419 ALA A CA 1
ATOM 3185 C C . ALA A 1 419 ? 10.531 -24.953 -19.922 1 89.81 419 ALA A C 1
ATOM 3187 O O . ALA A 1 419 ? 10.773 -26.062 -20.406 1 89.81 419 ALA A O 1
ATOM 3188 N N . SER A 1 420 ? 10.234 -24.766 -18.672 1 91.12 420 SER A N 1
ATOM 3189 C CA . SER A 1 420 ? 10.008 -25.922 -17.797 1 91.12 420 SER A CA 1
ATOM 3190 C C . SER A 1 420 ? 8.664 -26.578 -18.078 1 91.12 420 SER A C 1
ATOM 3192 O O . SER A 1 420 ? 8.414 -27.703 -17.641 1 91.12 420 SER A O 1
ATOM 3194 N N . LEU A 1 421 ? 7.785 -25.938 -18.812 1 90.12 421 LEU A N 1
ATOM 3195 C CA . LEU A 1 421 ? 6.414 -26.391 -19.016 1 90.12 421 LEU A CA 1
ATOM 3196 C C . LEU A 1 421 ? 6.203 -26.828 -20.453 1 90.12 421 LEU A C 1
ATOM 3198 O O . LEU A 1 421 ? 5.441 -27.766 -20.719 1 90.12 421 LEU A O 1
ATOM 3202 N N . ILE A 1 422 ? 6.898 -26.094 -21.375 1 88.69 422 ILE A N 1
ATOM 3203 C CA . ILE A 1 422 ? 6.723 -26.359 -22.797 1 88.69 422 ILE A CA 1
ATOM 3204 C C . ILE A 1 422 ? 8.078 -26.312 -23.5 1 88.69 422 ILE A C 1
ATOM 3206 O O . ILE A 1 422 ? 9.039 -25.75 -22.969 1 88.69 422 ILE A O 1
ATOM 3210 N N . VAL A 1 423 ? 8.188 -26.984 -24.578 1 80.69 423 VAL A N 1
ATOM 3211 C CA . VAL A 1 423 ? 9.375 -26.859 -25.422 1 80.69 423 VAL A CA 1
ATOM 3212 C C . VAL A 1 423 ? 9.25 -25.641 -26.328 1 80.69 423 VAL A C 1
ATOM 3214 O O . VAL A 1 423 ? 8.523 -25.672 -27.328 1 80.69 423 VAL A O 1
ATOM 3217 N N . PRO A 1 424 ? 9.898 -24.547 -25.844 1 82.12 424 PRO A N 1
ATOM 3218 C CA . PRO A 1 424 ? 9.828 -23.359 -26.703 1 82.12 424 PRO A CA 1
ATOM 3219 C C . PRO A 1 424 ? 10.297 -23.641 -28.141 1 82.12 424 PRO A C 1
ATOM 3221 O O . PRO A 1 424 ? 11.227 -24.422 -28.344 1 82.12 424 PRO A O 1
ATOM 3224 N N . HIS A 1 425 ? 9.625 -23.188 -29.125 1 81.5 425 HIS A N 1
ATOM 3225 C CA . HIS A 1 425 ? 9.945 -23.312 -30.547 1 81.5 425 HIS A CA 1
ATOM 3226 C C . HIS A 1 425 ? 9.781 -21.984 -31.266 1 81.5 425 HIS A C 1
ATOM 3228 O O . HIS A 1 425 ? 8.977 -21.141 -30.859 1 81.5 425 HIS A O 1
ATOM 3234 N N . PRO A 1 426 ? 10.609 -21.578 -32.219 1 80.62 426 PRO A N 1
ATOM 3235 C CA . PRO A 1 426 ? 11.391 -22.547 -32.969 1 80.62 426 PRO A CA 1
ATOM 3236 C C . PRO A 1 426 ? 12.805 -22.734 -32.438 1 80.62 426 PRO A C 1
ATOM 3238 O O . PRO A 1 426 ? 13.539 -23.609 -32.906 1 80.62 426 PRO A O 1
ATOM 3241 N N . GLN A 1 427 ? 13.117 -21.875 -31.438 1 80.75 427 GLN A N 1
ATOM 3242 C CA . GLN A 1 427 ? 14.477 -21.984 -30.922 1 80.75 427 GLN A CA 1
ATOM 3243 C C . GLN A 1 427 ? 14.68 -23.328 -30.219 1 80.75 427 GLN A C 1
ATOM 3245 O O . GLN A 1 427 ? 13.789 -23.812 -29.516 1 80.75 427 GLN A O 1
ATOM 3250 N N . LYS A 1 428 ? 15.828 -23.922 -30.578 1 86 428 LYS A N 1
ATOM 3251 C CA . LYS A 1 428 ? 16.188 -25.203 -29.969 1 86 428 LYS A CA 1
ATOM 3252 C C . LYS A 1 428 ? 17.172 -25 -28.812 1 86 428 LYS A C 1
ATOM 3254 O O . LYS A 1 428 ? 18.203 -24.359 -28.969 1 86 428 LYS A O 1
ATOM 3259 N N . GLN A 1 429 ? 16.75 -25.516 -27.672 1 90.75 429 GLN A N 1
ATOM 3260 C CA . GLN A 1 429 ? 17.531 -25.266 -26.453 1 90.75 429 GLN A CA 1
ATOM 3261 C C . GLN A 1 429 ? 17.328 -26.391 -25.438 1 90.75 429 GLN A C 1
ATOM 3263 O O . GLN A 1 429 ? 16.875 -26.141 -24.312 1 90.75 429 GLN A O 1
ATOM 3268 N N . LEU A 1 430 ? 17.797 -27.547 -25.75 1 86.31 430 LEU A N 1
ATOM 3269 C CA . LEU A 1 430 ? 17.547 -28.75 -24.969 1 86.31 430 LEU A CA 1
ATOM 3270 C C . LEU A 1 430 ? 18.109 -28.609 -23.562 1 86.31 430 LEU A C 1
ATOM 3272 O O . LEU A 1 430 ? 17.406 -28.891 -22.578 1 86.31 430 LEU A O 1
ATOM 3276 N N . ALA A 1 431 ? 19.344 -28.125 -23.375 1 89.25 431 ALA A N 1
ATOM 3277 C CA . ALA A 1 431 ? 19.984 -28.016 -22.062 1 89.25 431 ALA A CA 1
ATOM 3278 C C . ALA A 1 431 ? 19.234 -27.016 -21.172 1 89.25 431 ALA A C 1
ATOM 3280 O O . ALA A 1 431 ? 19.031 -27.266 -19.984 1 89.25 431 ALA A O 1
ATOM 3281 N N . TYR A 1 432 ? 18.875 -26.031 -21.75 1 93.06 432 TYR A N 1
ATOM 3282 C CA . TYR A 1 432 ? 18.141 -25 -21.016 1 93.06 432 TYR A CA 1
ATOM 3283 C C . TYR A 1 432 ? 16.812 -25.531 -20.516 1 93.06 432 TYR A C 1
ATOM 3285 O O . TYR A 1 432 ? 16.484 -25.406 -19.328 1 93.06 432 TYR A O 1
ATOM 3293 N N . ASN A 1 433 ? 16.031 -26.156 -21.391 1 92.38 433 ASN A N 1
ATOM 3294 C CA . ASN A 1 433 ? 14.734 -26.688 -21.016 1 92.38 433 ASN A CA 1
ATOM 3295 C C . ASN A 1 433 ? 14.844 -27.656 -19.859 1 92.38 433 ASN A C 1
ATOM 3297 O O . ASN A 1 433 ? 14.102 -27.547 -18.875 1 92.38 433 ASN A O 1
ATOM 3301 N N . ALA A 1 434 ? 15.828 -28.484 -20.016 1 88.31 434 ALA A N 1
ATOM 3302 C CA . ALA A 1 434 ? 16.016 -29.5 -18.984 1 88.31 434 ALA A CA 1
ATOM 3303 C C . ALA A 1 434 ? 16.469 -28.859 -17.672 1 88.31 434 ALA A C 1
ATOM 3305 O O . ALA A 1 434 ? 15.992 -29.234 -16.594 1 88.31 434 ALA A O 1
ATOM 3306 N N . SER A 1 435 ? 17.312 -27.969 -17.719 1 93.19 435 SER A N 1
ATOM 3307 C CA . SER A 1 435 ? 17.812 -27.312 -16.516 1 93.19 435 SER A CA 1
ATOM 3308 C C . SER A 1 435 ? 16.688 -26.578 -15.789 1 93.19 435 SER A C 1
ATOM 3310 O O . SER A 1 435 ? 16.594 -26.641 -14.555 1 93.19 435 SER A O 1
ATOM 3312 N N . LYS A 1 436 ? 15.852 -25.953 -16.516 1 94.75 436 LYS A N 1
ATOM 3313 C CA . LYS A 1 436 ? 14.789 -25.172 -15.891 1 94.75 436 LYS A CA 1
ATOM 3314 C C . LYS A 1 436 ? 13.695 -26.062 -15.336 1 94.75 436 LYS A C 1
ATOM 3316 O O . LYS A 1 436 ? 13.07 -25.75 -14.32 1 94.75 436 LYS A O 1
ATOM 3321 N N . ALA A 1 437 ? 13.469 -27.188 -15.969 1 93.44 437 ALA A N 1
ATOM 3322 C CA . ALA A 1 437 ? 12.625 -28.188 -15.336 1 93.44 437 ALA A CA 1
ATOM 3323 C C . ALA A 1 437 ? 13.219 -28.641 -14 1 93.44 437 ALA A C 1
ATOM 3325 O O . ALA A 1 437 ? 12.492 -28.859 -13.031 1 93.44 437 ALA A O 1
ATOM 3326 N N . GLY A 1 438 ? 14.5 -28.766 -13.977 1 93.44 438 GLY A N 1
ATOM 3327 C CA . GLY A 1 438 ? 15.195 -29.094 -12.742 1 93.44 438 GLY A CA 1
ATOM 3328 C C . GLY A 1 438 ? 15.016 -28.031 -11.664 1 93.44 438 GLY A C 1
ATOM 3329 O O . GLY A 1 438 ? 14.859 -28.359 -10.484 1 93.44 438 GLY A O 1
ATOM 3330 N N . VAL A 1 439 ? 15.016 -26.781 -12.07 1 95.81 439 VAL A N 1
ATOM 3331 C CA . VAL A 1 439 ? 14.805 -25.672 -11.148 1 95.81 439 VAL A CA 1
ATOM 3332 C C . VAL A 1 439 ? 13.445 -25.828 -10.461 1 95.81 439 VAL A C 1
ATOM 3334 O O . VAL A 1 439 ? 13.336 -25.656 -9.25 1 95.81 439 VAL A O 1
ATOM 3337 N N . VAL A 1 440 ? 12.398 -26.156 -11.219 1 96.94 440 VAL A N 1
ATOM 3338 C CA . VAL A 1 440 ? 11.055 -26.297 -10.68 1 96.94 440 VAL A CA 1
ATOM 3339 C C . VAL A 1 440 ? 11.023 -27.438 -9.664 1 96.94 440 VAL A C 1
ATOM 3341 O O . VAL A 1 440 ? 10.508 -27.281 -8.555 1 96.94 440 VAL A O 1
ATOM 3344 N N . LYS A 1 441 ? 11.617 -28.562 -10.047 1 93.69 441 LYS A N 1
ATOM 3345 C CA . LYS A 1 441 ? 11.586 -29.719 -9.141 1 93.69 441 LYS A CA 1
ATOM 3346 C C . LYS A 1 441 ? 12.406 -29.453 -7.883 1 93.69 441 LYS A C 1
ATOM 3348 O O . LYS A 1 441 ? 12.031 -29.859 -6.785 1 93.69 441 LYS A O 1
ATOM 3353 N N . LEU A 1 442 ? 13.539 -28.812 -8.039 1 93.31 442 LEU A N 1
ATOM 3354 C CA . LEU A 1 442 ? 14.344 -28.422 -6.887 1 93.31 442 LEU A CA 1
ATOM 3355 C C . LEU A 1 442 ? 13.547 -27.531 -5.945 1 93.31 442 LEU A C 1
ATOM 3357 O O . LEU A 1 442 ? 13.57 -27.719 -4.727 1 93.31 442 LEU A O 1
ATOM 3361 N N . THR A 1 443 ? 12.844 -26.594 -6.504 1 97.56 443 THR A N 1
ATOM 3362 C CA . THR A 1 443 ? 11.992 -25.672 -5.746 1 97.56 443 THR A CA 1
ATOM 3363 C C . THR A 1 443 ? 10.938 -26.453 -4.961 1 97.56 443 THR A C 1
ATOM 3365 O O . THR A 1 443 ? 10.742 -26.203 -3.77 1 97.56 443 THR A O 1
ATOM 3368 N N . GLN A 1 444 ? 10.281 -27.406 -5.609 1 95.62 444 GLN A N 1
ATOM 3369 C CA . GLN A 1 444 ? 9.258 -28.234 -4.969 1 95.62 444 GLN A CA 1
ATOM 3370 C C . GLN A 1 444 ? 9.852 -29.031 -3.811 1 95.62 444 GLN A C 1
ATOM 3372 O O . GLN A 1 444 ? 9.25 -29.125 -2.736 1 95.62 444 GLN A O 1
ATOM 3377 N N . THR A 1 445 ? 10.984 -29.578 -4.023 1 92.31 445 THR A N 1
ATOM 3378 C CA . THR A 1 445 ? 11.633 -30.438 -3.041 1 92.31 445 THR A CA 1
ATOM 3379 C C . THR A 1 445 ? 12.016 -29.656 -1.798 1 92.31 445 THR A C 1
ATOM 3381 O O . THR A 1 445 ? 11.594 -29.969 -0.688 1 92.31 445 THR A O 1
ATOM 3384 N N . LEU A 1 446 ? 12.758 -28.562 -1.985 1 94.94 446 LEU A N 1
ATOM 3385 C CA . LEU A 1 446 ? 13.188 -27.75 -0.851 1 94.94 446 LEU A CA 1
ATOM 3386 C C . LEU A 1 446 ? 11.992 -27.109 -0.156 1 94.94 446 LEU A C 1
ATOM 3388 O O . LEU A 1 446 ? 11.953 -27.016 1.074 1 94.94 446 LEU A O 1
ATOM 3392 N N . GLY A 1 447 ? 11.031 -26.656 -0.98 1 96.25 447 GLY A N 1
ATOM 3393 C CA . GLY A 1 447 ? 9.844 -26.031 -0.418 1 96.25 447 GLY A CA 1
ATOM 3394 C C . GLY A 1 447 ? 9.086 -26.938 0.529 1 96.25 447 GLY A C 1
ATOM 3395 O O . GLY A 1 447 ? 8.555 -26.484 1.545 1 96.25 447 GLY A O 1
ATOM 3396 N N . THR A 1 448 ? 9.016 -28.203 0.219 1 94.06 448 THR A N 1
ATOM 3397 C CA . THR A 1 448 ? 8.266 -29.141 1.045 1 94.06 448 THR A CA 1
ATOM 3398 C C . THR A 1 448 ? 9.094 -29.594 2.24 1 94.06 448 THR A C 1
ATOM 3400 O O . THR A 1 448 ? 8.562 -29.781 3.336 1 94.06 448 THR A O 1
ATOM 3403 N N . GLU A 1 449 ? 10.367 -29.672 2.098 1 93.44 449 GLU A N 1
ATOM 3404 C CA . GLU A 1 449 ? 11.25 -30.141 3.164 1 93.44 449 GLU A CA 1
ATOM 3405 C C . GLU A 1 449 ? 11.398 -29.094 4.262 1 93.44 449 GLU A C 1
ATOM 3407 O O . GLU A 1 449 ? 11.586 -29.438 5.43 1 93.44 449 GLU A O 1
ATOM 3412 N N . TRP A 1 450 ? 11.305 -27.812 3.883 1 95.81 450 TRP A N 1
ATOM 3413 C CA . TRP A 1 450 ? 11.758 -26.797 4.816 1 95.81 450 TRP A CA 1
ATOM 3414 C C . TRP A 1 450 ? 10.578 -26 5.379 1 95.81 450 TRP A C 1
ATOM 3416 O O . TRP A 1 450 ? 10.727 -25.25 6.336 1 95.81 450 TRP A O 1
ATOM 3426 N N . ILE A 1 451 ? 9.336 -26.172 4.852 1 95.69 451 ILE A N 1
ATOM 3427 C CA . ILE A 1 451 ? 8.219 -25.297 5.184 1 95.69 451 ILE A CA 1
ATOM 3428 C C . ILE A 1 451 ? 7.863 -25.453 6.66 1 95.69 451 ILE A C 1
ATOM 3430 O O . ILE A 1 451 ? 7.477 -24.484 7.316 1 95.69 451 ILE A O 1
ATOM 3434 N N . ASP A 1 452 ? 7.941 -26.594 7.277 1 93.62 452 ASP A N 1
ATOM 3435 C CA . ASP A 1 452 ? 7.59 -26.812 8.68 1 93.62 452 ASP A CA 1
ATOM 3436 C C . ASP A 1 452 ? 8.586 -26.109 9.602 1 93.62 452 ASP A C 1
ATOM 3438 O O . ASP A 1 452 ? 8.328 -25.953 10.797 1 93.62 452 ASP A O 1
ATOM 3442 N N . ARG A 1 453 ? 9.703 -25.719 9.039 1 95.56 453 ARG A N 1
ATOM 3443 C CA . ARG A 1 453 ? 10.711 -25.016 9.82 1 95.56 453 ARG A CA 1
ATOM 3444 C C . ARG A 1 453 ? 10.773 -23.547 9.438 1 95.56 453 ARG A C 1
ATOM 3446 O O . ARG A 1 453 ? 11.727 -22.844 9.773 1 95.56 453 ARG A O 1
ATOM 3453 N N . GLY A 1 454 ? 9.805 -23.094 8.656 1 96.94 454 GLY A N 1
ATOM 3454 C CA . GLY A 1 454 ? 9.586 -21.672 8.492 1 96.94 454 GLY A CA 1
ATOM 3455 C C . GLY A 1 454 ? 10.156 -21.125 7.199 1 96.94 454 GLY A C 1
ATOM 3456 O O . GLY A 1 454 ? 10.117 -19.922 6.957 1 96.94 454 GLY A O 1
ATOM 3457 N N . VAL A 1 455 ? 10.727 -21.984 6.344 1 97.69 455 VAL A N 1
ATOM 3458 C CA . VAL A 1 455 ? 11.32 -21.516 5.102 1 97.69 455 VAL A CA 1
ATOM 3459 C C . VAL A 1 455 ? 10.453 -21.938 3.916 1 97.69 455 VAL A C 1
ATOM 3461 O O . VAL A 1 455 ? 10.102 -23.109 3.785 1 97.69 455 VAL A O 1
ATOM 3464 N N . ARG A 1 456 ? 9.969 -20.984 3.137 1 98.38 456 ARG A N 1
ATOM 3465 C CA . ARG A 1 456 ? 9.211 -21.234 1.918 1 98.38 456 ARG A CA 1
ATOM 3466 C C . ARG A 1 456 ? 10.086 -21.078 0.682 1 98.38 456 ARG A C 1
ATOM 3468 O O . ARG A 1 456 ? 10.922 -20.172 0.615 1 98.38 456 ARG A O 1
ATOM 3475 N N . VAL A 1 457 ? 9.992 -21.969 -0.259 1 98.44 457 VAL A N 1
ATOM 3476 C CA . VAL A 1 457 ? 10.727 -21.938 -1.521 1 98.44 457 VAL A CA 1
ATOM 3477 C C . VAL A 1 457 ? 9.742 -22.016 -2.689 1 98.44 457 VAL A C 1
ATOM 3479 O O . VAL A 1 457 ? 8.977 -22.969 -2.803 1 98.44 457 VAL A O 1
ATOM 3482 N N . ASN A 1 458 ? 9.664 -20.984 -3.455 1 98.62 458 ASN A N 1
ATOM 3483 C CA . ASN A 1 458 ? 8.836 -20.922 -4.652 1 98.62 458 ASN A CA 1
ATOM 3484 C C . ASN A 1 458 ? 9.633 -20.422 -5.859 1 98.62 458 ASN A C 1
ATOM 3486 O O . ASN A 1 458 ? 10.773 -19.984 -5.719 1 98.62 458 ASN A O 1
ATOM 3490 N N . CYS A 1 459 ? 9.117 -20.562 -7.035 1 98.38 459 CYS A N 1
ATOM 3491 C CA . CYS A 1 459 ? 9.805 -20.047 -8.211 1 98.38 459 CYS A CA 1
ATOM 3492 C C . CYS A 1 459 ? 8.836 -19.328 -9.141 1 98.38 459 CYS A C 1
ATOM 3494 O O . CYS A 1 459 ? 7.617 -19.469 -9 1 98.38 459 CYS A O 1
ATOM 3496 N N . ILE A 1 460 ? 9.32 -18.438 -9.953 1 98.38 460 ILE A N 1
ATOM 3497 C CA . ILE A 1 460 ? 8.609 -17.734 -11.016 1 98.38 460 ILE A CA 1
ATOM 3498 C C . ILE A 1 460 ? 9.07 -18.266 -12.375 1 98.38 460 ILE A C 1
ATOM 3500 O O . ILE A 1 460 ? 10.273 -18.422 -12.609 1 98.38 460 ILE A O 1
ATOM 3504 N N . SER A 1 461 ? 8.133 -18.594 -13.203 1 97.62 461 SER A N 1
ATOM 3505 C CA . SER A 1 461 ? 8.43 -19 -14.57 1 97.62 461 SER A CA 1
ATOM 3506 C C . SER A 1 461 ? 7.938 -17.969 -15.578 1 97.62 461 SER A C 1
ATOM 3508 O O . SER A 1 461 ? 6.781 -18.016 -16 1 97.62 461 SER A O 1
ATOM 3510 N N . PRO A 1 462 ? 8.875 -17.062 -16 1 96.12 462 PRO A N 1
ATOM 3511 C CA . PRO A 1 462 ? 8.492 -16.078 -17.016 1 96.12 462 PRO A CA 1
ATOM 3512 C C . PRO A 1 462 ? 8.406 -16.656 -18.422 1 96.12 462 PRO A C 1
ATOM 3514 O O . PRO A 1 462 ? 9.023 -17.688 -18.703 1 96.12 462 PRO A O 1
ATOM 3517 N N . GLY A 1 463 ? 7.582 -16 -19.25 1 94.31 463 GLY A N 1
ATOM 3518 C CA . GLY A 1 463 ? 7.652 -16.234 -20.688 1 94.31 463 GLY A CA 1
ATOM 3519 C C . GLY A 1 463 ? 8.812 -15.508 -21.359 1 94.31 463 GLY A C 1
ATOM 3520 O O . GLY A 1 463 ? 9.883 -15.359 -20.766 1 94.31 463 GLY A O 1
ATOM 3521 N N . ILE A 1 464 ? 8.648 -15.219 -22.594 1 89.94 464 ILE A N 1
ATOM 3522 C CA . ILE A 1 464 ? 9.68 -14.477 -23.312 1 89.94 464 ILE A CA 1
ATOM 3523 C C . ILE A 1 464 ? 9.648 -13.008 -22.906 1 89.94 464 ILE A C 1
ATOM 3525 O O . ILE A 1 464 ? 8.68 -12.297 -23.188 1 89.94 464 ILE A O 1
ATOM 3529 N N . VAL A 1 465 ? 10.695 -12.586 -22.203 1 90.56 465 VAL A N 1
ATOM 3530 C CA . VAL A 1 465 ? 10.758 -11.234 -21.656 1 90.56 465 VAL A CA 1
ATOM 3531 C C . VAL A 1 465 ? 11.484 -10.312 -22.641 1 90.56 465 VAL A C 1
ATOM 3533 O O . VAL A 1 465 ? 12.531 -10.672 -23.172 1 90.56 465 VAL A O 1
ATOM 3536 N N . ASP A 1 466 ? 10.836 -9.172 -22.766 1 87.56 466 ASP A N 1
ATOM 3537 C CA . ASP A 1 466 ? 11.352 -8.18 -23.703 1 87.56 466 ASP A CA 1
ATOM 3538 C C . ASP A 1 466 ? 12.609 -7.504 -23.156 1 87.56 466 ASP A C 1
ATOM 3540 O O . ASP A 1 466 ? 12.523 -6.641 -22.281 1 87.56 466 ASP A O 1
ATOM 3544 N N . THR A 1 467 ? 13.727 -7.957 -23.594 1 74.5 467 THR A N 1
ATOM 3545 C CA . THR A 1 467 ? 15 -7.344 -23.234 1 74.5 467 THR A CA 1
ATOM 3546 C C . THR A 1 467 ? 15.688 -6.77 -24.469 1 74.5 467 THR A C 1
ATOM 3548 O O . THR A 1 467 ? 15.273 -7.035 -25.594 1 74.5 467 THR A O 1
ATOM 3551 N N . ALA A 1 468 ? 16.594 -5.891 -24.25 1 66.69 468 ALA A N 1
ATOM 3552 C CA . ALA A 1 468 ? 17.281 -5.207 -25.344 1 66.69 468 ALA A CA 1
ATOM 3553 C C . ALA A 1 468 ? 17.859 -6.207 -26.328 1 66.69 468 ALA A C 1
ATOM 3555 O O . ALA A 1 468 ? 17.906 -5.941 -27.531 1 66.69 468 ALA A O 1
ATOM 3556 N N . LEU A 1 469 ? 18.203 -7.316 -25.938 1 60.91 469 LEU A N 1
ATOM 3557 C CA . LEU A 1 469 ? 18.891 -8.32 -26.75 1 60.91 469 LEU A CA 1
ATOM 3558 C C . LEU A 1 469 ? 17.953 -8.883 -27.812 1 60.91 469 LEU A C 1
ATOM 3560 O O . LEU A 1 469 ? 18.391 -9.32 -28.875 1 60.91 469 LEU A O 1
ATOM 3564 N N . ILE A 1 470 ? 16.656 -8.805 -27.594 1 71.5 470 ILE A N 1
ATOM 3565 C CA . ILE A 1 470 ? 15.711 -9.461 -28.484 1 71.5 470 ILE A CA 1
ATOM 3566 C C . ILE A 1 470 ? 15.398 -8.547 -29.672 1 71.5 470 ILE A C 1
ATOM 3568 O O . ILE A 1 470 ? 14.859 -9 -30.688 1 71.5 470 ILE A O 1
ATOM 3572 N N . HIS A 1 471 ? 15.805 -7.305 -29.625 1 73.69 471 HIS A N 1
ATOM 3573 C CA . HIS A 1 471 ? 15.391 -6.352 -30.641 1 73.69 471 HIS A CA 1
ATOM 3574 C C . HIS A 1 471 ? 16.453 -6.219 -31.734 1 73.69 471 HIS A C 1
ATOM 3576 O O . HIS A 1 471 ? 16.375 -5.32 -32.562 1 73.69 471 HIS A O 1
ATOM 3582 N N . SER A 1 472 ? 17.312 -7.051 -31.844 1 70.25 472 SER A N 1
ATOM 3583 C CA . SER A 1 472 ? 18.25 -7.027 -32.969 1 70.25 472 SER A CA 1
ATOM 3584 C C . SER A 1 472 ? 17.562 -7.406 -34.25 1 70.25 472 SER A C 1
ATOM 3586 O O . SER A 1 472 ? 16.547 -8.102 -34.25 1 70.25 472 SER A O 1
ATOM 3588 N N . GLU A 1 473 ? 17.969 -6.844 -35.344 1 76.38 473 GLU A N 1
ATOM 3589 C CA . GLU A 1 473 ? 17.375 -7.09 -36.656 1 76.38 473 GLU A CA 1
ATOM 3590 C C . GLU A 1 473 ? 17.344 -8.586 -36.969 1 76.38 473 GLU A C 1
ATOM 3592 O O . GLU A 1 473 ? 16.391 -9.078 -37.562 1 76.38 473 GLU A O 1
ATOM 3597 N N . ASP A 1 474 ? 18.344 -9.266 -36.562 1 73.38 474 ASP A N 1
ATOM 3598 C CA . ASP A 1 474 ? 18.469 -10.695 -36.875 1 73.38 474 ASP A CA 1
ATOM 3599 C C . ASP A 1 474 ? 17.391 -11.5 -36.125 1 73.38 474 ASP A C 1
ATOM 3601 O O . ASP A 1 474 ? 17.016 -12.594 -36.594 1 73.38 474 ASP A O 1
ATOM 3605 N N . LEU A 1 475 ? 16.812 -10.898 -35.125 1 78.25 475 LEU A N 1
ATOM 3606 C CA . LEU A 1 475 ? 15.875 -11.648 -34.281 1 78.25 475 LEU A CA 1
ATOM 3607 C C . LEU A 1 475 ? 14.438 -11.234 -34.594 1 78.25 475 LEU A C 1
ATOM 3609 O O . LEU A 1 475 ? 13.5 -11.766 -34 1 78.25 475 LEU A O 1
ATOM 3613 N N . LYS A 1 476 ? 14.281 -10.375 -35.531 1 81.25 476 LYS A N 1
ATOM 3614 C CA . LYS A 1 476 ? 12.961 -9.828 -35.812 1 81.25 476 LYS A CA 1
ATOM 3615 C C . LYS A 1 476 ? 11.992 -10.93 -36.25 1 81.25 476 LYS A C 1
ATOM 3617 O O . LYS A 1 476 ? 10.859 -10.984 -35.781 1 81.25 476 LYS A O 1
ATOM 3622 N N . PRO A 1 477 ? 12.445 -11.875 -37.25 1 80.5 477 PRO A N 1
ATOM 3623 C CA . PRO A 1 477 ? 11.508 -12.938 -37.625 1 80.5 477 PRO A CA 1
ATOM 3624 C C . PRO A 1 477 ? 11.109 -13.812 -36.438 1 80.5 477 PRO A C 1
ATOM 3626 O O . PRO A 1 477 ? 9.945 -14.219 -36.344 1 80.5 477 PRO A O 1
ATOM 3629 N N . LEU A 1 478 ? 12 -14.07 -35.625 1 83.62 478 LEU A N 1
ATOM 3630 C CA . LEU A 1 478 ? 11.719 -14.852 -34.438 1 83.62 478 LEU A CA 1
ATOM 3631 C C . LEU A 1 478 ? 10.75 -14.109 -33.5 1 83.62 478 LEU A C 1
ATOM 3633 O O . LEU A 1 478 ? 9.836 -14.711 -32.938 1 83.62 478 LEU A O 1
ATOM 3637 N N . LEU A 1 479 ? 10.938 -12.883 -33.438 1 85.69 479 LEU A N 1
ATOM 3638 C CA . LEU A 1 479 ? 10.062 -12.047 -32.625 1 85.69 479 LEU A CA 1
ATOM 3639 C C . LEU A 1 479 ? 8.625 -12.094 -33.156 1 85.69 479 LEU A C 1
ATOM 3641 O O . LEU A 1 479 ? 7.688 -12.25 -32.375 1 85.69 479 LEU A O 1
ATOM 3645 N N . GLN A 1 480 ? 8.469 -11.961 -34.406 1 86.25 480 GLN A N 1
ATOM 3646 C CA . GLN A 1 480 ? 7.133 -12 -35 1 86.25 480 GLN A CA 1
ATOM 3647 C C . GLN A 1 480 ? 6.457 -13.344 -34.75 1 86.25 480 GLN A C 1
ATOM 3649 O O . GLN A 1 480 ? 5.254 -13.398 -34.469 1 86.25 480 GLN A O 1
ATOM 3654 N N . ARG A 1 481 ? 7.207 -14.383 -34.906 1 85.75 481 ARG A N 1
ATOM 3655 C CA . ARG A 1 481 ? 6.672 -15.719 -34.625 1 85.75 481 ARG A CA 1
ATOM 3656 C C . ARG A 1 481 ? 6.215 -15.836 -33.188 1 85.75 481 ARG A C 1
ATOM 3658 O O . ARG A 1 481 ? 5.145 -16.391 -32.906 1 85.75 481 ARG A O 1
ATOM 3665 N N . TRP A 1 482 ? 7.043 -15.375 -32.312 1 86.94 482 TRP A N 1
ATOM 3666 C CA . TRP A 1 482 ? 6.676 -15.414 -30.891 1 86.94 482 TRP A CA 1
ATOM 3667 C C . TRP A 1 482 ? 5.379 -14.656 -30.656 1 86.94 482 TRP A C 1
ATOM 3669 O O . TRP A 1 482 ? 4.484 -15.141 -29.953 1 86.94 482 TRP A O 1
ATOM 3679 N N . LEU A 1 483 ? 5.246 -13.5 -31.25 1 88.62 483 LEU A N 1
ATOM 3680 C CA . LEU A 1 483 ? 4.074 -12.656 -31.047 1 88.62 483 LEU A CA 1
ATOM 3681 C 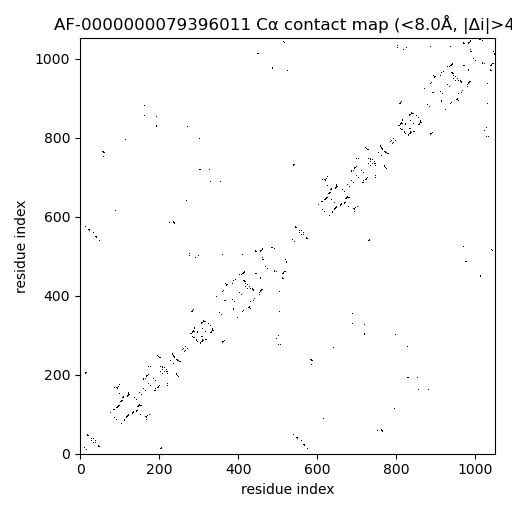C . LEU A 1 483 ? 2.811 -13.352 -31.547 1 88.62 483 LEU A C 1
ATOM 3683 O O . LEU A 1 483 ? 1.74 -13.203 -30.953 1 88.62 483 LEU A O 1
ATOM 3687 N N . THR A 1 484 ? 2.967 -14.133 -32.531 1 86 484 THR A N 1
ATOM 3688 C CA . THR A 1 484 ? 1.835 -14.852 -33.094 1 86 484 THR A CA 1
ATOM 3689 C C . THR A 1 484 ? 1.482 -16.062 -32.219 1 86 484 THR A C 1
ATOM 3691 O O . THR A 1 484 ? 0.309 -16.422 -32.094 1 86 484 THR A O 1
ATOM 3694 N N . ASP A 1 485 ? 2.453 -16.625 -31.609 1 87.75 485 ASP A N 1
ATOM 3695 C CA . ASP A 1 485 ? 2.27 -17.875 -30.875 1 87.75 485 ASP A CA 1
ATOM 3696 C C . ASP A 1 485 ? 1.795 -17.609 -29.453 1 87.75 485 ASP A C 1
ATOM 3698 O O . ASP A 1 485 ? 1.262 -18.5 -28.797 1 87.75 485 ASP A O 1
ATOM 3702 N N . ILE A 1 486 ? 2.037 -16.469 -28.984 1 91.81 486 ILE A N 1
ATOM 3703 C CA . ILE A 1 486 ? 1.649 -16.141 -27.625 1 91.81 486 ILE A CA 1
ATOM 3704 C C . ILE A 1 486 ? 0.208 -15.633 -27.609 1 91.81 486 ILE A C 1
ATOM 3706 O O . ILE A 1 486 ? -0.109 -14.617 -28.234 1 91.81 486 ILE A O 1
ATOM 3710 N N . PRO A 1 487 ? -0.693 -16.281 -26.844 1 91.94 487 PRO A N 1
ATOM 3711 C CA . PRO A 1 487 ? -2.088 -15.844 -26.781 1 91.94 487 PRO A CA 1
ATOM 3712 C C . PRO A 1 487 ? -2.225 -14.375 -26.375 1 91.94 487 PRO A C 1
ATOM 3714 O O . PRO A 1 487 ? -3.08 -13.664 -26.906 1 91.94 487 PRO A O 1
ATOM 3717 N N . ALA A 1 488 ? -1.429 -13.859 -25.484 1 93 488 ALA A N 1
ATOM 3718 C CA . ALA A 1 488 ? -1.495 -12.461 -25.062 1 93 488 ALA A CA 1
ATOM 3719 C C . ALA A 1 488 ? -1.141 -11.523 -26.203 1 93 488 ALA A C 1
ATOM 3721 O O . ALA A 1 488 ? -1.445 -10.328 -26.156 1 93 488 ALA A O 1
ATOM 3722 N N . GLY A 1 489 ? -0.4 -11.977 -27.203 1 91.5 489 GLY A N 1
ATOM 3723 C CA . GLY A 1 489 ? -0.068 -11.203 -28.391 1 91.5 489 GLY A CA 1
ATOM 3724 C C . GLY A 1 489 ? 1.075 -10.234 -28.156 1 91.5 489 GLY A C 1
ATOM 3725 O O . GLY A 1 489 ? 1.303 -9.336 -28.984 1 91.5 489 GLY A O 1
ATOM 3726 N N . LYS A 1 490 ? 1.743 -10.344 -27.031 1 92.88 490 LYS A N 1
ATOM 3727 C CA . LYS A 1 490 ? 2.887 -9.492 -26.719 1 92.88 490 LYS A CA 1
ATOM 3728 C C . LYS A 1 490 ? 3.893 -10.219 -25.828 1 92.88 490 LYS A C 1
ATOM 3730 O O . LYS A 1 490 ? 3.562 -11.234 -25.219 1 92.88 490 LYS A O 1
ATOM 3735 N N . LEU A 1 491 ? 5.148 -9.672 -25.844 1 92.5 491 LEU A N 1
ATOM 3736 C CA . LEU A 1 491 ? 6.176 -10.211 -24.953 1 92.5 491 LEU A CA 1
ATOM 3737 C C . LEU A 1 491 ? 5.973 -9.711 -23.531 1 92.5 491 LEU A C 1
ATOM 3739 O O . LEU A 1 491 ? 5.32 -8.688 -23.312 1 92.5 491 LEU A O 1
ATOM 3743 N N . ALA A 1 492 ? 6.465 -10.523 -22.594 1 94.62 492 ALA A N 1
ATOM 3744 C CA . ALA A 1 492 ? 6.465 -10.078 -21.203 1 94.62 492 ALA A CA 1
ATOM 3745 C C . ALA A 1 492 ? 7.41 -8.891 -21.016 1 94.62 492 ALA A C 1
ATOM 3747 O O . ALA A 1 492 ? 8.445 -8.805 -21.672 1 94.62 492 ALA A O 1
ATOM 3748 N N . GLN A 1 493 ? 7.016 -7.91 -20.188 1 94.38 493 GLN A N 1
ATOM 3749 C CA . GLN A 1 493 ? 7.922 -6.887 -19.672 1 94.38 493 GLN A CA 1
ATOM 3750 C C . GLN A 1 493 ? 8.453 -7.27 -18.297 1 94.38 493 GLN A C 1
ATOM 3752 O O . GLN A 1 493 ? 7.816 -8.031 -17.578 1 94.38 493 GLN A O 1
ATOM 3757 N N . VAL A 1 494 ? 9.648 -6.738 -17.953 1 94.62 494 VAL A N 1
ATOM 3758 C CA . VAL A 1 494 ? 10.227 -7.047 -16.641 1 94.62 494 VAL A CA 1
ATOM 3759 C C . VAL A 1 494 ? 9.281 -6.586 -15.539 1 94.62 494 VAL A C 1
ATOM 3761 O O . VAL A 1 494 ? 9.219 -7.195 -14.477 1 94.62 494 VAL A O 1
ATOM 3764 N N . THR A 1 495 ? 8.438 -5.543 -15.797 1 95.62 495 THR A N 1
ATOM 3765 C CA . THR A 1 495 ? 7.52 -4.996 -14.805 1 95.62 495 THR A CA 1
ATOM 3766 C C . THR A 1 495 ? 6.34 -5.938 -14.578 1 95.62 495 THR A C 1
ATOM 3768 O O . THR A 1 495 ? 5.641 -5.84 -13.57 1 95.62 495 THR A O 1
ATOM 3771 N N . ASP A 1 496 ? 6.102 -6.91 -15.531 1 96.38 496 ASP A N 1
ATOM 3772 C CA . ASP A 1 496 ? 5.043 -7.902 -15.359 1 96.38 496 ASP A CA 1
ATOM 3773 C C . ASP A 1 496 ? 5.379 -8.875 -14.234 1 96.38 496 ASP A C 1
ATOM 3775 O O . ASP A 1 496 ? 4.496 -9.562 -13.719 1 96.38 496 ASP A O 1
ATOM 3779 N N . LEU A 1 497 ? 6.656 -8.914 -13.844 1 97.31 497 LEU A N 1
ATOM 3780 C CA . LEU A 1 497 ? 7.129 -9.945 -12.93 1 97.31 497 LEU A CA 1
ATOM 3781 C C . LEU A 1 497 ? 7.328 -9.375 -11.523 1 97.31 497 LEU A C 1
ATOM 3783 O O . LEU A 1 497 ? 7.434 -10.133 -10.555 1 97.31 497 LEU A O 1
ATOM 3787 N N . GLN A 1 498 ? 7.34 -8.055 -11.375 1 97.69 498 GLN A N 1
ATOM 3788 C CA . GLN A 1 498 ? 7.789 -7.395 -10.148 1 97.69 498 GLN A CA 1
ATOM 3789 C C . GLN A 1 498 ? 6.848 -7.699 -8.984 1 97.69 498 GLN A C 1
ATOM 3791 O O . GLN A 1 498 ? 7.297 -8.062 -7.898 1 97.69 498 GLN A O 1
ATOM 3796 N N . ALA A 1 499 ? 5.547 -7.551 -9.227 1 97.81 499 ALA A N 1
ATOM 3797 C CA . ALA A 1 499 ? 4.582 -7.734 -8.148 1 97.81 499 ALA A CA 1
ATOM 3798 C C . ALA A 1 499 ? 4.559 -9.188 -7.668 1 97.81 499 ALA A C 1
ATOM 3800 O O . ALA A 1 499 ? 4.332 -9.453 -6.488 1 97.81 499 ALA A O 1
ATOM 3801 N N . ALA A 1 500 ? 4.785 -10.117 -8.594 1 98.19 500 ALA A N 1
ATOM 3802 C CA . ALA A 1 500 ? 4.863 -11.523 -8.227 1 98.19 500 ALA A CA 1
ATOM 3803 C C . ALA A 1 500 ? 5.992 -11.773 -7.227 1 98.19 500 ALA A C 1
ATOM 3805 O O . ALA A 1 500 ? 5.816 -12.492 -6.242 1 98.19 500 ALA A O 1
ATOM 3806 N N . ALA A 1 501 ? 7.152 -11.148 -7.484 1 98.31 501 ALA A N 1
ATOM 3807 C CA . ALA A 1 501 ? 8.297 -11.281 -6.586 1 98.31 501 ALA A CA 1
ATOM 3808 C C . ALA A 1 501 ? 7.969 -10.742 -5.195 1 98.31 501 ALA A C 1
ATOM 3810 O O . ALA A 1 501 ? 8.297 -11.375 -4.188 1 98.31 501 ALA A O 1
ATOM 3811 N N . VAL A 1 502 ? 7.309 -9.602 -5.113 1 98.56 502 VAL A N 1
ATOM 3812 C CA . VAL A 1 502 ? 6.941 -8.984 -3.84 1 98.56 502 VAL A CA 1
ATOM 3813 C C . VAL A 1 502 ? 5.941 -9.875 -3.105 1 98.56 502 VAL A C 1
ATOM 3815 O O . VAL A 1 502 ? 6.074 -10.109 -1.901 1 98.56 502 VAL A O 1
ATOM 3818 N N . TYR A 1 503 ? 4.953 -10.398 -3.805 1 98.31 503 TYR A N 1
ATOM 3819 C CA . TYR A 1 503 ? 3.965 -11.297 -3.209 1 98.31 503 TYR A CA 1
ATOM 3820 C C . TYR A 1 503 ? 4.637 -12.523 -2.607 1 98.31 503 TYR A C 1
ATOM 3822 O O . TYR A 1 503 ? 4.418 -12.852 -1.438 1 98.31 503 TYR A O 1
ATOM 3830 N N . LEU A 1 504 ? 5.512 -13.188 -3.381 1 98.56 504 LEU A N 1
ATOM 3831 C CA . LEU A 1 504 ? 6.18 -14.398 -2.926 1 98.56 504 LEU A CA 1
ATOM 3832 C C . LEU A 1 504 ? 7.125 -14.094 -1.767 1 98.56 504 LEU A C 1
ATOM 3834 O O . LEU A 1 504 ? 7.363 -14.953 -0.914 1 98.56 504 LEU A O 1
ATOM 3838 N N . ALA A 1 505 ? 7.625 -12.836 -1.678 1 98.62 505 ALA A N 1
ATOM 3839 C CA . ALA A 1 505 ? 8.594 -12.453 -0.651 1 98.62 505 ALA A CA 1
ATOM 3840 C C . ALA A 1 505 ? 7.887 -12.062 0.645 1 98.62 505 ALA A C 1
ATOM 3842 O O . ALA A 1 505 ? 8.516 -12.008 1.707 1 98.62 505 ALA A O 1
ATOM 3843 N N . SER A 1 506 ? 6.617 -11.727 0.585 1 97.81 506 SER A N 1
ATOM 3844 C CA . SER A 1 506 ? 5.906 -11.164 1.728 1 97.81 506 SER A CA 1
ATOM 3845 C C . SER A 1 506 ? 5.305 -12.258 2.6 1 97.81 506 SER A C 1
ATOM 3847 O O . SER A 1 506 ? 5.215 -13.414 2.178 1 97.81 506 SER A O 1
ATOM 3849 N N . GLU A 1 507 ? 4.867 -11.883 3.832 1 95.25 507 GLU A N 1
ATOM 3850 C CA . GLU A 1 507 ? 4.254 -12.836 4.758 1 95.25 507 GLU A CA 1
ATOM 3851 C C . GLU A 1 507 ? 2.893 -13.297 4.25 1 95.25 507 GLU A C 1
ATOM 3853 O O . GLU A 1 507 ? 2.389 -14.336 4.676 1 95.25 507 GLU A O 1
ATOM 3858 N N . ALA A 1 508 ? 2.314 -12.578 3.287 1 95.88 508 ALA A N 1
ATOM 3859 C CA . ALA A 1 508 ? 0.993 -12.906 2.758 1 95.88 508 ALA A CA 1
ATOM 3860 C C . ALA A 1 508 ? 1.018 -14.234 2.012 1 95.88 508 ALA A C 1
ATOM 3862 O O . ALA A 1 508 ? -0.03 -14.844 1.787 1 95.88 508 ALA A O 1
ATOM 3863 N N . SER A 1 509 ? 2.209 -14.711 1.589 1 97.44 509 SER A N 1
ATOM 3864 C CA . SER A 1 509 ? 2.338 -15.977 0.875 1 97.44 509 SER A CA 1
ATOM 3865 C C . SER A 1 509 ? 2.975 -17.047 1.758 1 97.44 509 SER A C 1
ATOM 3867 O O . SER A 1 509 ? 3.527 -18.031 1.254 1 97.44 509 SER A O 1
ATOM 3869 N N . ASP A 1 510 ? 2.928 -16.938 3.076 1 96.44 510 ASP A N 1
ATOM 3870 C CA . ASP A 1 510 ? 3.617 -17.828 4.008 1 96.44 510 ASP A CA 1
ATOM 3871 C C . ASP A 1 510 ? 3.076 -19.25 3.914 1 96.44 510 ASP A C 1
ATOM 3873 O O . ASP A 1 510 ? 3.732 -20.203 4.344 1 96.44 510 ASP A O 1
ATOM 3877 N N . TYR A 1 511 ? 1.878 -19.406 3.383 1 96.75 511 TYR A N 1
ATOM 3878 C CA . TYR A 1 511 ? 1.328 -20.766 3.305 1 96.75 511 TYR A CA 1
ATOM 3879 C C . TYR A 1 511 ? 1.593 -21.375 1.937 1 96.75 511 TYR A C 1
ATOM 3881 O O . TYR A 1 511 ? 1.215 -22.531 1.682 1 96.75 511 TYR A O 1
ATOM 3889 N N . MET A 1 512 ? 2.184 -20.672 1.041 1 96.81 512 MET A N 1
ATOM 3890 C CA . MET A 1 512 ? 2.541 -21.141 -0.296 1 96.81 512 MET A CA 1
ATOM 3891 C C . MET A 1 512 ? 3.996 -21.594 -0.341 1 96.81 512 MET A C 1
ATOM 3893 O O . MET A 1 512 ? 4.898 -20.844 0.037 1 96.81 512 MET A O 1
ATOM 3897 N N . THR A 1 513 ? 4.258 -22.797 -0.787 1 97.25 513 THR A N 1
ATOM 3898 C CA . THR A 1 513 ? 5.609 -23.328 -0.936 1 97.25 513 THR A CA 1
ATOM 3899 C C . THR A 1 513 ? 5.672 -24.344 -2.07 1 97.25 513 THR A C 1
ATOM 3901 O O . THR A 1 513 ? 4.652 -24.938 -2.441 1 97.25 513 THR A O 1
ATOM 3904 N N . GLY A 1 514 ? 6.824 -24.5 -2.668 1 96.81 514 GLY A N 1
ATOM 3905 C CA . GLY A 1 514 ? 7.031 -25.422 -3.768 1 96.81 514 GLY A CA 1
ATOM 3906 C C . GLY A 1 514 ? 6.262 -25.047 -5.02 1 96.81 514 GLY A C 1
ATOM 3907 O O . GLY A 1 514 ? 6.074 -25.875 -5.91 1 96.81 514 GLY A O 1
ATOM 3908 N N . HIS A 1 515 ? 5.773 -23.828 -5.078 1 96.62 515 HIS A N 1
ATOM 3909 C CA . HIS A 1 515 ? 4.875 -23.422 -6.148 1 96.62 515 HIS A CA 1
ATOM 3910 C C . HIS A 1 515 ? 5.648 -22.797 -7.312 1 96.62 515 HIS A C 1
ATOM 3912 O O . HIS A 1 515 ? 6.598 -22.047 -7.098 1 96.62 515 HIS A O 1
ATOM 3918 N N . ASN A 1 516 ? 5.27 -23.172 -8.539 1 97.25 516 ASN A N 1
ATOM 3919 C CA . ASN A 1 516 ? 5.75 -22.547 -9.758 1 97.25 516 ASN A CA 1
ATOM 3920 C C . ASN A 1 516 ? 4.773 -21.5 -10.273 1 97.25 516 ASN A C 1
ATOM 3922 O O . ASN A 1 516 ? 3.74 -21.828 -10.859 1 97.25 516 ASN A O 1
ATOM 3926 N N . LEU A 1 517 ? 5.039 -20.25 -10 1 97.88 517 LEU A N 1
ATOM 3927 C CA . LEU A 1 517 ? 4.215 -19.141 -10.453 1 97.88 517 LEU A CA 1
ATOM 3928 C C . LEU A 1 517 ? 4.512 -18.797 -11.914 1 97.88 517 LEU A C 1
ATOM 3930 O O . LEU A 1 517 ? 5.516 -18.141 -12.211 1 97.88 517 LEU A O 1
ATOM 3934 N N . VAL A 1 518 ? 3.631 -19.172 -12.828 1 96.75 518 VAL A N 1
ATOM 3935 C CA . VAL A 1 518 ? 3.867 -19.094 -14.266 1 96.75 518 VAL A CA 1
ATOM 3936 C C . VAL A 1 518 ? 3.27 -17.797 -14.82 1 96.75 518 VAL A C 1
ATOM 3938 O O . VAL A 1 518 ? 2.072 -17.547 -14.672 1 96.75 518 VAL A O 1
ATOM 3941 N N . ILE A 1 519 ? 4.102 -16.969 -15.422 1 97.12 519 ILE A N 1
ATOM 3942 C CA . ILE A 1 519 ? 3.719 -15.695 -16.031 1 97.12 519 ILE A CA 1
ATOM 3943 C C . ILE A 1 519 ? 4.242 -15.641 -17.469 1 97.12 519 ILE A C 1
ATOM 3945 O O . ILE A 1 519 ? 5.352 -15.164 -17.719 1 97.12 519 ILE A O 1
ATOM 3949 N N . GLU A 1 520 ? 3.398 -16.141 -18.406 1 94.62 520 GLU A N 1
ATOM 3950 C CA . GLU A 1 520 ? 3.979 -16.328 -19.734 1 94.62 520 GLU A CA 1
ATOM 3951 C C . GLU A 1 520 ? 2.961 -16.031 -20.828 1 94.62 520 GLU A C 1
ATOM 3953 O O . GLU A 1 520 ? 3.059 -16.562 -21.938 1 94.62 520 GLU A O 1
ATOM 3958 N N . GLY A 1 521 ? 1.902 -15.289 -20.484 1 94.06 521 GLY A N 1
ATOM 3959 C CA . GLY A 1 521 ? 0.956 -14.805 -21.484 1 94.06 521 GLY A CA 1
ATOM 3960 C C . GLY A 1 521 ? 0.093 -15.898 -22.062 1 94.06 521 GLY A C 1
ATOM 3961 O O . GLY A 1 521 ? -0.465 -15.742 -23.156 1 94.06 521 GLY A O 1
ATOM 3962 N N . GLY A 1 522 ? 0.052 -17.031 -21.469 1 93.06 522 GLY A N 1
ATOM 3963 C CA . GLY A 1 522 ? -0.782 -18.141 -21.891 1 93.06 522 GLY A CA 1
ATOM 3964 C C . GLY A 1 522 ? -0.082 -19.078 -22.875 1 93.06 522 GLY A C 1
ATOM 3965 O O . GLY A 1 522 ? -0.66 -20.078 -23.312 1 93.06 522 GLY A O 1
ATOM 3966 N N . GLN A 1 523 ? 1.155 -18.875 -23.172 1 91.19 523 GLN A N 1
ATOM 3967 C CA . GLN A 1 523 ? 1.846 -19.578 -24.234 1 91.19 523 GLN A CA 1
ATOM 3968 C C . GLN A 1 523 ? 1.918 -21.078 -23.969 1 91.19 523 GLN A C 1
ATOM 3970 O O . GLN A 1 523 ? 1.733 -21.891 -24.875 1 91.19 523 GLN 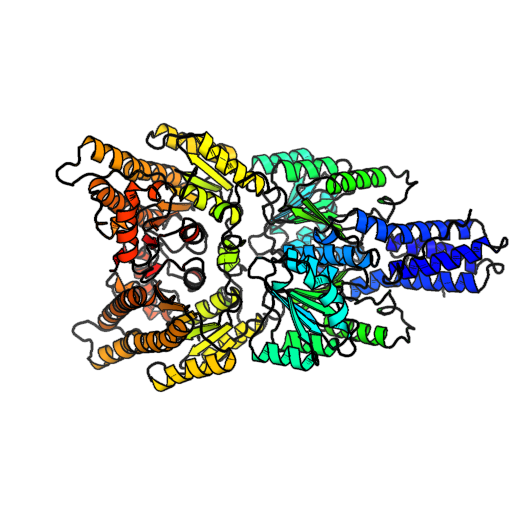A O 1
ATOM 3975 N N . SER A 1 524 ? 2.213 -21.469 -22.75 1 91.56 524 SER A N 1
ATOM 3976 C CA . SER A 1 524 ? 2.387 -22.891 -22.422 1 91.56 524 SER A CA 1
ATOM 3977 C C . SER A 1 524 ? 1.064 -23.641 -22.516 1 91.56 524 SER A C 1
ATOM 3979 O O . SER A 1 524 ? 1.047 -24.875 -22.547 1 91.56 524 SER A O 1
ATOM 3981 N N . LEU A 1 525 ? 0.021 -22.938 -22.609 1 89.12 525 LEU A N 1
ATOM 3982 C CA . LEU A 1 525 ? -1.305 -23.547 -22.625 1 89.12 525 LEU A CA 1
ATOM 3983 C C . LEU A 1 525 ? -1.849 -23.625 -24.047 1 89.12 525 LEU A C 1
ATOM 3985 O O . LEU A 1 525 ? -2.918 -24.203 -24.281 1 89.12 525 LEU A O 1
ATOM 3989 N N . TRP A 1 526 ? -1.133 -23.156 -25 1 83.94 526 TRP A N 1
ATOM 3990 C CA . TRP A 1 526 ? -1.633 -22.969 -26.359 1 83.94 526 TRP A CA 1
ATOM 3991 C C . TRP A 1 526 ? -0.798 -23.766 -27.359 1 83.94 526 TRP A C 1
ATOM 3993 O O . TRP A 1 526 ? 0.431 -23.797 -27.25 1 83.94 526 TRP A O 1
ATOM 4003 N N . MET B 1 1 ? -13.523 39.562 43.938 1 21.58 1 MET B N 1
ATOM 4004 C CA . MET B 1 1 ? -13.641 38.25 43.312 1 21.58 1 MET B CA 1
ATOM 4005 C C . MET B 1 1 ? -12.578 38.062 42.219 1 21.58 1 MET B C 1
ATOM 4007 O O . MET B 1 1 ? -12.516 38.812 41.25 1 21.58 1 MET B O 1
ATOM 4011 N N . ASP B 1 2 ? -11.305 37.594 42.594 1 22.03 2 ASP B N 1
ATOM 4012 C CA . ASP B 1 2 ? -9.906 37.469 42.219 1 22.03 2 ASP B CA 1
ATOM 4013 C C . ASP B 1 2 ? -9.758 36.531 41 1 22.03 2 ASP B C 1
ATOM 4015 O O . ASP B 1 2 ? -9.883 35.312 41.125 1 22.03 2 ASP B O 1
ATOM 4019 N N . THR B 1 3 ? -10.461 36.844 39.906 1 25.42 3 THR B N 1
ATOM 4020 C CA . THR B 1 3 ? -10.453 36.094 38.656 1 25.42 3 THR B CA 1
ATOM 4021 C C . THR B 1 3 ? -9.023 35.75 38.25 1 25.42 3 THR B C 1
ATOM 4023 O O . THR B 1 3 ? -8.328 36.594 37.688 1 25.42 3 THR B O 1
ATOM 4026 N N . ARG B 1 4 ? -8.258 35.125 39.125 1 30.27 4 ARG B N 1
ATOM 4027 C CA . ARG B 1 4 ? -6.969 34.469 38.906 1 30.27 4 ARG B CA 1
ATOM 4028 C C . ARG B 1 4 ? -6.945 33.75 37.562 1 30.27 4 ARG B C 1
ATOM 4030 O O . ARG B 1 4 ? -7.559 32.688 37.438 1 30.27 4 ARG B O 1
ATOM 4037 N N . PHE B 1 5 ? -6.949 34.5 36.531 1 28.27 5 PHE B N 1
ATOM 4038 C CA . PHE B 1 5 ? -6.684 34 35.188 1 28.27 5 PHE B CA 1
ATOM 4039 C C . PHE B 1 5 ? -5.527 33 35.219 1 28.27 5 PHE B C 1
ATOM 4041 O O . PHE B 1 5 ? -4.43 33.312 35.656 1 28.27 5 PHE B O 1
ATOM 4048 N N . LEU B 1 6 ? -5.785 31.828 35.562 1 28.02 6 LEU B N 1
ATOM 4049 C CA . LEU B 1 6 ? -4.887 30.688 35.438 1 28.02 6 LEU B CA 1
ATOM 4050 C C . LEU B 1 6 ? -3.992 30.859 34.219 1 28.02 6 LEU B C 1
ATOM 4052 O O . LEU B 1 6 ? -4.484 31.031 33.094 1 28.02 6 LEU B O 1
ATOM 4056 N N . CYS B 1 7 ? -2.859 31.5 34.375 1 28.67 7 CYS B N 1
ATOM 4057 C CA . CYS B 1 7 ? -1.704 31.641 33.5 1 28.67 7 CYS B CA 1
ATOM 4058 C C . CYS B 1 7 ? -1.461 30.359 32.719 1 28.67 7 CYS B C 1
ATOM 4060 O O . CYS B 1 7 ? -0.97 29.359 33.25 1 28.67 7 CYS B O 1
ATOM 4062 N N . PHE B 1 8 ? -2.385 29.922 32 1 31.42 8 PHE B N 1
ATOM 4063 C CA . PHE B 1 8 ? -2.211 28.797 31.078 1 31.42 8 PHE B CA 1
ATOM 4064 C C . PHE B 1 8 ? -0.858 28.875 30.391 1 31.42 8 PHE B C 1
ATOM 4066 O O . PHE B 1 8 ? -0.395 29.969 30.031 1 31.42 8 PHE B O 1
ATOM 4073 N N . SER B 1 9 ? 0.088 28.125 30.703 1 34.53 9 SER B N 1
ATOM 4074 C CA . SER B 1 9 ? 1.366 27.781 30.094 1 34.53 9 SER B CA 1
ATOM 4075 C C . SER B 1 9 ? 1.289 27.844 28.578 1 34.53 9 SER B C 1
ATOM 4077 O O . SER B 1 9 ? 1.138 26.812 27.906 1 34.53 9 SER B O 1
ATOM 4079 N N . VAL B 1 10 ? 0.517 28.672 27.906 1 38.94 10 VAL B N 1
ATOM 4080 C CA . VAL B 1 10 ? 0.119 28.938 26.516 1 38.94 10 VAL B CA 1
ATOM 4081 C C . VAL B 1 10 ? 1.342 29.328 25.703 1 38.94 10 VAL B C 1
ATOM 4083 O O . VAL B 1 10 ? 1.245 29.516 24.484 1 38.94 10 VAL B O 1
ATOM 4086 N N . SER B 1 11 ? 2.568 29.547 26.344 1 44.28 11 SER B N 1
ATOM 4087 C CA . SER B 1 11 ? 3.635 30.344 25.766 1 44.28 11 SER B CA 1
ATOM 4088 C C . SER B 1 11 ? 4.48 29.531 24.781 1 44.28 11 SER B C 1
ATOM 4090 O O . SER B 1 11 ? 5.496 30.016 24.281 1 44.28 11 SER B O 1
ATOM 4092 N N . GLU B 1 12 ? 4.035 28.406 24.547 1 50.97 12 GLU B N 1
ATOM 4093 C CA . GLU B 1 12 ? 5.066 27.688 23.812 1 50.97 12 GLU B CA 1
ATOM 4094 C C . GLU B 1 12 ? 4.867 27.812 22.312 1 50.97 12 GLU B C 1
ATOM 4096 O O . GLU B 1 12 ? 5.648 27.266 21.531 1 50.97 12 GLU B O 1
ATOM 4101 N N . THR B 1 13 ? 3.854 28.672 21.953 1 59.41 13 THR B N 1
ATOM 4102 C CA . THR B 1 13 ? 3.604 28.844 20.531 1 59.41 13 THR B CA 1
ATOM 4103 C C . THR B 1 13 ? 3.77 30.312 20.125 1 59.41 13 THR B C 1
ATOM 4105 O O . THR B 1 13 ? 3.705 31.203 20.969 1 59.41 13 THR B O 1
ATOM 4108 N N . PRO B 1 14 ? 4.148 30.531 18.891 1 60.03 14 PRO B N 1
ATOM 4109 C CA . PRO B 1 14 ? 4.156 31.938 18.453 1 60.03 14 PRO B CA 1
ATOM 4110 C C . PRO B 1 14 ? 2.855 32.656 18.797 1 60.03 14 PRO B C 1
ATOM 4112 O O . PRO B 1 14 ? 2.885 33.812 19.266 1 60.03 14 PRO B O 1
ATOM 4115 N N . ILE B 1 15 ? 1.847 31.906 18.672 1 64.94 15 ILE B N 1
ATOM 4116 C CA . ILE B 1 15 ? 0.539 32.5 18.938 1 64.94 15 ILE B CA 1
ATOM 4117 C C . ILE B 1 15 ? 0.404 32.781 20.438 1 64.94 15 ILE B C 1
ATOM 4119 O O . ILE B 1 15 ? -0.14 33.812 20.828 1 64.94 15 ILE B O 1
ATOM 4123 N N . GLY B 1 16 ? 0.977 31.844 21.188 1 62.94 16 GLY B N 1
ATOM 4124 C CA . GLY B 1 16 ? 0.977 32.062 22.625 1 62.94 16 GLY B CA 1
ATOM 4125 C C . GLY B 1 16 ? 1.755 33.281 23.031 1 62.94 16 GLY B C 1
ATOM 4126 O O . GLY B 1 16 ? 1.317 34.031 23.906 1 62.94 16 GLY B O 1
ATOM 4127 N N . LEU B 1 17 ? 2.871 33.469 22.422 1 64.5 17 LEU B N 1
ATOM 4128 C CA . LEU B 1 17 ? 3.689 34.625 22.75 1 64.5 17 LEU B CA 1
ATOM 4129 C C . LEU B 1 17 ? 2.988 35.938 22.344 1 64.5 17 LEU B C 1
ATOM 4131 O O . LEU B 1 17 ? 3.104 36.938 23.031 1 64.5 17 LEU B O 1
ATOM 4135 N N . ILE B 1 18 ? 2.35 35.906 21.219 1 71.25 18 ILE B N 1
ATOM 4136 C CA . ILE B 1 18 ? 1.57 37.062 20.797 1 71.25 18 ILE B CA 1
ATOM 4137 C C . ILE B 1 18 ? 0.516 37.375 21.859 1 71.25 18 ILE B C 1
ATOM 4139 O O . ILE B 1 18 ? 0.39 38.531 22.281 1 71.25 18 ILE B O 1
ATOM 4143 N N . ALA B 1 19 ? -0.084 36.344 22.312 1 67.62 19 ALA B N 1
ATOM 4144 C CA . ALA B 1 19 ? -1.129 36.5 23.328 1 67.62 19 ALA B CA 1
ATOM 4145 C C . ALA B 1 19 ? -0.558 37.094 24.609 1 67.62 19 ALA B C 1
ATOM 4147 O O . ALA B 1 19 ? -1.173 37.969 25.234 1 67.62 19 ALA B O 1
ATOM 4148 N N . GLU B 1 20 ? 0.573 36.562 24.984 1 69.06 20 GLU B N 1
ATOM 4149 C CA . GLU B 1 20 ? 1.213 37.062 26.203 1 69.06 20 GLU B CA 1
ATOM 4150 C C . GLU B 1 20 ? 1.517 38.531 26.109 1 69.06 20 GLU B C 1
ATOM 4152 O O . GLU B 1 20 ? 1.227 39.312 27.031 1 69.06 20 GLU B O 1
ATOM 4157 N N . ASN B 1 21 ? 2.096 39 25.047 1 72.38 21 ASN B N 1
ATOM 4158 C CA . ASN B 1 21 ? 2.441 40.406 24.859 1 72.38 21 ASN B CA 1
ATOM 4159 C C . ASN B 1 21 ? 1.194 41.281 24.75 1 72.38 21 ASN B C 1
ATOM 4161 O O . ASN B 1 21 ? 1.166 42.406 25.25 1 72.38 21 ASN B O 1
ATOM 4165 N N . LEU B 1 22 ? 0.234 40.656 24.078 1 75.38 22 LEU B N 1
ATOM 4166 C CA . LEU B 1 22 ? -1.02 41.406 23.953 1 75.38 22 LEU B CA 1
ATOM 4167 C C . LEU B 1 22 ? -1.691 41.562 25.312 1 75.38 22 LEU B C 1
ATOM 4169 O O . LEU B 1 22 ? -2.273 42.594 25.609 1 75.38 22 LEU B O 1
ATOM 4173 N N . SER B 1 23 ? -1.565 40.531 26.125 1 72.94 23 SER B N 1
ATOM 4174 C CA . SER B 1 23 ? -2.123 40.594 27.469 1 72.94 23 SER B CA 1
ATOM 4175 C C . SER B 1 23 ? -1.418 41.656 28.297 1 72.94 23 SER B C 1
ATOM 4177 O O . SER B 1 23 ? -2.068 42.438 29 1 72.94 23 SER B O 1
ATOM 4179 N N . LYS B 1 24 ? -0.117 41.656 28.25 1 72.12 24 LYS B N 1
ATOM 4180 C CA . LYS B 1 24 ? 0.654 42.688 28.969 1 72.12 24 LYS B CA 1
ATOM 4181 C C . LYS B 1 24 ? 0.282 44.094 28.484 1 72.12 24 LYS B C 1
ATOM 4183 O O . LYS B 1 24 ? 0.095 45 29.297 1 72.12 24 LYS B O 1
ATOM 4188 N N . ALA B 1 25 ? 0.178 44.188 27.156 1 75.31 25 ALA B N 1
ATOM 4189 C CA . ALA B 1 25 ? -0.201 45.5 26.578 1 75.31 25 ALA B CA 1
ATOM 4190 C C . ALA B 1 25 ? -1.577 45.938 27.062 1 75.31 25 ALA B C 1
ATOM 4192 O O . ALA B 1 25 ? -1.777 47.094 27.391 1 75.31 25 ALA B O 1
ATOM 4193 N N . ARG B 1 26 ? -2.426 45.031 27.109 1 78 26 ARG B N 1
ATOM 4194 C CA . ARG B 1 26 ? -3.789 45.312 27.547 1 78 26 ARG B CA 1
ATOM 4195 C C . ARG B 1 26 ? -3.814 45.75 29.016 1 78 26 ARG B C 1
ATOM 4197 O O . ARG B 1 26 ? -4.539 46.688 29.359 1 78 26 ARG B O 1
ATOM 4204 N N . GLU B 1 27 ? -3.104 45.062 29.812 1 79.12 27 GLU B N 1
ATOM 4205 C CA . GLU B 1 27 ? -3.043 45.438 31.234 1 79.12 27 GLU B CA 1
ATOM 4206 C C . GLU B 1 27 ? -2.535 46.875 31.406 1 79.12 27 GLU B C 1
ATOM 4208 O O . GLU B 1 27 ? -3.074 47.625 32.219 1 79.12 27 GLU B O 1
ATOM 4213 N N . ILE B 1 28 ? -1.535 47.188 30.656 1 79.94 28 ILE B N 1
ATOM 4214 C CA . ILE B 1 28 ? -0.978 48.531 30.703 1 79.94 28 ILE B CA 1
ATOM 4215 C C . ILE B 1 28 ? -2.012 49.562 30.219 1 79.94 28 ILE B C 1
ATOM 4217 O O . ILE B 1 28 ? -2.201 50.594 30.828 1 79.94 28 ILE B O 1
ATOM 4221 N N . ALA B 1 29 ? -2.652 49.188 29.156 1 81.94 29 ALA B N 1
ATOM 4222 C CA . ALA B 1 29 ? -3.643 50.094 28.562 1 81.94 29 ALA B CA 1
ATOM 4223 C C . ALA B 1 29 ? -4.82 50.312 29.5 1 81.94 29 ALA B C 1
ATOM 4225 O O . ALA B 1 29 ? -5.375 51.406 29.562 1 81.94 29 ALA B O 1
ATOM 4226 N N . LEU B 1 30 ? -5.168 49.375 30.281 1 81.25 30 LEU B N 1
ATOM 4227 C CA . LEU B 1 30 ? -6.301 49.469 31.203 1 81.25 30 LEU B CA 1
ATOM 4228 C C . LEU B 1 30 ? -5.949 50.312 32.406 1 81.25 30 LEU B C 1
ATOM 4230 O O . LEU B 1 30 ? -6.816 51 32.969 1 81.25 30 LEU B O 1
ATOM 4234 N N . ARG B 1 31 ? -4.699 50.281 32.812 1 80.12 31 ARG B N 1
ATOM 4235 C CA . ARG B 1 31 ? -4.262 51 34.031 1 80.12 31 ARG B CA 1
ATOM 4236 C C . ARG B 1 31 ? -4.016 52.469 33.719 1 80.12 31 ARG B C 1
ATOM 4238 O O . ARG B 1 31 ? -3.977 53.281 34.656 1 80.12 31 ARG B O 1
ATOM 4245 N N . ASP B 1 32 ? -3.814 52.781 32.438 1 85.5 32 ASP B N 1
ATOM 4246 C CA . ASP B 1 32 ? -3.5 54.156 32.062 1 85.5 32 ASP B CA 1
ATOM 4247 C C . ASP B 1 32 ? -4.676 54.812 31.344 1 85.5 32 ASP B C 1
ATOM 4249 O O . ASP B 1 32 ? -4.895 54.594 30.141 1 85.5 32 ASP B O 1
ATOM 4253 N N . PRO B 1 33 ? -5.438 55.625 32.031 1 82.19 33 PRO B N 1
ATOM 4254 C CA . PRO B 1 33 ? -6.621 56.25 31.422 1 82.19 33 PRO B CA 1
ATOM 4255 C C . PRO B 1 33 ? -6.285 57.156 30.234 1 82.19 33 PRO B C 1
ATOM 4257 O O . PRO B 1 33 ? -7.172 57.531 29.469 1 82.19 33 PRO B O 1
ATOM 4260 N N . ARG B 1 34 ? -5.043 57.5 30.016 1 86 34 ARG B N 1
ATOM 4261 C CA . ARG B 1 34 ? -4.633 58.344 28.906 1 86 34 ARG B CA 1
ATOM 4262 C C . ARG B 1 34 ? -4.598 57.562 27.594 1 86 34 ARG B C 1
ATOM 4264 O O . ARG B 1 34 ? -4.551 58.156 26.516 1 86 34 ARG B O 1
ATOM 4271 N N . VAL B 1 35 ? -4.676 56.25 27.672 1 87.44 35 VAL B N 1
ATOM 4272 C CA . VAL B 1 35 ? -4.633 55.438 26.469 1 87.44 35 VAL B CA 1
ATOM 4273 C C . VAL B 1 35 ? -5.957 55.531 25.719 1 87.44 35 VAL B C 1
ATOM 4275 O O . VAL B 1 35 ? -7.027 55.375 26.297 1 87.44 35 VAL B O 1
ATOM 4278 N N . PRO B 1 36 ? -5.902 55.844 24.438 1 86.25 36 PRO B N 1
ATOM 4279 C CA . PRO B 1 36 ? -7.113 56 23.641 1 86.25 36 PRO B CA 1
ATOM 4280 C C . PRO B 1 36 ? -7.996 54.75 23.641 1 86.25 36 PRO B C 1
ATOM 4282 O O . PRO B 1 36 ? -7.484 53.625 23.625 1 86.25 36 PRO B O 1
ATOM 4285 N N . GLU B 1 37 ? -9.305 55.031 23.609 1 84.12 37 GLU B N 1
ATOM 4286 C CA . GLU B 1 37 ? -10.289 53.969 23.625 1 84.12 37 GLU B CA 1
ATOM 4287 C C . GLU B 1 37 ? -10.148 53.062 22.406 1 84.12 37 GLU B C 1
ATOM 4289 O O . GLU B 1 37 ? -10.297 51.844 22.516 1 84.12 37 GLU B O 1
ATOM 4294 N N . MET B 1 38 ? -9.867 53.594 21.328 1 80.25 38 MET B N 1
ATOM 4295 C CA . MET B 1 38 ? -9.719 52.812 20.094 1 80.25 38 MET B CA 1
ATOM 4296 C C . MET B 1 38 ? -8.539 51.875 20.188 1 80.25 38 MET B C 1
ATOM 4298 O O . MET B 1 38 ? -8.594 50.75 19.672 1 80.25 38 MET B O 1
ATOM 4302 N N . LEU B 1 39 ? -7.492 52.281 20.828 1 83.5 39 LEU B N 1
ATOM 4303 C CA . LEU B 1 39 ? -6.332 51.438 21.047 1 83.5 39 LEU B CA 1
ATOM 4304 C C . LEU B 1 39 ? -6.688 50.25 21.953 1 83.5 39 LEU B C 1
ATOM 4306 O O . LEU B 1 39 ? -6.336 49.094 21.656 1 83.5 39 LEU B O 1
ATOM 4310 N N . ARG B 1 40 ? -7.414 50.5 22.969 1 81.44 40 ARG B N 1
ATOM 4311 C CA . ARG B 1 40 ? -7.863 49.469 23.875 1 81.44 40 ARG B CA 1
ATOM 4312 C C . ARG B 1 40 ? -8.742 48.438 23.156 1 81.44 40 ARG B C 1
ATOM 4314 O O . ARG B 1 40 ? -8.633 47.25 23.391 1 81.44 40 ARG B O 1
ATOM 4321 N N . HIS B 1 41 ? -9.539 49 22.312 1 79.62 41 HIS B N 1
ATOM 4322 C CA . HIS B 1 41 ? -10.461 48.156 21.562 1 79.62 41 HIS B CA 1
ATOM 4323 C C . HIS B 1 41 ? -9.711 47.188 20.656 1 79.62 41 HIS B C 1
ATOM 4325 O O . HIS B 1 41 ? -9.961 46 20.672 1 79.62 41 HIS B O 1
ATOM 4331 N N . HIS B 1 42 ? -8.781 47.656 19.906 1 77 42 HIS B N 1
ATOM 4332 C CA . HIS B 1 42 ? -8.008 46.812 18.984 1 77 42 HIS B CA 1
ATOM 4333 C C . HIS B 1 42 ? -7.148 45.812 19.734 1 77 42 HIS B C 1
ATOM 4335 O O . HIS B 1 42 ? -6.996 44.688 19.297 1 77 42 HIS B O 1
ATOM 4341 N N . LEU B 1 43 ? -6.613 46.219 20.797 1 79.25 43 LEU B N 1
ATOM 4342 C CA . LEU B 1 43 ? -5.805 45.344 21.625 1 79.25 43 LEU B CA 1
ATOM 4343 C C . LEU B 1 43 ? -6.645 44.188 22.172 1 79.25 43 LEU B C 1
ATOM 4345 O O . LEU B 1 43 ? -6.188 43.031 22.203 1 79.25 43 LEU B O 1
ATOM 4349 N N . GLN B 1 44 ? -7.816 44.562 22.547 1 79.25 44 GLN B N 1
ATOM 4350 C CA . GLN B 1 44 ? -8.703 43.531 23.094 1 79.25 44 GLN B CA 1
ATOM 4351 C C . GLN B 1 44 ? -9.094 42.531 22.031 1 79.25 44 GLN B C 1
ATOM 4353 O O . GLN B 1 44 ? -9.125 41.312 22.281 1 79.25 44 GLN B O 1
ATOM 4358 N N . ILE B 1 45 ? -9.406 42.938 20.859 1 72.75 45 ILE B N 1
ATOM 4359 C CA . ILE B 1 45 ? -9.758 42.062 19.766 1 72.75 45 ILE B CA 1
ATOM 4360 C C . ILE B 1 45 ? -8.594 41.125 19.453 1 72.75 45 ILE B C 1
ATOM 4362 O O . ILE B 1 45 ? -8.789 39.906 19.312 1 72.75 45 ILE B O 1
ATOM 4366 N N . ALA B 1 46 ? -7.418 41.688 19.359 1 73.12 46 ALA B N 1
ATOM 4367 C CA . ALA B 1 46 ? -6.227 40.906 19.078 1 73.12 46 ALA B CA 1
ATOM 4368 C C . ALA B 1 46 ? -5.996 39.844 20.156 1 73.12 46 ALA B C 1
ATOM 4370 O O . ALA B 1 46 ? -5.66 38.688 19.844 1 73.12 46 ALA B O 1
ATOM 4371 N N . LEU B 1 47 ? -6.215 40.281 21.312 1 77.19 47 LEU B N 1
ATOM 4372 C CA . LEU B 1 47 ? -6.02 39.344 22.438 1 77.19 47 LEU B CA 1
ATOM 4373 C C . LEU B 1 47 ? -7.055 38.219 22.406 1 77.19 47 LEU B C 1
ATOM 4375 O O . LEU B 1 47 ? -6.715 37.062 22.609 1 77.19 47 LEU B O 1
ATOM 4379 N N . ASP B 1 48 ? -8.281 38.562 22.219 1 75.06 48 ASP B N 1
ATOM 4380 C CA . ASP B 1 48 ? -9.336 37.562 22.172 1 75.06 48 ASP B CA 1
ATOM 4381 C C . ASP B 1 48 ? -9.086 36.562 21.062 1 75.06 48 ASP B C 1
ATOM 4383 O O . ASP B 1 48 ? -9.281 35.344 21.25 1 75.06 48 ASP B O 1
ATOM 4387 N N . LEU B 1 49 ? -8.68 37 19.922 1 68.81 49 LEU B N 1
ATOM 4388 C CA . LEU B 1 49 ? -8.383 36.156 18.781 1 68.81 49 LEU B CA 1
ATOM 4389 C C . LEU B 1 49 ? -7.234 35.219 19.094 1 68.81 49 LEU B C 1
ATOM 4391 O O . LEU B 1 49 ? -7.305 34 18.781 1 68.81 49 LEU B O 1
ATOM 4395 N N . ASP B 1 50 ? -6.25 35.75 19.688 1 70.81 50 ASP B N 1
ATOM 4396 C CA . ASP B 1 50 ? -5.062 34.938 19.984 1 70.81 50 ASP B CA 1
ATOM 4397 C C . ASP B 1 50 ? -5.332 33.938 21.094 1 70.81 50 ASP B C 1
ATOM 4399 O O . ASP B 1 50 ? -5.023 32.75 20.953 1 70.81 50 ASP B O 1
ATOM 4403 N N . ALA B 1 51 ? -5.945 34.344 22.156 1 70.5 51 ALA B N 1
ATOM 4404 C CA . ALA B 1 51 ? -6.148 33.531 23.344 1 70.5 51 ALA B CA 1
ATOM 4405 C C . ALA B 1 51 ? -7.172 32.438 23.078 1 70.5 51 ALA B C 1
ATOM 4407 O O . ALA B 1 51 ? -7.148 31.391 23.734 1 70.5 51 ALA B O 1
ATOM 4408 N N . GLY B 1 52 ? -8.039 32.656 22.141 1 72.75 52 GLY B N 1
ATOM 4409 C CA . GLY B 1 52 ? -9.094 31.703 21.891 1 72.75 52 GLY B CA 1
ATOM 4410 C C . GLY B 1 52 ? -8.68 30.594 20.938 1 72.75 52 GLY B C 1
ATOM 4411 O O . GLY B 1 52 ? -9.344 29.562 20.875 1 72.75 52 GLY B O 1
ATOM 4412 N N . LEU B 1 53 ? -7.641 30.75 20.25 1 76.56 53 LEU B N 1
ATOM 4413 C CA . LEU B 1 53 ? -7.277 29.828 19.172 1 76.56 53 LEU B CA 1
ATOM 4414 C C . LEU B 1 53 ? -6.879 28.469 19.734 1 76.56 53 LEU B C 1
ATOM 4416 O O . LEU B 1 53 ? -7.461 27.438 19.375 1 76.56 53 LEU B O 1
ATOM 4420 N N . ASN B 1 54 ? -5.914 28.375 20.641 1 73.19 54 ASN B N 1
ATOM 4421 C CA . ASN B 1 54 ? -5.383 27.109 21.125 1 73.19 54 ASN B CA 1
ATOM 4422 C C . ASN B 1 54 ? -6.457 26.281 21.828 1 73.19 54 ASN B C 1
ATOM 4424 O O . ASN B 1 54 ? -6.621 25.094 21.516 1 73.19 54 ASN B O 1
ATOM 4428 N N . PRO B 1 55 ? -7.246 26.922 22.75 1 75.81 55 PRO B N 1
ATOM 4429 C CA . PRO B 1 55 ? -8.336 26.156 23.359 1 75.81 55 PRO B CA 1
ATOM 4430 C C . PRO B 1 55 ? -9.32 25.609 22.328 1 75.81 55 PRO B C 1
ATOM 4432 O O . PRO B 1 55 ? -9.844 24.516 22.484 1 75.81 55 PRO B O 1
ATOM 4435 N N . TYR B 1 56 ? -9.578 26.391 21.344 1 82.19 56 TYR B N 1
ATOM 4436 C CA . TYR B 1 56 ? -10.5 25.953 20.312 1 82.19 56 TYR B CA 1
ATOM 4437 C C . TYR B 1 56 ? -9.945 24.75 19.547 1 82.19 56 TYR B C 1
ATOM 4439 O O . TYR B 1 56 ? -10.656 23.781 19.312 1 82.19 56 TYR B O 1
ATOM 4447 N N . LEU B 1 57 ? -8.703 24.797 19.188 1 79.88 57 LEU B N 1
ATOM 4448 C CA . LEU B 1 57 ? -8.07 23.688 18.469 1 79.88 57 LEU B CA 1
ATOM 4449 C C . LEU B 1 57 ? -8.109 22.422 19.312 1 79.88 57 LEU B C 1
ATOM 4451 O O . LEU B 1 57 ? -8.344 21.328 18.781 1 79.88 57 LEU B O 1
ATOM 4455 N N . GLU B 1 58 ? -7.844 22.516 20.562 1 79 58 GLU B N 1
ATOM 4456 C CA . GLU B 1 58 ? -7.84 21.375 21.469 1 79 58 GLU B CA 1
ATOM 4457 C C . GLU B 1 58 ? -9.234 20.766 21.578 1 79 58 GLU B C 1
ATOM 4459 O O . GLU B 1 58 ? -9.391 19.547 21.578 1 79 58 GLU B O 1
ATOM 4464 N N . THR B 1 59 ? -10.195 21.656 21.656 1 80.31 59 THR B N 1
ATOM 4465 C CA . THR B 1 59 ? -11.57 21.203 21.828 1 80.31 59 THR B CA 1
ATOM 4466 C C . THR B 1 59 ? -12.07 20.516 20.562 1 80.31 59 THR B C 1
ATOM 4468 O O . THR B 1 59 ? -12.828 19.547 20.625 1 80.31 59 THR B O 1
ATOM 4471 N N . MET B 1 60 ? -11.609 20.984 19.453 1 83 60 MET B N 1
ATOM 4472 C CA . MET B 1 60 ? -12.094 20.469 18.188 1 83 60 MET B CA 1
ATOM 4473 C C . MET B 1 60 ? -11.352 19.203 17.797 1 83 60 MET B C 1
ATOM 4475 O O . MET B 1 60 ? -11.805 18.438 16.922 1 83 60 MET B O 1
ATOM 4479 N N . GLY B 1 61 ? -10.266 18.922 18.453 1 79.69 61 GLY B N 1
ATOM 4480 C CA . GLY B 1 61 ? -9.523 17.719 18.172 1 79.69 61 GLY B CA 1
ATOM 4481 C C . GLY B 1 61 ? -10.109 16.484 18.828 1 79.69 61 GLY B C 1
ATOM 4482 O O . GLY B 1 61 ? -10.672 16.562 19.922 1 79.69 61 GLY B O 1
ATOM 4483 N N . THR B 1 62 ? -10.023 15.312 18.094 1 74.81 62 THR B N 1
ATOM 4484 C CA . THR B 1 62 ? -10.477 14.062 18.688 1 74.81 62 THR B CA 1
ATOM 4485 C C . THR B 1 62 ? -9.547 13.625 19.812 1 74.81 62 THR B C 1
ATOM 4487 O O . THR B 1 62 ? -8.336 13.547 19.625 1 74.81 62 THR B O 1
ATOM 4490 N N . PRO B 1 63 ? -10.18 13.336 20.984 1 70.81 63 PRO B N 1
ATOM 4491 C CA . PRO B 1 63 ? -9.352 12.977 22.125 1 70.81 63 PRO B CA 1
ATOM 4492 C C . PRO B 1 63 ? -8.688 11.609 21.969 1 70.81 63 PRO B C 1
ATOM 4494 O O . PRO B 1 63 ? -9.242 10.719 21.312 1 70.81 63 PRO B O 1
ATOM 4497 N N . THR B 1 64 ? -7.551 11.469 22.422 1 68.44 64 THR B N 1
ATOM 4498 C CA . THR B 1 64 ? -6.84 10.195 22.438 1 68.44 64 THR B CA 1
ATOM 4499 C C . THR B 1 64 ? -7.254 9.359 23.641 1 68.44 64 THR B C 1
ATOM 4501 O O . THR B 1 64 ? -7.762 9.898 24.625 1 68.44 64 THR B O 1
ATOM 4504 N N . LYS B 1 65 ? -7.387 7.988 23.562 1 59.34 65 LYS B N 1
ATOM 4505 C CA . LYS B 1 65 ? -7.785 7.094 24.641 1 59.34 65 LYS B CA 1
ATOM 4506 C C . LYS B 1 65 ? -6.871 7.262 25.859 1 59.34 65 LYS B C 1
ATOM 4508 O O . LYS B 1 65 ? -7.25 6.914 26.969 1 59.34 65 LYS B O 1
ATOM 4513 N N . SER B 1 66 ? -5.652 7.559 25.656 1 51.5 66 SER B N 1
ATOM 4514 C CA . SER B 1 66 ? -4.715 7.691 26.766 1 51.5 66 SER B CA 1
ATOM 4515 C C . SER B 1 66 ? -5.195 8.727 27.781 1 51.5 66 SER B C 1
ATOM 4517 O O . SER B 1 66 ? -4.516 8.992 28.766 1 51.5 66 SER B O 1
ATOM 4519 N N . ARG B 1 67 ? -6.383 9.375 27.672 1 50.41 67 ARG B N 1
ATOM 4520 C CA . ARG B 1 67 ? -6.91 10.398 28.578 1 50.41 67 ARG B CA 1
ATOM 4521 C C . ARG B 1 67 ? -7.207 9.812 29.953 1 50.41 67 ARG B C 1
ATOM 4523 O O . ARG B 1 67 ? -7.559 10.547 30.875 1 50.41 67 ARG B O 1
ATOM 4530 N N . ASP B 1 68 ? -7.457 8.555 30.094 1 45.88 68 ASP B N 1
ATOM 4531 C CA . ASP B 1 68 ? -8.109 8.289 31.375 1 45.88 68 ASP B CA 1
ATOM 4532 C C . ASP B 1 68 ? -7.324 8.914 32.531 1 45.88 68 ASP B C 1
ATOM 4534 O O . ASP B 1 68 ? -7.781 8.891 33.688 1 45.88 68 ASP B O 1
ATOM 4538 N N . LYS B 1 69 ? -6 8.836 32.75 1 42.41 69 LYS B N 1
ATOM 4539 C CA . LYS B 1 69 ? -5.652 9.422 34.031 1 42.41 69 LYS B CA 1
ATOM 4540 C C . LYS B 1 69 ? -5.344 10.906 33.906 1 42.41 69 LYS B C 1
ATOM 4542 O O . LYS B 1 69 ? -4.406 11.289 33.188 1 42.41 69 LYS B O 1
ATOM 4547 N N . PRO B 1 70 ? -6.441 11.695 34.031 1 39.5 70 PRO B N 1
ATOM 4548 C CA . PRO B 1 70 ? -6.16 13.125 34.094 1 39.5 70 PRO B CA 1
ATOM 4549 C C . PRO B 1 70 ? -4.855 13.43 34.844 1 39.5 70 PRO B C 1
ATOM 4551 O O . PRO B 1 70 ? -4.793 13.32 36.062 1 39.5 70 PRO B O 1
ATOM 4554 N N . HIS B 1 71 ? -3.809 12.867 34.562 1 36.81 71 HIS B N 1
ATOM 4555 C CA . HIS B 1 71 ? -2.844 13.578 35.406 1 36.81 71 HIS B CA 1
ATOM 4556 C C . HIS B 1 71 ? -2.932 15.086 35.188 1 36.81 71 HIS B C 1
ATOM 4558 O O . HIS B 1 71 ? -3.201 15.539 34.062 1 36.81 71 HIS B O 1
ATOM 4564 N N . GLN B 1 72 ? -3.275 15.883 36.156 1 36.28 72 GLN B N 1
ATOM 4565 C CA . GLN B 1 72 ? -3.486 17.328 36.312 1 36.28 72 GLN B CA 1
ATOM 4566 C C . GLN B 1 72 ? -2.773 18.109 35.219 1 36.28 72 GLN B C 1
ATOM 4568 O O . GLN B 1 72 ? -3.139 19.25 34.938 1 36.28 72 GLN B O 1
ATOM 4573 N N . GLY B 1 73 ? -1.479 17.922 34.906 1 36.81 73 GLY B N 1
ATOM 4574 C CA . GLY B 1 73 ? -0.653 19.016 34.375 1 36.81 73 GLY B CA 1
ATOM 4575 C C . GLY B 1 73 ? -0.905 19.297 32.906 1 36.81 73 GLY B C 1
ATOM 4576 O O . GLY B 1 73 ? -1.456 20.359 32.562 1 36.81 73 GLY B O 1
ATOM 4577 N N . CYS B 1 74 ? -0.013 18.969 31.688 1 43.12 74 CYS B N 1
ATOM 4578 C CA . CYS B 1 74 ? 0.365 19.75 30.516 1 43.12 74 CYS B CA 1
ATOM 4579 C C . CYS B 1 74 ? -0.561 19.453 29.344 1 43.12 74 CYS B C 1
ATOM 4581 O O . CYS B 1 74 ? -0.433 18.406 28.703 1 43.12 74 CYS B O 1
ATOM 4583 N N . SER B 1 75 ? -1.887 20.125 29.172 1 47.88 75 SER B N 1
ATOM 4584 C CA . SER B 1 75 ? -2.816 20.203 28.062 1 47.88 75 SER B CA 1
ATOM 4585 C C . SER B 1 75 ? -2.076 20.234 26.719 1 47.88 75 SER B C 1
ATOM 4587 O O . SER B 1 75 ? -2.543 19.656 25.734 1 47.88 75 SER B O 1
ATOM 4589 N N . SER B 1 76 ? -0.898 20.859 26.734 1 54.5 76 SER B N 1
ATOM 4590 C CA . SER B 1 76 ? -0.14 21.062 25.5 1 54.5 76 SER B CA 1
ATOM 4591 C C . SER B 1 76 ? 0.296 19.719 24.906 1 54.5 76 SER B C 1
ATOM 4593 O O . SER B 1 76 ? 0.329 19.562 23.688 1 54.5 76 SER B O 1
ATOM 4595 N N . GLY B 1 77 ? 0.355 18.703 25.781 1 61.62 77 GLY B N 1
ATOM 4596 C CA . GLY B 1 77 ? 0.8 17.422 25.281 1 61.62 77 GLY B CA 1
ATOM 4597 C C . GLY B 1 77 ? -0.291 16.641 24.562 1 61.62 77 GLY B C 1
ATOM 4598 O O . GLY B 1 77 ? -0.006 15.836 23.672 1 61.62 77 GLY B O 1
ATOM 4599 N N . GLN B 1 78 ? -1.512 17.047 24.812 1 71.44 78 GLN B N 1
ATOM 4600 C CA . GLN B 1 78 ? -2.629 16.328 24.219 1 71.44 78 GLN B CA 1
ATOM 4601 C C . GLN B 1 78 ? -2.844 16.734 22.766 1 71.44 78 GLN B C 1
ATOM 4603 O O . GLN B 1 78 ? -3.053 15.883 21.906 1 71.44 78 GLN B O 1
ATOM 4608 N N . ALA B 1 79 ? -2.77 18.047 22.578 1 75.88 79 ALA B N 1
ATOM 4609 C CA . ALA B 1 79 ? -2.969 18.547 21.219 1 75.88 79 ALA B CA 1
ATOM 4610 C C . ALA B 1 79 ? -1.881 18.016 20.281 1 75.88 79 ALA B C 1
ATOM 4612 O O . ALA B 1 79 ? -2.168 17.609 19.156 1 75.88 79 ALA B O 1
ATOM 4613 N N . GLU B 1 80 ? -0.66 18 20.828 1 82.25 80 GLU B N 1
ATOM 4614 C CA . GLU B 1 80 ? 0.451 17.484 20.031 1 82.25 80 GLU B CA 1
ATOM 4615 C C . GLU B 1 80 ? 0.261 16 19.703 1 82.25 80 GLU B C 1
ATOM 4617 O O . GLU B 1 80 ? 0.487 15.578 18.578 1 82.25 80 GLU B O 1
ATOM 4622 N N . GLY B 1 81 ? -0.143 15.328 20.719 1 86.62 81 GLY B N 1
ATOM 4623 C CA . GLY B 1 81 ? -0.364 13.906 20.547 1 86.62 81 GLY B CA 1
ATOM 4624 C C . GLY B 1 81 ? -1.411 13.586 19.5 1 86.62 81 GLY B C 1
ATOM 4625 O O . GLY B 1 81 ? -1.255 12.648 18.719 1 86.62 81 GLY B O 1
ATOM 4626 N N . GLN B 1 82 ? -2.449 14.422 19.469 1 87.69 82 GLN B N 1
ATOM 4627 C CA . GLN B 1 82 ? -3.508 14.234 18.484 1 87.69 82 GLN B CA 1
ATOM 4628 C C . GLN B 1 82 ? -2.98 14.438 17.062 1 87.69 82 GLN B C 1
ATOM 4630 O O . GLN B 1 82 ? -3.301 13.664 16.156 1 87.69 82 GLN B O 1
ATOM 4635 N N . VAL B 1 83 ? -2.156 15.406 16.906 1 90 83 VAL B N 1
ATOM 4636 C CA . VAL B 1 83 ? -1.615 15.734 15.586 1 90 83 VAL B CA 1
ATOM 4637 C C . VAL B 1 83 ? -0.658 14.633 15.133 1 90 83 VAL B C 1
ATOM 4639 O O . VAL B 1 83 ? -0.743 14.164 14 1 90 83 VAL B O 1
ATOM 4642 N N . TYR B 1 84 ? 0.234 14.227 16.109 1 93.25 84 TYR B N 1
ATOM 4643 C CA . TYR B 1 84 ? 1.188 13.172 15.766 1 93.25 84 TYR B CA 1
ATOM 4644 C C . TYR B 1 84 ? 0.468 11.883 15.414 1 93.25 84 TYR B C 1
ATOM 4646 O O . TYR B 1 84 ? 0.811 11.219 14.43 1 93.25 84 TYR B O 1
ATOM 4654 N N . ARG B 1 85 ? -0.487 11.586 16.234 1 92.44 85 ARG B N 1
ATOM 4655 C CA . ARG B 1 85 ? -1.279 10.383 15.977 1 92.44 85 ARG B CA 1
ATOM 4656 C C . ARG B 1 85 ? -1.905 10.43 14.586 1 92.44 85 ARG B C 1
ATOM 4658 O O . ARG B 1 85 ? -1.887 9.438 13.859 1 92.44 85 ARG B O 1
ATOM 4665 N N . MET B 1 86 ? -2.451 11.547 14.18 1 92.19 86 MET B N 1
ATOM 4666 C CA . MET B 1 86 ? -3.064 11.719 12.867 1 92.19 86 MET B CA 1
ATOM 4667 C C . MET B 1 86 ? -2.047 11.477 11.758 1 92.19 86 MET B C 1
ATOM 4669 O O . MET B 1 86 ? -2.326 10.758 10.797 1 92.19 86 MET B O 1
ATOM 4673 N N . PHE B 1 87 ? -0.867 12 11.898 1 92.5 87 PHE B N 1
ATOM 4674 C CA . PHE B 1 87 ? 0.156 11.828 10.875 1 92.5 87 PHE B CA 1
ATOM 4675 C C . PHE B 1 87 ? 0.572 10.367 10.773 1 92.5 87 PHE B C 1
ATOM 4677 O O . PHE B 1 87 ? 0.773 9.852 9.672 1 92.5 87 PHE B O 1
ATOM 4684 N N . VAL B 1 88 ? 0.702 9.727 11.953 1 93.25 88 VAL B N 1
ATOM 4685 C CA . VAL B 1 88 ? 1.061 8.312 11.984 1 93.25 88 VAL B CA 1
ATOM 4686 C C . VAL B 1 88 ? 0.028 7.5 11.203 1 93.25 88 VAL B C 1
ATOM 4688 O O . VAL B 1 88 ? 0.386 6.625 10.406 1 93.25 88 VAL B O 1
ATOM 4691 N N . GLN B 1 89 ? -1.181 7.789 11.367 1 89.44 89 GLN B N 1
ATOM 4692 C CA . GLN B 1 89 ? -2.268 7.062 10.719 1 89.44 89 GLN B CA 1
ATOM 4693 C C . GLN B 1 89 ? -2.332 7.383 9.227 1 89.44 89 GLN B C 1
ATOM 4695 O O . GLN B 1 89 ? -2.564 6.496 8.406 1 89.44 89 GLN B O 1
ATOM 4700 N N . LEU B 1 90 ? -2.131 8.648 8.914 1 87.94 90 LEU B N 1
ATOM 4701 C CA . LEU B 1 90 ? -2.209 9.07 7.52 1 87.94 90 LEU B CA 1
ATOM 4702 C C . LEU B 1 90 ? -1.14 8.375 6.684 1 87.94 90 LEU B C 1
ATOM 4704 O O . LEU B 1 90 ? -1.409 7.945 5.559 1 87.94 90 LEU B O 1
ATOM 4708 N N . VAL B 1 91 ? 0.075 8.242 7.273 1 88.19 91 VAL B N 1
ATOM 4709 C CA . VAL B 1 91 ? 1.171 7.668 6.5 1 88.19 91 VAL B CA 1
ATOM 4710 C C . VAL B 1 91 ? 1.235 6.16 6.727 1 88.19 91 VAL B C 1
ATOM 4712 O O . VAL B 1 91 ? 2.07 5.473 6.137 1 88.19 91 VAL B O 1
ATOM 4715 N N . ARG B 1 92 ? 0.377 5.668 7.574 1 86.44 92 ARG B N 1
ATOM 4716 C CA . ARG B 1 92 ? 0.352 4.254 7.93 1 86.44 92 ARG B CA 1
ATOM 4717 C C . ARG B 1 92 ? 1.729 3.777 8.383 1 86.44 92 ARG B C 1
ATOM 4719 O O . ARG B 1 92 ? 2.252 2.791 7.859 1 86.44 92 ARG B O 1
ATOM 4726 N N . ALA B 1 93 ? 2.258 4.496 9.367 1 91.56 93 ALA B N 1
ATOM 4727 C CA . ALA B 1 93 ? 3.602 4.223 9.867 1 91.56 93 ALA B CA 1
ATOM 4728 C C . ALA B 1 93 ? 3.631 2.934 10.688 1 91.56 93 ALA B C 1
ATOM 4730 O O . ALA B 1 93 ? 2.658 2.602 11.367 1 91.56 93 ALA B O 1
ATOM 4731 N N . ARG B 1 94 ? 4.73 2.213 10.586 1 90.69 94 ARG B N 1
ATOM 4732 C CA . ARG B 1 94 ? 4.965 1.013 11.383 1 90.69 94 ARG B CA 1
ATOM 4733 C C . ARG B 1 94 ? 6.191 1.176 12.273 1 90.69 94 ARG B C 1
ATOM 4735 O O . ARG B 1 94 ? 6.242 0.621 13.375 1 90.69 94 ARG B O 1
ATOM 4742 N N . ARG B 1 95 ? 7.199 1.791 11.828 1 94.31 95 ARG B N 1
ATOM 4743 C CA . ARG B 1 95 ? 8.445 2.029 12.555 1 94.31 95 ARG B CA 1
ATOM 4744 C C . ARG B 1 95 ? 8.734 3.523 12.672 1 94.31 95 ARG B C 1
ATOM 4746 O O . ARG B 1 95 ? 8.867 4.215 11.656 1 94.31 95 ARG B O 1
ATOM 4753 N N . ILE B 1 96 ? 8.844 4.027 13.898 1 97.19 96 ILE B N 1
ATOM 4754 C CA . ILE B 1 96 ? 9.023 5.453 14.141 1 97.19 96 ILE B CA 1
ATOM 4755 C C . ILE B 1 96 ? 10.32 5.684 14.922 1 97.19 96 ILE B C 1
ATOM 4757 O O . ILE B 1 96 ? 10.625 4.941 15.859 1 97.19 96 ILE B O 1
ATOM 4761 N N . LEU B 1 97 ? 11.117 6.637 14.5 1 97.56 97 LEU B N 1
ATOM 4762 C CA . LEU B 1 97 ? 12.305 7.078 15.219 1 97.56 97 LEU B CA 1
ATOM 4763 C C . LEU B 1 97 ? 12.102 8.469 15.812 1 97.56 97 LEU B C 1
ATOM 4765 O O . LEU B 1 97 ? 11.727 9.398 15.094 1 97.56 97 LEU B O 1
ATOM 4769 N N . LEU B 1 98 ? 12.25 8.586 17.109 1 96.56 98 LEU B N 1
ATOM 4770 C CA . LEU B 1 98 ? 12.195 9.875 17.781 1 96.56 98 LEU B CA 1
ATOM 4771 C C . LEU B 1 98 ? 13.586 10.336 18.188 1 96.56 98 LEU B C 1
ATOM 4773 O O . LEU B 1 98 ? 14.297 9.633 18.922 1 96.56 98 LEU B O 1
ATOM 4777 N N . ILE B 1 99 ? 14 11.438 17.734 1 96.12 99 ILE B N 1
ATOM 4778 C CA . ILE B 1 99 ? 15.312 12 18.031 1 96.12 99 ILE B CA 1
ATOM 4779 C C . ILE B 1 99 ? 15.148 13.266 18.875 1 96.12 99 ILE B C 1
ATOM 4781 O O . ILE B 1 99 ? 14.703 14.305 18.375 1 96.12 99 ILE B O 1
ATOM 4785 N N . GLY B 1 100 ? 15.531 13.266 20.156 1 92.25 100 GLY B N 1
ATOM 4786 C CA . GLY B 1 100 ? 15.406 14.406 21.047 1 92.25 100 GLY B CA 1
ATOM 4787 C C . GLY B 1 100 ? 14.391 14.195 22.156 1 92.25 100 GLY B C 1
ATOM 4788 O O . GLY B 1 100 ? 14.227 13.07 22.641 1 92.25 100 GLY B O 1
ATOM 4789 N N . ILE B 1 101 ? 13.75 15.234 22.578 1 87.88 101 ILE B N 1
ATOM 4790 C CA . ILE B 1 101 ? 12.875 15.172 23.734 1 87.88 101 ILE B CA 1
ATOM 4791 C C . ILE B 1 101 ? 11.422 15.289 23.297 1 87.88 101 ILE B C 1
ATOM 4793 O O . ILE B 1 101 ? 11.055 16.234 22.594 1 87.88 101 ILE B O 1
ATOM 4797 N N . PHE B 1 102 ? 10.648 14.328 23.703 1 88.75 102 PHE B N 1
ATOM 4798 C CA . PHE B 1 102 ? 9.227 14.312 23.375 1 88.75 102 PHE B CA 1
ATOM 4799 C C . PHE B 1 102 ? 8.398 14.016 24.625 1 88.75 102 PHE B C 1
ATOM 4801 O O . PHE B 1 102 ? 8.836 13.281 25.516 1 88.75 102 PHE B O 1
ATOM 4808 N N . LYS B 1 103 ? 7.254 14.617 24.688 1 83.94 103 LYS B N 1
ATOM 4809 C CA . LYS B 1 103 ? 6.348 14.398 25.812 1 83.94 103 LYS B CA 1
ATOM 4810 C C . LYS B 1 103 ? 5.801 12.969 25.797 1 83.94 103 LYS B C 1
ATOM 4812 O O . LYS B 1 103 ? 5.48 12.43 24.75 1 83.94 103 LYS B O 1
ATOM 4817 N N . GLY B 1 104 ? 5.699 12.383 26.938 1 84.31 104 GLY B N 1
ATOM 4818 C CA . GLY B 1 104 ? 5.262 11.008 27.078 1 84.31 104 GLY B CA 1
ATOM 4819 C C . GLY B 1 104 ? 3.893 10.75 26.484 1 84.31 104 GLY B C 1
ATOM 4820 O O . GLY B 1 104 ? 3.689 9.742 25.797 1 84.31 104 GLY B O 1
ATOM 4821 N N . ASN B 1 105 ? 2.953 11.664 26.688 1 83.69 105 ASN B N 1
ATOM 4822 C CA . ASN B 1 105 ? 1.601 11.484 26.172 1 83.69 105 ASN B CA 1
ATOM 4823 C C . ASN B 1 105 ? 1.58 11.484 24.641 1 83.69 105 ASN B C 1
ATOM 4825 O O . ASN B 1 105 ? 0.797 10.758 24.031 1 83.69 105 ASN B O 1
ATOM 4829 N N . ALA B 1 106 ? 2.426 12.297 24.109 1 88.88 106 ALA B N 1
ATOM 4830 C CA . ALA B 1 106 ? 2.508 12.344 22.656 1 88.88 106 ALA B CA 1
ATOM 4831 C C . ALA B 1 106 ? 3.076 11.039 22.094 1 88.88 106 ALA B C 1
ATOM 4833 O O . ALA B 1 106 ? 2.594 10.523 21.078 1 88.88 106 ALA B O 1
ATOM 4834 N N . VAL B 1 107 ? 4.07 10.492 22.781 1 91.19 107 VAL B N 1
ATOM 4835 C CA . VAL B 1 107 ? 4.688 9.242 22.359 1 91.19 107 VAL B CA 1
ATOM 4836 C C . VAL B 1 107 ? 3.678 8.102 22.469 1 91.19 107 VAL B C 1
ATOM 4838 O O . VAL B 1 107 ? 3.568 7.273 21.562 1 91.19 107 VAL B O 1
ATOM 4841 N N . LEU B 1 108 ? 2.934 8.133 23.531 1 89.5 108 LEU B N 1
ATOM 4842 C CA . LEU B 1 108 ? 1.925 7.098 23.719 1 89.5 108 LEU B CA 1
ATOM 4843 C C . LEU B 1 108 ? 0.831 7.195 22.672 1 89.5 108 LEU B C 1
ATOM 4845 O O . LEU B 1 108 ? 0.346 6.172 22.172 1 89.5 108 LEU B O 1
ATOM 4849 N N . ALA B 1 109 ? 0.429 8.445 22.375 1 90 109 ALA B N 1
ATOM 4850 C CA . ALA B 1 109 ? -0.576 8.641 21.328 1 90 109 ALA B CA 1
ATOM 4851 C C . ALA B 1 109 ? -0.117 8.047 20 1 90 109 ALA B C 1
ATOM 4853 O O . ALA B 1 109 ? -0.911 7.445 19.281 1 90 109 ALA B O 1
ATOM 4854 N N . MET B 1 110 ? 1.153 8.164 19.688 1 93.19 110 MET B N 1
ATOM 4855 C CA . MET B 1 110 ? 1.705 7.586 18.469 1 93.19 110 MET B CA 1
ATOM 4856 C C . MET B 1 110 ? 1.705 6.062 18.531 1 93.19 110 MET B C 1
ATOM 4858 O O . MET B 1 110 ? 1.331 5.395 17.578 1 93.19 110 MET B O 1
ATOM 4862 N N . ALA B 1 111 ? 2.117 5.535 19.656 1 92.75 111 ALA B N 1
ATOM 4863 C CA . ALA B 1 111 ? 2.188 4.086 19.844 1 92.75 111 ALA B CA 1
ATOM 4864 C C . ALA B 1 111 ? 0.815 3.443 19.656 1 92.75 111 ALA B C 1
ATOM 4866 O O . ALA B 1 111 ? 0.701 2.359 19.078 1 92.75 111 ALA B O 1
ATOM 4867 N N . GLU B 1 112 ? -0.173 4.137 20.094 1 88.31 112 GLU B N 1
ATOM 4868 C CA . GLU B 1 112 ? -1.544 3.645 20 1 88.31 112 GLU B CA 1
ATOM 4869 C C . GLU B 1 112 ? -1.983 3.527 18.547 1 88.31 112 GLU B C 1
ATOM 4871 O O . GLU B 1 112 ? -2.816 2.684 18.203 1 88.31 112 GLU B O 1
ATOM 4876 N N . ALA B 1 113 ? -1.482 4.367 17.766 1 89.81 113 ALA B N 1
ATOM 4877 C CA . ALA B 1 113 ? -1.888 4.414 16.359 1 89.81 113 ALA B CA 1
ATOM 4878 C C . ALA B 1 113 ? -1.121 3.385 15.531 1 89.81 113 ALA B C 1
ATOM 4880 O O . ALA B 1 113 ? -1.459 3.135 14.367 1 89.81 113 ALA B O 1
ATOM 4881 N N . LEU B 1 114 ? -0.071 2.727 16.078 1 90.69 114 LEU B N 1
ATOM 4882 C CA . LEU B 1 114 ? 0.737 1.748 15.359 1 90.69 114 LEU B CA 1
ATOM 4883 C C . LEU B 1 114 ? 0.055 0.384 15.344 1 90.69 114 LEU B C 1
ATOM 4885 O O . LEU B 1 114 ? -0.714 0.061 16.25 1 90.69 114 LEU B O 1
ATOM 4889 N N . PRO B 1 115 ? 0.263 -0.401 14.273 1 86.44 115 PRO B N 1
ATOM 4890 C CA . PRO B 1 115 ? -0.192 -1.793 14.32 1 86.44 115 PRO B CA 1
ATOM 4891 C C . PRO B 1 115 ? 0.505 -2.604 15.414 1 86.44 115 PRO B C 1
ATOM 4893 O O . PRO B 1 115 ? 1.44 -2.111 16.047 1 86.44 115 PRO B O 1
ATOM 4896 N N . ASP B 1 116 ? 0.053 -3.855 15.633 1 84.81 116 ASP B N 1
ATOM 4897 C CA . ASP B 1 116 ? 0.558 -4.68 16.719 1 84.81 116 ASP B CA 1
ATOM 4898 C C . ASP B 1 116 ? 2.047 -4.969 16.547 1 84.81 116 ASP B C 1
ATOM 4900 O O . ASP B 1 116 ? 2.781 -5.082 17.531 1 84.81 116 ASP B O 1
ATOM 4904 N N . ASP B 1 117 ? 2.486 -5.012 15.398 1 82.75 117 ASP B N 1
ATOM 4905 C CA . ASP B 1 117 ? 3.885 -5.34 15.148 1 82.75 117 ASP B CA 1
ATOM 4906 C C . ASP B 1 117 ? 4.711 -4.082 14.883 1 82.75 117 ASP B C 1
ATOM 4908 O O . ASP B 1 117 ? 5.867 -4.168 14.469 1 82.75 117 ASP B O 1
ATOM 4912 N N . GLY B 1 118 ? 4.137 -2.92 15.141 1 89.56 118 GLY B N 1
ATOM 4913 C CA . GLY B 1 118 ? 4.852 -1.666 14.977 1 89.56 118 GLY B CA 1
ATOM 4914 C C . GLY B 1 118 ? 5.703 -1.297 16.172 1 89.56 118 GLY B C 1
ATOM 4915 O O . GLY B 1 118 ? 5.641 -1.957 17.219 1 89.56 118 GLY B O 1
ATOM 4916 N N . GLY B 1 119 ? 6.57 -0.281 16.016 1 93.94 119 GLY B N 1
ATOM 4917 C CA . GLY B 1 119 ? 7.445 0.104 17.109 1 93.94 119 GLY B CA 1
ATOM 4918 C C . GLY B 1 119 ? 7.961 1.526 16.984 1 93.94 119 GLY B C 1
ATOM 4919 O O . GLY B 1 119 ? 8.016 2.082 15.891 1 93.94 119 GLY B O 1
ATOM 4920 N N . ILE B 1 120 ? 8.305 2.066 18.188 1 96.19 120 ILE B N 1
ATOM 4921 C CA . ILE B 1 120 ? 8.898 3.393 18.297 1 96.19 120 ILE B CA 1
ATOM 4922 C C . ILE B 1 120 ? 10.273 3.287 18.953 1 96.19 120 ILE B C 1
ATOM 4924 O O . ILE B 1 120 ? 10.406 2.707 20.031 1 96.19 120 ILE B O 1
ATOM 4928 N N . THR B 1 121 ? 11.305 3.75 18.297 1 95.81 121 THR B N 1
ATOM 4929 C CA . THR B 1 121 ? 12.641 3.893 18.875 1 95.81 121 THR B CA 1
ATOM 4930 C C . THR B 1 121 ? 12.883 5.332 19.312 1 95.81 121 THR B C 1
ATOM 4932 O O . THR B 1 121 ? 12.789 6.258 18.5 1 95.81 121 THR B O 1
ATOM 4935 N N . VAL B 1 122 ? 13.125 5.527 20.578 1 93.94 122 VAL B N 1
ATOM 4936 C CA . VAL B 1 122 ? 13.375 6.863 21.109 1 93.94 122 VAL B CA 1
ATOM 4937 C C . VAL B 1 122 ? 14.867 7.043 21.375 1 93.94 122 VAL B C 1
ATOM 4939 O O . VAL B 1 122 ? 15.461 6.277 22.141 1 93.94 122 VAL B O 1
ATOM 4942 N N . CYS B 1 123 ? 15.43 8.023 20.703 1 93 123 CYS B N 1
ATOM 4943 C CA . CYS B 1 123 ? 16.828 8.375 20.906 1 93 123 CYS B CA 1
ATOM 4944 C C . CYS B 1 123 ? 16.953 9.641 21.734 1 93 123 CYS B C 1
ATOM 4946 O O . CYS B 1 123 ? 16.516 10.711 21.328 1 93 123 CYS B O 1
ATOM 4948 N N . GLY B 1 124 ? 17.516 9.562 22.828 1 86.5 124 GLY B N 1
ATOM 4949 C CA . GLY B 1 124 ? 17.688 10.734 23.672 1 86.5 124 GLY B CA 1
ATOM 4950 C C . GLY B 1 124 ? 18.812 10.578 24.688 1 86.5 124 GLY B C 1
ATOM 4951 O O . GLY B 1 124 ? 19.438 9.523 24.766 1 86.5 124 GLY B O 1
ATOM 4952 N N . VAL B 1 125 ? 19.188 11.688 25.297 1 79.88 125 VAL B N 1
ATOM 4953 C CA . VAL B 1 125 ? 20.25 11.711 26.297 1 79.88 125 VAL B CA 1
ATOM 4954 C C . VAL B 1 125 ? 19.656 11.68 27.703 1 79.88 125 VAL B C 1
ATOM 4956 O O . VAL B 1 125 ? 18.531 12.141 27.922 1 79.88 125 VAL B O 1
ATOM 4959 N N . GLU B 1 126 ? 20.203 10.883 28.641 1 65.88 126 GLU B N 1
ATOM 4960 C CA . GLU B 1 126 ? 19.828 10.977 30.047 1 65.88 126 GLU B CA 1
ATOM 4961 C C . GLU B 1 126 ? 20.062 12.383 30.594 1 65.88 126 GLU B C 1
ATOM 4963 O O . GLU B 1 126 ? 21.016 13.062 30.172 1 65.88 126 GLU B O 1
ATOM 4968 N N . PRO B 1 127 ? 19.109 12.93 31.516 1 59.88 127 PRO B N 1
ATOM 4969 C CA . PRO B 1 127 ? 17.875 12.398 32.094 1 59.88 127 PRO B CA 1
ATOM 4970 C C . PRO B 1 127 ? 16.625 12.75 31.281 1 59.88 127 PRO B C 1
ATOM 4972 O O . PRO B 1 127 ? 15.516 12.336 31.625 1 59.88 127 PRO B O 1
ATOM 4975 N N . ASP B 1 128 ? 16.812 13.531 30.266 1 59.19 128 ASP B N 1
ATOM 4976 C CA . ASP B 1 128 ? 15.734 14.227 29.562 1 59.19 128 ASP B CA 1
ATOM 4977 C C . ASP B 1 128 ? 14.695 13.234 29.047 1 59.19 128 ASP B C 1
ATOM 4979 O O . ASP B 1 128 ? 13.492 13.477 29.156 1 59.19 128 ASP B O 1
ATOM 4983 N N . VAL B 1 129 ? 15.109 12.234 28.375 1 60.78 129 VAL B N 1
ATOM 4984 C CA . VAL B 1 129 ? 14.188 11.336 27.688 1 60.78 129 VAL B CA 1
ATOM 4985 C C . VAL B 1 129 ? 13.445 10.484 28.703 1 60.78 129 VAL B C 1
ATOM 4987 O O . VAL B 1 129 ? 12.258 10.188 28.531 1 60.78 129 VAL B O 1
ATOM 4990 N N . GLY B 1 130 ? 14.047 10.164 29.922 1 56.78 130 GLY B N 1
ATOM 4991 C CA . GLY B 1 130 ? 13.68 9.078 30.828 1 56.78 130 GLY B CA 1
ATOM 4992 C C . GLY B 1 130 ? 12.477 9.398 31.688 1 56.78 130 GLY B C 1
ATOM 4993 O O . GLY B 1 130 ? 11.594 8.562 31.875 1 56.78 130 GLY B O 1
ATOM 4994 N N . VAL B 1 131 ? 12.438 10.625 32.125 1 54.56 131 VAL B N 1
ATOM 4995 C CA . VAL B 1 131 ? 11.453 10.844 33.156 1 54.56 131 VAL B CA 1
ATOM 4996 C C . VAL B 1 131 ? 10.055 10.961 32.562 1 54.56 131 VAL B C 1
ATOM 4998 O O . VAL B 1 131 ? 9.109 10.336 33.031 1 54.56 131 VAL B O 1
ATOM 5001 N N . SER B 1 132 ? 10.008 11.633 31.406 1 64.19 132 SER B N 1
ATOM 5002 C CA . SER B 1 132 ? 8.68 11.898 30.859 1 64.19 132 SER B CA 1
ATOM 5003 C C . SER B 1 132 ? 8.102 10.656 30.188 1 64.19 132 SER B C 1
ATOM 5005 O O . SER B 1 132 ? 6.941 10.312 30.422 1 64.19 132 SER B O 1
ATOM 5007 N N . ILE B 1 133 ? 8.938 9.914 29.578 1 72.62 133 ILE B N 1
ATOM 5008 C CA . ILE B 1 133 ? 8.43 8.773 28.844 1 72.62 133 ILE B CA 1
ATOM 5009 C C . ILE B 1 133 ? 8.258 7.578 29.781 1 72.62 133 ILE B C 1
ATOM 5011 O O . ILE B 1 133 ? 7.262 6.859 29.703 1 72.62 133 ILE B O 1
ATOM 5015 N N . ARG B 1 134 ? 9.117 7.395 30.734 1 69.81 134 ARG B N 1
ATOM 5016 C CA . ARG B 1 134 ? 9.07 6.262 31.656 1 69.81 134 ARG B CA 1
ATOM 5017 C C . ARG B 1 134 ? 7.832 6.328 32.562 1 69.81 134 ARG B C 1
ATOM 5019 O O . ARG B 1 134 ? 7.227 5.301 32.875 1 69.81 134 ARG B O 1
ATOM 5026 N N . ASP B 1 135 ? 7.539 7.566 32.812 1 69.5 135 ASP B N 1
ATOM 5027 C CA . ASP B 1 135 ? 6.391 7.766 33.688 1 69.5 135 ASP B CA 1
ATOM 5028 C C . ASP B 1 135 ? 5.098 7.324 33 1 69.5 135 ASP B C 1
ATOM 5030 O O . ASP B 1 135 ? 4.164 6.871 33.656 1 69.5 135 ASP B O 1
ATOM 5034 N N . VAL B 1 136 ? 5.125 7.418 31.734 1 71.19 136 VAL B N 1
ATOM 5035 C CA . VAL B 1 136 ? 3.891 7.121 31 1 71.19 136 VAL B CA 1
ATOM 5036 C C . VAL B 1 136 ? 3.902 5.668 30.531 1 71.19 136 VAL B C 1
ATOM 5038 O O . VAL B 1 136 ? 2.846 5.062 30.344 1 71.19 136 VAL B O 1
ATOM 5041 N N . LEU B 1 137 ? 5.023 5.043 30.438 1 72.25 137 LEU B N 1
ATOM 5042 C CA . LEU B 1 137 ? 5.156 3.711 29.859 1 72.25 137 LEU B CA 1
ATOM 5043 C C . LEU B 1 137 ? 4.641 2.643 30.812 1 72.25 137 LEU B C 1
ATOM 5045 O O . LEU B 1 137 ? 4.199 1.575 30.391 1 72.25 137 LEU B O 1
ATOM 5049 N N . GLY B 1 138 ? 4.637 2.863 32.094 1 67.12 138 GLY B N 1
ATOM 5050 C CA . GLY B 1 138 ? 4.273 1.833 33.031 1 67.12 138 GLY B CA 1
ATOM 5051 C C . GLY B 1 138 ? 2.805 1.465 33 1 67.12 138 GLY B C 1
ATOM 5052 O O . GLY B 1 138 ? 2.395 0.448 33.562 1 67.12 138 GLY B O 1
ATOM 5053 N N . HIS B 1 139 ? 1.965 2.139 32.188 1 70.19 139 HIS B N 1
ATOM 5054 C CA . HIS B 1 139 ? 0.543 1.875 32.406 1 70.19 139 HIS B CA 1
ATOM 5055 C C . HIS B 1 139 ? -0.162 1.643 31.062 1 70.19 139 HIS B C 1
ATOM 5057 O O . HIS B 1 139 ? -1.394 1.644 31 1 70.19 139 HIS B O 1
ATOM 5063 N N . SER B 1 140 ? 0.474 1.46 30.031 1 79.81 140 SER B N 1
ATOM 5064 C CA . SER B 1 140 ? -0.213 1.307 28.766 1 79.81 140 SER B CA 1
ATOM 5065 C C . SER B 1 140 ? 0.188 0.007 28.062 1 79.81 140 SER B C 1
ATOM 5067 O O . SER B 1 140 ? 1.357 -0.383 28.094 1 79.81 140 SER B O 1
ATOM 5069 N N . PRO B 1 141 ? -0.792 -0.755 27.609 1 82.94 141 PRO B N 1
ATOM 5070 C CA . PRO B 1 141 ? -0.464 -1.956 26.828 1 82.94 141 PRO B CA 1
ATOM 5071 C C . PRO B 1 141 ? 0.375 -1.649 25.594 1 82.94 141 PRO B C 1
ATOM 5073 O O . PRO B 1 141 ? 1.002 -2.551 25.031 1 82.94 141 PRO B O 1
ATOM 5076 N N . HIS B 1 142 ? 0.459 -0.411 25.266 1 87.25 142 HIS B N 1
ATOM 5077 C CA . HIS B 1 142 ? 1.197 -0.038 24.078 1 87.25 142 HIS B CA 1
ATOM 5078 C C . HIS B 1 142 ? 2.641 0.328 24.406 1 87.25 142 HIS B C 1
ATOM 5080 O O . HIS B 1 142 ? 3.434 0.616 23.5 1 87.25 142 HIS B O 1
ATOM 5086 N N . ALA B 1 143 ? 2.99 0.236 25.641 1 86.88 143 ALA B N 1
ATOM 5087 C CA . ALA B 1 143 ? 4.344 0.57 26.078 1 86.88 143 ALA B CA 1
ATOM 5088 C C . ALA B 1 143 ? 5.363 -0.41 25.516 1 86.88 143 ALA B C 1
ATOM 5090 O O . ALA B 1 143 ? 6.531 -0.06 25.312 1 86.88 143 ALA B O 1
ATOM 5091 N N . GLN B 1 144 ? 4.906 -1.548 25.172 1 88.69 144 GLN B N 1
ATOM 5092 C CA . GLN B 1 144 ? 5.793 -2.582 24.656 1 88.69 144 GLN B CA 1
ATOM 5093 C C . GLN B 1 144 ? 6.32 -2.211 23.266 1 88.69 144 GLN B C 1
ATOM 5095 O O . GLN B 1 144 ? 7.324 -2.764 22.812 1 88.69 144 GLN B O 1
ATOM 5100 N N . LYS B 1 145 ? 5.637 -1.271 22.656 1 92.62 145 LYS B N 1
ATOM 5101 C CA . LYS B 1 145 ? 6.043 -0.859 21.312 1 92.62 145 LYS B CA 1
ATOM 5102 C C . LYS B 1 145 ? 7.156 0.183 21.375 1 92.62 145 LYS B C 1
ATOM 5104 O O . LYS B 1 145 ? 7.734 0.542 20.344 1 92.62 145 LYS B O 1
ATOM 5109 N N . ILE B 1 146 ? 7.469 0.654 22.594 1 92.81 146 ILE B N 1
ATOM 5110 C CA . ILE B 1 146 ? 8.398 1.769 22.734 1 92.81 146 ILE B CA 1
ATOM 5111 C C . ILE B 1 146 ? 9.75 1.254 23.234 1 92.81 146 ILE B C 1
ATOM 5113 O O . ILE B 1 146 ? 9.836 0.654 24.312 1 92.81 146 ILE B O 1
ATOM 5117 N N . ASN B 1 147 ? 10.812 1.475 22.438 1 91.94 147 ASN B N 1
ATOM 5118 C CA . ASN B 1 147 ? 12.188 1.11 22.781 1 91.94 147 ASN B CA 1
ATOM 5119 C C . ASN B 1 147 ? 13.047 2.346 23.016 1 91.94 147 ASN B C 1
ATOM 5121 O O . ASN B 1 147 ? 13.273 3.141 22.109 1 91.94 147 ASN B O 1
ATOM 5125 N N . LEU B 1 148 ? 13.562 2.465 24.203 1 90.38 148 LEU B N 1
ATOM 5126 C CA . LEU B 1 148 ? 14.367 3.623 24.578 1 90.38 148 LEU B CA 1
ATOM 5127 C C . LEU B 1 148 ? 15.852 3.334 24.406 1 90.38 148 LEU B C 1
ATOM 5129 O O . LEU B 1 148 ? 16.359 2.324 24.906 1 90.38 148 LEU B O 1
ATOM 5133 N N . LYS B 1 149 ? 16.484 4.16 23.609 1 91.56 149 LYS B N 1
ATOM 5134 C CA . LYS B 1 149 ? 17.938 4.133 23.453 1 91.56 149 LYS B CA 1
ATOM 5135 C C . LYS B 1 149 ? 18.578 5.367 24.094 1 91.56 149 LYS B C 1
ATOM 5137 O O . LYS B 1 149 ? 18.547 6.457 23.516 1 91.56 149 LYS B O 1
ATOM 5142 N N . VAL B 1 150 ? 19.203 5.164 25.234 1 88.12 150 VAL B N 1
ATOM 5143 C CA . VAL B 1 150 ? 19.781 6.277 25.984 1 88.12 150 VAL B CA 1
ATOM 5144 C C . VAL B 1 150 ? 21.281 6.359 25.719 1 88.12 150 VAL B C 1
ATOM 5146 O O . VAL B 1 150 ? 22 5.359 25.828 1 88.12 150 VAL B O 1
ATOM 5149 N N . GLY B 1 151 ? 21.781 7.465 25.328 1 89.12 151 GLY B N 1
ATOM 5150 C CA . GLY B 1 151 ? 23.172 7.727 25 1 89.12 151 GLY B CA 1
ATOM 5151 C C . GLY B 1 151 ? 23.344 8.891 24.031 1 89.12 151 GLY B C 1
ATOM 5152 O O . GLY B 1 151 ? 22.391 9.586 23.719 1 89.12 151 GLY B O 1
ATOM 5153 N N . PRO B 1 152 ? 24.609 9.156 23.719 1 91.62 152 PRO B N 1
ATOM 5154 C CA . PRO B 1 152 ? 24.797 10.203 22.719 1 91.62 152 PRO B CA 1
ATOM 5155 C C . PRO B 1 152 ? 24.016 9.945 21.438 1 91.62 152 PRO B C 1
ATOM 5157 O O . PRO B 1 152 ? 24.156 8.875 20.828 1 91.62 152 PRO B O 1
ATOM 5160 N N . ILE B 1 153 ? 23.203 10.859 21.031 1 93.62 153 ILE B N 1
ATOM 5161 C CA . ILE B 1 153 ? 22.266 10.703 19.922 1 93.62 153 ILE B CA 1
ATOM 5162 C C . ILE B 1 153 ? 23.016 10.352 18.641 1 93.62 153 ILE B C 1
ATOM 5164 O O . ILE B 1 153 ? 22.609 9.445 17.906 1 93.62 153 ILE B O 1
ATOM 5168 N N . ALA B 1 154 ? 24.109 11.031 18.391 1 94.31 154 ALA B N 1
ATOM 5169 C CA . ALA B 1 154 ? 24.875 10.797 17.172 1 94.31 154 ALA B CA 1
ATOM 5170 C C . ALA B 1 154 ? 25.359 9.352 17.094 1 94.31 154 ALA B C 1
ATOM 5172 O O . ALA B 1 154 ? 25.281 8.711 16.047 1 94.31 154 ALA B O 1
ATOM 5173 N N . GLU B 1 155 ? 25.781 8.852 18.219 1 94.31 155 GLU B N 1
ATOM 5174 C CA . GLU B 1 155 ? 26.266 7.477 18.266 1 94.31 155 GLU B CA 1
ATOM 5175 C C . GLU B 1 155 ? 25.125 6.48 18.078 1 94.31 155 GLU B C 1
ATOM 5177 O O . GLU B 1 155 ? 25.297 5.469 17.391 1 94.31 155 GLU B O 1
ATOM 5182 N N . THR B 1 156 ? 24.062 6.805 18.688 1 94.5 156 THR B N 1
ATOM 5183 C CA . THR B 1 156 ? 22.891 5.949 18.547 1 94.5 156 THR B CA 1
ATOM 5184 C C . THR B 1 156 ? 22.438 5.891 17.078 1 94.5 156 THR B C 1
ATOM 5186 O O . THR B 1 156 ? 22.141 4.816 16.562 1 94.5 156 THR B O 1
ATOM 5189 N N . LEU B 1 157 ? 22.391 7.016 16.375 1 95.5 157 LEU B N 1
ATOM 5190 C CA . LEU B 1 157 ? 21.984 7.078 14.977 1 95.5 157 LEU B CA 1
ATOM 5191 C C . LEU B 1 157 ? 22.953 6.293 14.102 1 95.5 157 LEU B C 1
ATOM 5193 O O . LEU B 1 157 ? 22.531 5.574 13.195 1 95.5 157 LEU B O 1
ATOM 5197 N N . GLU B 1 158 ? 24.234 6.395 14.445 1 93.81 158 GLU B N 1
ATOM 5198 C CA . GLU B 1 158 ? 25.234 5.629 13.719 1 93.81 158 GLU B CA 1
ATOM 5199 C C . GLU B 1 158 ? 25.047 4.129 13.938 1 93.81 158 GLU B C 1
ATOM 5201 O O . GLU B 1 158 ? 25.219 3.338 13.008 1 93.81 158 GLU B O 1
ATOM 5206 N N . GLY B 1 159 ? 24.734 3.824 15.164 1 92.69 159 GLY B N 1
ATOM 5207 C CA . GLY B 1 159 ? 24.453 2.43 15.461 1 92.69 159 GLY B CA 1
ATOM 5208 C C . GLY B 1 159 ? 23.25 1.887 14.711 1 92.69 159 GLY B C 1
ATOM 5209 O O . GLY B 1 159 ? 23.281 0.751 14.227 1 92.69 159 GLY B O 1
ATOM 5210 N N . LEU B 1 160 ? 22.203 2.676 14.609 1 92.5 160 LEU B N 1
ATOM 5211 C CA . LEU B 1 160 ? 21.016 2.275 13.859 1 92.5 160 LEU B CA 1
ATOM 5212 C C . LEU B 1 160 ? 21.344 2.076 12.383 1 92.5 160 LEU B C 1
ATOM 5214 O O . LEU B 1 160 ? 20.844 1.137 11.758 1 92.5 160 LEU B O 1
ATOM 5218 N N . PHE B 1 161 ? 22.172 2.967 11.914 1 88.88 161 PHE B N 1
ATOM 5219 C CA . PHE B 1 161 ? 22.641 2.844 10.531 1 88.88 161 PHE B CA 1
ATOM 5220 C C . PHE B 1 161 ? 23.438 1.556 10.344 1 88.88 161 PHE B C 1
ATOM 5222 O O . PHE B 1 161 ? 23.203 0.812 9.391 1 88.88 161 PHE B O 1
ATOM 5229 N N . ALA B 1 162 ? 24.344 1.32 11.258 1 86.44 162 ALA B N 1
ATOM 5230 C CA . ALA B 1 162 ? 25.188 0.132 11.188 1 86.44 162 ALA B CA 1
ATOM 5231 C C . ALA B 1 162 ? 24.344 -1.143 11.234 1 86.44 162 ALA B C 1
ATOM 5233 O O . ALA B 1 162 ? 24.688 -2.143 10.602 1 86.44 162 ALA B O 1
ATOM 5234 N N . ALA B 1 163 ? 23.219 -1.038 11.875 1 85.12 163 ALA B N 1
ATOM 5235 C CA . ALA B 1 163 ? 22.328 -2.191 12.008 1 85.12 163 ALA B CA 1
ATOM 5236 C C . ALA B 1 163 ? 21.375 -2.291 10.82 1 85.12 163 ALA B C 1
ATOM 5238 O O . ALA B 1 163 ? 20.531 -3.184 10.766 1 85.12 163 ALA B O 1
ATOM 5239 N N . GLY B 1 164 ? 21.484 -1.304 9.891 1 82.81 164 GLY B N 1
ATOM 5240 C CA . GLY B 1 164 ? 20.656 -1.319 8.695 1 82.81 164 GLY B CA 1
ATOM 5241 C C . GLY B 1 164 ? 19.203 -0.947 8.953 1 82.81 164 GLY B C 1
ATOM 5242 O O . GLY B 1 164 ? 18.312 -1.324 8.195 1 82.81 164 GLY B O 1
ATOM 5243 N N . LYS B 1 165 ? 18.922 -0.228 10.008 1 88.31 165 LYS B N 1
ATOM 5244 C CA . LYS B 1 165 ? 17.547 0.14 10.352 1 88.31 165 LYS B CA 1
ATOM 5245 C C . LYS B 1 165 ? 17.062 1.29 9.477 1 88.31 165 LYS B C 1
ATOM 5247 O O . LYS B 1 165 ? 17.844 2.131 9.047 1 88.31 165 LYS B O 1
ATOM 5252 N N . ASP B 1 166 ? 15.875 1.197 9.109 1 90.44 166 ASP B N 1
ATOM 5253 C CA . ASP B 1 166 ? 15.195 2.334 8.492 1 90.44 166 ASP B CA 1
ATOM 5254 C C . ASP B 1 166 ? 13.797 2.521 9.07 1 90.44 166 ASP B C 1
ATOM 5256 O O . ASP B 1 166 ? 13.305 1.661 9.805 1 90.44 166 ASP B O 1
ATOM 5260 N N . PHE B 1 167 ? 13.281 3.709 8.898 1 94 167 PHE B N 1
ATOM 5261 C CA . PHE B 1 167 ? 12.039 4.078 9.562 1 94 167 PHE B CA 1
ATOM 5262 C C . PHE B 1 167 ? 11.07 4.723 8.578 1 94 167 PHE B C 1
ATOM 5264 O O . PHE B 1 167 ? 11.492 5.375 7.617 1 94 167 PHE B O 1
ATOM 5271 N N . ASP B 1 168 ? 9.734 4.559 8.891 1 92.5 168 ASP B N 1
ATOM 5272 C CA . ASP B 1 168 ? 8.664 5.195 8.133 1 92.5 168 ASP B CA 1
ATOM 5273 C C . ASP B 1 168 ? 8.555 6.68 8.477 1 92.5 168 ASP B C 1
ATOM 5275 O O . ASP B 1 168 ? 8.227 7.5 7.617 1 92.5 168 ASP B O 1
ATOM 5279 N N . MET B 1 169 ? 8.695 6.895 9.703 1 96.06 169 MET B N 1
ATOM 5280 C CA . MET B 1 169 ? 8.555 8.258 10.203 1 96.06 169 MET B CA 1
ATOM 5281 C C . MET B 1 169 ? 9.672 8.586 11.188 1 96.06 169 MET B C 1
ATOM 5283 O O . MET B 1 169 ? 10.031 7.758 12.031 1 96.06 169 MET B O 1
ATOM 5287 N N . ILE B 1 170 ? 10.203 9.727 11.023 1 97.62 170 ILE B N 1
ATOM 5288 C CA . ILE B 1 170 ? 11.25 10.203 11.93 1 97.62 170 ILE B CA 1
ATOM 5289 C C . ILE B 1 170 ? 10.852 11.562 12.5 1 97.62 170 ILE B C 1
ATOM 5291 O O . ILE B 1 170 ? 10.484 12.477 11.758 1 97.62 170 ILE B O 1
ATOM 5295 N N . PHE B 1 171 ? 10.812 11.633 13.773 1 97.5 171 PHE B N 1
ATOM 5296 C CA . PHE B 1 171 ? 10.594 12.898 14.461 1 97.5 171 PHE B CA 1
ATOM 5297 C C . PHE B 1 171 ? 11.906 13.469 14.977 1 97.5 171 PHE B C 1
ATOM 5299 O O . PHE B 1 171 ? 12.688 12.766 15.617 1 97.5 171 PHE B O 1
ATOM 5306 N N . LEU B 1 172 ? 12.172 14.68 14.656 1 97.19 172 LEU B N 1
ATOM 5307 C CA . LEU B 1 172 ? 13.375 15.375 15.102 1 97.19 172 LEU B CA 1
ATOM 5308 C C . LEU B 1 172 ? 13.023 16.625 15.891 1 97.19 172 LEU B C 1
ATOM 5310 O O . LEU B 1 172 ? 12.297 17.5 15.398 1 97.19 172 LEU B O 1
ATOM 5314 N N . ASP B 1 173 ? 13.445 16.703 17.141 1 94.31 173 ASP B N 1
ATOM 5315 C CA . ASP B 1 173 ? 13.305 17.906 17.938 1 94.31 173 ASP B CA 1
ATOM 5316 C C . ASP B 1 173 ? 14.32 18.969 17.516 1 94.31 173 ASP B C 1
ATOM 5318 O O . ASP B 1 173 ? 15.523 18.797 17.734 1 94.31 173 ASP B O 1
ATOM 5322 N N . ALA B 1 174 ? 13.852 20.016 16.938 1 94.69 174 ALA B N 1
ATOM 5323 C CA . ALA B 1 174 ? 14.727 21.078 16.438 1 94.69 174 ALA B CA 1
ATOM 5324 C C . ALA B 1 174 ? 15.438 21.797 17.578 1 94.69 174 ALA B C 1
ATOM 5326 O O . ALA B 1 174 ? 16.469 22.438 17.375 1 94.69 174 ALA B O 1
ATOM 5327 N N . ASP B 1 175 ? 14.789 21.734 18.75 1 89 175 ASP B N 1
ATOM 5328 C CA . ASP B 1 175 ? 15.344 22.422 19.922 1 89 175 ASP B CA 1
ATOM 5329 C C . ASP B 1 175 ? 16.453 21.594 20.562 1 89 175 ASP B C 1
ATOM 5331 O O . ASP B 1 175 ? 16.391 21.281 21.75 1 89 175 ASP B O 1
ATOM 5335 N N . GLN B 1 176 ? 17.328 21.016 19.781 1 87.44 176 GLN B N 1
ATOM 5336 C CA . GLN B 1 176 ? 18.531 20.297 20.188 1 87.44 176 GLN B CA 1
ATOM 5337 C C . GLN B 1 176 ? 19.781 20.969 19.656 1 87.44 176 GLN B C 1
ATOM 5339 O O . GLN B 1 176 ? 19.766 21.562 18.562 1 87.44 176 GLN B O 1
ATOM 5344 N N . ARG B 1 177 ? 20.812 20.969 20.422 1 82.19 177 ARG B N 1
ATOM 5345 C CA . ARG B 1 177 ? 22.047 21.656 20.078 1 82.19 177 ARG B CA 1
ATOM 5346 C C . ARG B 1 177 ? 22.609 21.141 18.75 1 82.19 177 ARG B C 1
ATOM 5348 O O . ARG B 1 177 ? 23.078 21.922 17.922 1 82.19 177 ARG B O 1
ATOM 5355 N N . ASP B 1 178 ? 22.562 19.891 18.469 1 91.12 178 ASP B N 1
ATOM 5356 C CA . ASP B 1 178 ? 23.156 19.297 17.266 1 91.12 178 ASP B CA 1
ATOM 5357 C C . ASP B 1 178 ? 22.094 18.781 16.312 1 91.12 178 ASP B C 1
ATOM 5359 O O . ASP B 1 178 ? 22.297 17.797 15.617 1 91.12 178 ASP B O 1
ATOM 5363 N N . ALA B 1 179 ? 20.984 19.531 16.266 1 94.5 179 ALA B N 1
ATOM 5364 C CA . ALA B 1 179 ? 19.844 19.047 15.484 1 94.5 179 ALA B CA 1
ATOM 5365 C C . ALA B 1 179 ? 20.203 18.984 14 1 94.5 179 ALA B C 1
ATOM 5367 O O . ALA B 1 179 ? 19.781 18.062 13.289 1 94.5 179 ALA B O 1
ATOM 5368 N N . ALA B 1 180 ? 20.953 19.953 13.484 1 95.31 180 ALA B N 1
ATOM 5369 C CA . ALA B 1 180 ? 21.359 19.969 12.078 1 95.31 180 ALA B CA 1
ATOM 5370 C C . ALA B 1 180 ? 22.203 18.734 11.734 1 95.31 180 ALA B C 1
ATOM 5372 O O . ALA B 1 180 ? 22.047 18.156 10.656 1 95.31 180 ALA B O 1
ATOM 5373 N N . ASN B 1 181 ? 23.047 18.406 12.625 1 95.56 181 ASN B N 1
ATOM 5374 C CA . ASN B 1 181 ? 23.859 17.203 12.438 1 95.56 181 ASN B CA 1
ATOM 5375 C C . ASN B 1 181 ? 23 15.938 12.422 1 95.56 181 ASN B C 1
ATOM 5377 O O . ASN B 1 181 ? 23.203 15.047 11.594 1 95.56 181 ASN B O 1
ATOM 5381 N N . TYR B 1 182 ? 22.078 15.875 13.367 1 96.19 182 TYR B N 1
ATOM 5382 C CA . TYR B 1 182 ? 21.188 14.719 13.406 1 96.19 182 TYR B CA 1
ATOM 5383 C C . TYR B 1 182 ? 20.406 14.586 12.102 1 96.19 182 TYR B C 1
ATOM 5385 O O . TYR B 1 182 ? 20.266 13.484 11.57 1 96.19 182 TYR B O 1
ATOM 5393 N N . TYR B 1 183 ? 19.891 15.711 11.586 1 97 183 TYR B N 1
ATOM 5394 C CA . TYR B 1 183 ? 19.188 15.742 10.312 1 97 183 TYR B CA 1
ATOM 5395 C C . TYR B 1 183 ? 20.062 15.188 9.188 1 97 183 TYR B C 1
ATOM 5397 O O . TYR B 1 183 ? 19.625 14.336 8.414 1 97 183 TYR B O 1
ATOM 5405 N N . SER B 1 184 ? 21.281 15.586 9.164 1 95.44 184 SER B N 1
ATOM 5406 C CA . SER B 1 184 ? 22.219 15.125 8.148 1 95.44 184 SER B CA 1
ATOM 5407 C C . SER B 1 184 ? 22.484 13.633 8.273 1 95.44 184 SER B C 1
ATOM 5409 O O . SER B 1 184 ? 22.531 12.914 7.266 1 95.44 184 SER B O 1
ATOM 5411 N N . LEU B 1 185 ? 22.641 13.18 9.469 1 95.06 185 LEU B N 1
ATOM 5412 C CA . LEU B 1 185 ? 22.891 11.758 9.711 1 95.06 185 LEU B CA 1
ATOM 5413 C C . LEU B 1 185 ? 21.703 10.922 9.234 1 95.06 185 LEU B C 1
ATOM 5415 O O . LEU B 1 185 ? 21.891 9.836 8.672 1 95.06 185 LEU B O 1
ATOM 5419 N N . VAL B 1 186 ? 20.516 11.406 9.43 1 94.81 186 VAL B N 1
ATOM 5420 C CA . VAL B 1 186 ? 19.297 10.695 9.047 1 94.81 186 VAL B CA 1
ATOM 5421 C C . VAL B 1 186 ? 19.25 10.523 7.531 1 94.81 186 VAL B C 1
ATOM 5423 O O . VAL B 1 186 ? 19.031 9.422 7.027 1 94.81 186 VAL B O 1
ATOM 5426 N N . LEU B 1 187 ? 19.5 11.609 6.766 1 91.88 187 LEU B N 1
ATOM 5427 C CA . LEU B 1 187 ? 19.359 11.578 5.312 1 91.88 187 LEU B CA 1
ATOM 5428 C C . LEU B 1 187 ? 20.578 10.914 4.66 1 91.88 187 LEU B C 1
ATOM 5430 O O . LEU B 1 187 ? 20.422 10.148 3.713 1 91.88 187 LEU B O 1
ATOM 5434 N N . ASP B 1 188 ? 21.781 11.188 5.227 1 90 188 ASP B N 1
ATOM 5435 C CA . ASP B 1 188 ? 23 10.664 4.641 1 90 188 ASP B CA 1
ATOM 5436 C C . ASP B 1 188 ? 23.094 9.148 4.805 1 90 188 ASP B C 1
ATOM 5438 O O . ASP B 1 188 ? 23.672 8.461 3.963 1 90 188 ASP B O 1
ATOM 5442 N N . ASN B 1 189 ? 22.469 8.68 5.844 1 88.62 189 ASN B N 1
ATOM 5443 C CA . ASN B 1 189 ? 22.594 7.254 6.133 1 88.62 189 ASN B CA 1
ATOM 5444 C C . ASN B 1 189 ? 21.297 6.504 5.801 1 88.62 189 ASN B C 1
ATOM 5446 O O . ASN B 1 189 ? 21.109 5.363 6.223 1 88.62 189 ASN B O 1
ATOM 5450 N N . HIS B 1 190 ? 20.328 7.113 5.148 1 87.06 190 HIS B N 1
ATOM 5451 C CA . HIS B 1 190 ? 19.109 6.523 4.637 1 87.06 190 HIS B CA 1
ATOM 5452 C C . HIS B 1 190 ? 18.312 5.844 5.75 1 87.06 190 HIS B C 1
ATOM 5454 O O . HIS B 1 190 ? 17.844 4.711 5.586 1 87.06 190 HIS B O 1
ATOM 5460 N N . LEU B 1 191 ? 18.297 6.57 6.898 1 92.56 191 LEU B N 1
ATOM 5461 C CA . LEU B 1 191 ? 17.469 6.086 7.996 1 92.56 191 LEU B CA 1
ATOM 5462 C C . LEU B 1 191 ? 15.984 6.258 7.668 1 92.56 191 LEU B C 1
ATOM 5464 O O . LEU B 1 191 ? 15.133 5.621 8.289 1 92.56 191 LEU B O 1
ATOM 5468 N N . LEU B 1 192 ? 15.711 7.16 6.73 1 92.56 192 LEU B N 1
ATOM 5469 C CA . LEU B 1 192 ? 14.344 7.348 6.27 1 92.56 192 LEU B CA 1
ATOM 5470 C C . LEU B 1 192 ? 14.047 6.465 5.062 1 92.56 192 LEU B C 1
ATOM 5472 O O . LEU B 1 192 ? 14.781 6.492 4.07 1 92.56 192 LEU B O 1
ATOM 5476 N N . ARG B 1 193 ? 13 5.758 5.215 1 88.44 193 ARG B N 1
ATOM 5477 C CA . ARG B 1 193 ? 12.57 4.926 4.094 1 88.44 193 ARG B CA 1
ATOM 5478 C C . ARG B 1 193 ? 12.164 5.785 2.902 1 88.44 193 ARG B C 1
ATOM 5480 O O . ARG B 1 193 ? 11.914 6.984 3.049 1 88.44 193 ARG B O 1
ATOM 5487 N N . MET B 1 194 ? 12.039 5.105 1.744 1 84.94 194 MET B N 1
ATOM 5488 C CA . MET B 1 194 ? 11.781 5.785 0.478 1 84.94 194 MET B CA 1
ATOM 5489 C C . MET B 1 194 ? 10.516 6.637 0.569 1 84.94 194 MET B C 1
ATOM 5491 O O . MET B 1 194 ? 10.516 7.793 0.146 1 84.94 194 MET B O 1
ATOM 5495 N N . ASP B 1 195 ? 9.461 6.148 1.124 1 83.44 195 ASP B N 1
ATOM 5496 C CA . ASP B 1 195 ? 8.188 6.855 1.176 1 83.44 195 ASP B CA 1
ATOM 5497 C C . ASP B 1 195 ? 7.875 7.328 2.596 1 83.44 195 ASP B C 1
ATOM 5499 O O . ASP B 1 195 ? 6.711 7.488 2.961 1 83.44 195 ASP B O 1
ATOM 5503 N N . GLY B 1 196 ? 8.969 7.555 3.295 1 89.56 196 GLY B N 1
ATOM 5504 C CA . GLY B 1 196 ? 8.781 7.973 4.676 1 89.56 196 GLY B CA 1
ATOM 5505 C C . GLY B 1 196 ? 8.625 9.477 4.828 1 89.56 196 GLY B C 1
ATOM 5506 O O . GLY B 1 196 ? 8.625 10.211 3.838 1 89.56 196 GLY B O 1
ATOM 5507 N N . MET B 1 197 ? 8.422 9.891 6.098 1 94.25 197 MET B N 1
ATOM 5508 C CA . MET B 1 197 ? 8.203 11.289 6.453 1 94.25 197 MET B CA 1
ATOM 5509 C C . MET B 1 197 ? 9.062 11.695 7.645 1 94.25 197 MET B C 1
ATOM 5511 O O . MET B 1 197 ? 9.281 10.891 8.555 1 94.25 197 MET B O 1
ATOM 5515 N N . ILE B 1 198 ? 9.586 12.914 7.57 1 96.44 198 ILE B N 1
ATOM 5516 C CA . ILE B 1 198 ? 10.258 13.492 8.727 1 96.44 198 ILE B CA 1
ATOM 5517 C C . ILE B 1 198 ? 9.414 14.633 9.297 1 96.44 198 ILE B C 1
ATOM 5519 O O . ILE B 1 198 ? 8.898 15.469 8.547 1 96.44 198 ILE B O 1
ATOM 5523 N N . CYS B 1 199 ? 9.172 14.57 10.5 1 96.69 199 CYS B N 1
ATOM 5524 C CA . CYS B 1 199 ? 8.523 15.648 11.227 1 96.69 199 CYS B CA 1
ATOM 5525 C C . CYS B 1 199 ? 9.508 16.359 12.148 1 96.69 199 CYS B C 1
ATOM 5527 O O . CYS B 1 199 ? 9.945 15.797 13.148 1 96.69 199 CYS B O 1
ATOM 5529 N N . VAL B 1 200 ? 9.875 17.578 11.797 1 96.5 200 VAL B N 1
ATOM 5530 C CA . VAL B 1 200 ? 10.734 18.375 12.664 1 96.5 200 VAL B CA 1
ATOM 5531 C C . VAL B 1 200 ? 9.875 19.281 13.555 1 96.5 200 VAL B C 1
ATOM 5533 O O . VAL B 1 200 ? 9.102 20.094 13.055 1 96.5 200 VAL B O 1
ATOM 5536 N N . VAL B 1 201 ? 10.07 19.094 14.859 1 93.25 201 VAL B N 1
ATOM 5537 C CA . VAL B 1 201 ? 9.203 19.812 15.789 1 93.25 201 VAL B CA 1
ATOM 5538 C C . VAL B 1 201 ? 9.977 20.953 16.438 1 93.25 201 VAL B C 1
ATOM 5540 O O . VAL B 1 201 ? 11.211 20.938 16.469 1 93.25 201 VAL B O 1
ATOM 5543 N N . ASN B 1 202 ? 9.227 22 16.828 1 89.56 202 ASN B N 1
ATOM 5544 C CA . ASN B 1 202 ? 9.758 23.203 17.484 1 89.56 202 ASN B CA 1
ATOM 5545 C C . ASN B 1 202 ? 10.562 24.062 16.5 1 89.56 202 ASN B C 1
ATOM 5547 O O . ASN B 1 202 ? 11.562 24.656 16.891 1 89.56 202 ASN B O 1
ATOM 5551 N N . THR B 1 203 ? 10.117 24.094 15.297 1 92.19 203 THR B N 1
ATOM 5552 C CA . THR B 1 203 ? 10.859 24.766 14.242 1 92.19 203 THR B CA 1
ATOM 5553 C C . THR B 1 203 ? 10.625 26.281 14.305 1 92.19 203 THR B C 1
ATOM 5555 O O . THR B 1 203 ? 11.336 27.047 13.648 1 92.19 203 THR B O 1
ATOM 5558 N N . LEU B 1 204 ? 9.672 26.75 15.07 1 85.94 204 LEU B N 1
ATOM 5559 C CA . LEU B 1 204 ? 9.391 28.188 15.148 1 85.94 204 LEU B CA 1
ATOM 5560 C C . LEU B 1 204 ? 9.789 28.734 16.516 1 85.94 204 LEU B C 1
ATOM 5562 O O . LEU B 1 204 ? 9.883 29.953 16.688 1 85.94 204 LEU B O 1
ATOM 5566 N N . MET B 1 205 ? 10.156 28.016 17.438 1 79.19 205 MET B N 1
ATOM 5567 C CA . MET B 1 205 ? 10.617 28.375 18.766 1 79.19 205 MET B CA 1
ATOM 5568 C C . MET B 1 205 ? 9.867 29.594 19.297 1 79.19 205 MET B C 1
ATOM 5570 O O . MET B 1 205 ? 10.477 30.609 19.625 1 79.19 205 MET B O 1
ATOM 5574 N N . LYS B 1 206 ? 8.562 29.484 19.453 1 68.69 206 LYS B N 1
ATOM 5575 C CA . LYS B 1 206 ? 7.734 30.578 19.969 1 68.69 206 LYS B CA 1
ATOM 5576 C C . LYS B 1 206 ? 7.824 31.812 19.062 1 68.69 206 LYS B C 1
ATOM 5578 O O . LYS B 1 206 ? 7.742 32.938 19.547 1 68.69 206 LYS B O 1
ATOM 5583 N N . GLY B 1 207 ? 8.266 31.656 17.844 1 74.5 207 GLY B N 1
ATOM 5584 C CA . GLY B 1 207 ? 8.336 32.75 16.859 1 74.5 207 GLY B CA 1
ATOM 5585 C C . GLY B 1 207 ? 9.688 33.438 16.812 1 74.5 207 GLY B C 1
ATOM 5586 O O . GLY B 1 207 ? 9.945 34.25 15.938 1 74.5 207 GLY B O 1
ATOM 5587 N N . GLN B 1 208 ? 10.594 33.094 17.641 1 74.75 208 GLN B N 1
ATOM 5588 C CA . GLN B 1 208 ? 11.891 33.75 17.75 1 74.75 208 GLN B CA 1
ATOM 5589 C C . GLN B 1 208 ? 12.75 33.5 16.516 1 74.75 208 GLN B C 1
ATOM 5591 O O . GLN B 1 208 ? 13.617 34.281 16.172 1 74.75 208 GLN B O 1
ATOM 5596 N N . VAL B 1 209 ? 12.43 32.5 15.891 1 82.69 209 VAL B N 1
ATOM 5597 C CA . VAL B 1 209 ? 13.266 32.031 14.797 1 82.69 209 VAL B CA 1
ATOM 5598 C C . VAL B 1 209 ? 13.188 33 13.617 1 82.69 209 VAL B C 1
ATOM 5600 O O . VAL B 1 209 ? 14.156 33.125 12.867 1 82.69 209 VAL B O 1
ATOM 5603 N N . TYR B 1 210 ? 12.141 33.656 13.406 1 79.5 210 TYR B N 1
ATOM 5604 C CA . TYR B 1 210 ? 12.039 34.469 12.211 1 79.5 210 TYR B CA 1
ATOM 5605 C C . TYR B 1 210 ? 12.102 35.969 12.57 1 79.5 210 TYR B C 1
ATOM 5607 O O . TYR B 1 210 ? 11.883 36.812 11.711 1 79.5 210 TYR B O 1
ATOM 5615 N N . LEU B 1 211 ? 12.383 36.188 13.844 1 78.12 211 LEU B N 1
ATOM 5616 C CA . LEU B 1 211 ? 12.609 37.594 14.234 1 78.12 211 LEU B CA 1
ATOM 5617 C C . LEU B 1 211 ? 14.023 38.031 13.852 1 78.12 211 LEU B C 1
ATOM 5619 O O . LEU B 1 211 ? 14.984 37.281 14.039 1 78.12 211 LEU B O 1
ATOM 5623 N N . GLU B 1 212 ? 14.148 39.094 13.242 1 75.25 212 GLU B N 1
ATOM 5624 C CA . GLU B 1 212 ? 15.414 39.562 12.711 1 75.25 212 GLU B CA 1
ATOM 5625 C C . GLU B 1 212 ? 16.422 39.812 13.836 1 75.25 212 GLU B C 1
ATOM 5627 O O . GLU B 1 212 ? 17.609 39.5 13.688 1 75.25 212 GLU B O 1
ATOM 5632 N N . ASN B 1 213 ? 16.094 40.344 14.992 1 75.88 213 ASN B N 1
ATOM 5633 C CA . ASN B 1 213 ? 17.047 40.781 16 1 75.88 213 ASN B CA 1
ATOM 5634 C C . ASN B 1 213 ? 17.094 39.812 17.188 1 75.88 213 ASN B C 1
ATOM 5636 O O . ASN B 1 213 ? 17.406 40.188 18.297 1 75.88 213 ASN B O 1
ATOM 5640 N N . THR B 1 214 ? 16.844 38.562 16.906 1 78.62 214 THR B N 1
ATOM 5641 C CA . THR B 1 214 ? 16.891 37.625 18.016 1 78.62 214 THR B CA 1
ATOM 5642 C C . THR B 1 214 ? 18.328 37.312 18.406 1 78.62 214 THR B C 1
ATOM 5644 O O . THR B 1 214 ? 19.203 37.188 17.547 1 78.62 214 THR B O 1
ATOM 5647 N N . SER B 1 215 ? 18.609 37.25 19.75 1 79.25 215 SER B N 1
ATOM 5648 C CA . SER B 1 215 ? 19.922 36.875 20.25 1 79.25 215 SER B CA 1
ATOM 5649 C C . SER B 1 215 ? 19.875 35.531 20.969 1 79.25 215 SER B C 1
ATOM 5651 O O . SER B 1 215 ? 20.875 35.125 21.562 1 79.25 215 SER B O 1
ATOM 5653 N N . ASP B 1 216 ? 18.75 34.906 20.969 1 81.88 216 ASP B N 1
ATOM 5654 C CA . ASP B 1 216 ? 18.594 33.594 21.594 1 81.88 216 ASP B CA 1
ATOM 5655 C C . ASP B 1 216 ? 19.375 32.531 20.828 1 81.88 216 ASP B C 1
ATOM 5657 O O . ASP B 1 216 ? 19.094 32.281 19.656 1 81.88 216 ASP B O 1
ATOM 5661 N N . GLU B 1 217 ? 20.328 31.922 21.438 1 84.69 217 GLU B N 1
ATOM 5662 C CA . GLU B 1 217 ? 21.219 30.969 20.797 1 84.69 217 GLU B CA 1
ATOM 5663 C C . GLU B 1 217 ? 20.453 29.75 20.281 1 84.69 217 GLU B C 1
ATOM 5665 O O . GLU B 1 217 ? 20.766 29.203 19.219 1 84.69 217 GLU B O 1
ATOM 5670 N N . ASN B 1 218 ? 19.484 29.344 21.047 1 85.56 218 ASN B N 1
ATOM 5671 C CA . ASN B 1 218 ? 18.672 28.219 20.609 1 85.56 218 ASN B CA 1
ATOM 5672 C C . ASN B 1 218 ? 17.844 28.547 19.375 1 85.56 218 ASN B C 1
ATOM 5674 O O . ASN B 1 218 ? 17.75 27.734 18.453 1 85.56 218 ASN B O 1
ATOM 5678 N N . ALA B 1 219 ? 17.297 29.719 19.359 1 86.31 219 ALA B N 1
ATOM 5679 C CA . ALA B 1 219 ? 16.531 30.172 18.203 1 86.31 219 ALA B CA 1
ATOM 5680 C C . ALA B 1 219 ? 17.406 30.266 16.969 1 86.31 219 ALA B C 1
ATOM 5682 O O . ALA B 1 219 ? 16.969 29.906 15.867 1 86.31 219 ALA B O 1
ATOM 5683 N N . LEU B 1 220 ? 18.562 30.75 17.203 1 88.5 220 LEU B N 1
ATOM 5684 C CA . LEU B 1 220 ? 19.484 30.875 16.078 1 88.5 220 LEU B CA 1
ATOM 5685 C C . LEU B 1 220 ? 19.875 29.5 15.547 1 88.5 220 LEU B C 1
ATOM 5687 O O . LEU B 1 220 ? 20.016 29.312 14.336 1 88.5 220 LEU B O 1
ATOM 5691 N N . ALA B 1 221 ? 20.047 28.578 16.453 1 90.81 221 ALA B N 1
ATOM 5692 C CA . ALA B 1 221 ? 20.375 27.219 16.062 1 90.81 221 ALA B CA 1
ATOM 5693 C C . ALA B 1 221 ? 19.234 26.594 15.25 1 90.81 221 ALA B C 1
ATOM 5695 O O . ALA B 1 221 ? 19.469 25.938 14.234 1 90.81 221 ALA B O 1
ATOM 5696 N N . VAL B 1 222 ? 18.031 26.797 15.68 1 93 222 VAL B N 1
ATOM 5697 C CA . VAL B 1 222 ? 16.859 26.281 14.969 1 93 222 VAL B CA 1
ATOM 5698 C C . VAL B 1 222 ? 16.75 26.953 13.609 1 93 222 VAL B C 1
ATOM 5700 O O . VAL B 1 222 ? 16.422 26.297 12.609 1 93 222 VAL B O 1
ATOM 5703 N N . ARG B 1 223 ? 17 28.266 13.562 1 90.69 223 ARG B N 1
ATOM 5704 C CA . ARG B 1 223 ? 17 28.984 12.297 1 90.69 223 ARG B CA 1
ATOM 5705 C C . ARG B 1 223 ? 18 28.375 11.312 1 90.69 223 ARG B C 1
ATOM 5707 O O . ARG B 1 223 ? 17.688 28.219 10.133 1 90.69 223 ARG B O 1
ATOM 5714 N N . LYS B 1 224 ? 19.109 28.094 11.836 1 92 224 LYS B N 1
ATOM 5715 C CA . LYS B 1 224 ? 20.141 27.453 11 1 92 224 LYS B CA 1
ATOM 5716 C C . LYS B 1 224 ? 19.656 26.109 10.469 1 92 224 LYS B C 1
ATOM 5718 O O . LYS B 1 224 ? 19.828 25.797 9.289 1 92 224 LYS B O 1
ATOM 5723 N N . LEU B 1 225 ? 19.078 25.312 11.32 1 95.19 225 LEU B N 1
ATOM 5724 C CA . LEU B 1 225 ? 18.516 24.031 10.883 1 95.19 225 LEU B CA 1
ATOM 5725 C C . LEU B 1 225 ? 17.484 24.234 9.781 1 95.19 225 LEU B C 1
ATOM 5727 O O . LEU B 1 225 ? 17.5 23.547 8.773 1 95.19 225 LEU B O 1
ATOM 5731 N N . ASN B 1 226 ? 16.578 25.156 10.008 1 94.12 226 ASN B N 1
ATOM 5732 C CA . ASN B 1 226 ? 15.555 25.453 9.008 1 94.12 226 ASN B CA 1
ATOM 5733 C C . ASN B 1 226 ? 16.172 25.797 7.656 1 94.12 226 ASN B C 1
ATOM 5735 O O . ASN B 1 226 ? 15.68 25.359 6.613 1 94.12 226 ASN B O 1
ATOM 5739 N N . GLN B 1 227 ? 17.234 26.547 7.695 1 92.19 227 GLN B N 1
ATOM 5740 C CA . GLN B 1 227 ? 17.922 26.938 6.473 1 92.19 227 GLN B CA 1
ATOM 5741 C C . GLN B 1 227 ? 18.594 25.75 5.801 1 92.19 227 GLN B C 1
ATOM 5743 O O . GLN B 1 227 ? 18.547 25.609 4.578 1 92.19 227 GLN B O 1
ATOM 5748 N N . VAL B 1 228 ? 19.156 24.922 6.602 1 94.75 228 VAL B N 1
ATOM 5749 C CA . VAL B 1 228 ? 19.797 23.719 6.09 1 94.75 228 VAL B CA 1
ATOM 5750 C C . VAL B 1 228 ? 18.766 22.844 5.375 1 94.75 228 VAL B C 1
ATOM 5752 O O . VAL B 1 228 ? 19 22.375 4.266 1 94.75 228 VAL B O 1
ATOM 5755 N N . ILE B 1 229 ? 17.641 22.672 5.961 1 94.81 229 ILE B N 1
ATOM 5756 C CA . ILE B 1 229 ? 16.578 21.844 5.391 1 94.81 229 ILE B CA 1
ATOM 5757 C C . ILE B 1 229 ? 16.062 22.5 4.105 1 94.81 229 ILE B C 1
ATOM 5759 O O . ILE B 1 229 ? 15.867 21.812 3.094 1 94.81 229 ILE B O 1
ATOM 5763 N N . ASN B 1 230 ? 15.859 23.781 4.176 1 92.38 230 ASN B N 1
ATOM 5764 C CA . ASN B 1 230 ? 15.328 24.531 3.031 1 92.38 230 ASN B CA 1
ATOM 5765 C C . ASN B 1 230 ? 16.266 24.438 1.829 1 92.38 230 ASN B C 1
ATOM 5767 O O . ASN B 1 230 ? 15.812 24.469 0.683 1 92.38 230 ASN B O 1
ATOM 5771 N N . SER B 1 231 ? 17.531 24.344 2.062 1 91.56 231 SER B N 1
ATOM 5772 C CA . SER B 1 231 ? 18.516 24.312 0.993 1 91.56 231 SER B CA 1
ATOM 5773 C C . SER B 1 231 ? 18.812 22.891 0.548 1 91.56 231 SER B C 1
ATOM 5775 O O . SER B 1 231 ? 19.562 22.672 -0.405 1 91.56 231 SER B O 1
ATOM 5777 N N . ASP B 1 232 ? 18.281 21.922 1.208 1 92.19 232 ASP B N 1
ATOM 5778 C CA . ASP B 1 232 ? 18.547 20.516 0.882 1 92.19 232 ASP B CA 1
ATOM 5779 C C . ASP B 1 232 ? 17.641 20.047 -0.25 1 92.19 232 ASP B C 1
ATOM 5781 O O . ASP B 1 232 ? 16.438 19.859 -0.052 1 92.19 232 ASP B O 1
ATOM 5785 N N . HIS B 1 233 ? 18.156 19.75 -1.406 1 87.38 233 HIS B N 1
ATOM 5786 C CA . HIS B 1 233 ? 17.375 19.375 -2.59 1 87.38 233 HIS B CA 1
ATOM 5787 C C . HIS B 1 233 ? 16.859 17.953 -2.488 1 87.38 233 HIS B C 1
ATOM 5789 O O . HIS B 1 233 ? 16.016 17.547 -3.289 1 87.38 233 HIS B O 1
ATOM 5795 N N . ARG B 1 234 ? 17.266 17.25 -1.504 1 88.88 234 ARG B N 1
ATOM 5796 C CA . ARG B 1 234 ? 16.828 15.875 -1.346 1 88.88 234 ARG B CA 1
ATOM 5797 C C . ARG B 1 234 ? 15.414 15.805 -0.775 1 88.88 234 ARG B C 1
ATOM 5799 O O . ARG B 1 234 ? 14.766 14.758 -0.841 1 88.88 234 ARG B O 1
ATOM 5806 N N . VAL B 1 235 ? 15.016 16.938 -0.192 1 91.44 235 VAL B N 1
ATOM 5807 C CA . VAL B 1 235 ? 13.727 16.859 0.491 1 91.44 235 VAL B CA 1
ATOM 5808 C C . VAL B 1 235 ? 12.836 18.016 0.047 1 91.44 235 VAL B C 1
ATOM 5810 O O . VAL B 1 235 ? 13.32 19 -0.496 1 91.44 235 VAL B O 1
ATOM 5813 N N . GLU B 1 236 ? 11.547 17.797 0.167 1 91.12 236 GLU B N 1
ATOM 5814 C CA . GLU B 1 236 ? 10.523 18.828 0.132 1 91.12 236 GLU B CA 1
ATOM 5815 C C . GLU B 1 236 ? 9.898 19.031 1.509 1 91.12 236 GLU B C 1
ATOM 5817 O O . GLU B 1 236 ? 9.828 18.094 2.311 1 91.12 236 GLU B O 1
ATOM 5822 N N . GLN B 1 237 ? 9.531 20.312 1.771 1 92.44 237 GLN B N 1
ATOM 5823 C CA . GLN B 1 237 ? 9.047 20.562 3.127 1 92.44 237 GLN B CA 1
ATOM 5824 C C . GLN B 1 237 ? 7.879 21.547 3.123 1 92.44 237 GLN B C 1
ATOM 5826 O O . GLN B 1 237 ? 7.727 22.328 2.188 1 92.44 237 GLN B O 1
ATOM 5831 N N . VAL B 1 238 ? 7.016 21.438 4.121 1 91.12 238 VAL B N 1
ATOM 5832 C CA . VAL B 1 238 ? 6.043 22.453 4.508 1 91.12 238 VAL B CA 1
ATOM 5833 C C . VAL B 1 238 ? 6.094 22.672 6.02 1 91.12 238 VAL B C 1
ATOM 5835 O O . VAL B 1 238 ? 6.312 21.719 6.781 1 91.12 238 VAL B O 1
ATOM 5838 N N . MET B 1 239 ? 5.945 23.906 6.367 1 89.94 239 MET B N 1
ATOM 5839 C CA . MET B 1 239 ? 5.961 24.25 7.785 1 89.94 239 MET B CA 1
ATOM 5840 C C . MET B 1 239 ? 4.555 24.578 8.281 1 89.94 239 MET B C 1
ATOM 5842 O O . MET B 1 239 ? 3.838 25.359 7.652 1 89.94 239 MET B O 1
ATOM 5846 N N . LEU B 1 240 ? 4.188 23.938 9.336 1 86.38 240 LEU B N 1
ATOM 5847 C CA . LEU B 1 240 ? 2.895 24.156 9.969 1 86.38 240 LEU B CA 1
ATOM 5848 C C . LEU B 1 240 ? 3.055 24.953 11.266 1 86.38 240 LEU B C 1
ATOM 5850 O O . LEU B 1 240 ? 3.871 24.594 12.117 1 86.38 240 LEU B O 1
ATOM 5854 N N . PRO B 1 241 ? 2.277 26.016 11.414 1 82.5 241 PRO B N 1
ATOM 5855 C CA . PRO B 1 241 ? 2.381 26.828 12.625 1 82.5 241 PRO B CA 1
ATOM 5856 C C . PRO B 1 241 ? 1.584 26.266 13.797 1 82.5 241 PRO B C 1
ATOM 5858 O O . PRO B 1 241 ? 0.696 26.922 14.328 1 82.5 241 PRO B O 1
ATOM 5861 N N . MET B 1 242 ? 1.913 25.078 14.109 1 78.94 242 MET B N 1
ATOM 5862 C CA . MET B 1 242 ? 1.306 24.391 15.242 1 78.94 242 MET B CA 1
ATOM 5863 C C . MET B 1 242 ? 2.312 24.203 16.375 1 78.94 242 MET B C 1
ATOM 5865 O O . MET B 1 242 ? 3.469 23.859 16.141 1 78.94 242 MET B O 1
ATOM 5869 N N . GLN B 1 243 ? 1.779 24.594 17.609 1 74.69 243 GLN B N 1
ATOM 5870 C CA . GLN B 1 243 ? 2.629 24.484 18.797 1 74.69 243 GLN B CA 1
ATOM 5871 C C . GLN B 1 243 ? 3.959 25.203 18.578 1 74.69 243 GLN B C 1
ATOM 5873 O O . GLN B 1 243 ? 3.984 26.391 18.25 1 74.69 243 GLN B O 1
ATOM 5878 N N . GLY B 1 244 ? 5.082 24.562 18.703 1 77.75 244 GLY B N 1
ATOM 5879 C CA . GLY B 1 244 ? 6.387 25.156 18.469 1 77.75 244 GLY B CA 1
ATOM 5880 C C . GLY B 1 244 ? 6.793 25.125 17 1 77.75 244 GLY B C 1
ATOM 5881 O O . GLY B 1 244 ? 7.926 25.469 16.672 1 77.75 244 GLY B O 1
ATOM 5882 N N . GLY B 1 245 ? 5.863 24.875 16.172 1 86.5 245 GLY B N 1
ATOM 5883 C CA . GLY B 1 245 ? 6.16 24.703 14.75 1 86.5 245 GLY B CA 1
ATOM 5884 C C . GLY B 1 245 ? 6.457 23.281 14.367 1 86.5 245 GLY B C 1
ATOM 5885 O O . GLY B 1 245 ? 7.164 22.562 15.086 1 86.5 245 GLY B O 1
ATOM 5886 N N . ILE B 1 246 ? 5.859 22.812 13.297 1 91.19 246 ILE B N 1
ATOM 5887 C CA . ILE B 1 246 ? 6.102 21.469 12.781 1 91.19 246 ILE B CA 1
ATOM 5888 C C . ILE B 1 246 ? 6.445 21.547 11.289 1 91.19 246 ILE B C 1
ATOM 5890 O O . ILE B 1 246 ? 5.66 22.047 10.492 1 91.19 246 ILE B O 1
ATOM 5894 N N . SER B 1 247 ? 7.641 21.156 10.945 1 94.5 247 SER B N 1
ATOM 5895 C CA . SER B 1 247 ? 7.992 21 9.539 1 94.5 247 SER B CA 1
ATOM 5896 C C . SER B 1 247 ? 7.82 19.562 9.078 1 94.5 247 SER B C 1
ATOM 5898 O O . SER B 1 247 ? 8.359 18.641 9.703 1 94.5 247 SER B O 1
ATOM 5900 N N . ILE B 1 248 ? 7.031 19.375 8.078 1 94.94 248 ILE B N 1
ATOM 5901 C CA . ILE B 1 248 ? 6.836 18.062 7.469 1 94.94 248 ILE B CA 1
ATOM 5902 C C . ILE B 1 248 ? 7.715 17.938 6.227 1 94.94 248 ILE B C 1
ATOM 5904 O O . ILE B 1 248 ? 7.66 18.797 5.332 1 94.94 248 ILE B O 1
ATOM 5908 N N . LEU B 1 249 ? 8.594 16.922 6.219 1 95.56 249 LEU B N 1
ATOM 5909 C CA . LEU B 1 249 ? 9.516 16.703 5.113 1 95.56 249 LEU B CA 1
ATOM 5910 C C . LEU B 1 249 ? 9.25 15.344 4.461 1 95.56 249 LEU B C 1
ATOM 5912 O O . LEU B 1 249 ? 8.891 14.383 5.141 1 95.56 249 LEU B O 1
ATOM 5916 N N . ARG B 1 250 ? 9.414 15.281 3.215 1 92.38 250 ARG B N 1
ATOM 5917 C CA . ARG B 1 250 ? 9.484 14.039 2.443 1 92.38 250 ARG B CA 1
ATOM 5918 C C . ARG B 1 250 ? 10.609 14.102 1.414 1 92.38 250 ARG B C 1
ATOM 5920 O O . ARG B 1 250 ? 11.078 15.188 1.061 1 92.38 250 ARG B O 1
ATOM 5927 N N . ARG B 1 251 ? 11.047 12.938 0.996 1 88.25 251 ARG B N 1
ATOM 5928 C CA . ARG B 1 251 ? 12.062 12.914 -0.053 1 88.25 251 ARG B CA 1
ATOM 5929 C C . ARG B 1 251 ? 11.523 13.516 -1.348 1 88.25 251 ARG B C 1
ATOM 5931 O O . ARG B 1 251 ? 10.375 13.273 -1.721 1 88.25 251 ARG B O 1
ATOM 5938 N N . SER B 1 252 ? 12.406 14.336 -1.913 1 84.38 252 SER B N 1
ATOM 5939 C CA . SER B 1 252 ? 12.031 14.984 -3.168 1 84.38 252 SER B CA 1
ATOM 5940 C C . SER B 1 252 ? 12.141 14.016 -4.34 1 84.38 252 SER B C 1
ATOM 5942 O O . SER B 1 252 ? 13.055 13.188 -4.391 1 84.38 252 SER B O 1
ATOM 5944 N N . ASN B 1 253 ? 11.211 14.016 -5.246 1 70.25 253 ASN B N 1
ATOM 5945 C CA . ASN B 1 253 ? 11.273 13.211 -6.461 1 70.25 253 ASN B CA 1
ATOM 5946 C C . ASN B 1 253 ? 12.227 13.82 -7.488 1 70.25 253 ASN B C 1
ATOM 5948 O O . ASN B 1 253 ? 12.508 13.203 -8.516 1 70.25 253 ASN B O 1
ATOM 5952 N N . SER B 1 254 ? 12.711 15.023 -7.363 1 59.25 254 SER B N 1
ATOM 5953 C CA . SER B 1 254 ? 13.484 15.789 -8.328 1 59.25 254 SER B CA 1
ATOM 5954 C C . SER B 1 254 ? 14.867 15.18 -8.539 1 59.25 254 SER B C 1
ATOM 5956 O O . SER B 1 254 ? 15.477 15.359 -9.602 1 59.25 254 SER B O 1
ATOM 5958 N N . LEU B 1 255 ? 15.398 14.57 -7.551 1 57.19 255 LEU B N 1
ATOM 5959 C CA . LEU B 1 255 ? 16.766 14.055 -7.641 1 57.19 255 LEU B CA 1
ATOM 5960 C C . LEU B 1 255 ? 16.844 12.922 -8.648 1 57.19 255 LEU B C 1
ATOM 5962 O O . LEU B 1 255 ? 17.953 12.469 -8.992 1 57.19 255 LEU B O 1
ATOM 5966 N N . LEU B 1 256 ? 15.711 12.516 -9.133 1 60.78 256 LEU B N 1
ATOM 5967 C CA . LEU B 1 256 ? 15.727 11.328 -9.977 1 60.78 256 LEU B CA 1
ATOM 5968 C C . LEU B 1 256 ? 16.234 11.672 -11.383 1 60.78 256 LEU B C 1
ATOM 5970 O O . LEU B 1 256 ? 16.172 10.828 -12.281 1 60.78 256 LEU B O 1
ATOM 5974 N N . GLY B 1 257 ? 16.828 12.938 -11.633 1 56.97 257 GLY B N 1
ATOM 5975 C CA . GLY B 1 257 ? 17.141 13.445 -12.961 1 56.97 257 GLY B CA 1
ATOM 5976 C C . GLY B 1 257 ? 18.375 12.805 -13.578 1 56.97 257 GLY B C 1
ATOM 5977 O O . GLY B 1 257 ? 18.531 12.789 -14.797 1 56.97 257 GLY B O 1
ATOM 5978 N N . GLY B 1 258 ? 19.281 12.156 -12.883 1 61.75 258 GLY B N 1
ATOM 5979 C CA . GLY B 1 258 ? 20.484 11.695 -13.555 1 61.75 258 GLY B CA 1
ATOM 5980 C C . GLY B 1 258 ? 20.375 10.273 -14.07 1 61.75 258 GLY B C 1
ATOM 5981 O O . GLY B 1 258 ? 21.281 9.789 -14.758 1 61.75 258 GLY B O 1
ATOM 5982 N N . VAL B 1 259 ? 19.328 9.656 -13.742 1 70.06 259 VAL B N 1
ATOM 5983 C CA . VAL B 1 259 ? 19.219 8.266 -14.164 1 70.06 259 VAL B CA 1
ATOM 5984 C C . VAL B 1 259 ? 18.109 8.141 -15.203 1 70.06 259 VAL B C 1
ATOM 5986 O O . VAL B 1 259 ? 17.188 8.953 -15.234 1 70.06 259 VAL B O 1
ATOM 5989 N N . MET B 1 260 ? 18.375 7.258 -16.203 1 67.56 260 MET B N 1
ATOM 5990 C CA . MET B 1 260 ? 17.359 6.977 -17.203 1 67.56 260 MET B CA 1
ATOM 5991 C C . MET B 1 260 ? 16.047 6.562 -16.547 1 67.56 260 MET B C 1
ATOM 5993 O O . MET B 1 260 ? 16.031 5.66 -15.703 1 67.56 260 MET B O 1
ATOM 5997 N N . LYS B 1 261 ? 15.078 7.387 -16.922 1 78.5 261 LYS B N 1
ATOM 5998 C CA . LYS B 1 261 ? 13.734 7.117 -16.406 1 78.5 261 LYS B CA 1
ATOM 5999 C C . LYS B 1 261 ? 13.031 6.051 -17.234 1 78.5 261 LYS B C 1
ATOM 6001 O O . LYS B 1 261 ? 12.805 6.234 -18.422 1 78.5 261 LYS B O 1
ATOM 6006 N N . ASP B 1 262 ? 13.07 4.816 -16.703 1 88.12 262 ASP B N 1
ATOM 6007 C CA . ASP B 1 262 ? 12.266 3.75 -17.297 1 88.12 262 ASP B CA 1
ATOM 6008 C C . ASP B 1 262 ? 11.219 3.242 -16.312 1 88.12 262 ASP B C 1
ATOM 6010 O O . ASP B 1 262 ? 11.078 3.783 -15.211 1 88.12 262 ASP B O 1
ATOM 6014 N N . ASP B 1 263 ? 10.445 2.295 -16.781 1 89.81 263 ASP B N 1
ATOM 6015 C CA . ASP B 1 263 ? 9.312 1.818 -15.992 1 89.81 263 ASP B CA 1
ATOM 6016 C C . ASP B 1 263 ? 9.781 1.116 -14.719 1 89.81 263 ASP B C 1
ATOM 6018 O O . ASP B 1 263 ? 9.016 0.981 -13.758 1 89.81 263 ASP B O 1
ATOM 6022 N N . VAL B 1 264 ? 11.047 0.624 -14.766 1 90.19 264 VAL B N 1
ATOM 6023 C CA . VAL B 1 264 ? 11.562 -0.039 -13.57 1 90.19 264 VAL B CA 1
ATOM 6024 C C . VAL B 1 264 ? 11.961 1.006 -12.531 1 90.19 264 VAL B C 1
ATOM 6026 O O . VAL B 1 264 ? 11.547 0.925 -11.367 1 90.19 264 VAL B O 1
ATOM 6029 N N . PHE B 1 265 ? 12.672 2.029 -12.922 1 89.75 265 PHE B N 1
ATOM 6030 C CA . PHE B 1 265 ? 13.133 3.066 -12.008 1 89.75 265 PHE B CA 1
ATOM 6031 C C . PHE B 1 265 ? 11.984 3.98 -11.594 1 89.75 265 PHE B C 1
ATOM 6033 O O . PHE B 1 265 ? 11.789 4.242 -10.406 1 89.75 265 PHE B O 1
ATOM 6040 N N . GLY B 1 266 ? 11.258 4.41 -12.562 1 86.69 266 GLY B N 1
ATOM 6041 C CA . GLY B 1 266 ? 10.203 5.375 -12.297 1 86.69 266 GLY B CA 1
ATOM 6042 C C . GLY B 1 266 ? 8.914 4.73 -11.805 1 86.69 266 GLY B C 1
ATOM 6043 O O . GLY B 1 266 ? 8.031 5.418 -11.297 1 86.69 266 GLY B O 1
ATOM 6044 N N . GLY B 1 267 ? 8.859 3.441 -11.938 1 88.25 267 GLY B N 1
ATOM 6045 C CA . GLY B 1 267 ? 7.617 2.744 -11.641 1 88.25 267 GLY B CA 1
ATOM 6046 C C . GLY B 1 267 ? 6.699 2.629 -12.844 1 88.25 267 GLY B C 1
ATOM 6047 O O . GLY B 1 267 ? 6.57 3.572 -13.625 1 88.25 267 GLY B O 1
ATOM 6048 N N . TYR B 1 268 ? 6.066 1.498 -12.938 1 88.94 268 TYR B N 1
ATOM 6049 C CA . TYR B 1 268 ? 5.129 1.295 -14.031 1 88.94 268 TYR B CA 1
ATOM 6050 C C . TYR B 1 268 ? 3.98 2.295 -13.961 1 88.94 268 TYR B C 1
ATOM 6052 O O . TYR B 1 268 ? 3.268 2.361 -12.961 1 88.94 268 TYR B O 1
ATOM 6060 N N . CYS B 1 269 ? 3.717 3.195 -14.992 1 81.88 269 CYS B N 1
ATOM 6061 C CA . CYS B 1 269 ? 2.723 4.262 -15.055 1 81.88 269 CYS B CA 1
ATOM 6062 C C . CYS B 1 269 ? 2.875 5.215 -13.875 1 81.88 269 CYS B C 1
ATOM 6064 O O . CYS B 1 269 ? 1.884 5.723 -13.344 1 81.88 269 CYS B O 1
ATOM 6066 N N . GLY B 1 270 ? 4.141 5.336 -13.367 1 80.94 270 GLY B N 1
ATOM 6067 C CA . GLY B 1 270 ? 4.438 6.254 -12.281 1 80.94 270 GLY B CA 1
ATOM 6068 C C . GLY B 1 270 ? 3.975 5.746 -10.93 1 80.94 270 GLY B C 1
ATOM 6069 O O . GLY B 1 270 ? 3.842 6.523 -9.977 1 80.94 270 GLY B O 1
ATOM 6070 N N . CYS B 1 271 ? 3.703 4.391 -10.875 1 85.62 271 CYS B N 1
ATOM 6071 C CA . CYS B 1 271 ? 3.193 3.814 -9.641 1 85.62 271 CYS B CA 1
ATOM 6072 C C . CYS B 1 271 ? 4.27 3.006 -8.93 1 85.62 271 CYS B C 1
ATOM 6074 O O . CYS B 1 271 ? 5.012 2.256 -9.562 1 85.62 271 CYS B O 1
ATOM 6076 N N . ARG B 1 272 ? 4.355 3.176 -7.684 1 87.31 272 ARG B N 1
ATOM 6077 C CA . ARG B 1 272 ? 5.199 2.291 -6.891 1 87.31 272 ARG B CA 1
ATOM 6078 C C . ARG B 1 272 ? 4.645 0.872 -6.875 1 87.31 272 ARG B C 1
ATOM 6080 O O . ARG B 1 272 ? 3.467 0.657 -7.168 1 87.31 272 ARG B O 1
ATOM 6087 N N . ILE B 1 273 ? 5.418 -0.03 -6.527 1 93.12 273 ILE B N 1
ATOM 6088 C CA . ILE B 1 273 ? 5.121 -1.444 -6.727 1 93.12 273 ILE B CA 1
ATOM 6089 C C . ILE B 1 273 ? 3.859 -1.823 -5.949 1 93.12 273 ILE B C 1
ATOM 6091 O O . ILE B 1 273 ? 2.984 -2.516 -6.477 1 93.12 273 ILE B O 1
ATOM 6095 N N . LEU B 1 274 ? 3.664 -1.411 -4.703 1 91.88 274 LEU B N 1
ATOM 6096 C CA . LEU B 1 274 ? 2.498 -1.808 -3.918 1 91.88 274 LEU B CA 1
ATOM 6097 C C . LEU B 1 274 ? 1.241 -1.106 -4.418 1 91.88 274 LEU B C 1
ATOM 6099 O O . LEU B 1 274 ? 0.14 -1.653 -4.324 1 91.88 274 LEU B O 1
ATOM 6103 N N . ASP B 1 275 ? 1.394 0.112 -4.969 1 89.69 275 ASP B N 1
ATOM 6104 C CA . ASP B 1 275 ? 0.255 0.858 -5.496 1 89.69 275 ASP B CA 1
ATOM 6105 C C . ASP B 1 275 ? -0.33 0.172 -6.727 1 89.69 275 ASP B C 1
ATOM 6107 O O . ASP B 1 275 ? -1.493 0.389 -7.07 1 89.69 275 ASP B O 1
ATOM 6111 N N . ARG B 1 276 ? 0.488 -0.629 -7.367 1 93.81 276 ARG B N 1
ATOM 6112 C CA . ARG B 1 276 ? 0.013 -1.354 -8.547 1 93.81 276 ARG B CA 1
ATOM 6113 C C . ARG B 1 276 ? -1.02 -2.408 -8.156 1 93.81 276 ARG B C 1
ATOM 6115 O O . ARG B 1 276 ? -1.725 -2.939 -9.016 1 93.81 276 ARG B O 1
ATOM 6122 N N . LEU B 1 277 ? -1.131 -2.74 -6.867 1 95.56 277 LEU B N 1
ATOM 6123 C CA . LEU B 1 277 ? -2.053 -3.77 -6.398 1 95.56 277 LEU B CA 1
ATOM 6124 C C . LEU B 1 277 ? -3.377 -3.154 -5.961 1 95.56 277 LEU B C 1
ATOM 6126 O O . LEU B 1 277 ? -4.316 -3.875 -5.609 1 95.56 277 LEU B O 1
ATOM 6130 N N . ARG B 1 278 ? -3.48 -1.856 -6 1 93.19 278 ARG B N 1
ATOM 6131 C CA . ARG B 1 278 ? -4.723 -1.178 -5.637 1 93.19 278 ARG B CA 1
ATOM 6132 C C . ARG B 1 278 ? -5.816 -1.454 -6.664 1 93.19 278 ARG B C 1
ATOM 6134 O O . ARG B 1 278 ? -5.531 -1.63 -7.848 1 93.19 278 ARG B O 1
ATOM 6141 N N . LEU B 1 279 ? -7.098 -1.483 -6.168 1 95.06 279 LEU B N 1
ATOM 6142 C CA . LEU B 1 279 ? -8.234 -1.798 -7.027 1 95.06 279 LEU B CA 1
ATOM 6143 C C . LEU B 1 279 ? -9.219 -0.636 -7.07 1 95.06 279 LEU B C 1
ATOM 6145 O O . LEU B 1 279 ? -10.43 -0.846 -7.203 1 95.06 279 LEU B O 1
ATOM 6149 N N . ASP B 1 280 ? -8.664 0.566 -6.922 1 88.31 280 ASP B N 1
ATOM 6150 C CA . ASP B 1 280 ? -9.5 1.766 -6.926 1 88.31 280 ASP B CA 1
ATOM 6151 C C . ASP B 1 280 ? -10.336 1.849 -8.203 1 88.31 280 ASP B C 1
ATOM 6153 O O . ASP B 1 280 ? -9.82 1.66 -9.305 1 88.31 280 ASP B O 1
ATOM 6157 N N . GLY B 1 281 ? -11.641 2.111 -7.988 1 88.06 281 GLY B N 1
ATOM 6158 C CA . GLY B 1 281 ? -12.539 2.312 -9.109 1 88.06 281 GLY B CA 1
ATOM 6159 C C . GLY B 1 281 ? -13.039 1.013 -9.719 1 88.06 281 GLY B C 1
ATOM 6160 O O . GLY B 1 281 ? -13.891 1.022 -10.609 1 88.06 281 GLY B O 1
ATOM 6161 N N . LYS B 1 282 ? -12.555 -0.123 -9.281 1 94.88 282 LYS B N 1
ATOM 6162 C CA . LYS B 1 282 ? -12.953 -1.405 -9.852 1 94.88 282 LYS B CA 1
ATOM 6163 C C . LYS B 1 282 ? -14.227 -1.927 -9.195 1 94.88 282 LYS B C 1
ATOM 6165 O O . LYS B 1 282 ? -14.492 -1.646 -8.023 1 94.88 282 LYS B O 1
ATOM 6170 N N . VAL B 1 283 ? -14.977 -2.609 -9.969 1 97.38 283 VAL B N 1
ATOM 6171 C CA . VAL B 1 283 ? -16.203 -3.246 -9.508 1 97.38 283 VAL B CA 1
ATOM 6172 C C . VAL B 1 283 ? -16.031 -4.762 -9.508 1 97.38 283 VAL B C 1
ATOM 6174 O O . VAL B 1 283 ? -15.703 -5.359 -10.531 1 97.38 283 VAL B O 1
ATOM 6177 N N . ALA B 1 284 ? -16.25 -5.371 -8.336 1 98.69 284 ALA B N 1
ATOM 6178 C CA . ALA B 1 284 ? -16.078 -6.812 -8.188 1 98.69 284 ALA B CA 1
ATOM 6179 C C . ALA B 1 284 ? -17.344 -7.477 -7.68 1 98.69 284 ALA B C 1
ATOM 6181 O O . ALA B 1 284 ? -18.188 -6.828 -7.051 1 98.69 284 ALA B O 1
ATOM 6182 N N . TYR B 1 285 ? -17.516 -8.734 -7.965 1 98.69 285 TYR B N 1
ATOM 6183 C CA . TYR B 1 285 ? -18.484 -9.539 -7.219 1 98.69 285 TYR B CA 1
ATOM 6184 C C . TYR B 1 285 ? -17.844 -10.844 -6.754 1 98.69 285 TYR B C 1
ATOM 6186 O O . TYR B 1 285 ? -16.85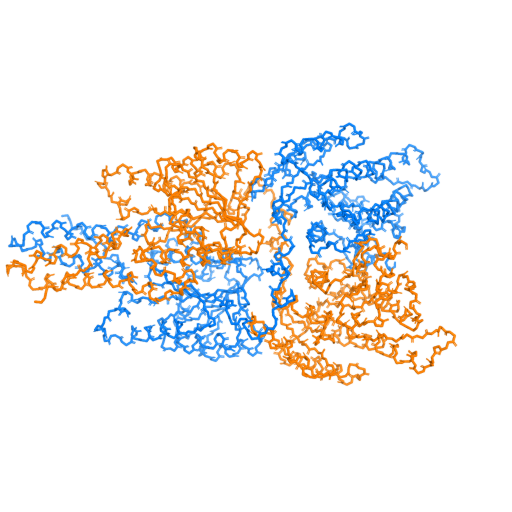9 -11.305 -7.324 1 98.69 285 TYR B O 1
ATOM 6194 N N . VAL B 1 286 ? -18.359 -11.383 -5.684 1 98.75 286 VAL B N 1
ATOM 6195 C CA . VAL B 1 286 ? -17.906 -12.648 -5.109 1 98.75 286 VAL B CA 1
ATOM 6196 C C . VAL B 1 286 ? -19.109 -13.57 -4.891 1 98.75 286 VAL B C 1
ATOM 6198 O O . VAL B 1 286 ? -20 -13.258 -4.102 1 98.75 286 VAL B O 1
ATOM 6201 N N . THR B 1 287 ? -19.156 -14.719 -5.625 1 97.94 287 THR B N 1
ATOM 6202 C CA . THR B 1 287 ? -20.172 -15.711 -5.32 1 97.94 287 THR B CA 1
ATOM 6203 C C . THR B 1 287 ? -19.797 -16.516 -4.082 1 97.94 287 THR B C 1
ATOM 6205 O O . THR B 1 287 ? -18.609 -16.75 -3.826 1 97.94 287 THR B O 1
ATOM 6208 N N . GLY B 1 288 ? -20.844 -16.984 -3.402 1 96.25 288 GLY B N 1
ATOM 6209 C CA . GLY B 1 288 ? -20.531 -17.578 -2.117 1 96.25 288 GLY B CA 1
ATOM 6210 C C . GLY B 1 288 ? -19.812 -16.641 -1.174 1 96.25 288 GLY B C 1
ATOM 6211 O O . GLY B 1 288 ? -18.922 -17.062 -0.433 1 96.25 288 GLY B O 1
ATOM 6212 N N . GLY B 1 289 ? -20.156 -15.375 -1.242 1 96.69 289 GLY B N 1
ATOM 6213 C CA . GLY B 1 289 ? -19.406 -14.336 -0.549 1 96.69 289 GLY B CA 1
ATOM 6214 C C . GLY B 1 289 ? -19.859 -14.133 0.886 1 96.69 289 GLY B C 1
ATOM 6215 O O . GLY B 1 289 ? -19.266 -13.344 1.623 1 96.69 289 GLY B O 1
ATOM 6216 N N . GLY B 1 290 ? -20.828 -14.914 1.36 1 95.38 290 GLY B N 1
ATOM 6217 C CA . GLY B 1 290 ? -21.438 -14.664 2.656 1 95.38 290 GLY B CA 1
ATOM 6218 C C . GLY B 1 290 ? -20.672 -15.305 3.805 1 95.38 290 GLY B C 1
ATOM 6219 O O . GLY B 1 290 ? -21 -15.062 4.973 1 95.38 290 GLY B O 1
ATOM 6220 N N . GLN B 1 291 ? -19.656 -16.156 3.5 1 92.06 291 GLN B N 1
ATOM 6221 C CA . GLN B 1 291 ? -18.906 -16.812 4.559 1 92.06 291 GLN B CA 1
ATOM 6222 C C . GLN B 1 291 ? -17.578 -17.359 4.039 1 92.06 291 GLN B C 1
ATOM 6224 O O . GLN B 1 291 ? -17.328 -17.344 2.832 1 92.06 291 GLN B O 1
ATOM 6229 N N . GLY B 1 292 ? -16.734 -17.734 4.969 1 92.81 292 GLY B N 1
ATOM 6230 C CA . GLY B 1 292 ? -15.516 -18.469 4.648 1 92.81 292 GLY B CA 1
ATOM 6231 C C . GLY B 1 292 ? -14.602 -17.734 3.695 1 92.81 292 GLY B C 1
ATOM 6232 O O . GLY B 1 292 ? -14.273 -16.562 3.926 1 92.81 292 GLY B O 1
ATOM 6233 N N . ILE B 1 293 ? -14.219 -18.5 2.658 1 94.56 293 ILE B N 1
ATOM 6234 C CA . ILE B 1 293 ? -13.266 -17.984 1.687 1 94.56 293 ILE B CA 1
ATOM 6235 C C . ILE B 1 293 ? -13.875 -16.797 0.938 1 94.56 293 ILE B C 1
ATOM 6237 O O . ILE B 1 293 ? -13.219 -15.781 0.719 1 94.56 293 ILE B O 1
ATOM 6241 N N . GLY B 1 294 ? -15.164 -16.922 0.584 1 96.44 294 GLY B N 1
ATOM 6242 C CA . GLY B 1 294 ? -15.844 -15.844 -0.12 1 96.44 294 GLY B CA 1
ATOM 6243 C C . GLY B 1 294 ? -15.875 -14.547 0.668 1 96.44 294 GLY B C 1
ATOM 6244 O O . GLY B 1 294 ? -15.633 -13.469 0.119 1 96.44 294 GLY B O 1
ATOM 6245 N N . ARG B 1 295 ? -16.188 -14.617 1.951 1 96.38 295 ARG B N 1
ATOM 6246 C CA . ARG B 1 295 ? -16.156 -13.453 2.83 1 96.38 295 ARG B CA 1
ATOM 6247 C C . ARG B 1 295 ? -14.766 -12.836 2.867 1 96.38 295 ARG B C 1
ATOM 6249 O O . ARG B 1 295 ? -14.617 -11.617 2.791 1 96.38 295 ARG B O 1
ATOM 6256 N N . ALA B 1 296 ? -13.773 -13.68 2.986 1 96.69 296 ALA B N 1
ATOM 6257 C CA . ALA B 1 296 ? -12.391 -13.211 3.029 1 96.69 296 ALA B CA 1
ATOM 6258 C C . ALA B 1 296 ? -12.023 -12.477 1.741 1 96.69 296 ALA B C 1
ATOM 6260 O O . ALA B 1 296 ? -11.359 -11.438 1.778 1 96.69 296 ALA B O 1
ATOM 6261 N N . PHE B 1 297 ? -12.469 -13.023 0.605 1 98.19 297 PHE B N 1
ATOM 6262 C CA . PHE B 1 297 ? -12.203 -12.383 -0.677 1 98.19 297 PHE B CA 1
ATOM 6263 C C . PHE B 1 297 ? -12.914 -11.039 -0.766 1 98.19 297 PHE B C 1
ATOM 6265 O O . PHE B 1 297 ? -12.328 -10.055 -1.223 1 98.19 297 PHE B O 1
ATOM 6272 N N . ALA B 1 298 ? -14.141 -10.977 -0.31 1 98.31 298 ALA B N 1
ATOM 6273 C CA . ALA B 1 298 ? -14.898 -9.727 -0.353 1 98.31 298 ALA B CA 1
ATOM 6274 C C . ALA B 1 298 ? -14.18 -8.625 0.428 1 98.31 298 ALA B C 1
ATOM 6276 O O . ALA B 1 298 ? -14.016 -7.508 -0.068 1 98.31 298 ALA B O 1
ATOM 6277 N N . HIS B 1 299 ? -13.75 -8.977 1.597 1 96.5 299 HIS B N 1
ATOM 6278 C CA . HIS B 1 299 ? -13.023 -8.008 2.418 1 96.5 299 HIS B CA 1
ATOM 6279 C C . HIS B 1 299 ? -11.719 -7.586 1.749 1 96.5 299 HIS B C 1
ATOM 6281 O O . HIS B 1 299 ? -11.406 -6.395 1.698 1 96.5 299 HIS B O 1
ATOM 6287 N N . ALA B 1 300 ? -10.969 -8.562 1.26 1 98.06 300 ALA B N 1
ATOM 6288 C CA . ALA B 1 300 ? -9.672 -8.273 0.661 1 98.06 300 ALA B CA 1
ATOM 6289 C C . ALA B 1 300 ? -9.812 -7.344 -0.542 1 98.06 300 ALA B C 1
ATOM 6291 O O . ALA B 1 300 ? -9.086 -6.355 -0.661 1 98.06 300 ALA B O 1
ATOM 6292 N N . LEU B 1 301 ? -10.789 -7.637 -1.438 1 98.25 301 LEU B N 1
ATOM 6293 C CA . LEU B 1 301 ? -11.023 -6.816 -2.623 1 98.25 301 LEU B CA 1
ATOM 6294 C C . LEU B 1 301 ? -11.484 -5.414 -2.232 1 98.25 301 LEU B C 1
ATOM 6296 O O . LEU B 1 301 ? -11.008 -4.422 -2.785 1 98.25 301 LEU B O 1
ATOM 6300 N N . GLY B 1 302 ? -12.359 -5.324 -1.295 1 96.06 302 GLY B N 1
ATOM 6301 C CA . GLY B 1 302 ? -12.836 -4.039 -0.816 1 96.06 302 GLY B CA 1
ATOM 6302 C C . GLY B 1 302 ? -11.742 -3.193 -0.191 1 96.06 302 GLY B C 1
ATOM 6303 O O . GLY B 1 302 ? -11.625 -2.002 -0.486 1 96.06 302 GLY B O 1
ATOM 6304 N N . GLU B 1 303 ? -10.922 -3.844 0.65 1 93.5 303 GLU B N 1
ATOM 6305 C CA . GLU B 1 303 ? -9.836 -3.141 1.324 1 93.5 303 GLU B CA 1
ATOM 6306 C C . GLU B 1 303 ? -8.805 -2.633 0.323 1 93.5 303 GLU B C 1
ATOM 6308 O O . GLU B 1 303 ? -8.156 -1.608 0.556 1 93.5 303 GLU B O 1
ATOM 6313 N N . ALA B 1 304 ? -8.719 -3.33 -0.764 1 94.94 304 ALA B N 1
ATOM 6314 C CA . ALA B 1 304 ? -7.781 -2.908 -1.803 1 94.94 304 ALA B CA 1
ATOM 6315 C C . ALA B 1 304 ? -8.375 -1.798 -2.662 1 94.94 304 ALA B C 1
ATOM 6317 O O . ALA B 1 304 ? -7.695 -1.239 -3.525 1 94.94 304 ALA B O 1
ATOM 6318 N N . GLY B 1 305 ? -9.734 -1.492 -2.502 1 92.12 305 GLY B N 1
ATOM 6319 C CA . GLY B 1 305 ? -10.281 -0.309 -3.145 1 92.12 305 GLY B CA 1
ATOM 6320 C C . GLY B 1 305 ? -11.492 -0.606 -4.004 1 92.12 305 GLY B C 1
ATOM 6321 O O . GLY B 1 305 ? -12.18 0.312 -4.457 1 92.12 305 GLY B O 1
ATOM 6322 N N . ALA B 1 306 ? -11.836 -1.87 -4.211 1 95.94 306 ALA B N 1
ATOM 6323 C CA . ALA B 1 306 ? -12.922 -2.229 -5.121 1 95.94 306 ALA B CA 1
ATOM 6324 C C . ALA B 1 306 ? -14.281 -2.057 -4.453 1 95.94 306 ALA B C 1
ATOM 6326 O O . ALA B 1 306 ? -14.391 -2.125 -3.225 1 95.94 306 ALA B O 1
ATOM 6327 N N . LYS B 1 307 ? -15.297 -1.792 -5.281 1 95.5 307 LYS B N 1
ATOM 6328 C CA . LYS B 1 307 ? -16.672 -2.045 -4.883 1 95.5 307 LYS B CA 1
ATOM 6329 C C . LYS B 1 307 ? -17.016 -3.527 -4.996 1 95.5 307 LYS B C 1
ATOM 6331 O O . LYS B 1 307 ? -16.594 -4.195 -5.941 1 95.5 307 LYS B O 1
ATOM 6336 N N . VAL B 1 308 ? -17.781 -4.02 -4.008 1 97.81 308 VAL B N 1
ATOM 6337 C CA . VAL B 1 308 ? -17.922 -5.473 -3.996 1 97.81 308 VAL B CA 1
ATOM 6338 C C . VAL B 1 308 ? -19.391 -5.852 -3.881 1 97.81 308 VAL B C 1
ATOM 6340 O O . VAL B 1 308 ? -20.078 -5.418 -2.953 1 97.81 308 VAL B O 1
ATOM 6343 N N . ALA B 1 309 ? -19.859 -6.57 -4.809 1 98.56 309 ALA B N 1
ATOM 6344 C CA . ALA B 1 309 ? -21.156 -7.234 -4.676 1 98.56 309 ALA B CA 1
ATOM 6345 C C . ALA B 1 309 ? -21 -8.609 -4.035 1 98.56 309 ALA B C 1
ATOM 6347 O O . ALA B 1 309 ? -20.312 -9.484 -4.574 1 98.56 309 ALA B O 1
ATOM 6348 N N . ILE B 1 310 ? -21.641 -8.758 -2.873 1 98.69 310 ILE B N 1
ATOM 6349 C CA . ILE B 1 310 ? -21.609 -10.039 -2.168 1 98.69 310 ILE B CA 1
ATOM 6350 C C . ILE B 1 310 ? -22.797 -10.883 -2.588 1 98.69 310 ILE B C 1
ATOM 6352 O O . ILE B 1 310 ? -23.953 -10.555 -2.273 1 98.69 310 ILE B O 1
ATOM 6356 N N . VAL B 1 311 ? -22.531 -11.984 -3.25 1 98.44 311 VAL B N 1
ATOM 6357 C CA . VAL B 1 311 ? -23.578 -12.852 -3.762 1 98.44 311 VAL B CA 1
ATOM 6358 C C . VAL B 1 311 ? -23.625 -14.141 -2.943 1 98.44 311 VAL B C 1
ATOM 6360 O O . VAL B 1 311 ? -22.609 -14.82 -2.779 1 98.44 311 VAL B O 1
ATOM 6363 N N . ASP B 1 312 ? -24.781 -14.453 -2.447 1 97.25 312 ASP B N 1
ATOM 6364 C CA . ASP B 1 312 ? -24.969 -15.688 -1.688 1 97.25 312 ASP B CA 1
ATOM 6365 C C . ASP B 1 312 ? -26.391 -16.203 -1.844 1 97.25 312 ASP B C 1
ATOM 6367 O O . ASP B 1 312 ? -27.312 -15.453 -2.172 1 97.25 312 ASP B O 1
ATOM 6371 N N . LEU B 1 313 ? -26.484 -17.531 -1.659 1 95.25 313 LEU B N 1
ATOM 6372 C CA . LEU B 1 313 ? -27.812 -18.125 -1.667 1 95.25 313 LEU B CA 1
ATOM 6373 C C . LEU B 1 313 ? -28.703 -17.531 -0.574 1 95.25 313 LEU B C 1
ATOM 6375 O O . LEU B 1 313 ? -29.875 -17.266 -0.797 1 95.25 313 LEU B O 1
ATOM 6379 N N . MET B 1 314 ? -28.062 -17.328 0.544 1 95.88 314 MET B N 1
ATOM 6380 C CA . MET B 1 314 ? -28.766 -16.766 1.688 1 95.88 314 MET B CA 1
ATOM 6381 C C . MET B 1 314 ? -28.516 -15.258 1.786 1 95.88 314 MET B C 1
ATOM 6383 O O . MET B 1 314 ? -27.406 -14.828 2.109 1 95.88 314 MET B O 1
ATOM 6387 N N . LEU B 1 315 ? -29.516 -14.477 1.661 1 97.25 315 LEU B N 1
ATOM 6388 C CA . LEU B 1 315 ? -29.406 -13.023 1.67 1 97.25 315 LEU B CA 1
ATOM 6389 C C . LEU B 1 315 ? -28.812 -12.531 2.986 1 97.25 315 LEU B C 1
ATOM 6391 O O . LEU B 1 315 ? -27.984 -11.617 2.998 1 97.25 315 LEU B O 1
ATOM 6395 N N . ARG B 1 316 ? -29.203 -13.195 4.059 1 96.94 316 ARG B N 1
ATOM 6396 C CA . ARG B 1 316 ? -28.766 -12.766 5.383 1 96.94 316 ARG B CA 1
ATOM 6397 C C . ARG B 1 316 ? -27.25 -12.828 5.496 1 96.94 316 ARG B C 1
ATOM 6399 O O . ARG B 1 316 ? -26.625 -11.953 6.109 1 96.94 316 ARG B O 1
ATOM 6406 N N . LYS B 1 317 ? -26.656 -13.852 4.941 1 96.25 317 LYS B N 1
ATOM 6407 C CA . LYS B 1 317 ? -25.203 -13.984 4.98 1 96.25 317 LYS B CA 1
ATOM 6408 C C . LYS B 1 317 ? -24.531 -12.906 4.141 1 96.25 317 LYS B C 1
ATOM 6410 O O . LYS B 1 317 ? -23.531 -12.328 4.559 1 96.25 317 LYS B O 1
ATOM 6415 N N . ALA B 1 318 ? -25.125 -12.625 2.977 1 97.94 318 ALA B N 1
ATOM 6416 C CA . ALA B 1 318 ? -24.578 -11.578 2.115 1 97.94 318 ALA B CA 1
ATOM 6417 C C . ALA B 1 318 ? -24.703 -10.211 2.787 1 97.94 318 ALA B C 1
ATOM 6419 O O . ALA B 1 318 ? -23.766 -9.406 2.73 1 97.94 318 ALA B O 1
ATOM 6420 N N . GLU B 1 319 ? -25.75 -10 3.441 1 97.44 319 GLU B N 1
ATOM 6421 C CA . GLU B 1 319 ? -26 -8.719 4.105 1 97.44 319 GLU B CA 1
ATOM 6422 C C . GLU B 1 319 ? -25.047 -8.523 5.289 1 97.44 319 GLU B C 1
ATOM 6424 O O . GLU B 1 319 ? -24.625 -7.406 5.574 1 97.44 319 GLU B O 1
ATOM 6429 N N . ALA B 1 320 ? -24.812 -9.641 5.965 1 95.69 320 ALA B N 1
ATOM 6430 C CA . ALA B 1 320 ? -23.891 -9.547 7.09 1 95.69 320 ALA B CA 1
ATOM 6431 C C . ALA B 1 320 ? -22.516 -9.07 6.633 1 95.69 320 ALA B C 1
ATOM 6433 O O . ALA B 1 320 ? -21.922 -8.188 7.25 1 95.69 320 ALA B O 1
ATOM 6434 N N . VAL B 1 321 ? -22.047 -9.617 5.562 1 96.25 321 VAL B N 1
ATOM 6435 C CA . VAL B 1 321 ? -20.75 -9.227 5.035 1 96.25 321 VAL B CA 1
ATOM 6436 C C . VAL B 1 321 ? -20.812 -7.805 4.488 1 96.25 321 VAL B C 1
ATOM 6438 O O . VAL B 1 321 ? -19.891 -7.012 4.691 1 96.25 321 VAL B O 1
ATOM 6441 N N . ALA B 1 322 ? -21.891 -7.418 3.826 1 95.81 322 ALA B N 1
ATOM 6442 C CA . ALA B 1 322 ? -22.078 -6.059 3.32 1 95.81 322 ALA B CA 1
ATOM 6443 C C . ALA B 1 322 ? -22.062 -5.047 4.461 1 95.81 322 ALA B C 1
ATOM 6445 O O . ALA B 1 322 ? -21.531 -3.943 4.309 1 95.81 322 ALA B O 1
ATOM 6446 N N . TYR B 1 323 ? -22.625 -5.438 5.531 1 93.06 323 TYR B N 1
ATOM 6447 C CA . TYR B 1 323 ? -22.641 -4.559 6.695 1 93.06 323 TYR B CA 1
ATOM 6448 C C . TYR B 1 323 ? -21.234 -4.355 7.246 1 93.06 323 TYR B C 1
ATOM 6450 O O . TYR B 1 323 ? -20.844 -3.236 7.594 1 93.06 323 TYR B O 1
ATOM 6458 N N . GLU B 1 324 ? -20.484 -5.496 7.305 1 92.12 324 GLU B N 1
ATOM 6459 C CA . GLU B 1 324 ? -19.094 -5.383 7.715 1 92.12 324 GLU B CA 1
ATOM 6460 C C . GLU B 1 324 ? -18.328 -4.398 6.828 1 92.12 324 GLU B C 1
ATOM 6462 O O . GLU B 1 324 ? -17.594 -3.551 7.324 1 92.12 324 GLU B O 1
ATOM 6467 N N . LEU B 1 325 ? -18.562 -4.531 5.551 1 91.88 325 LEU B N 1
ATOM 6468 C CA . LEU B 1 325 ? -17.875 -3.67 4.594 1 91.88 325 LEU B CA 1
ATOM 6469 C C . LEU B 1 325 ? -18.328 -2.221 4.742 1 91.88 325 LEU B C 1
ATOM 6471 O O . LEU B 1 325 ? -17.516 -1.298 4.633 1 91.88 325 LEU B O 1
ATOM 6475 N N . LEU B 1 326 ? -19.578 -2.018 5.023 1 87.94 326 LEU B N 1
ATOM 6476 C CA . LEU B 1 326 ? -20.109 -0.683 5.25 1 87.94 326 LEU B CA 1
ATOM 6477 C C . LEU B 1 326 ? -19.422 -0.005 6.426 1 87.94 326 LEU B C 1
ATOM 6479 O O . LEU B 1 326 ? -19.078 1.177 6.348 1 87.94 326 LEU B O 1
ATOM 6483 N N . LEU B 1 327 ? -19.188 -0.787 7.438 1 83.88 327 LEU B N 1
ATOM 6484 C CA . LEU B 1 327 ? -18.531 -0.249 8.625 1 83.88 327 LEU B CA 1
ATOM 6485 C C . LEU B 1 327 ? -17.109 0.194 8.305 1 83.88 327 LEU B C 1
ATOM 6487 O O . LEU B 1 327 ? -16.578 1.103 8.953 1 83.88 327 LEU B O 1
ATOM 6491 N N . LYS B 1 328 ? -16.547 -0.428 7.32 1 83.56 328 LYS B N 1
ATOM 6492 C CA . LYS B 1 328 ? -15.18 -0.091 6.91 1 83.56 328 LYS B CA 1
ATOM 6493 C C . LYS B 1 328 ? -15.18 1.05 5.898 1 83.56 328 LYS B C 1
ATOM 6495 O O . LYS B 1 328 ? -14.117 1.499 5.461 1 83.56 328 LYS B O 1
ATOM 6500 N N . GLY B 1 329 ? -16.406 1.465 5.465 1 81.94 329 GLY B N 1
ATOM 6501 C CA . GLY B 1 329 ? -16.5 2.506 4.453 1 81.94 329 GLY B CA 1
ATOM 6502 C C . GLY B 1 329 ? -16.344 1.98 3.039 1 81.94 329 GLY B C 1
ATOM 6503 O O . GLY B 1 329 ? -16 2.74 2.125 1 81.94 329 GLY B O 1
ATOM 6504 N N . ILE B 1 330 ? -16.469 0.721 2.861 1 89.56 330 ILE B N 1
ATOM 6505 C CA . ILE B 1 330 ? -16.344 0.088 1.554 1 89.56 330 ILE B CA 1
ATOM 6506 C C . ILE B 1 330 ? -17.703 -0.039 0.893 1 89.56 330 ILE B C 1
ATOM 6508 O O . ILE B 1 330 ? -18.656 -0.508 1.516 1 89.56 330 ILE B O 1
ATOM 6512 N N . LYS B 1 331 ? -17.844 0.376 -0.332 1 91.75 331 LYS B N 1
ATOM 6513 C CA . LYS B 1 331 ? -19.094 0.266 -1.078 1 91.75 331 LYS B CA 1
ATOM 6514 C C . LYS B 1 331 ? -19.375 -1.185 -1.457 1 91.75 331 LYS B C 1
ATOM 6516 O O . LYS B 1 331 ? -18.531 -1.859 -2.039 1 91.75 331 LYS B O 1
ATOM 6521 N N . SER B 1 332 ? -20.562 -1.604 -1.041 1 94.56 332 SER B N 1
ATOM 6522 C CA . SER B 1 332 ? -20.938 -2.98 -1.342 1 94.56 332 SER B CA 1
ATOM 6523 C C . SER B 1 332 ? -22.453 -3.123 -1.476 1 94.56 332 SER B C 1
ATOM 6525 O O . SER B 1 332 ? -23.203 -2.211 -1.116 1 94.56 332 SER B O 1
ATOM 6527 N N . ILE B 1 333 ? -22.844 -4.172 -2.123 1 96 333 ILE B N 1
ATOM 6528 C CA . ILE B 1 333 ? -24.25 -4.559 -2.174 1 96 333 ILE B CA 1
ATOM 6529 C C . ILE B 1 333 ? -24.375 -6.062 -1.93 1 96 333 ILE B C 1
ATOM 6531 O O . ILE B 1 333 ? -23.453 -6.824 -2.215 1 96 333 ILE B O 1
ATOM 6535 N N . ALA B 1 334 ? -25.469 -6.391 -1.261 1 98.38 334 ALA B N 1
ATOM 6536 C CA . ALA B 1 334 ? -25.797 -7.793 -1.027 1 98.38 334 ALA B CA 1
ATOM 6537 C C . ALA B 1 334 ? -26.828 -8.281 -2.043 1 98.38 334 ALA B C 1
ATOM 6539 O O . ALA B 1 334 ? -27.828 -7.617 -2.293 1 98.38 334 ALA B O 1
ATOM 6540 N N . ILE B 1 335 ? -26.547 -9.406 -2.67 1 98.25 335 ILE B N 1
ATOM 6541 C CA . ILE B 1 335 ? -27.453 -9.977 -3.662 1 98.25 335 ILE B CA 1
ATOM 6542 C C . ILE B 1 335 ? -27.75 -11.43 -3.314 1 98.25 335 ILE B C 1
ATOM 6544 O O . ILE B 1 335 ? -26.828 -12.242 -3.18 1 98.25 335 ILE B O 1
ATOM 6548 N N . ALA B 1 336 ? -29 -11.75 -3.078 1 98 336 ALA B N 1
ATOM 6549 C CA . ALA B 1 336 ? -29.422 -13.141 -2.969 1 98 336 ALA B CA 1
ATOM 6550 C C . ALA B 1 336 ? -29.594 -13.773 -4.348 1 98 336 ALA B C 1
ATOM 6552 O O . ALA B 1 336 ? -30.344 -13.25 -5.18 1 98 336 ALA B O 1
ATOM 6553 N N . ALA B 1 337 ? -28.891 -14.844 -4.539 1 96.5 337 ALA B N 1
ATOM 6554 C CA . ALA B 1 337 ? -29.031 -15.516 -5.832 1 96.5 337 ALA B CA 1
ATOM 6555 C C . ALA B 1 337 ? -28.656 -16.984 -5.727 1 96.5 337 ALA B C 1
ATOM 6557 O O . ALA B 1 337 ? -27.75 -17.359 -4.992 1 96.5 337 ALA B O 1
ATOM 6558 N N . ASP B 1 338 ? -29.406 -17.797 -6.379 1 94.81 338 ASP B N 1
ATOM 6559 C CA . ASP B 1 338 ? -29.047 -19.172 -6.656 1 94.81 338 ASP B CA 1
ATOM 6560 C C . ASP B 1 338 ? -28.297 -19.297 -7.98 1 94.81 338 ASP B C 1
ATOM 6562 O O . ASP B 1 338 ? -28.906 -19.359 -9.047 1 94.81 338 ASP B O 1
ATOM 6566 N N . VAL B 1 339 ? -27.016 -19.391 -7.91 1 92 339 VAL B N 1
ATOM 6567 C CA . VAL B 1 339 ? -26.172 -19.281 -9.102 1 92 339 VAL B CA 1
ATOM 6568 C C . VAL B 1 339 ? -26.359 -20.516 -9.977 1 92 339 VAL B C 1
ATOM 6570 O O . VAL B 1 339 ? -25.922 -20.547 -11.125 1 92 339 VAL B O 1
ATOM 6573 N N . SER B 1 340 ? -27 -21.531 -9.445 1 89.12 340 SER B N 1
ATOM 6574 C CA . SER B 1 340 ? -27.297 -22.688 -10.281 1 89.12 340 SER B CA 1
ATOM 6575 C C . SER B 1 340 ? -28.375 -22.375 -11.305 1 89.12 340 SER B C 1
ATOM 6577 O O . SER B 1 340 ? -28.578 -23.141 -12.25 1 89.12 340 SER B O 1
ATOM 6579 N N . LYS B 1 341 ? -29 -21.297 -11.164 1 91.94 341 LYS B N 1
ATOM 6580 C CA . LYS B 1 341 ? -30.016 -20.844 -12.102 1 91.94 341 LYS B CA 1
ATOM 6581 C C . LYS B 1 341 ? -29.469 -19.766 -13.031 1 91.94 341 LYS B C 1
ATOM 6583 O O . LYS B 1 341 ? -29.109 -18.672 -12.578 1 91.94 341 LYS B O 1
ATOM 6588 N N . PRO B 1 342 ? -29.484 -20.016 -14.32 1 91.69 342 PRO B N 1
ATOM 6589 C CA . PRO B 1 342 ? -28.938 -19.047 -15.273 1 91.69 342 PRO B CA 1
ATOM 6590 C C . PRO B 1 342 ? -29.594 -17.672 -15.148 1 91.69 342 PRO B C 1
ATOM 6592 O O . PRO B 1 342 ? -28.906 -16.641 -15.297 1 91.69 342 PRO B O 1
ATOM 6595 N N . GLU B 1 343 ? -30.844 -17.641 -14.891 1 95.06 343 GLU B N 1
ATOM 6596 C CA . GLU B 1 343 ? -31.531 -16.375 -14.766 1 95.06 343 GLU B CA 1
ATOM 6597 C C . GLU B 1 343 ? -31 -15.555 -13.594 1 95.06 343 GLU B C 1
ATOM 6599 O O . GLU B 1 343 ? -30.953 -14.328 -13.648 1 95.06 343 GLU B O 1
ATOM 6604 N N . ASP B 1 344 ? -30.656 -16.234 -12.523 1 96 344 ASP B N 1
ATOM 6605 C CA . ASP B 1 344 ? -30.094 -15.539 -11.367 1 96 344 ASP B CA 1
ATOM 6606 C C . ASP B 1 344 ? -28.703 -14.984 -11.688 1 96 344 ASP B C 1
ATOM 6608 O O . ASP B 1 344 ? -28.344 -13.898 -11.227 1 96 344 ASP B O 1
ATOM 6612 N N . VAL B 1 345 ? -27.969 -15.727 -12.453 1 95 345 VAL B N 1
ATOM 6613 C CA . VAL B 1 345 ? -26.641 -15.258 -12.859 1 95 345 VAL B CA 1
ATOM 6614 C C . VAL B 1 345 ? -26.781 -13.969 -13.664 1 95 345 VAL B C 1
ATOM 6616 O O . VAL B 1 345 ? -26.062 -12.992 -13.406 1 95 345 VAL B O 1
ATOM 6619 N N . GLN B 1 346 ? -27.688 -13.984 -14.555 1 95 346 GLN B N 1
ATOM 6620 C CA . GLN B 1 346 ? -27.938 -12.781 -15.352 1 95 346 GLN B CA 1
ATOM 6621 C C . GLN B 1 346 ? -28.406 -11.625 -14.469 1 95 346 GLN B C 1
ATOM 6623 O O . GLN B 1 346 ? -27.984 -10.484 -14.648 1 95 346 GLN B O 1
ATOM 6628 N N . ARG B 1 347 ? -29.188 -11.922 -13.531 1 97.31 347 ARG B N 1
ATOM 6629 C CA . ARG B 1 347 ? -29.719 -10.898 -12.633 1 97.31 347 ARG B CA 1
ATOM 6630 C C . ARG B 1 347 ? -28.609 -10.297 -11.781 1 97.31 347 ARG B C 1
ATOM 6632 O O . ARG B 1 347 ? -28.594 -9.086 -11.523 1 97.31 347 ARG B O 1
ATOM 6639 N N . ILE B 1 348 ? -27.75 -11.117 -11.297 1 97.38 348 ILE B N 1
ATOM 6640 C CA . ILE B 1 348 ? -26.609 -10.633 -10.539 1 97.38 348 ILE B CA 1
ATOM 6641 C C . ILE B 1 348 ? -25.875 -9.555 -11.328 1 97.38 348 ILE B C 1
ATOM 6643 O O . ILE B 1 348 ? -25.672 -8.445 -10.836 1 97.38 348 ILE B O 1
ATOM 6647 N N . LEU B 1 349 ? -25.562 -9.852 -12.586 1 97.56 349 LEU B N 1
ATOM 6648 C CA . LEU B 1 349 ? -24.766 -8.953 -13.414 1 97.56 349 LEU B CA 1
ATOM 6649 C C . LEU B 1 349 ? -25.562 -7.707 -13.789 1 97.56 349 LEU B C 1
ATOM 6651 O O . LEU B 1 349 ? -25.031 -6.598 -13.797 1 97.56 349 LEU B O 1
ATOM 6655 N N . GLU B 1 350 ? -26.797 -7.898 -14.055 1 97.19 350 GLU B N 1
ATOM 6656 C CA . GLU B 1 350 ? -27.656 -6.754 -14.359 1 97.19 350 GLU B CA 1
ATOM 6657 C C . GLU B 1 350 ? -27.734 -5.797 -13.172 1 97.19 350 GLU B C 1
ATOM 6659 O O . GLU B 1 350 ? -27.656 -4.578 -13.344 1 97.19 350 GLU B O 1
ATOM 6664 N N . THR B 1 351 ? -27.875 -6.34 -11.992 1 97.06 351 THR B N 1
ATOM 6665 C CA . THR B 1 351 ? -27.938 -5.531 -10.781 1 97.06 351 THR B CA 1
ATOM 6666 C C . THR B 1 351 ? -26.656 -4.727 -10.594 1 97.06 351 THR B C 1
ATOM 6668 O O . THR B 1 351 ? -26.703 -3.531 -10.289 1 97.06 351 THR B O 1
ATOM 6671 N N . ILE B 1 352 ? -25.578 -5.328 -10.828 1 97.06 352 ILE B N 1
ATOM 6672 C CA . ILE B 1 352 ? -24.281 -4.688 -10.648 1 97.06 352 ILE B CA 1
ATOM 6673 C C . ILE B 1 352 ? -24.094 -3.598 -11.703 1 97.06 352 ILE B C 1
ATOM 6675 O O . ILE B 1 352 ? -23.688 -2.477 -11.383 1 97.06 352 ILE B O 1
ATOM 6679 N N . VAL B 1 353 ? -24.391 -3.926 -12.969 1 96.06 353 VAL B N 1
ATOM 6680 C CA . VAL B 1 353 ? -24.219 -2.977 -14.062 1 96.06 3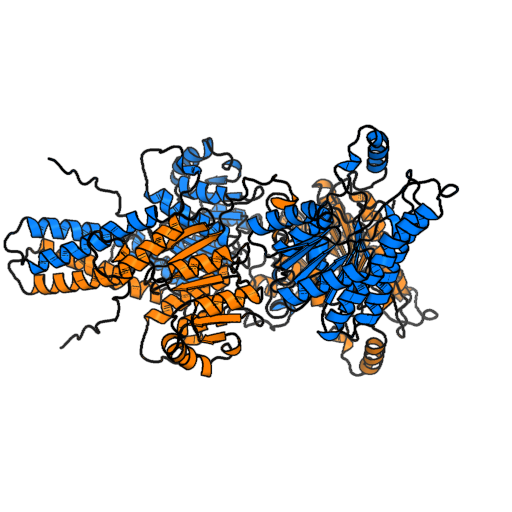53 VAL B CA 1
ATOM 6681 C C . VAL B 1 353 ? -25.172 -1.792 -13.867 1 96.06 353 VAL B C 1
ATOM 6683 O O . VAL B 1 353 ? -24.797 -0.643 -14.117 1 96.06 353 VAL B O 1
ATOM 6686 N N . ASP B 1 354 ? -26.359 -2.088 -13.414 1 95 354 ASP B N 1
ATOM 6687 C CA . ASP B 1 354 ? -27.312 -1.017 -13.156 1 95 354 ASP B CA 1
ATOM 6688 C C . ASP B 1 354 ? -26.797 -0.082 -12.062 1 95 354 ASP B C 1
ATOM 6690 O O . ASP B 1 354 ? -26.984 1.135 -12.141 1 95 354 ASP B O 1
ATOM 6694 N N . ARG B 1 355 ? -26.125 -0.661 -11.117 1 92.19 355 ARG B N 1
ATOM 6695 C CA . ARG B 1 355 ? -25.703 0.118 -9.953 1 92.19 355 ARG B CA 1
ATOM 6696 C C . ARG B 1 355 ? -24.391 0.845 -10.234 1 92.19 355 ARG B C 1
ATOM 6698 O O . ARG B 1 355 ? -24.234 2.01 -9.859 1 92.19 355 ARG B O 1
ATOM 6705 N N . TRP B 1 356 ? -23.484 0.121 -10.812 1 93.38 356 TRP B N 1
ATOM 6706 C CA . TRP B 1 356 ? -22.141 0.677 -10.859 1 93.38 356 TRP B CA 1
ATOM 6707 C C . TRP B 1 356 ? -21.641 0.781 -12.297 1 93.38 356 TRP B C 1
ATOM 6709 O O . TRP B 1 356 ? -20.5 1.176 -12.539 1 93.38 356 TRP B O 1
ATOM 6719 N N . GLY B 1 357 ? -22.344 0.374 -13.305 1 93.25 357 GLY B N 1
ATOM 6720 C CA . GLY B 1 357 ? -22.078 0.618 -14.719 1 93.25 357 GLY B CA 1
ATOM 6721 C C . GLY B 1 357 ? -21.359 -0.538 -15.391 1 93.25 357 GLY B C 1
ATOM 6722 O O . GLY B 1 357 ? -21.484 -0.718 -16.609 1 93.25 357 GLY B O 1
ATOM 6723 N N . THR B 1 358 ? -20.641 -1.354 -14.672 1 96 358 THR B N 1
ATOM 6724 C CA . THR B 1 358 ? -19.859 -2.43 -15.281 1 96 358 THR B CA 1
ATOM 6725 C C . THR B 1 358 ? -19.391 -3.42 -14.219 1 96 358 THR B C 1
ATOM 6727 O O . THR B 1 358 ? -19.766 -3.32 -13.055 1 96 358 THR B O 1
ATOM 6730 N N . VAL B 1 359 ? -18.625 -4.438 -14.633 1 97.5 359 VAL B N 1
ATOM 6731 C CA . VAL B 1 359 ? -17.922 -5.391 -13.773 1 97.5 359 VAL B CA 1
ATOM 6732 C C . VAL B 1 359 ? -16.5 -5.59 -14.266 1 97.5 359 VAL B C 1
ATOM 6734 O O . VAL B 1 359 ? -16.266 -5.871 -15.445 1 97.5 359 VAL B O 1
ATOM 6737 N N . HIS B 1 360 ? -15.562 -5.418 -13.336 1 98.38 360 HIS B N 1
ATOM 6738 C CA . HIS B 1 360 ? -14.156 -5.559 -13.703 1 98.38 360 HIS B CA 1
ATOM 6739 C C . HIS B 1 360 ? -13.586 -6.875 -13.188 1 98.38 360 HIS B C 1
ATOM 6741 O O . HIS B 1 360 ? -12.672 -7.434 -13.797 1 98.38 360 HIS B O 1
ATOM 6747 N N . ILE B 1 361 ? -14.078 -7.352 -12.023 1 98.88 361 ILE B N 1
ATOM 6748 C CA . ILE B 1 361 ? -13.516 -8.516 -11.336 1 98.88 361 ILE B CA 1
ATOM 6749 C C . ILE B 1 361 ? -14.633 -9.492 -10.984 1 98.88 361 ILE B C 1
ATOM 6751 O O . ILE B 1 361 ? -15.633 -9.109 -10.375 1 98.88 361 ILE B O 1
ATOM 6755 N N . ALA B 1 362 ? -14.477 -10.727 -11.406 1 98.81 362 ALA B N 1
ATOM 6756 C CA . ALA B 1 362 ? -15.406 -11.797 -11.055 1 98.81 362 ALA B CA 1
ATOM 6757 C C . ALA B 1 362 ? -14.711 -12.867 -10.211 1 98.81 362 ALA B C 1
ATOM 6759 O O . ALA B 1 362 ? -13.812 -13.555 -10.695 1 98.81 362 ALA B O 1
ATOM 6760 N N . CYS B 1 363 ? -15.094 -12.977 -8.992 1 98.69 363 CYS B N 1
ATOM 6761 C CA . CYS B 1 363 ? -14.617 -14.055 -8.133 1 98.69 363 CYS B CA 1
ATOM 6762 C C . CYS B 1 363 ? -15.68 -15.141 -7.984 1 98.69 363 CYS B C 1
ATOM 6764 O O . CYS B 1 363 ? -16.641 -14.977 -7.227 1 98.69 363 CYS B O 1
ATOM 6766 N N . ASN B 1 364 ? -15.492 -16.156 -8.711 1 98.06 364 ASN B N 1
ATOM 6767 C CA . ASN B 1 364 ? -16.406 -17.297 -8.648 1 98.06 364 ASN B CA 1
ATOM 6768 C C . ASN B 1 364 ? -15.961 -18.312 -7.605 1 98.06 364 ASN B C 1
ATOM 6770 O O . ASN B 1 364 ? -15.125 -19.172 -7.891 1 98.06 364 ASN B O 1
ATOM 6774 N N . ASN B 1 365 ? -16.578 -18.25 -6.445 1 96.19 365 ASN B N 1
ATOM 6775 C CA . ASN B 1 365 ? -16.125 -19 -5.281 1 96.19 365 ASN B CA 1
ATOM 6776 C C . ASN B 1 365 ? -17.188 -19.984 -4.809 1 96.19 365 ASN B C 1
ATOM 6778 O O . ASN B 1 365 ? -16.875 -20.922 -4.055 1 96.19 365 ASN B O 1
ATOM 6782 N N . ALA B 1 366 ? -18.438 -19.875 -5.238 1 91.75 366 ALA B N 1
ATOM 6783 C CA . ALA B 1 366 ? -19.484 -20.797 -4.824 1 91.75 366 ALA B CA 1
ATOM 6784 C C . ALA B 1 366 ? -19.141 -22.234 -5.188 1 91.75 366 ALA B C 1
ATOM 6786 O O . ALA B 1 366 ? -18.625 -22.5 -6.277 1 91.75 366 ALA B O 1
ATOM 6787 N N . GLY B 1 367 ? -19.297 -23.109 -4.266 1 89.31 367 GLY B N 1
ATOM 6788 C CA . GLY B 1 367 ? -19 -24.516 -4.488 1 89.31 367 GLY B CA 1
ATOM 6789 C C . GLY B 1 367 ? -19.547 -25.422 -3.391 1 89.31 367 GLY B C 1
ATOM 6790 O O . GLY B 1 367 ? -19.969 -24.938 -2.342 1 89.31 367 GLY B O 1
ATOM 6791 N N . VAL B 1 368 ? -19.625 -26.672 -3.693 1 87.81 368 VAL B N 1
ATOM 6792 C CA . VAL B 1 368 ? -20.078 -27.672 -2.727 1 87.81 368 VAL B CA 1
ATOM 6793 C C . VAL B 1 368 ? -19.172 -28.891 -2.768 1 87.81 368 VAL B C 1
ATOM 6795 O O . VAL B 1 368 ? -18.469 -29.125 -3.76 1 87.81 368 VAL B O 1
ATOM 6798 N N . ASN B 1 369 ? -19.062 -29.469 -1.635 1 87.75 369 ASN B N 1
ATOM 6799 C CA . ASN B 1 369 ? -18.359 -30.734 -1.53 1 87.75 369 ASN B CA 1
ATOM 6800 C C . ASN B 1 369 ? -19.219 -31.797 -0.843 1 87.75 369 ASN B C 1
ATOM 6802 O O . ASN B 1 369 ? -19.891 -31.516 0.15 1 87.75 369 ASN B O 1
ATOM 6806 N N . MET B 1 370 ? -19.312 -32.938 -1.418 1 87.31 370 MET B N 1
ATOM 6807 C CA . MET B 1 370 ? -19.938 -34.125 -0.849 1 87.31 370 MET B CA 1
ATOM 6808 C C . MET B 1 370 ? -18.984 -35.312 -0.883 1 87.31 370 MET B C 1
ATOM 6810 O O . MET B 1 370 ? -18.219 -35.469 -1.84 1 87.31 370 MET B O 1
ATOM 6814 N N . ASN B 1 371 ? -19.109 -36.125 0.206 1 88.5 371 ASN B N 1
ATOM 6815 C CA . ASN B 1 371 ? -18.172 -37.219 0.332 1 88.5 371 ASN B CA 1
ATOM 6816 C C . ASN B 1 371 ? -18.891 -38.562 0.228 1 88.5 371 ASN B C 1
ATOM 6818 O O . ASN B 1 371 ? -19.938 -38.781 0.84 1 88.5 371 ASN B O 1
ATOM 6822 N N . SER B 1 372 ? -18.391 -39.406 -0.609 1 89.69 372 SER B N 1
ATOM 6823 C CA . SER B 1 372 ? -18.812 -40.812 -0.722 1 89.69 372 SER B CA 1
ATOM 6824 C C . SER B 1 372 ? -17.719 -41.656 -1.354 1 89.69 372 SER B C 1
ATOM 6826 O O . SER B 1 372 ? -16.859 -41.156 -2.068 1 89.69 372 SER B O 1
ATOM 6828 N N . ALA B 1 373 ? -17.766 -42.938 -0.991 1 87.12 373 ALA B N 1
ATOM 6829 C CA . ALA B 1 373 ? -16.859 -43.875 -1.695 1 87.12 373 ALA B CA 1
ATOM 6830 C C . ALA B 1 373 ? -17.156 -43.875 -3.193 1 87.12 373 ALA B C 1
ATOM 6832 O O . ALA B 1 373 ? -18.312 -43.781 -3.609 1 87.12 373 ALA B O 1
ATOM 6833 N N . SER B 1 374 ? -16.078 -44 -3.967 1 88.12 374 SER B N 1
ATOM 6834 C CA . SER B 1 374 ? -16.188 -43.875 -5.414 1 88.12 374 SER B CA 1
ATOM 6835 C C . SER B 1 374 ? -17.188 -44.875 -5.988 1 88.12 374 SER B C 1
ATOM 6837 O O . SER B 1 374 ? -17.938 -44.562 -6.918 1 88.12 374 SER B O 1
ATOM 6839 N N . GLU B 1 375 ? -17.172 -46.031 -5.441 1 90.75 375 GLU B N 1
ATOM 6840 C CA . GLU B 1 375 ? -18.031 -47.094 -5.949 1 90.75 375 GLU B CA 1
ATOM 6841 C C . GLU B 1 375 ? -19.484 -46.875 -5.512 1 90.75 375 GLU B C 1
ATOM 6843 O O . GLU B 1 375 ? -20.406 -47.5 -6.043 1 90.75 375 GLU B O 1
ATOM 6848 N N . ASP B 1 376 ? -19.688 -45.938 -4.586 1 91.81 376 ASP B N 1
ATOM 6849 C CA . ASP B 1 376 ? -21.016 -45.719 -4.031 1 91.81 376 ASP B CA 1
ATOM 6850 C C . ASP B 1 376 ? -21.531 -44.312 -4.418 1 91.81 376 ASP B C 1
ATOM 6852 O O . ASP B 1 376 ? -22.656 -43.969 -4.082 1 91.81 376 ASP B O 1
ATOM 6856 N N . THR B 1 377 ? -20.719 -43.531 -5.039 1 91.12 377 THR B N 1
ATOM 6857 C CA . THR B 1 377 ? -21.141 -42.188 -5.43 1 91.12 377 THR B CA 1
ATOM 6858 C C . THR B 1 377 ? -22.359 -42.25 -6.336 1 91.12 377 THR B C 1
ATOM 6860 O O . THR B 1 377 ? -22.328 -42.875 -7.395 1 91.12 377 THR B O 1
ATOM 6863 N N . SER B 1 378 ? -23.469 -41.594 -5.906 1 93.38 378 SER B N 1
ATOM 6864 C CA . SER B 1 378 ? -24.688 -41.625 -6.695 1 93.38 378 SER B CA 1
ATOM 6865 C C . SER B 1 378 ? -24.641 -40.625 -7.836 1 93.38 378 SER B C 1
ATOM 6867 O O . SER B 1 378 ? -23.891 -39.625 -7.762 1 93.38 378 SER B O 1
ATOM 6869 N N . LEU B 1 379 ? -25.391 -40.875 -8.867 1 91.81 379 LEU B N 1
ATOM 6870 C CA . LEU B 1 379 ? -25.5 -39.938 -9.969 1 91.81 379 LEU B CA 1
ATOM 6871 C C . LEU B 1 379 ? -26.094 -38.625 -9.492 1 91.81 379 LEU B C 1
ATOM 6873 O O . LEU B 1 379 ? -25.75 -37.562 -10.008 1 91.81 379 LEU B O 1
ATOM 6877 N N . GLU B 1 380 ? -26.953 -38.719 -8.547 1 93 380 GLU B N 1
ATOM 6878 C CA . GLU B 1 380 ? -27.5 -37.5 -7.977 1 93 380 GLU B CA 1
ATOM 6879 C C . GLU B 1 380 ? -26.422 -36.656 -7.34 1 93 380 GLU B C 1
ATOM 6881 O O . GLU B 1 380 ? -26.359 -35.438 -7.574 1 93 380 GLU B O 1
ATOM 6886 N N . GLU B 1 381 ? -25.578 -37.25 -6.59 1 92.31 381 GLU B N 1
ATOM 6887 C CA . GLU B 1 381 ? -24.453 -36.562 -5.984 1 92.31 381 GLU B CA 1
ATOM 6888 C C . GLU B 1 381 ? -23.516 -36 -7.047 1 92.31 381 GLU B C 1
ATOM 6890 O O . GLU B 1 381 ? -23.078 -34.844 -6.961 1 92.31 381 GLU B O 1
ATOM 6895 N N . TRP B 1 382 ? -23.234 -36.844 -8.008 1 90.75 382 TRP B N 1
ATOM 6896 C CA . TRP B 1 382 ? -22.375 -36.438 -9.125 1 90.75 382 TRP B CA 1
ATOM 6897 C C . TRP B 1 382 ? -22.938 -35.219 -9.844 1 90.75 382 TRP B C 1
ATOM 6899 O O . TRP B 1 382 ? -22.25 -34.219 -9.992 1 90.75 382 TRP B O 1
ATOM 6909 N N . ASP B 1 383 ? -24.156 -35.312 -10.195 1 91.06 383 ASP B N 1
ATOM 6910 C CA . ASP B 1 383 ? -24.797 -34.25 -10.969 1 91.06 383 ASP B CA 1
ATOM 6911 C C . ASP B 1 383 ? -24.891 -32.938 -10.164 1 91.06 383 ASP B C 1
ATOM 6913 O O . ASP B 1 383 ? -24.672 -31.859 -10.703 1 91.06 383 ASP B O 1
ATOM 6917 N N . LYS B 1 384 ? -25.156 -33.031 -8.961 1 91.25 384 LYS B N 1
ATOM 6918 C CA . LYS B 1 384 ? -25.25 -31.859 -8.109 1 91.25 384 LYS B CA 1
ATOM 6919 C C . LYS B 1 384 ? -23.906 -31.172 -7.984 1 91.25 384 LYS B C 1
ATOM 6921 O O . LYS B 1 384 ? -23.797 -29.953 -8.141 1 91.25 384 LYS B O 1
ATOM 6926 N N . THR B 1 385 ? -22.891 -31.969 -7.711 1 92.19 385 THR B N 1
ATOM 6927 C CA . THR B 1 385 ? -21.531 -31.438 -7.562 1 92.19 385 THR B CA 1
ATOM 6928 C C . THR B 1 385 ? -21.078 -30.75 -8.852 1 92.19 385 THR B C 1
ATOM 6930 O O . THR B 1 385 ? -20.609 -29.609 -8.828 1 92.19 385 THR B O 1
ATOM 6933 N N . PHE B 1 386 ? -21.281 -31.391 -9.992 1 91.94 386 PHE B N 1
ATOM 6934 C CA . PHE B 1 386 ? -20.859 -30.844 -11.273 1 91.94 386 PHE B CA 1
ATOM 6935 C C . PHE B 1 386 ? -21.703 -29.641 -11.664 1 91.94 386 PHE B C 1
ATOM 6937 O O . PHE B 1 386 ? -21.188 -28.688 -12.273 1 91.94 386 PHE B O 1
ATOM 6944 N N . SER B 1 387 ? -22.906 -29.719 -11.305 1 90.88 387 SER B N 1
ATOM 6945 C CA . SER B 1 387 ? -23.781 -28.594 -11.609 1 90.88 387 SER B CA 1
ATOM 6946 C C . SER B 1 387 ? -23.328 -27.312 -10.906 1 90.88 387 SER B C 1
ATOM 6948 O O . SER B 1 387 ? -23.234 -26.266 -11.523 1 90.88 387 SER B O 1
ATOM 6950 N N . ILE B 1 388 ? -22.953 -27.422 -9.75 1 87.94 388 ILE B N 1
ATOM 6951 C CA . ILE B 1 388 ? -22.625 -26.25 -8.953 1 87.94 388 ILE B CA 1
ATOM 6952 C C . ILE B 1 388 ? -21.172 -25.859 -9.188 1 87.94 388 ILE B C 1
ATOM 6954 O O . ILE B 1 388 ? -20.875 -24.688 -9.43 1 87.94 388 ILE B O 1
ATOM 6958 N N . ASN B 1 389 ? -20.281 -26.828 -9.125 1 92.38 389 ASN B N 1
ATOM 6959 C CA . ASN B 1 389 ? -18.859 -26.531 -9.125 1 92.38 389 ASN B CA 1
ATOM 6960 C C . ASN B 1 389 ? -18.359 -26.172 -10.516 1 92.38 389 ASN B C 1
ATOM 6962 O O . ASN B 1 389 ? -17.391 -25.406 -10.656 1 92.38 389 ASN B O 1
ATOM 6966 N N . LEU B 1 390 ? -19 -26.734 -11.547 1 93.12 390 LEU B N 1
ATOM 6967 C CA . LEU B 1 390 ? -18.406 -26.531 -12.859 1 93.12 390 LEU B CA 1
ATOM 6968 C C . LEU B 1 390 ? -19.391 -25.812 -13.797 1 93.12 390 LEU B C 1
ATOM 6970 O O . LEU B 1 390 ? -19.047 -24.797 -14.406 1 93.12 390 LEU B O 1
ATOM 6974 N N . ARG B 1 391 ? -20.625 -26.344 -13.883 1 90.56 391 ARG B N 1
ATOM 6975 C CA . ARG B 1 391 ? -21.594 -25.734 -14.797 1 90.56 391 ARG B CA 1
ATOM 6976 C C . ARG B 1 391 ? -21.875 -24.297 -14.398 1 90.56 391 ARG B C 1
ATOM 6978 O O . ARG B 1 391 ? -21.875 -23.391 -15.25 1 90.56 391 ARG B O 1
ATOM 6985 N N . VAL B 1 392 ? -22.125 -24.125 -13.195 1 90.88 392 VAL B N 1
ATOM 6986 C CA . VAL B 1 392 ? -22.391 -22.797 -12.664 1 90.88 392 VAL B CA 1
ATOM 6987 C C . VAL B 1 392 ? -21.188 -21.891 -12.891 1 90.88 392 VAL B C 1
ATOM 6989 O O . VAL B 1 392 ? -21.328 -20.719 -13.266 1 90.88 392 VAL B O 1
ATOM 6992 N N . LEU B 1 393 ? -20.047 -22.422 -12.648 1 94.62 393 LEU B N 1
ATOM 6993 C CA . LEU B 1 393 ? -18.812 -21.656 -12.867 1 94.62 393 LEU B CA 1
ATOM 6994 C C . LEU B 1 393 ? -18.703 -21.219 -14.32 1 94.62 393 LEU B C 1
ATOM 6996 O O . LEU B 1 393 ? -18.391 -20.062 -14.602 1 94.62 393 LEU B O 1
ATOM 7000 N N . PHE B 1 394 ? -19.047 -22.094 -15.219 1 94 394 PHE B N 1
ATOM 7001 C CA . PHE B 1 394 ? -19.031 -21.766 -16.641 1 94 394 PHE B CA 1
ATOM 7002 C C . PHE B 1 394 ? -20 -20.641 -16.953 1 94 394 PHE B C 1
ATOM 7004 O O . PHE B 1 394 ? -19.656 -19.688 -17.641 1 94 394 PHE B O 1
ATOM 7011 N N . LEU B 1 395 ? -21.109 -20.688 -16.406 1 92.88 395 LEU B N 1
ATOM 7012 C CA . LEU B 1 395 ? -22.141 -19.688 -16.656 1 92.88 395 LEU B CA 1
ATOM 7013 C C . LEU B 1 395 ? -21.719 -18.328 -16.125 1 92.88 395 LEU B C 1
ATOM 7015 O O . LEU B 1 395 ? -21.875 -17.312 -16.812 1 92.88 395 LEU B O 1
ATOM 7019 N N . CYS B 1 396 ? -21.203 -18.328 -14.961 1 96.06 396 CYS B N 1
ATOM 7020 C CA . CYS B 1 396 ? -20.734 -17.078 -14.359 1 96.06 396 CYS B CA 1
ATOM 7021 C C . CYS B 1 396 ? -19.609 -16.469 -15.18 1 96.06 396 CYS B C 1
ATOM 7023 O O . CYS B 1 396 ? -19.609 -15.266 -15.445 1 96.06 396 CYS B O 1
ATOM 7025 N N . CYS B 1 397 ? -18.641 -17.297 -15.586 1 97.06 397 CYS B N 1
ATOM 7026 C CA . CYS B 1 397 ? -17.531 -16.828 -16.391 1 97.06 397 CYS B CA 1
ATOM 7027 C C . CYS B 1 397 ? -18 -16.234 -17.703 1 97.06 397 CYS B C 1
ATOM 7029 O O . CYS B 1 397 ? -17.578 -15.156 -18.109 1 97.06 397 CYS B O 1
ATOM 7031 N N . GLN B 1 398 ? -18.859 -16.969 -18.312 1 95.38 398 GLN B N 1
ATOM 7032 C CA . GLN B 1 398 ? -19.344 -16.531 -19.625 1 95.38 398 GLN B CA 1
ATOM 7033 C C . GLN B 1 398 ? -20.094 -15.211 -19.516 1 95.38 398 GLN B C 1
ATOM 7035 O O . GLN B 1 398 ? -19.875 -14.297 -20.297 1 95.38 398 GLN B O 1
ATOM 7040 N N . ALA B 1 399 ? -21 -15.117 -18.531 1 95.69 399 ALA B N 1
ATOM 7041 C CA . ALA B 1 399 ? -21.797 -13.906 -18.359 1 95.69 399 ALA B CA 1
ATOM 7042 C C . ALA B 1 399 ? -20.906 -12.703 -18.047 1 95.69 399 ALA B C 1
ATOM 7044 O O . ALA B 1 399 ? -21.031 -11.656 -18.688 1 95.69 399 ALA B O 1
ATOM 7045 N N . ALA B 1 400 ? -20.031 -12.812 -17.094 1 97.69 400 ALA B N 1
ATOM 7046 C CA . ALA B 1 400 ? -19.094 -11.742 -16.781 1 97.69 400 ALA B CA 1
ATOM 7047 C C . ALA B 1 400 ? -18.156 -11.453 -17.953 1 97.69 400 ALA B C 1
ATOM 7049 O O . ALA B 1 400 ? -17.875 -10.297 -18.266 1 97.69 400 ALA B O 1
ATOM 7050 N N . GLY B 1 401 ? -17.703 -12.523 -18.594 1 97.62 401 GLY B N 1
ATOM 7051 C CA . GLY B 1 401 ? -16.797 -12.406 -19.734 1 97.62 401 GLY B CA 1
ATOM 7052 C C . GLY B 1 401 ? -17.359 -11.562 -20.859 1 97.62 401 GLY B C 1
ATOM 7053 O O . GLY B 1 401 ? -16.641 -10.773 -21.484 1 97.62 401 GLY B O 1
ATOM 7054 N N . ARG B 1 402 ? -18.625 -11.703 -21.094 1 96.38 402 ARG B N 1
ATOM 7055 C CA . ARG B 1 402 ? -19.25 -10.93 -22.172 1 96.38 402 ARG B CA 1
ATOM 7056 C C . ARG B 1 402 ? -19.156 -9.438 -21.906 1 96.38 402 ARG B C 1
ATOM 7058 O O . ARG B 1 402 ? -18.828 -8.656 -22.797 1 96.38 402 ARG B O 1
ATOM 7065 N N . ILE B 1 403 ? -19.359 -9.062 -20.703 1 97.12 403 ILE B N 1
ATOM 7066 C CA . ILE B 1 403 ? -19.25 -7.66 -20.328 1 97.12 403 ILE B CA 1
ATOM 7067 C C . ILE B 1 403 ? -17.797 -7.203 -20.422 1 97.12 403 ILE B C 1
ATOM 7069 O O . ILE B 1 403 ? -17.516 -6.145 -20.984 1 97.12 403 ILE B O 1
ATOM 7073 N N . MET B 1 404 ? -16.922 -7.996 -19.969 1 98.12 404 MET B N 1
ATOM 7074 C CA . MET B 1 404 ? -15.5 -7.672 -19.891 1 98.12 404 MET B CA 1
ATOM 7075 C C . MET B 1 404 ? -14.883 -7.609 -21.281 1 98.12 404 MET B C 1
ATOM 7077 O O . MET B 1 404 ? -14.078 -6.723 -21.578 1 98.12 404 MET B O 1
ATOM 7081 N N . LEU B 1 405 ? -15.25 -8.547 -22.125 1 96.88 405 LEU B N 1
ATOM 7082 C CA . LEU B 1 405 ? -14.758 -8.547 -23.5 1 96.88 405 LEU B CA 1
ATOM 7083 C C . LEU B 1 405 ? -15.211 -7.297 -24.234 1 96.88 405 LEU B C 1
ATOM 7085 O O . LEU B 1 405 ? -14.445 -6.719 -25.016 1 96.88 405 LEU B O 1
ATOM 7089 N N . ASN B 1 406 ? -16.391 -6.832 -23.953 1 96.38 406 ASN B N 1
ATOM 7090 C CA . ASN B 1 406 ? -16.906 -5.621 -24.578 1 96.38 406 ASN B CA 1
ATOM 7091 C C . ASN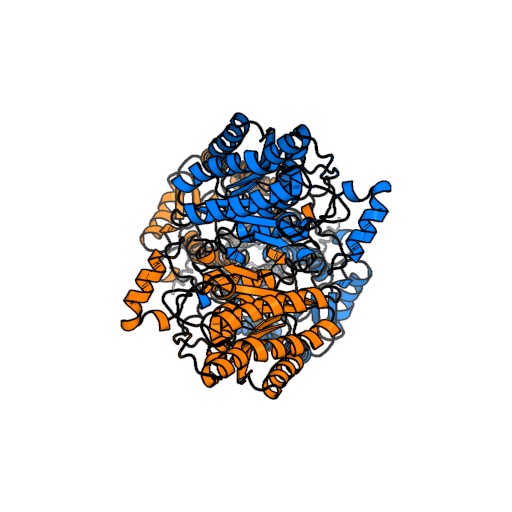 B 1 406 ? -16.141 -4.379 -24.125 1 96.38 406 ASN B C 1
ATOM 7093 O O . ASN B 1 406 ? -15.898 -3.471 -24.922 1 96.38 406 ASN B O 1
ATOM 7097 N N . GLN B 1 407 ? -15.75 -4.348 -22.875 1 96.25 407 GLN B N 1
ATOM 7098 C CA . GLN B 1 407 ? -15.055 -3.166 -22.375 1 96.25 407 GLN B CA 1
ATOM 7099 C C . GLN B 1 407 ? -13.547 -3.297 -22.547 1 96.25 407 GLN B C 1
ATOM 7101 O O . GLN B 1 407 ? -12.805 -2.344 -22.312 1 96.25 407 GLN B O 1
ATOM 7106 N N . GLY B 1 408 ? -13.039 -4.531 -22.891 1 96.81 408 GLY B N 1
ATOM 7107 C CA . GLY B 1 408 ? -11.641 -4.75 -23.219 1 96.81 408 GLY B CA 1
ATOM 7108 C C . GLY B 1 408 ? -10.773 -4.98 -22 1 96.81 408 GLY B C 1
ATOM 7109 O O . GLY B 1 408 ? -9.555 -4.836 -22.047 1 96.81 408 GLY B O 1
ATOM 7110 N N . TYR B 1 409 ? -11.43 -5.277 -20.906 1 97.69 409 TYR B N 1
ATOM 7111 C CA . TYR B 1 409 ? -10.695 -5.523 -19.672 1 97.69 409 TYR B CA 1
ATOM 7112 C C . TYR B 1 409 ? -11.531 -6.34 -18.688 1 97.69 409 TYR B C 1
ATOM 7114 O O . TYR B 1 409 ? -12.734 -6.117 -18.562 1 97.69 409 TYR B O 1
ATOM 7122 N N . GLY B 1 410 ? -10.859 -7.246 -18.031 1 98.31 410 GLY B N 1
ATOM 7123 C CA . GLY B 1 410 ? -11.539 -8.008 -17 1 98.31 410 GLY B CA 1
ATOM 7124 C C . GLY B 1 410 ? -10.641 -9.023 -16.328 1 98.31 410 GLY B C 1
ATOM 7125 O O . GLY B 1 410 ? -9.68 -9.508 -16.922 1 98.31 410 GLY B O 1
ATOM 7126 N N . LYS B 1 411 ? -10.906 -9.344 -15.078 1 98.75 411 LYS B N 1
ATOM 7127 C CA . LYS B 1 411 ? -10.227 -10.344 -14.266 1 98.75 411 LYS B CA 1
ATOM 7128 C C . LYS B 1 411 ? -11.227 -11.359 -13.703 1 98.75 411 LYS B C 1
ATOM 7130 O O . LYS B 1 411 ? -12.148 -10.992 -12.984 1 98.75 411 LYS B O 1
ATOM 7135 N N . ILE B 1 412 ? -11.094 -12.562 -14.102 1 98.75 412 ILE B N 1
ATOM 7136 C CA . ILE B 1 412 ? -11.914 -13.633 -13.539 1 98.75 412 ILE B CA 1
ATOM 7137 C C . ILE B 1 412 ? -11.047 -14.539 -12.672 1 98.75 412 ILE B C 1
ATOM 7139 O O . ILE B 1 412 ? -9.984 -15.008 -13.109 1 98.75 412 ILE B O 1
ATOM 7143 N N . ILE B 1 413 ? -11.422 -14.719 -11.438 1 98.88 413 ILE B N 1
ATOM 7144 C CA . ILE B 1 413 ? -10.727 -15.562 -10.477 1 98.88 413 ILE B CA 1
ATOM 7145 C C . ILE B 1 413 ?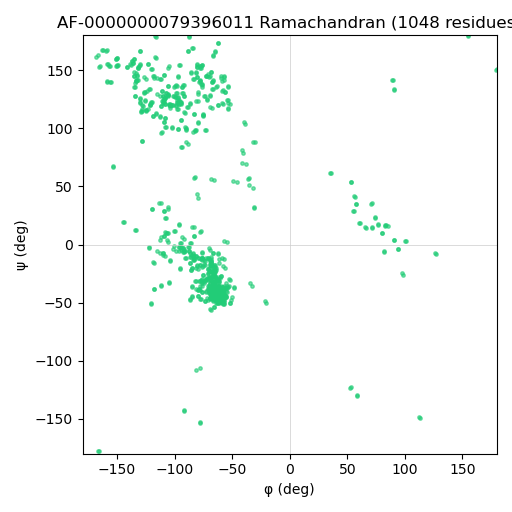 -11.656 -16.688 -10.016 1 98.88 413 ILE B C 1
ATOM 7147 O O . ILE B 1 413 ? -12.633 -16.438 -9.305 1 98.88 413 ILE B O 1
ATOM 7151 N N . ASN B 1 414 ? -11.367 -17.875 -10.391 1 98.38 414 ASN B N 1
ATOM 7152 C CA . ASN B 1 414 ? -12.148 -19.047 -10 1 98.38 414 ASN B CA 1
ATOM 7153 C C . ASN B 1 414 ? -11.531 -19.766 -8.797 1 98.38 414 ASN B C 1
ATOM 7155 O O . ASN B 1 414 ? -10.305 -19.75 -8.633 1 98.38 414 ASN B O 1
ATOM 7159 N N . THR B 1 415 ? -12.367 -20.297 -7.945 1 97.12 415 THR B N 1
ATOM 7160 C CA . THR B 1 415 ? -11.867 -21.094 -6.832 1 97.12 415 THR B CA 1
ATOM 7161 C C . THR B 1 415 ? -11.859 -22.578 -7.191 1 97.12 415 THR B C 1
ATOM 7163 O O . THR B 1 415 ? -12.914 -23.188 -7.336 1 97.12 415 THR B O 1
ATOM 7166 N N . ALA B 1 416 ? -10.688 -23.047 -7.398 1 97.31 416 ALA B N 1
ATOM 7167 C CA . ALA B 1 416 ? -10.484 -24.484 -7.59 1 97.31 416 ALA B CA 1
ATOM 7168 C C . ALA B 1 416 ? -10.188 -25.172 -6.266 1 97.31 416 ALA B C 1
ATOM 7170 O O . ALA B 1 416 ? -10.922 -25.016 -5.289 1 97.31 416 ALA B O 1
ATOM 7171 N N . SER B 1 417 ? -9.32 -26.141 -6.266 1 94.44 417 SER B N 1
ATOM 7172 C CA . SER B 1 417 ? -8.953 -26.891 -5.066 1 94.44 417 SER B CA 1
ATOM 7173 C C . SER B 1 417 ? -7.68 -27.703 -5.289 1 94.44 417 SER B C 1
ATOM 7175 O O . SER B 1 417 ? -7.352 -28.047 -6.426 1 94.44 417 SER B O 1
ATOM 7177 N N . MET B 1 418 ? -6.984 -27.922 -4.16 1 93.38 418 MET B N 1
ATOM 7178 C CA . MET B 1 418 ? -5.859 -28.859 -4.234 1 93.38 418 MET B CA 1
ATOM 7179 C C . MET B 1 418 ? -6.305 -30.219 -4.754 1 93.38 418 MET B C 1
ATOM 7181 O O . MET B 1 418 ? -5.496 -30.969 -5.297 1 93.38 418 MET B O 1
ATOM 7185 N N . ALA B 1 419 ? -7.562 -30.469 -4.656 1 89.81 419 ALA B N 1
ATOM 7186 C CA . ALA B 1 419 ? -8.125 -31.734 -5.137 1 89.81 419 ALA B CA 1
ATOM 7187 C C . ALA B 1 419 ? -7.973 -31.859 -6.648 1 89.81 419 ALA B C 1
ATOM 7189 O O . ALA B 1 419 ? -8.125 -32.938 -7.203 1 89.81 419 ALA B O 1
ATOM 7190 N N . SER B 1 420 ? -7.73 -30.766 -7.312 1 91 420 SER B N 1
ATOM 7191 C CA . SER B 1 420 ? -7.457 -30.812 -8.742 1 91 420 SER B CA 1
ATOM 7192 C C . SER B 1 420 ? -6.062 -31.359 -9.023 1 91 420 SER B C 1
ATOM 7194 O O . SER B 1 420 ? -5.75 -31.734 -10.164 1 91 420 SER B O 1
ATOM 7196 N N . LEU B 1 421 ? -5.203 -31.453 -8.039 1 90.25 421 LEU B N 1
ATOM 7197 C CA . LEU B 1 421 ? -3.803 -31.828 -8.211 1 90.25 421 LEU B CA 1
ATOM 7198 C C . LEU B 1 421 ? -3.52 -33.188 -7.609 1 90.25 421 LEU B C 1
ATOM 7200 O O . LEU B 1 421 ? -2.693 -33.938 -8.133 1 90.25 421 LEU B O 1
ATOM 7204 N N . ILE B 1 422 ? -4.234 -33.469 -6.477 1 88.81 422 ILE B N 1
ATOM 7205 C CA . ILE B 1 422 ? -4 -34.719 -5.758 1 88.81 422 ILE B CA 1
ATOM 7206 C C . ILE B 1 422 ? -5.332 -35.312 -5.312 1 88.81 422 ILE B C 1
ATOM 7208 O O . ILE B 1 422 ? -6.348 -34.625 -5.258 1 88.81 422 ILE B O 1
ATOM 7212 N N . VAL B 1 423 ? -5.367 -36.562 -5.117 1 80.56 423 VAL B N 1
ATOM 7213 C CA . VAL B 1 423 ? -6.535 -37.219 -4.523 1 80.56 423 VAL B CA 1
ATOM 7214 C C . VAL B 1 423 ? -6.461 -37.125 -3.002 1 80.56 423 VAL B C 1
ATOM 7216 O O . VAL B 1 423 ? -5.707 -37.844 -2.361 1 80.56 423 VAL B O 1
ATOM 7219 N N . PRO B 1 424 ? -7.195 -36.094 -2.506 1 82.19 424 PRO B N 1
ATOM 7220 C CA . PRO B 1 424 ? -7.172 -35.969 -1.045 1 82.19 424 PRO B CA 1
ATOM 7221 C C . PRO B 1 424 ? -7.582 -37.281 -0.352 1 82.19 424 PRO B C 1
ATOM 7223 O O . PRO B 1 424 ? -8.453 -38 -0.843 1 82.19 424 PRO B O 1
ATOM 7226 N N . HIS B 1 425 ? -6.898 -37.688 0.664 1 81.56 425 HIS B N 1
ATOM 7227 C CA . HIS B 1 425 ? -7.176 -38.875 1.464 1 81.56 425 HIS B CA 1
ATOM 7228 C C . HIS B 1 425 ? -7.074 -38.594 2.955 1 81.56 425 HIS B C 1
ATOM 7230 O O . HIS B 1 425 ? -6.344 -37.688 3.359 1 81.56 425 HIS B O 1
ATOM 7236 N N . PRO B 1 426 ? -7.902 -39.062 3.846 1 80.56 426 PRO B N 1
ATOM 7237 C CA . PRO B 1 426 ? -8.594 -40.344 3.576 1 80.56 426 PRO B CA 1
ATOM 7238 C C . PRO B 1 426 ? -10.008 -40.125 3.051 1 80.56 426 PRO B C 1
ATOM 7240 O O . PRO B 1 426 ? -10.672 -41.094 2.668 1 80.56 426 PRO B O 1
ATOM 7243 N N . GLN B 1 427 ? -10.406 -38.844 3.045 1 80.62 427 GLN B N 1
ATOM 7244 C CA . GLN B 1 427 ? -11.773 -38.625 2.588 1 80.62 427 GLN B CA 1
ATOM 7245 C C . GLN B 1 427 ? -11.922 -38.938 1.105 1 80.62 427 GLN B C 1
ATOM 7247 O O . GLN B 1 427 ? -11.031 -38.656 0.308 1 80.62 427 GLN B O 1
ATOM 7252 N N . LYS B 1 428 ? -13.023 -39.688 0.844 1 85.88 428 LYS B N 1
ATOM 7253 C CA . LYS B 1 428 ? -13.32 -40.062 -0.534 1 85.88 428 LYS B CA 1
ATOM 7254 C C . LYS B 1 428 ? -14.336 -39.094 -1.157 1 85.88 428 LYS B C 1
ATOM 7256 O O . LYS B 1 428 ? -15.406 -38.875 -0.586 1 85.88 428 LYS B O 1
ATOM 7261 N N . GLN B 1 429 ? -13.93 -38.531 -2.273 1 90.75 429 GLN B N 1
ATOM 7262 C CA . GLN B 1 429 ? -14.75 -37.5 -2.887 1 90.75 429 GLN B CA 1
ATOM 7263 C C . GLN B 1 429 ? -14.508 -37.438 -4.391 1 90.75 429 GLN B C 1
ATOM 7265 O O . GLN B 1 429 ? -14.109 -36.375 -4.914 1 90.75 429 GLN B O 1
ATOM 7270 N N . LEU B 1 430 ? -14.883 -38.438 -5.078 1 86.25 430 LEU B N 1
ATOM 7271 C CA . LEU B 1 430 ? -14.586 -38.625 -6.496 1 86.25 430 LEU B CA 1
ATOM 7272 C C . LEU B 1 430 ? -15.195 -37.469 -7.316 1 86.25 430 LEU B C 1
ATOM 7274 O O . LEU B 1 430 ? -14.508 -36.875 -8.133 1 86.25 430 LEU B O 1
ATOM 7278 N N . ALA B 1 431 ? -16.453 -37.094 -7.117 1 89.19 431 ALA B N 1
ATOM 7279 C CA . ALA B 1 431 ? -17.141 -36.062 -7.895 1 89.19 431 ALA B CA 1
ATOM 7280 C C . ALA B 1 431 ? -16.484 -34.719 -7.684 1 89.19 431 ALA B C 1
ATOM 7282 O O . ALA B 1 431 ? -16.297 -33.938 -8.641 1 89.19 431 ALA B O 1
ATOM 7283 N N . TYR B 1 432 ? -16.172 -34.469 -6.547 1 92.94 432 TYR B N 1
ATOM 7284 C CA . TYR B 1 432 ? -15.539 -33.219 -6.211 1 92.94 432 TYR B CA 1
ATOM 7285 C C . TYR B 1 432 ? -14.188 -33.094 -6.902 1 92.94 432 TYR B C 1
ATOM 7287 O O . TYR B 1 432 ? -13.914 -32.094 -7.562 1 92.94 432 TYR B O 1
ATOM 7295 N N . ASN B 1 433 ? -13.352 -34.125 -6.781 1 92.38 433 ASN B N 1
ATOM 7296 C CA . ASN B 1 433 ? -12.031 -34.094 -7.398 1 92.38 433 ASN B CA 1
ATOM 7297 C C . ASN B 1 433 ? -12.117 -33.812 -8.898 1 92.38 433 ASN B C 1
ATOM 7299 O O . ASN B 1 433 ? -11.414 -32.969 -9.422 1 92.38 433 ASN B O 1
ATOM 7303 N N . ALA B 1 434 ? -13.047 -34.531 -9.453 1 88.25 434 ALA B N 1
ATOM 7304 C CA . ALA B 1 434 ? -13.195 -34.406 -10.898 1 88.25 434 ALA B CA 1
ATOM 7305 C C . ALA B 1 434 ? -13.719 -33.031 -11.273 1 88.25 434 ALA B C 1
ATOM 7307 O O . ALA B 1 434 ? -13.258 -32.406 -12.242 1 88.25 434 ALA B O 1
ATOM 7308 N N . SER B 1 435 ? -14.617 -32.562 -10.57 1 93.12 435 SER B N 1
ATOM 7309 C CA . SER B 1 435 ? -15.188 -31.234 -10.852 1 93.12 435 SER B CA 1
ATOM 7310 C C . SER B 1 435 ? -14.141 -30.141 -10.734 1 93.12 435 SER B C 1
ATOM 7312 O O . SER B 1 435 ? -14.078 -29.234 -11.57 1 93.12 435 SER B O 1
ATOM 7314 N N . LYS B 1 436 ? -13.328 -30.234 -9.758 1 94.62 436 LYS B N 1
ATOM 7315 C CA . LYS B 1 436 ? -12.336 -29.188 -9.531 1 94.62 436 LYS B CA 1
ATOM 7316 C C . LYS B 1 436 ? -11.203 -29.266 -10.555 1 94.62 436 LYS B C 1
ATOM 7318 O O . LYS B 1 436 ? -10.633 -28.25 -10.938 1 94.62 436 LYS B O 1
ATOM 7323 N N . ALA B 1 437 ? -10.883 -30.453 -10.984 1 93.5 437 ALA B N 1
ATOM 7324 C CA . ALA B 1 437 ? -9.992 -30.562 -12.141 1 93.5 437 ALA B CA 1
ATOM 7325 C C . ALA B 1 437 ? -10.602 -29.875 -13.359 1 93.5 437 ALA B C 1
ATOM 7327 O O . ALA B 1 437 ? -9.883 -29.234 -14.133 1 93.5 437 ALA B O 1
ATOM 7328 N N . GLY B 1 438 ? -11.875 -30.031 -13.516 1 93.5 438 GLY B N 1
ATOM 7329 C CA . GLY B 1 438 ? -12.578 -29.328 -14.586 1 93.5 438 GLY B CA 1
ATOM 7330 C C . GLY B 1 438 ? -12.5 -27.812 -14.461 1 93.5 438 GLY B C 1
ATOM 7331 O O . GLY B 1 438 ? -12.359 -27.125 -15.469 1 93.5 438 GLY B O 1
ATOM 7332 N N . VAL B 1 439 ? -12.562 -27.312 -13.25 1 95.81 439 VAL B N 1
ATOM 7333 C CA . VAL B 1 439 ? -12.453 -25.891 -12.992 1 95.81 439 VAL B CA 1
ATOM 7334 C C . VAL B 1 439 ? -11.109 -25.375 -13.5 1 95.81 439 VAL B C 1
ATOM 7336 O O . VAL B 1 439 ? -11.047 -24.328 -14.156 1 95.81 439 VAL B O 1
ATOM 7339 N N . VAL B 1 440 ? -10.023 -26.094 -13.227 1 96.81 440 VAL B N 1
ATOM 7340 C CA . VAL B 1 440 ? -8.688 -25.688 -13.648 1 96.81 440 VAL B CA 1
ATOM 7341 C C . VAL B 1 440 ? -8.617 -25.656 -15.172 1 96.81 440 VAL B C 1
ATOM 7343 O O . VAL B 1 440 ? -8.141 -24.672 -15.75 1 96.81 440 VAL B O 1
ATOM 7346 N N . LYS B 1 441 ? -9.133 -26.703 -15.805 1 93.62 441 LYS B N 1
ATOM 7347 C CA . LYS B 1 441 ? -9.047 -26.75 -17.266 1 93.62 441 LYS B CA 1
ATOM 7348 C C . LYS B 1 441 ? -9.922 -25.672 -17.891 1 93.62 441 LYS B C 1
ATOM 7350 O O . LYS B 1 441 ? -9.555 -25.078 -18.906 1 93.62 441 LYS B O 1
ATOM 7355 N N . LEU B 1 442 ? -11.078 -25.453 -17.344 1 93.25 442 LEU B N 1
ATOM 7356 C CA . LEU B 1 442 ? -11.945 -24.375 -17.812 1 93.25 442 LEU B CA 1
ATOM 7357 C C . LEU B 1 442 ? -11.234 -23.031 -17.719 1 93.25 442 LEU B C 1
ATOM 7359 O O . LEU B 1 442 ? -11.289 -22.219 -18.641 1 93.25 442 LEU B O 1
ATOM 7363 N N . THR B 1 443 ? -10.578 -22.812 -16.609 1 97.5 443 THR B N 1
ATOM 7364 C CA . THR B 1 443 ? -9.805 -21.594 -16.375 1 97.5 443 THR B CA 1
ATOM 7365 C C . THR B 1 443 ? -8.734 -21.422 -17.453 1 97.5 443 THR B C 1
ATOM 7367 O O . THR B 1 443 ? -8.586 -20.344 -18.016 1 97.5 443 THR B O 1
ATOM 7370 N N . GLN B 1 444 ? -7.996 -22.484 -17.75 1 95.56 444 GLN B N 1
ATOM 7371 C CA . GLN B 1 444 ? -6.945 -22.453 -18.75 1 95.56 444 GLN B CA 1
ATOM 7372 C C . GLN B 1 444 ? -7.512 -22.125 -20.141 1 95.56 444 GLN B C 1
ATOM 7374 O O . GLN B 1 444 ? -6.941 -21.328 -20.875 1 95.56 444 GLN B O 1
ATOM 7379 N N . THR B 1 445 ? -8.602 -22.719 -20.438 1 92.31 445 THR B N 1
ATOM 7380 C CA . THR B 1 445 ? -9.219 -22.562 -21.75 1 92.31 445 THR B CA 1
ATOM 7381 C C . THR B 1 445 ? -9.695 -21.125 -21.969 1 92.31 445 THR B C 1
ATOM 7383 O O . THR B 1 445 ? -9.281 -20.453 -22.922 1 92.31 445 THR B O 1
ATOM 7386 N N . LEU B 1 446 ? -10.5 -20.625 -21.047 1 94.88 446 LEU B N 1
ATOM 7387 C CA . LEU B 1 446 ? -11.016 -19.266 -21.172 1 94.88 446 LEU B CA 1
ATOM 7388 C C . LEU B 1 446 ? -9.883 -18.234 -21.094 1 94.88 446 LEU B C 1
ATOM 7390 O O . LEU B 1 446 ? -9.891 -17.25 -21.812 1 94.88 446 LEU B O 1
ATOM 7394 N N . GLY B 1 447 ? -8.938 -18.516 -20.188 1 96.19 447 GLY B N 1
ATOM 7395 C CA . GLY B 1 447 ? -7.809 -17.609 -20.031 1 96.19 447 GLY B CA 1
ATOM 7396 C C . GLY B 1 447 ? -7.02 -17.422 -21.312 1 96.19 447 GLY B C 1
ATOM 7397 O O . GLY B 1 447 ? -6.559 -16.328 -21.609 1 96.19 447 GLY B O 1
ATOM 7398 N N . THR B 1 448 ? -6.848 -18.469 -22.078 1 94.06 448 THR B N 1
ATOM 7399 C CA . THR B 1 448 ? -6.062 -18.391 -23.312 1 94.06 448 THR B CA 1
ATOM 7400 C C . THR B 1 448 ? -6.898 -17.828 -24.453 1 94.06 448 THR B C 1
ATOM 7402 O O . THR B 1 448 ? -6.391 -17.078 -25.297 1 94.06 448 THR B O 1
ATOM 7405 N N . GLU B 1 449 ? -8.156 -18.062 -24.469 1 93.44 449 GLU B N 1
ATOM 7406 C CA . GLU B 1 449 ? -9.039 -17.609 -25.531 1 93.44 449 GLU B CA 1
ATOM 7407 C C . GLU B 1 449 ? -9.281 -16.109 -25.438 1 93.44 449 GLU B C 1
ATOM 7409 O O . GLU B 1 449 ? -9.492 -15.438 -26.469 1 93.44 449 GLU B O 1
ATOM 7414 N N . TRP B 1 450 ? -9.273 -15.562 -24.219 1 95.81 450 TRP B N 1
ATOM 7415 C CA . TRP B 1 450 ? -9.82 -14.219 -24.047 1 95.81 450 TRP B CA 1
ATOM 7416 C C . TRP B 1 450 ? -8.711 -13.211 -23.781 1 95.81 450 TRP B C 1
ATOM 7418 O O . TRP B 1 450 ? -8.938 -12 -23.828 1 95.81 450 TRP B O 1
ATOM 7428 N N . ILE B 1 451 ? -7.441 -13.633 -23.531 1 95.69 451 ILE B N 1
ATOM 7429 C CA . ILE B 1 451 ? -6.398 -12.742 -23.031 1 95.69 451 ILE B CA 1
ATOM 7430 C C . ILE B 1 451 ? -6.07 -11.688 -24.094 1 95.69 451 ILE B C 1
ATOM 7432 O O . ILE B 1 451 ? -5.77 -10.539 -23.766 1 95.69 451 ILE B O 1
ATOM 7436 N N . ASP B 1 452 ? -6.098 -11.969 -25.375 1 93.56 452 ASP B N 1
ATOM 7437 C CA . ASP B 1 452 ? -5.77 -11.008 -26.422 1 93.56 452 ASP B CA 1
ATOM 7438 C C . ASP B 1 452 ? -6.836 -9.922 -26.531 1 93.56 452 ASP B C 1
ATOM 7440 O O . ASP B 1 452 ? -6.617 -8.891 -27.172 1 93.56 452 ASP B O 1
ATOM 7444 N N . ARG B 1 453 ? -7.957 -10.18 -25.906 1 95.5 453 ARG B N 1
ATOM 7445 C CA . ARG B 1 453 ? -9.031 -9.195 -25.891 1 95.5 453 ARG B CA 1
ATOM 7446 C C . ARG B 1 453 ? -9.172 -8.539 -24.516 1 95.5 453 ARG B C 1
ATOM 7448 O O . ARG B 1 453 ? -10.18 -7.887 -24.234 1 95.5 453 ARG B O 1
ATOM 7455 N N . GLY B 1 454 ? -8.219 -8.789 -23.656 1 96.88 454 GLY B N 1
ATOM 7456 C CA . GLY B 1 454 ? -8.086 -7.988 -22.438 1 96.88 454 GLY B CA 1
ATOM 7457 C C . GLY B 1 454 ? -8.656 -8.664 -21.219 1 96.88 454 GLY B C 1
ATOM 7458 O O . GLY B 1 454 ? -8.695 -8.07 -20.141 1 96.88 454 GLY B O 1
ATOM 7459 N N . VAL B 1 455 ? -9.148 -9.906 -21.328 1 97.69 455 VAL B N 1
ATOM 7460 C CA . VAL B 1 455 ? -9.734 -10.586 -20.188 1 97.69 455 VAL B CA 1
ATOM 7461 C C . VAL B 1 455 ? -8.812 -11.703 -19.719 1 97.69 455 VAL B C 1
ATOM 7463 O O . VAL B 1 455 ? -8.367 -12.531 -20.516 1 97.69 455 VAL B O 1
ATOM 7466 N N . ARG B 1 456 ? -8.359 -11.648 -18.469 1 98.31 456 ARG B N 1
ATOM 7467 C CA . ARG B 1 456 ? -7.551 -12.688 -17.859 1 98.31 456 ARG B CA 1
ATOM 7468 C C . ARG B 1 456 ? -8.398 -13.594 -16.969 1 98.31 456 ARG B C 1
ATOM 7470 O O . ARG B 1 456 ? -9.281 -13.109 -16.25 1 98.31 456 ARG B O 1
ATOM 7477 N N . VAL B 1 457 ? -8.211 -14.883 -17.047 1 98.44 457 VAL B N 1
ATOM 7478 C CA . VAL B 1 457 ? -8.906 -15.867 -16.219 1 98.44 457 VAL B CA 1
ATOM 7479 C C . VAL B 1 457 ? -7.887 -16.75 -15.5 1 98.44 457 VAL B C 1
ATOM 7481 O O . VAL B 1 457 ? -7.055 -17.391 -16.125 1 98.44 457 VAL B O 1
ATOM 7484 N N . ASN B 1 458 ? -7.859 -16.672 -14.219 1 98.56 458 ASN B N 1
ATOM 7485 C CA . ASN B 1 458 ? -7 -17.484 -13.367 1 98.56 458 ASN B CA 1
ATOM 7486 C C . ASN B 1 458 ? -7.789 -18.141 -12.234 1 98.56 458 ASN B C 1
ATOM 7488 O O . ASN B 1 458 ? -8.961 -17.812 -12.023 1 98.56 458 ASN B O 1
ATOM 7492 N N . CYS B 1 459 ? -7.23 -19.094 -11.562 1 98.38 459 CYS B N 1
ATOM 7493 C CA . CYS B 1 459 ? -7.914 -19.703 -10.43 1 98.38 459 CYS B CA 1
ATOM 7494 C C . CYS B 1 459 ? -6.965 -19.891 -9.258 1 98.38 459 CYS B C 1
ATOM 7496 O O . CYS B 1 459 ? -5.746 -19.797 -9.414 1 98.38 459 CYS B O 1
ATOM 7498 N N . ILE B 1 460 ? -7.492 -19.969 -8.07 1 98.38 460 ILE B N 1
ATOM 7499 C CA . ILE B 1 460 ? -6.801 -20.297 -6.828 1 98.38 460 ILE B CA 1
ATOM 7500 C C . ILE B 1 460 ? -7.188 -21.688 -6.367 1 98.38 460 ILE B C 1
ATOM 7502 O O . ILE B 1 460 ? -8.367 -22.047 -6.375 1 98.38 460 ILE B O 1
ATOM 7506 N N . SER B 1 461 ? -6.199 -22.484 -6.062 1 97.56 461 SER B N 1
ATOM 7507 C CA . SER B 1 461 ? -6.426 -23.812 -5.504 1 97.56 461 SER B CA 1
ATOM 7508 C C . SER B 1 461 ? -5.969 -23.875 -4.051 1 97.56 461 SER B C 1
ATOM 7510 O O . SER B 1 461 ? -4.801 -24.172 -3.775 1 97.56 461 SER B O 1
ATOM 7512 N N . PRO B 1 462 ? -6.953 -23.688 -3.105 1 96.06 462 PRO B N 1
ATOM 7513 C CA . PRO B 1 462 ? -6.602 -23.797 -1.688 1 96.06 462 PRO B CA 1
ATOM 7514 C C . PRO B 1 462 ? -6.434 -25.234 -1.223 1 96.06 462 PRO B C 1
ATOM 7516 O O . PRO B 1 462 ? -6.969 -26.156 -1.847 1 96.06 462 PRO B O 1
ATOM 7519 N N . GLY B 1 463 ? -5.629 -25.391 -0.154 1 94.31 463 GLY B N 1
ATOM 7520 C CA . GLY B 1 463 ? -5.641 -26.641 0.592 1 94.31 463 GLY B CA 1
ATOM 7521 C C . GLY B 1 463 ? -6.82 -26.766 1.536 1 94.31 463 GLY B C 1
ATOM 7522 O O . GLY B 1 463 ? -7.918 -26.297 1.23 1 94.31 463 GLY B O 1
ATOM 7523 N N . ILE B 1 464 ? -6.645 -27.516 2.564 1 89.88 464 ILE B N 1
ATOM 7524 C CA . ILE B 1 464 ? -7.699 -27.656 3.562 1 89.88 464 ILE B CA 1
ATOM 7525 C C . ILE B 1 464 ? -7.773 -26.406 4.418 1 89.88 464 ILE B C 1
ATOM 7527 O O . ILE B 1 464 ? -6.84 -26.094 5.164 1 89.88 464 ILE B O 1
ATOM 7531 N N . VAL B 1 465 ? -8.875 -25.672 4.262 1 90.5 465 VAL B N 1
ATOM 7532 C CA . VAL B 1 465 ? -9.039 -24.391 4.941 1 90.5 465 VAL B CA 1
ATOM 7533 C C . VAL B 1 465 ? -9.789 -24.594 6.254 1 90.5 465 VAL B C 1
ATOM 7535 O O . VAL B 1 465 ? -10.797 -25.297 6.301 1 90.5 465 VAL B O 1
ATOM 7538 N N . ASP B 1 466 ? -9.219 -23.922 7.227 1 87.5 466 ASP B N 1
ATOM 7539 C CA . ASP B 1 466 ? -9.773 -24.016 8.57 1 87.5 466 ASP B CA 1
ATOM 7540 C C . ASP B 1 466 ? -11.086 -23.25 8.688 1 87.5 466 ASP B C 1
ATOM 7542 O O . ASP B 1 466 ? -11.078 -22.016 8.789 1 87.5 466 ASP B O 1
ATOM 7546 N N . THR B 1 467 ? -12.156 -23.938 8.594 1 74.44 467 THR B N 1
ATOM 7547 C CA . THR B 1 467 ? -13.477 -23.344 8.789 1 74.44 467 THR B CA 1
ATOM 7548 C C . THR B 1 467 ? -14.164 -23.969 10 1 74.44 467 THR B C 1
ATOM 7550 O O . THR B 1 467 ? -13.703 -24.969 10.539 1 74.44 467 THR B O 1
ATOM 7553 N N . ALA B 1 468 ? -15.141 -23.297 10.5 1 66.5 468 ALA B N 1
ATOM 7554 C CA . ALA B 1 468 ? -15.844 -23.734 11.703 1 66.5 468 ALA B CA 1
ATOM 7555 C C . ALA B 1 468 ? -16.312 -25.172 11.562 1 66.5 468 ALA B C 1
ATOM 7557 O O . ALA B 1 468 ? -16.344 -25.922 12.539 1 66.5 468 ALA B O 1
ATOM 7558 N N . LEU B 1 469 ? -16.594 -25.609 10.445 1 60.69 469 LEU B N 1
ATOM 7559 C CA . LEU B 1 469 ? -17.172 -26.922 10.18 1 60.69 469 LEU B CA 1
ATOM 7560 C C . LEU B 1 469 ? -16.172 -28.031 10.461 1 60.69 469 LEU B C 1
ATOM 7562 O O . LEU B 1 469 ? -16.562 -29.156 10.797 1 60.69 469 LEU B O 1
ATOM 7566 N N . ILE B 1 470 ? -14.891 -27.734 10.438 1 71.19 470 ILE B N 1
ATOM 7567 C CA . ILE B 1 470 ? -13.883 -28.781 10.539 1 71.19 470 ILE B CA 1
ATOM 7568 C C . ILE B 1 470 ? -13.594 -29.078 12.008 1 71.19 470 ILE B C 1
ATOM 7570 O O . ILE B 1 470 ? -13 -30.094 12.336 1 71.19 470 ILE B O 1
ATOM 7574 N N . HIS B 1 471 ? -14.094 -28.25 12.914 1 73.25 471 HIS B N 1
ATOM 7575 C CA . HIS B 1 471 ? -13.711 -28.391 14.312 1 73.25 471 HIS B CA 1
ATOM 7576 C C . HIS B 1 471 ? -14.742 -29.203 15.086 1 73.25 471 HIS B C 1
ATOM 7578 O O . HIS B 1 471 ? -14.695 -29.266 16.312 1 73.25 471 HIS B O 1
ATOM 7584 N N . SER B 1 472 ? -15.531 -29.891 14.492 1 69.81 472 SER B N 1
ATOM 7585 C CA . SER B 1 472 ? -16.438 -30.797 15.203 1 69.81 472 SER B CA 1
ATOM 7586 C C . SER B 1 472 ? -15.68 -32 15.773 1 69.81 472 SER B C 1
ATOM 7588 O O . SER B 1 472 ? -14.617 -32.375 15.266 1 69.81 472 SER B O 1
ATOM 7590 N N . GLU B 1 473 ? -16.094 -32.469 16.906 1 75.94 473 GLU B N 1
ATOM 7591 C CA . GLU B 1 473 ? -15.453 -33.594 17.578 1 75.94 473 GLU B CA 1
ATOM 7592 C C . GLU B 1 473 ? -15.312 -34.812 16.641 1 75.94 473 GLU B C 1
ATOM 7594 O O . GLU B 1 473 ? -14.305 -35.5 16.672 1 75.94 473 GLU B O 1
ATOM 7599 N N . ASP B 1 474 ? -16.266 -35 15.82 1 73.12 474 ASP B N 1
ATOM 7600 C CA . ASP B 1 474 ? -16.281 -36.125 14.922 1 73.12 474 ASP B CA 1
ATOM 7601 C C . ASP B 1 474 ? -15.188 -36.031 13.867 1 73.12 474 ASP B C 1
ATOM 7603 O O . ASP B 1 474 ? -14.742 -37.031 13.32 1 73.12 474 ASP B O 1
ATOM 7607 N N . LEU B 1 475 ? -14.68 -34.844 13.688 1 78 475 LEU B N 1
ATOM 7608 C CA . LEU B 1 475 ? -13.727 -34.625 12.609 1 78 475 LEU B CA 1
ATOM 7609 C C . LEU B 1 475 ? -12.305 -34.469 13.156 1 78 475 LEU B C 1
ATOM 7611 O O . LEU B 1 475 ? -11.352 -34.312 12.398 1 78 475 LEU B O 1
ATOM 7615 N N . LYS B 1 476 ? -12.18 -34.625 14.414 1 81.06 476 LYS B N 1
ATOM 7616 C CA . LYS B 1 476 ? -10.891 -34.438 15.07 1 81.06 476 LYS B CA 1
ATOM 7617 C C . LYS B 1 476 ? -9.844 -35.406 14.531 1 81.06 476 LYS B C 1
ATOM 7619 O O . LYS B 1 476 ? -8.719 -35 14.219 1 81.06 476 LYS B O 1
ATOM 7624 N N . PRO B 1 477 ? -10.203 -36.812 14.453 1 80.31 477 PRO B N 1
ATOM 7625 C CA . PRO B 1 477 ? -9.188 -37.719 13.906 1 80.31 477 PRO B CA 1
ATOM 7626 C C . PRO B 1 477 ? -8.773 -37.344 12.484 1 80.31 477 PRO B C 1
ATOM 7628 O O . PRO B 1 477 ? -7.59 -37.438 12.141 1 80.31 477 PRO B O 1
ATOM 7631 N N . LEU B 1 478 ? -9.664 -36.938 11.742 1 83.31 478 LEU B N 1
ATOM 7632 C CA . LEU B 1 478 ? -9.375 -36.5 10.383 1 83.31 478 LEU B CA 1
ATOM 7633 C C . LEU B 1 478 ? -8.484 -35.281 10.383 1 83.31 478 LEU B C 1
ATOM 7635 O O . LEU B 1 478 ? -7.555 -35.156 9.578 1 83.31 478 LEU B O 1
ATOM 7639 N N . LEU B 1 479 ? -8.75 -34.469 11.273 1 85.5 479 LEU B N 1
ATOM 7640 C CA . LEU B 1 479 ? -7.957 -33.25 11.422 1 85.5 479 LEU B CA 1
ATOM 7641 C C . LEU B 1 479 ? -6.508 -33.594 11.75 1 85.5 479 LEU B C 1
ATOM 7643 O O . LEU B 1 479 ? -5.582 -33.031 11.156 1 85.5 479 LEU B O 1
ATOM 7647 N N . GLN B 1 480 ? -6.316 -34.438 12.672 1 85.94 480 GLN B N 1
ATOM 7648 C CA . GLN B 1 480 ? -4.969 -34.812 13.062 1 85.94 480 GLN B CA 1
ATOM 7649 C C . GLN B 1 480 ? -4.215 -35.469 11.891 1 85.94 480 GLN B C 1
ATOM 7651 O O . GLN B 1 480 ? -3.021 -35.219 11.711 1 85.94 480 GLN B O 1
ATOM 7656 N N . ARG B 1 481 ? -4.887 -36.281 11.18 1 85.44 481 ARG B N 1
ATOM 7657 C CA . ARG B 1 481 ? -4.277 -36.906 10 1 85.44 481 ARG B CA 1
ATOM 7658 C C . ARG B 1 481 ? -3.859 -35.844 8.992 1 85.44 481 ARG B C 1
ATOM 7660 O O . ARG B 1 481 ? -2.768 -35.906 8.422 1 85.44 481 ARG B O 1
ATOM 7667 N N . TRP B 1 482 ? -4.742 -34.938 8.75 1 86.69 482 TRP B N 1
ATOM 7668 C CA . TRP B 1 482 ? -4.414 -33.844 7.824 1 86.69 482 TRP B CA 1
ATOM 7669 C C . TRP B 1 482 ? -3.178 -33.094 8.281 1 86.69 482 TRP B C 1
ATOM 7671 O O . TRP B 1 482 ? -2.279 -32.812 7.484 1 86.69 482 TRP B O 1
ATOM 7681 N N . LEU B 1 483 ? -3.105 -32.812 9.555 1 88.44 483 LEU B N 1
ATOM 7682 C CA . LEU B 1 483 ? -1.996 -32.031 10.102 1 88.44 483 LEU B CA 1
ATOM 7683 C C . LEU B 1 483 ? -0.677 -32.781 9.922 1 88.44 483 LEU B C 1
ATOM 7685 O O . LEU B 1 483 ? 0.363 -32.156 9.688 1 88.44 483 LEU B O 1
ATOM 7689 N N . THR B 1 484 ? -0.748 -34.031 9.953 1 86 484 THR B N 1
ATOM 7690 C CA . THR B 1 484 ? 0.447 -34.844 9.797 1 86 484 THR B CA 1
ATOM 7691 C C . THR B 1 484 ? 0.85 -34.938 8.328 1 86 484 THR B C 1
ATOM 7693 O O . THR B 1 484 ? 2.039 -35 8.008 1 86 484 THR B O 1
ATOM 7696 N N . ASP B 1 485 ? -0.098 -34.906 7.484 1 87.69 485 ASP B N 1
ATOM 7697 C CA . ASP B 1 485 ? 0.145 -35.125 6.062 1 87.69 485 ASP B CA 1
ATOM 7698 C C . ASP B 1 485 ? 0.552 -33.844 5.359 1 87.69 485 ASP B C 1
ATOM 7700 O O . ASP B 1 485 ? 1.111 -33.875 4.262 1 87.69 485 ASP B O 1
ATOM 7704 N N . ILE B 1 486 ? 0.225 -32.781 5.914 1 91.75 486 ILE B N 1
ATOM 7705 C CA . ILE B 1 486 ? 0.546 -31.484 5.305 1 91.75 486 ILE B CA 1
ATOM 7706 C C . ILE B 1 486 ? 1.949 -31.047 5.727 1 91.75 486 ILE B C 1
ATOM 7708 O O . ILE B 1 486 ? 2.217 -30.844 6.91 1 91.75 486 ILE B O 1
ATOM 7712 N N . PRO B 1 487 ? 2.873 -30.828 4.762 1 91.88 487 PRO B N 1
ATOM 7713 C CA . PRO B 1 487 ? 4.234 -30.406 5.102 1 91.88 487 PRO B CA 1
ATOM 7714 C C . PRO B 1 487 ? 4.266 -29.156 5.969 1 91.88 487 PRO B C 1
ATOM 7716 O O . PRO B 1 487 ? 5.09 -29.047 6.879 1 91.88 487 PRO B O 1
ATOM 7719 N N . ALA B 1 488 ? 3.406 -28.203 5.766 1 93 488 ALA B N 1
ATOM 7720 C CA . ALA B 1 488 ? 3.369 -26.969 6.555 1 93 488 ALA B CA 1
ATOM 7721 C C . ALA B 1 488 ? 2.988 -27.266 8 1 93 488 ALA B C 1
ATOM 7723 O O . ALA B 1 488 ? 3.211 -26.422 8.891 1 93 488 ALA B O 1
ATOM 7724 N N . GLY B 1 489 ? 2.311 -28.359 8.281 1 91.38 489 GLY B N 1
ATOM 7725 C CA . GLY B 1 489 ? 1.965 -28.781 9.625 1 91.38 489 GLY B CA 1
ATOM 7726 C C . GLY B 1 489 ? 0.755 -28.062 10.188 1 91.38 489 GLY B C 1
ATOM 7727 O O . GLY B 1 489 ? 0.495 -28.125 11.391 1 91.38 489 GLY B O 1
ATOM 7728 N N . LYS B 1 490 ? 0.062 -27.312 9.344 1 92.81 490 LYS B N 1
ATOM 7729 C CA . LYS B 1 490 ? -1.143 -26.609 9.766 1 92.81 490 LYS B CA 1
ATOM 7730 C C . LYS B 1 490 ? -2.125 -26.453 8.609 1 92.81 490 LYS B C 1
ATOM 7732 O O . LYS B 1 490 ? -1.75 -26.625 7.441 1 92.81 490 LYS B O 1
ATOM 7737 N N . LEU B 1 491 ? -3.416 -26.203 8.992 1 92.44 491 LEU B N 1
ATOM 7738 C CA . LEU B 1 491 ? -4.434 -25.938 7.984 1 92.44 491 LEU B CA 1
ATOM 7739 C C . LEU B 1 491 ? -4.309 -24.516 7.453 1 92.44 491 LEU B C 1
ATOM 7741 O O . LEU B 1 491 ? -3.738 -23.641 8.117 1 92.44 491 LEU B O 1
ATOM 7745 N N . ALA B 1 492 ? -4.773 -24.359 6.215 1 94.56 492 ALA B N 1
ATOM 7746 C CA . ALA B 1 492 ? -4.848 -23.016 5.66 1 94.56 492 ALA B CA 1
ATOM 7747 C C . ALA B 1 492 ? -5.875 -22.172 6.406 1 94.56 492 ALA B C 1
ATOM 7749 O O . ALA B 1 492 ? -6.891 -22.688 6.871 1 94.56 492 ALA B O 1
ATOM 7750 N N . GLN B 1 493 ? -5.57 -20.875 6.633 1 94.31 493 GLN B N 1
ATOM 7751 C CA . GLN B 1 493 ? -6.555 -19.891 7.055 1 94.31 493 GLN B CA 1
ATOM 7752 C C . GLN B 1 493 ? -7.102 -19.109 5.859 1 94.31 493 GLN B C 1
ATOM 7754 O O . GLN B 1 493 ? -6.434 -19 4.828 1 94.31 493 GLN B O 1
ATOM 7759 N N . VAL B 1 494 ? -8.336 -18.578 6.004 1 94.56 494 VAL B N 1
ATOM 7760 C CA . VAL B 1 494 ? -8.93 -17.812 4.91 1 94.56 494 VAL B CA 1
ATOM 7761 C C . VAL B 1 494 ? -8.047 -16.609 4.578 1 94.56 494 VAL B C 1
ATOM 7763 O O . VAL B 1 494 ? -7.98 -16.188 3.426 1 94.56 494 VAL B O 1
ATOM 7766 N N . THR B 1 495 ? -7.266 -16.094 5.57 1 95.56 495 THR B N 1
ATOM 7767 C CA . THR B 1 495 ? -6.41 -14.922 5.371 1 95.56 495 THR B CA 1
ATOM 7768 C C . THR B 1 495 ? -5.184 -15.281 4.543 1 95.56 495 THR B C 1
ATOM 7770 O O . THR B 1 495 ? -4.527 -14.398 3.982 1 95.56 495 THR B O 1
ATOM 7773 N N . ASP B 1 496 ? -4.852 -16.625 4.418 1 96.31 496 ASP B N 1
ATOM 7774 C CA . ASP B 1 496 ? -3.742 -17.062 3.582 1 96.31 496 ASP B CA 1
ATOM 7775 C C . ASP B 1 496 ? -4.051 -16.844 2.102 1 96.31 496 ASP B C 1
ATOM 7777 O O . ASP B 1 496 ? -3.145 -16.844 1.268 1 96.31 496 ASP B O 1
ATOM 7781 N N . LEU B 1 497 ? -5.336 -16.656 1.786 1 97.31 497 LEU B N 1
ATOM 7782 C CA . LEU B 1 497 ? -5.766 -16.641 0.392 1 97.31 497 LEU B CA 1
ATOM 7783 C C . LEU B 1 497 ? -6.047 -15.227 -0.083 1 97.31 497 LEU B C 1
ATOM 7785 O O . LEU B 1 497 ? -6.133 -14.969 -1.287 1 97.31 497 LEU B O 1
ATOM 7789 N N . GLN B 1 498 ? -6.148 -14.258 0.829 1 97.62 498 GLN B N 1
ATOM 7790 C CA . GLN B 1 498 ? -6.672 -12.93 0.53 1 97.62 498 GLN B CA 1
ATOM 7791 C C . GLN B 1 498 ? -5.746 -12.18 -0.42 1 97.62 498 GLN B C 1
ATOM 7793 O O . GLN B 1 498 ? -6.199 -11.609 -1.415 1 97.62 498 GLN B O 1
ATOM 7798 N N . ALA B 1 499 ? -4.457 -12.18 -0.11 1 97.81 499 ALA B N 1
ATOM 7799 C CA . ALA B 1 499 ? -3.51 -11.406 -0.915 1 97.81 499 ALA B CA 1
ATOM 7800 C C . ALA B 1 499 ? -3.406 -11.977 -2.328 1 97.81 499 ALA B C 1
ATOM 7802 O O . ALA B 1 499 ? -3.201 -11.227 -3.289 1 97.81 499 ALA B O 1
ATOM 7803 N N . ALA B 1 500 ? -3.541 -13.297 -2.451 1 98.19 500 ALA B N 1
ATOM 7804 C CA . ALA B 1 500 ? -3.539 -13.922 -3.77 1 98.19 500 ALA B CA 1
ATOM 7805 C C . ALA B 1 500 ? -4.68 -13.391 -4.633 1 98.19 500 ALA B C 1
ATOM 7807 O O . ALA B 1 500 ? -4.484 -13.094 -5.812 1 98.19 500 ALA B O 1
ATOM 7808 N N . ALA B 1 501 ? -5.875 -13.266 -4.039 1 98.31 501 ALA B N 1
ATOM 7809 C CA . ALA B 1 501 ? -7.031 -12.742 -4.758 1 98.31 501 ALA B CA 1
ATOM 7810 C C . ALA B 1 501 ? -6.781 -11.312 -5.23 1 98.31 501 ALA B C 1
ATOM 7812 O O . ALA B 1 501 ? -7.102 -10.969 -6.371 1 98.31 501 ALA B O 1
ATOM 7813 N N . VAL B 1 502 ? -6.195 -10.469 -4.375 1 98.56 502 VAL B N 1
ATOM 7814 C CA . VAL B 1 502 ? -5.902 -9.086 -4.719 1 98.56 502 VAL B CA 1
ATOM 7815 C C . VAL B 1 502 ? -4.867 -9.031 -5.84 1 98.56 502 VAL B C 1
ATOM 7817 O O . VAL B 1 502 ? -5.02 -8.266 -6.797 1 98.56 502 VAL B O 1
ATOM 7820 N N . TYR B 1 503 ? -3.832 -9.828 -5.766 1 98.31 503 TYR B N 1
ATOM 7821 C CA . TYR B 1 503 ? -2.805 -9.883 -6.801 1 98.31 503 TYR B CA 1
ATOM 7822 C C . TYR B 1 503 ? -3.41 -10.258 -8.148 1 98.31 503 TYR B C 1
ATOM 7824 O O . TYR B 1 503 ? -3.203 -9.562 -9.148 1 98.31 503 TYR B O 1
ATOM 7832 N N . LEU B 1 504 ? -4.219 -11.328 -8.18 1 98.56 504 LEU B N 1
ATOM 7833 C CA . LEU B 1 504 ? -4.82 -11.805 -9.422 1 98.56 504 LEU B CA 1
ATOM 7834 C C . LEU B 1 504 ? -5.816 -10.781 -9.969 1 98.56 504 LEU B C 1
ATOM 7836 O O . LEU B 1 504 ? -6.02 -10.695 -11.18 1 98.56 504 LEU B O 1
ATOM 7840 N N . ALA B 1 505 ? -6.406 -9.945 -9.078 1 98.62 505 ALA B N 1
ATOM 7841 C CA . ALA B 1 505 ? -7.426 -8.977 -9.477 1 98.62 505 ALA B CA 1
ATOM 7842 C C . ALA B 1 505 ? -6.789 -7.691 -9.992 1 98.62 505 ALA B C 1
ATOM 7844 O O . ALA B 1 505 ? -7.445 -6.887 -10.656 1 98.62 505 ALA B O 1
ATOM 7845 N N . SER B 1 506 ? -5.539 -7.441 -9.656 1 97.75 506 SER B N 1
ATOM 7846 C CA . SER B 1 506 ? -4.898 -6.164 -9.945 1 97.75 506 SER B CA 1
ATOM 7847 C C . SER B 1 506 ? -4.254 -6.168 -11.328 1 97.75 506 SER B C 1
ATOM 7849 O O . SER B 1 506 ? -4.086 -7.227 -11.938 1 97.75 506 SER B O 1
ATOM 7851 N N . GLU B 1 507 ? -3.875 -4.957 -11.828 1 95.19 507 GLU B N 1
ATOM 7852 C CA . GLU B 1 507 ? -3.229 -4.82 -13.133 1 95.19 507 GLU B CA 1
ATOM 7853 C C . GLU B 1 507 ? -1.826 -5.418 -13.117 1 95.19 507 GLU B C 1
ATOM 7855 O O . GLU B 1 507 ? -1.269 -5.73 -14.172 1 95.19 507 GLU B O 1
ATOM 7860 N N . ALA B 1 508 ? -1.269 -5.645 -11.93 1 95.81 508 ALA B N 1
ATOM 7861 C CA . ALA B 1 508 ? 0.086 -6.172 -11.789 1 95.81 508 ALA B CA 1
ATOM 7862 C C . ALA B 1 508 ? 0.172 -7.602 -12.328 1 95.81 508 ALA B C 1
ATOM 7864 O O . ALA B 1 508 ? 1.264 -8.102 -12.609 1 95.81 508 ALA B O 1
ATOM 7865 N N . SER B 1 509 ? -0.974 -8.305 -12.461 1 97.44 509 SER B N 1
ATOM 7866 C CA . SER B 1 509 ? -0.998 -9.672 -12.969 1 97.44 509 SER B CA 1
ATOM 7867 C C . SER B 1 509 ? -1.592 -9.727 -14.375 1 97.44 509 SER B C 1
ATOM 7869 O O . SER B 1 509 ? -2.068 -10.781 -14.812 1 97.44 509 SER B O 1
ATOM 7871 N N . ASP B 1 510 ? -1.586 -8.648 -15.141 1 96.5 510 ASP B N 1
ATOM 7872 C CA . ASP B 1 510 ? -2.244 -8.555 -16.438 1 96.5 510 ASP B CA 1
ATOM 7873 C C . ASP B 1 510 ? -1.609 -9.508 -17.453 1 96.5 510 ASP B C 1
ATOM 7875 O O . ASP B 1 510 ? -2.213 -9.82 -18.484 1 96.5 510 ASP B O 1
ATOM 7879 N N . TYR B 1 511 ? -0.394 -9.945 -17.188 1 96.81 511 TYR B N 1
ATOM 7880 C CA . TYR B 1 511 ? 0.242 -10.844 -18.156 1 96.81 511 TYR B CA 1
ATOM 7881 C C . TYR B 1 511 ? 0.065 -12.297 -17.75 1 96.81 511 TYR B C 1
ATOM 7883 O O . TYR B 1 511 ? 0.551 -13.203 -18.438 1 96.81 511 TYR B O 1
ATOM 7891 N N . MET B 1 512 ? -0.551 -12.562 -16.641 1 96.88 512 MET B N 1
ATOM 7892 C CA . MET B 1 512 ? -0.838 -13.906 -16.156 1 96.88 512 MET B CA 1
ATOM 7893 C C . MET B 1 512 ? -2.258 -14.328 -16.516 1 96.88 512 MET B C 1
ATOM 7895 O O . MET B 1 512 ? -3.219 -13.617 -16.203 1 96.88 512 MET B O 1
ATOM 7899 N N . THR B 1 513 ? -2.43 -15.461 -17.156 1 97.25 513 THR B N 1
ATOM 7900 C CA . THR B 1 513 ? -3.74 -16 -17.5 1 97.25 513 THR B CA 1
ATOM 7901 C C . THR B 1 513 ? -3.703 -17.516 -17.547 1 97.25 513 THR B C 1
ATOM 7903 O O . THR B 1 513 ? -2.639 -18.125 -17.734 1 97.25 513 THR B O 1
ATOM 7906 N N . GLY B 1 514 ? -4.824 -18.141 -17.312 1 96.81 514 GLY B N 1
ATOM 7907 C CA . GLY B 1 514 ? -4.941 -19.594 -17.328 1 96.81 514 GLY B CA 1
ATOM 7908 C C . GLY B 1 514 ? -4.164 -20.266 -16.203 1 96.81 514 GLY B C 1
ATOM 7909 O O . GLY B 1 514 ? -3.9 -21.469 -16.25 1 96.81 514 GLY B O 1
ATOM 7910 N N . HIS B 1 515 ? -3.754 -19.484 -15.227 1 96.62 515 HIS B N 1
ATOM 7911 C CA . HIS B 1 515 ? -2.852 -19.984 -14.195 1 96.62 515 HIS B CA 1
ATOM 7912 C C . HIS B 1 515 ? -3.629 -20.531 -13 1 96.62 515 HIS B C 1
ATOM 7914 O O . HIS B 1 515 ? -4.629 -19.938 -12.586 1 96.62 515 HIS B O 1
ATOM 7920 N N . ASN B 1 516 ? -3.188 -21.672 -12.484 1 97.25 516 ASN B N 1
ATOM 7921 C CA . ASN B 1 516 ? -3.672 -22.234 -11.227 1 97.25 516 ASN B CA 1
ATOM 7922 C C . ASN B 1 516 ? -2.748 -21.891 -10.062 1 97.25 516 ASN B C 1
ATOM 7924 O O . ASN B 1 516 ? -1.682 -22.484 -9.914 1 97.25 516 ASN B O 1
ATOM 7928 N N . LEU B 1 517 ? -3.104 -20.891 -9.297 1 97.88 517 LEU B N 1
ATOM 7929 C CA . LEU B 1 517 ? -2.336 -20.484 -8.133 1 97.88 517 LEU B CA 1
ATOM 7930 C C . LEU B 1 517 ? -2.611 -21.391 -6.941 1 97.88 517 LEU B C 1
ATOM 7932 O O . LEU B 1 517 ? -3.646 -21.266 -6.285 1 97.88 517 LEU B O 1
ATOM 7936 N N . VAL B 1 518 ? -1.678 -22.281 -6.605 1 96.81 518 VAL B N 1
ATOM 7937 C CA . VAL B 1 518 ? -1.874 -23.344 -5.625 1 96.81 518 VAL B CA 1
ATOM 7938 C C . VAL B 1 518 ? -1.348 -22.891 -4.262 1 96.81 518 VAL B C 1
ATOM 7940 O O . VAL B 1 518 ? -0.175 -22.531 -4.129 1 96.81 518 VAL B O 1
ATOM 7943 N N . ILE B 1 519 ? -2.211 -22.875 -3.26 1 97.19 519 ILE B N 1
ATOM 7944 C CA . ILE B 1 519 ? -1.896 -22.5 -1.885 1 97.19 519 ILE B CA 1
ATOM 7945 C C . ILE B 1 519 ? -2.377 -23.594 -0.931 1 97.19 519 ILE B C 1
ATOM 7947 O O . ILE B 1 519 ? -3.512 -23.547 -0.447 1 97.19 519 ILE B O 1
ATOM 7951 N N . GLU B 1 520 ? -1.479 -24.578 -0.673 1 94.62 520 GLU B N 1
ATOM 7952 C CA . GLU B 1 520 ? -2.006 -25.734 0.02 1 94.62 520 GLU B CA 1
ATOM 7953 C C . GLU B 1 520 ? -0.979 -26.328 0.988 1 94.62 520 GLU B C 1
ATOM 7955 O O . GLU B 1 520 ? -1.014 -27.516 1.298 1 94.62 520 GLU B O 1
ATOM 7960 N N . GLY B 1 521 ? 0.021 -25.516 1.358 1 94.06 521 GLY B N 1
ATOM 7961 C CA . GLY B 1 521 ? 0.964 -25.906 2.395 1 94.06 521 GLY B CA 1
ATOM 7962 C C . GLY B 1 521 ? 1.91 -27 1.959 1 94.06 521 GLY B C 1
ATOM 7963 O O . GLY B 1 521 ? 2.482 -27.703 2.795 1 94.06 521 GLY B O 1
ATOM 7964 N N . GLY B 1 522 ? 2.012 -27.266 0.7 1 93.12 522 GLY B N 1
ATOM 7965 C CA . GLY B 1 522 ? 2.928 -28.25 0.151 1 93.12 522 GLY B CA 1
ATOM 7966 C C . GLY B 1 522 ? 2.32 -29.641 0.049 1 93.12 522 GLY B C 1
ATOM 7967 O O . GLY B 1 522 ? 2.977 -30.578 -0.406 1 93.12 522 GLY B O 1
ATOM 7968 N N . GLN B 1 523 ? 1.086 -29.828 0.36 1 91.25 523 GLN B N 1
ATOM 7969 C CA . GLN B 1 523 ? 0.477 -31.141 0.498 1 91.25 523 GLN B CA 1
ATOM 7970 C C . GLN B 1 523 ? 0.497 -31.891 -0.827 1 91.25 523 GLN B C 1
ATOM 7972 O O . GLN B 1 523 ? 0.765 -33.094 -0.857 1 91.25 523 GLN B O 1
ATOM 7977 N N . SER B 1 524 ? 0.189 -31.25 -1.923 1 91.56 524 SER B N 1
ATOM 7978 C CA . SER B 1 524 ? 0.102 -31.922 -3.213 1 91.56 524 SER B CA 1
ATOM 7979 C C . SER B 1 524 ? 1.475 -32.375 -3.688 1 91.56 524 SER B C 1
ATOM 7981 O O . SER B 1 524 ? 1.577 -33.188 -4.613 1 91.56 524 SER B O 1
ATOM 7983 N N . LEU B 1 525 ? 2.469 -31.953 -3.055 1 89.25 525 LEU B N 1
ATOM 7984 C CA . LEU B 1 525 ? 3.832 -32.25 -3.469 1 89.25 525 LEU B CA 1
ATOM 7985 C C . LEU B 1 525 ? 4.426 -33.375 -2.602 1 89.25 525 LEU B C 1
ATOM 7987 O O . LEU B 1 525 ? 5.535 -33.844 -2.861 1 89.25 525 LEU B O 1
ATOM 7991 N N . TRP B 1 526 ? 3.719 -33.812 -1.644 1 83.88 526 TRP B N 1
ATOM 7992 C CA . TRP B 1 526 ? 4.25 -34.719 -0.614 1 83.88 526 TRP B CA 1
ATOM 7993 C C . TRP B 1 526 ? 3.512 -36.031 -0.616 1 83.88 526 TRP B C 1
ATOM 7995 O O . TRP B 1 526 ? 2.285 -36.094 -0.746 1 83.88 526 TRP B O 1
#

Sequence (1052 aa):
MDTRFLCFSVSETPIGLIAENLSKAREIALRDPRVPEMLRHHLQIALDLDAGLNPYLETMGTPTKSRDKPHQGCSSGQAEGQVYRMFVQLVRARRILLIGIFKGNAVLAMAEALPDDGGITVCGVEPDVGVSIRDVLGHSPHAQKINLKVGPIAETLEGLFAAGKDFDMIFLDADQRDAANYYSLVLDNHLLRMDGMICVVNTLMKGQVYLENTSDENALAVRKLNQVINSDHRVEQVMLPMQGGISILRRSNSLLGGVMKDDVFGGYCGCRILDRLRLDGKVAYVTGGGQGIGRAFAHALGEAGAKVAIVDLMLRKAEAVAYELLLKGIKSIAIAADVSKPEDVQRILETIVDRWGTVHIACNNAGVNMNSASEDTSLEEWDKTFSINLRVLFLCCQAAGRIMLNQGYGKIINTASMASLIVPHPQKQLAYNASKAGVVKLTQTLGTEWIDRGVRVNCISPGIVDTALIHSEDLKPLLQRWLTDIPAGKLAQVTDLQAAAVYLASEASDYMTGHNLVIEGGQSLWMDTRFLCFSVSETPIGLIAENLSKAREIALRDPRVPEMLRHHLQIALDLDAGLNPYLETMGTPTKSRDKPHQGCSSGQAEGQVYRMFVQLVRARRILLIGIFKGNAVLAMAEALPDDGGITVCGVEPDVGVSIRDVLGHSPHAQKINLKVGPIAETLEGLFAAGKDFDMIFLDADQRDAANYYSLVLDNHLLRMDGMICVVNTLMKGQVYLENTSDENALAVRKLNQVINSDHRVEQVMLPMQGGISILRRSNSLLGGVMKDDVFGGYCGCRILDRLRLDGKVAYVTGGGQGIGRAFAHALGEAGAKVAIVDLMLRKAEAVAYELLLKGIKSIAIAADVSKPEDVQRILETIVDRWGTVHIACNNAGVNMNSASEDTSLEEWDKTFSINLRVLFLCCQAAGRIMLNQGYGKIINTASMASLIVPHPQKQLAYNASKAGVVKLTQTLGTEWIDRGVRVNCISPGIVDTALIHSEDLKPLLQRWLTDIPAGKLAQVTDLQAAAVYLASEASDYMTGHNLVIEGGQSLW